Protein 5JWC (pdb70)

Radius of gyration: 34.74 Å; Cα contacts (8 Å, |Δi|>4): 1987; chains: 2; bounding box: 92×44×108 Å

Sequence (990 aa):
RKEKIIILGSGWGGFNFLLNIDFKKYDVTLISPRNYFTFTPLLPCLCSGTLSVNVCTESIRNFLRKKNGYCGNYLQLECTDVFYEDKYINCIDIENNKVKLFYDYLIIAVGAKTNTFNINGVDKYAYFVKDIDDALKIRKKFLDILEKCTLPNIISNEEKKKMLHVAVVGGGPTGVEVTAEFADFINKEVKINYKDIFNFISISIIEGGNNLLPTFTQNISDFTKENFHNLNINVLTNYYVIDVDKHSFHIQSSLNKNEKKKLSYGLLIWASGLAQTTLIQKFLKTIPVQANNAILKVDEKLRVIGIPSNNIYAIGDCKKIQPKLLHEHTNEIIKILTGNKLTSEALKLKQSELTKTFPQLSISKWDYEKNKKGEMTPQQFHDYLFEIDKNYKSPTPTAQNAKQEAYYLSNVFNNFIHTNQKFNIPSFIIEKWKGSLAYIGNHQVVADLPYYELKGGRFSSTFWKVVYIQLLLSWKSRFHFFIDFIKTKWYGRPFIKRKEKIIILGSGWGGFNFLLNIDFKKYDVTLISPRNYFTFTPLLPCLCSGTLSVNVCTESIRNFLRKKNGYCGNYLQLECTDVFYEDKYINCIDIENNKVKLFYDYLIIAVGAKTNTFNINGVDKYAYFVKDIDDALKIRKKFLDILEKCTLPNISNEEKKKMLHVAVVGGGPTGVEVTAEFADFINKEVKINYKDIFNFISISIIEGGNNLLPTFTQNISDFTKENFHNLNINVLTNYYVIDVDKHSFHIQSSLNKNEKKKLSYGLLIWASGLAQTTLIQKFLKTIPVQANNAILKVDEKLRVIGIPSNNIYAIGDCKKIQPKLLHEHTNEIIKILTGNKLTSEALKLKQSELTKTFPQLSISKWDYEKNKKGEMTPQQFHDYLFEIDKNYKSPTPTAQNAKQEAYYLSNVFNNFIHTNQKFNIPSFIEKWKGSLAYIGNHQVVADLPYYELKGGRFSSTFWKVVYIQLLLSWKSRFHFFIDFIKTKWYGRPFIK

B-factor: mean 40.38, std 10.85, range [20.66, 95.27]

Nearest PDB structures (foldseek):
  5jwc-assembly1_H  TM=1.002E+00  e=0.000E+00  Plasmodium falciparum 3D7
  5jwb-assembly1_A  TM=9.991E-01  e=0.000E+00  Plasmodium falciparum 3D7
  5jwb-assembly1_H  TM=9.984E-01  e=0.000E+00  Plasmodium falciparum 3D7
  4g74-assembly1_B  TM=8.696E-01  e=1.443E-44  Saccharomyces cerevisiae S288C
  4g74-assembly1_A  TM=8.754E-01  e=1.130E-43  Saccharomyces cerevisiae S288C

Secondary structure (DSSP, 8-state):
-PPEEEEE-SSHHHHHHHHHS-TTTSEEEEE-S-SEEE-GGGHHHHHHTSS-HHHHEEEGGGGSB-TTS-B-EEE--EEEEEETTTTEEEEE-TT--EEEEE-SEEEE---EEE--TT-TTHHHHPEE-SSHHHHHHHHHHHHHHHHHTTSTTS-HHHHHHHTEEEEE--SHHHHHHHHHHHHHIIIIIHHHTHHHHTT-EEEEEESSS-SSTTS-HHHHHHHHHHHHHTT-EEEETEEEEEE-SSEEEEEESS-TT-EEEEE-SEEEE---EEE-HHHHHHHTTSGGGTT-SSEEE-TTSBBTT-TT--EEE-GGGEEE-PPPGGGGHHHHHHHSSSS-B-HHHHHHTHHHHHTT-GGGSTTTS-TTTT----B-HHHHHHHHHHHHHH--PPPSSHHHHHHHHHHHHHHHHHTTTSTTTT--PPP------EEEEEETTEEEEEETTEEEE--TTHHHHHHHHHHHHSSSHHHHHHHHHHHHHHHHH------/-PPEEEEE-SSHHHHHHHHHS-TTTSEEEEE-S-SEEE-GGGHHHHHHTSS-HHHHEEEGGGGSB-TTS-B-EEE--EEEEEETTTTEEEEE-TT--EEEEE-SEEEE---EEE--TT-TTHHHHPEE-SSHHHHHHHHHHHHHHHHHTTSTTS-HHHHHHHTEEEEE--SHHHHHHHHHHHHHIIIIIHHHTHHHHTT-EEEEEESSS-SSTTS-HHHHHHHHHHHHHTT-EEEESEEEEEE-SSEEEEEESS-TT-EEEEE-SEEEE---EEE-HHHHHHHTTSGGGTT-SSEEE-TTSBBTT-TT--EEE-GGGEEE-PPPGGGGHHHHHHH--SSS--HHHHHHTHHHHTTT-GGGSTTTS-TTTT---S--HHHHHHHHHHHHHH--PPPSSHHHHHHHHHHHHHHHHHTTTSTTTT--PPP------EEEE-STT-EEEEETTEEEE--TTHHHHHHHHHHHHSSSHHHHHHHHHHHHHHHHH------

Foldseek 3Di:
DAFEEEEEDCELQRVLLLLQFDLVRHAYEYEELDQKYFQQVCLLCLLLQLFHPLLGIGGSVVRQQDPVRGGYYYDNWAWAEDDLVQQKTWTAHPVRDIDIGHGQFYEYEHAWDFDPVPQACCVPAAQERGGNVSSVVSNLLLLVLLVVVVDPPDDLVRLLLQQEEEFEELAQQSLSNQQSVLQSLVPVVCVPRVVSSVSHAYEYAEQAQFRNVVFDPVQRVLLVVVCVVSVHHYHYQKHWRHDDNFWTKIAGNVDRVDMDIGGYNHYYYYDGTAHDSHQLNHQCVQVVRNPPRAFEAELAQFTPRRVSSRYGYFANRYFYQYDQCLVCLVVLCVVFPDNFDWLVSSLVCLVVCCQRPVLSDCVNDVSVVVGGGGDDSVRSSVVSNVSSVSGGTDDRDSQRSSQSSNLNSCCNVPAPPDPNVVVRGGDHGDFAWDKHDRHDQFIWIRGVPDTGTGDDCRNVVVLVVVLVVRDDVSSNVSSVVSNVCCVPPNRDSDD/DAAEEEEEDCELQRVLLLLQFDLVRHAYEYEELDQKYFQQVCLLCLLLQLFHPLLGIGGSQVRQADPVGGGYYYDNWAWQEDDLVQQKTWTAHPVRDIDIGHGQFYEYEHAWDFDPVPQACCVPAAQERGGNVSSVVSNLLQLVLLVVVVDPPDDLVVLLLQQEEEEEALAQQSQQNQQSVLQSLVPVVCVPRVVSSVSHAYEYAEQAQFRNVVFDPVQRVLLVVVCVVSRHHYHYQKHWRHDDHFWTKIAGNVDRPDMDIGGYNHYYYYDGTAHDNHQLNHQCVQPVRNPPRAFEAELAQFTPRRPSSRYGYFANRYFYQYDACLVCLVVLQVVQPVNFDWLVSSLVCLVVCCQRPVLSDCVNDVSVVDTDGGDDSVRSSVVSVVSSVSGGTDDRDSQRSSQSSNLNSCCNVPQPPDPNVVSRGGDHGDDAWDKHDRHDQFIWIRGVPDTGTGDDCRNVVVLVVVLVVRDDVSSNVSSVVSNVCCVPPNRDSDD

Organism: Plasmodium falciparum (isolate 3D7) (NCBI:txid36329)

GO terms:
  GO:0005739 mitochondrion (C, IDA)
  GO:0003960 quinone reductase (NADPH) activity (F, IDA)

InterPro domains:
  IPR023753 FAD/NAD(P)-binding domain [PF07992] (42-364)
  IPR036188 FAD/NAD(P)-binding domain superfamily [SSF51905] (41-251)
  IPR036188 FAD/NAD(P)-binding domain superfamily [SSF51905] (195-363)
  IPR045024 Alternative NADH dehydrogenase [PTHR43706] (29-530)
  IPR054585 External alternative NADH-ubiquinone oxidoreductase-like, C-terminal domain [PF22366] (469-529)
  IPR054606 NADH:ubiquinone reductase, helical insertion domain [PF22365] (365-429)

Structure (mmCIF, N/CA/C/O backbone):
data_5JWC
#
_entry.id   5JWC
#
_cell.length_a   192.603
_cell.length_b   192.603
_cell.length_c   92.025
_cell.angle_alpha   90.000
_cell.angle_beta   90.000
_cell.angle_gamma   90.000
#
_symmetry.space_group_name_H-M   'I 41'
#
loop_
_entity.id
_entity.type
_entity.pdbx_description
1 polymer 'NADH dehydrogenase, putative'
2 non-polymer 'FLAVIN-ADENINE DINUCLEOTIDE'
3 non-polymer 'MAGNESIUM ION'
4 non-polymer 'FRAGMENT OF TRITON X-100'
5 non-polymer 5-fluoro-3-methyl-2-{4-[4-(trifluoromethoxy)benzyl]phenyl}quinolin-4(1H)-one
6 water water
#
loop_
_atom_site.group_PDB
_atom_site.id
_atom_site.type_symbol
_atom_site.label_atom_id
_atom_site.label_alt_id
_atom_site.label_comp_id
_atom_site.label_asym_id
_atom_site.label_entity_id
_atom_site.label_seq_id
_atom_site.pdbx_PDB_ins_code
_atom_site.Cartn_x
_atom_site.Cartn_y
_atom_site.Cartn_z
_atom_site.occupancy
_atom_site.B_iso_or_equiv
_atom_site.auth_seq_id
_atom_site.auth_comp_id
_atom_site.auth_asym_id
_atom_site.auth_atom_id
_atom_site.pdbx_PDB_model_num
ATOM 1 N N . ARG A 1 27 ? 37.571 -2.170 -9.836 1.00 71.43 39 ARG A N 1
ATOM 2 C CA . ARG A 1 27 ? 38.537 -2.719 -10.783 1.00 69.05 39 ARG A CA 1
ATOM 3 C C . ARG A 1 27 ? 39.937 -2.148 -10.511 1.00 68.24 39 ARG A C 1
ATOM 4 O O . ARG A 1 27 ? 40.924 -2.536 -11.150 1.00 64.86 39 ARG A O 1
ATOM 12 N N . LYS A 1 28 ? 40.042 -1.293 -9.495 1.00 63.47 40 LYS A N 1
ATOM 13 C CA . LYS A 1 28 ? 41.338 -0.718 -9.142 1.00 55.70 40 LYS A CA 1
ATOM 14 C C . LYS A 1 28 ? 42.367 -1.792 -8.817 1.00 47.43 40 LYS A C 1
ATOM 15 O O . LYS A 1 28 ? 42.027 -2.864 -8.314 1.00 47.80 40 LYS A O 1
ATOM 21 N N . GLU A 1 29 ? 43.632 -1.507 -9.093 1.00 48.01 41 GLU A N 1
ATOM 22 C CA . GLU A 1 29 ? 44.669 -2.484 -8.802 1.00 44.98 41 GLU A CA 1
ATOM 23 C C . GLU A 1 29 ? 44.850 -2.667 -7.301 1.00 40.29 41 GLU A C 1
ATOM 24 O O . GLU A 1 29 ? 44.811 -1.710 -6.524 1.00 40.10 41 GLU A O 1
ATOM 30 N N . LYS A 1 30 ? 45.026 -3.924 -6.920 1.00 37.31 42 LYS A N 1
ATOM 31 C CA . LYS A 1 30 ? 45.109 -4.308 -5.528 1.00 43.31 42 LYS A CA 1
ATOM 32 C C . LYS A 1 30 ? 46.562 -4.374 -5.028 1.00 42.20 42 LYS A C 1
ATOM 33 O O . LYS A 1 30 ? 47.386 -5.123 -5.573 1.00 36.97 42 LYS A O 1
ATOM 39 N N . ILE A 1 31 ? 46.862 -3.595 -3.992 1.00 35.87 43 ILE A N 1
ATOM 40 C CA . ILE A 1 31 ? 48.130 -3.720 -3.283 1.00 34.68 43 ILE A CA 1
ATOM 41 C C . ILE A 1 31 ? 47.883 -4.354 -1.918 1.00 35.58 43 ILE A C 1
ATOM 42 O O . ILE A 1 31 ? 47.114 -3.824 -1.112 1.00 31.42 43 ILE A O 1
ATOM 47 N N . ILE A 1 32 ? 48.521 -5.488 -1.663 1.00 31.52 44 ILE A N 1
ATOM 48 C CA . ILE A 1 32 ? 48.525 -6.059 -0.329 1.00 31.57 44 ILE A CA 1
ATOM 49 C C . ILE A 1 32 ? 49.848 -5.716 0.358 1.00 34.65 44 ILE A C 1
ATOM 50 O O . ILE A 1 32 ? 50.919 -5.959 -0.195 1.00 30.77 44 ILE A O 1
ATOM 55 N N . ILE A 1 33 ? 49.762 -5.128 1.544 1.00 30.97 45 ILE A N 1
ATOM 56 C CA . ILE A 1 33 ? 50.935 -4.866 2.378 1.00 28.72 45 ILE A CA 1
ATOM 57 C C . ILE A 1 33 ? 51.008 -5.911 3.483 1.00 31.35 45 ILE A C 1
ATOM 58 O O . ILE A 1 33 ? 50.044 -6.081 4.245 1.00 29.14 45 ILE A O 1
ATOM 63 N N . LEU A 1 34 ? 52.129 -6.616 3.583 1.00 27.51 46 LEU A N 1
ATOM 64 C CA . LEU A 1 34 ? 52.291 -7.564 4.670 1.00 27.16 46 LEU A CA 1
ATOM 65 C C . LEU A 1 34 ? 53.122 -6.911 5.759 1.00 31.38 46 LEU A C 1
ATOM 66 O O . LEU A 1 34 ? 54.286 -6.592 5.534 1.00 29.40 46 LEU A O 1
ATOM 71 N N . GLY A 1 35 ? 52.527 -6.721 6.932 1.00 28.51 47 GLY A N 1
ATOM 72 C CA . GLY A 1 35 ? 53.255 -6.172 8.074 1.00 26.13 47 GLY A CA 1
ATOM 73 C C . GLY A 1 35 ? 52.741 -4.794 8.439 1.00 26.72 47 GLY A C 1
ATOM 74 O O . GLY A 1 35 ? 52.472 -3.947 7.558 1.00 26.62 47 GLY A O 1
ATOM 75 N N . SER A 1 36 ? 52.605 -4.565 9.741 1.00 25.91 48 SER A N 1
ATOM 76 C CA . SER A 1 36 ? 52.149 -3.277 10.248 1.00 26.82 48 SER A CA 1
ATOM 77 C C . SER A 1 36 ? 53.280 -2.567 11.011 1.00 29.59 48 SER A C 1
ATOM 78 O O . SER A 1 36 ? 53.048 -1.920 12.031 1.00 26.73 48 SER A O 1
ATOM 81 N N . GLY A 1 37 ? 54.507 -2.698 10.515 1.00 27.43 49 GLY A N 1
ATOM 82 C CA . GLY A 1 37 ? 55.651 -2.157 11.218 1.00 27.73 49 GLY A CA 1
ATOM 83 C C . GLY A 1 37 ? 56.193 -0.920 10.538 1.00 26.56 49 GLY A C 1
ATOM 84 O O . GLY A 1 37 ? 55.468 -0.241 9.827 1.00 23.05 49 GLY A O 1
ATOM 85 N N . TRP A 1 38 ? 57.480 -0.641 10.732 1.00 25.07 50 TRP A N 1
ATOM 86 C CA . TRP A 1 38 ? 58.050 0.589 10.184 1.00 25.79 50 TRP A CA 1
ATOM 87 C C . TRP A 1 38 ? 57.891 0.661 8.666 1.00 26.35 50 TRP A C 1
ATOM 88 O O . TRP A 1 38 ? 57.542 1.704 8.126 1.00 26.95 50 TRP A O 1
ATOM 99 N N . GLY A 1 39 ? 58.114 -0.445 7.981 1.00 24.51 51 GLY A N 1
ATOM 100 C CA . GLY A 1 39 ? 57.916 -0.453 6.547 1.00 26.99 51 GLY A CA 1
ATOM 101 C C . GLY A 1 39 ? 56.447 -0.411 6.155 1.00 27.68 51 GLY A C 1
ATOM 102 O O . GLY A 1 39 ? 56.005 0.488 5.429 1.00 25.34 51 GLY A O 1
ATOM 103 N N . GLY A 1 40 ? 55.694 -1.399 6.636 1.00 27.84 52 GLY A N 1
ATOM 104 C CA . GLY A 1 40 ? 54.307 -1.566 6.236 1.00 26.85 52 GLY A CA 1
ATOM 105 C C . GLY A 1 40 ? 53.450 -0.364 6.567 1.00 27.68 52 GLY A C 1
ATOM 106 O O . GLY A 1 40 ? 52.729 0.138 5.705 1.00 27.00 52 GLY A O 1
ATOM 107 N N . PHE A 1 41 ? 53.533 0.103 7.811 1.00 27.06 53 PHE A N 1
ATOM 108 C CA . PHE A 1 41 ? 52.736 1.240 8.270 1.00 24.46 53 PHE A CA 1
ATOM 109 C C . PHE A 1 41 ? 53.112 2.529 7.547 1.00 28.53 53 PHE A C 1
ATOM 110 O O . PHE A 1 41 ? 52.229 3.298 7.137 1.00 27.82 53 PHE A O 1
ATOM 118 N N . ASN A 1 42 ? 54.402 2.809 7.378 1.00 25.45 54 ASN A N 1
ATOM 119 C CA . ASN A 1 42 ? 54.715 4.053 6.680 1.00 28.94 54 ASN A CA 1
ATOM 120 C C . ASN A 1 42 ? 54.343 3.979 5.195 1.00 26.05 54 ASN A C 1
ATOM 121 O O . ASN A 1 42 ? 54.033 4.989 4.589 1.00 31.40 54 ASN A O 1
ATOM 126 N N . PHE A 1 43 ? 54.337 2.790 4.620 1.00 27.57 55 PHE A N 1
ATOM 127 C CA . PHE A 1 43 ? 53.853 2.664 3.246 1.00 25.50 55 PHE A CA 1
ATOM 128 C C . PHE A 1 43 ? 52.364 3.053 3.208 1.00 31.72 55 PHE A C 1
ATOM 129 O O . PHE A 1 43 ? 51.915 3.815 2.336 1.00 29.40 55 PHE A O 1
ATOM 137 N N . LEU A 1 44 ? 51.607 2.509 4.159 1.00 28.45 56 LEU A N 1
ATOM 138 C CA . LEU A 1 44 ? 50.188 2.809 4.301 1.00 28.96 56 LEU A CA 1
ATOM 139 C C . LEU A 1 44 ? 49.949 4.309 4.487 1.00 29.76 56 LEU A C 1
ATOM 140 O O . LEU A 1 44 ? 49.019 4.871 3.911 1.00 30.59 56 LEU A O 1
ATOM 145 N N . LEU A 1 45 ? 50.774 4.959 5.298 1.00 27.30 57 LEU A N 1
ATOM 146 C CA . LEU A 1 45 ? 50.586 6.371 5.555 1.00 28.84 57 LEU A CA 1
ATOM 147 C C . LEU A 1 45 ? 50.700 7.203 4.283 1.00 32.58 57 LEU A C 1
ATOM 148 O O . LEU A 1 45 ? 50.130 8.277 4.218 1.00 33.15 57 LEU A O 1
ATOM 153 N N . ASN A 1 46 ? 51.439 6.723 3.284 1.00 31.07 58 ASN A N 1
ATOM 154 C CA . ASN A 1 46 ? 51.724 7.549 2.100 1.00 30.74 58 ASN A CA 1
ATOM 155 C C . ASN A 1 46 ? 51.096 7.092 0.774 1.00 33.28 58 ASN A C 1
ATOM 156 O O . ASN A 1 46 ? 51.049 7.868 -0.179 1.00 35.92 58 ASN A O 1
ATOM 161 N N . ILE A 1 47 ? 50.626 5.853 0.705 1.00 30.45 59 ILE A N 1
ATOM 162 C CA . ILE A 1 47 ? 50.099 5.318 -0.543 1.00 31.02 59 ILE A CA 1
ATOM 163 C C . ILE A 1 47 ? 48.746 5.979 -0.853 1.00 39.24 59 ILE A C 1
ATOM 164 O O . ILE A 1 47 ? 47.937 6.208 0.048 1.00 34.43 59 ILE A O 1
ATOM 169 N N . ASP A 1 48 ? 48.536 6.348 -2.113 1.00 35.07 60 ASP A N 1
ATOM 170 C CA . ASP A 1 48 ? 47.302 7.026 -2.512 1.00 36.89 60 ASP A CA 1
ATOM 171 C C . ASP A 1 48 ? 46.124 6.053 -2.566 1.00 37.37 60 ASP A C 1
ATOM 172 O O . ASP A 1 48 ? 46.050 5.203 -3.458 1.00 39.41 60 ASP A O 1
ATOM 177 N N . PHE A 1 49 ? 45.195 6.189 -1.626 1.00 36.71 61 PHE A N 1
ATOM 178 C CA . PHE A 1 49 ? 44.030 5.308 -1.572 1.00 39.12 61 PHE A CA 1
ATOM 179 C C . PHE A 1 49 ? 43.068 5.546 -2.744 1.00 40.71 61 PHE A C 1
ATOM 180 O O . PHE A 1 49 ? 42.247 4.695 -3.052 1.00 40.25 61 PHE A O 1
ATOM 188 N N . LYS A 1 50 ? 43.159 6.706 -3.382 1.00 40.65 62 LYS A N 1
ATOM 189 C CA . LYS A 1 50 ? 42.346 6.959 -4.570 1.00 46.55 62 LYS A CA 1
ATOM 190 C C . LYS A 1 50 ? 42.851 6.134 -5.757 1.00 47.13 62 LYS A C 1
ATOM 191 O O . LYS A 1 50 ? 42.053 5.586 -6.522 1.00 45.32 62 LYS A O 1
ATOM 197 N N . LYS A 1 51 ? 44.172 6.016 -5.886 1.00 41.08 63 LYS A N 1
ATOM 198 C CA . LYS A 1 51 ? 44.773 5.339 -7.039 1.00 40.48 63 LYS A CA 1
ATOM 199 C C . LYS A 1 51 ? 44.761 3.829 -6.901 1.00 42.89 63 LYS A C 1
ATOM 200 O O . LYS A 1 51 ? 44.690 3.113 -7.898 1.00 43.72 63 LYS A O 1
ATOM 206 N N . TYR A 1 52 ? 44.830 3.332 -5.670 1.00 39.08 64 TYR A N 1
ATOM 207 C CA . TYR A 1 52 ? 44.922 1.900 -5.468 1.00 31.93 64 TYR A CA 1
ATOM 208 C C . TYR A 1 52 ? 43.928 1.405 -4.437 1.00 35.41 64 TYR A C 1
ATOM 209 O O . TYR A 1 52 ? 43.423 2.166 -3.621 1.00 36.44 64 TYR A O 1
ATOM 218 N N . ASP A 1 53 ? 43.648 0.112 -4.500 1.00 42.23 65 ASP A N 1
ATOM 219 C CA . ASP A 1 53 ? 42.891 -0.570 -3.465 1.00 41.29 65 ASP A CA 1
ATOM 220 C C . ASP A 1 53 ? 43.861 -1.285 -2.537 1.00 40.80 65 ASP A C 1
ATOM 221 O O . ASP A 1 53 ? 44.426 -2.325 -2.887 1.00 37.01 65 ASP A O 1
ATOM 226 N N . VAL A 1 54 ? 44.055 -0.710 -1.355 1.00 40.96 66 VAL A N 1
ATOM 227 C CA . VAL A 1 54 ? 45.126 -1.134 -0.458 1.00 34.77 66 VAL A CA 1
ATOM 228 C C . VAL A 1 54 ? 44.601 -1.905 0.736 1.00 37.25 66 VAL A C 1
ATOM 229 O O . VAL A 1 54 ? 43.728 -1.414 1.467 1.00 33.57 66 VAL A O 1
ATOM 233 N N . THR A 1 55 ? 45.150 -3.101 0.942 1.00 31.45 67 THR A N 1
ATOM 234 C CA . THR A 1 55 ? 44.854 -3.848 2.151 1.00 35.03 67 THR A CA 1
ATOM 235 C C . THR A 1 55 ? 46.139 -4.162 2.907 1.00 33.59 67 THR A C 1
ATOM 236 O O . THR A 1 55 ? 47.083 -4.716 2.337 1.00 32.65 67 THR A O 1
ATOM 240 N N . LEU A 1 56 ? 46.183 -3.797 4.185 1.00 29.40 68 LEU A N 1
ATOM 241 C CA . LEU A 1 56 ? 47.298 -4.182 5.016 1.00 27.71 68 LEU A CA 1
ATOM 242 C C . LEU A 1 56 ? 46.926 -5.409 5.819 1.00 30.57 68 LEU A C 1
ATOM 243 O O . LEU A 1 56 ? 45.849 -5.487 6.438 1.00 31.85 68 LEU A O 1
ATOM 248 N N . ILE A 1 57 ? 47.834 -6.370 5.804 1.00 27.53 69 ILE A N 1
ATOM 249 C CA . ILE A 1 57 ? 47.631 -7.627 6.473 1.00 30.79 69 ILE A CA 1
ATOM 250 C C . ILE A 1 57 ? 48.745 -7.863 7.485 1.00 29.77 69 ILE A C 1
ATOM 251 O O . ILE A 1 57 ? 49.923 -7.882 7.129 1.00 30.21 69 ILE A O 1
ATOM 256 N N . SER A 1 58 ? 48.368 -8.051 8.740 1.00 28.61 70 SER A N 1
ATOM 257 C CA . SER A 1 58 ? 49.329 -8.287 9.809 1.00 30.80 70 SER A CA 1
ATOM 258 C C . SER A 1 58 ? 48.623 -8.887 11.008 1.00 31.95 70 SER A C 1
ATOM 259 O O . SER A 1 58 ? 47.470 -8.547 11.260 1.00 33.12 70 SER A O 1
ATOM 262 N N . PRO A 1 59 ? 49.297 -9.777 11.756 1.00 31.09 71 PRO A N 1
ATOM 263 C CA . PRO A 1 59 ? 48.637 -10.306 12.959 1.00 31.61 71 PRO A CA 1
ATOM 264 C C . PRO A 1 59 ? 48.578 -9.266 14.079 1.00 35.11 71 PRO A C 1
ATOM 265 O O . PRO A 1 59 ? 47.904 -9.480 15.083 1.00 33.23 71 PRO A O 1
ATOM 269 N N . ARG A 1 60 ? 49.275 -8.150 13.885 1.00 30.19 72 ARG A N 1
ATOM 270 C CA . ARG A 1 60 ? 49.352 -7.068 14.861 1.00 32.12 72 ARG A CA 1
ATOM 271 C C . ARG A 1 60 ? 48.548 -5.885 14.346 1.00 33.14 72 ARG A C 1
ATOM 272 O O . ARG A 1 60 ? 48.884 -5.306 13.300 1.00 30.05 72 ARG A O 1
ATOM 280 N N . ASN A 1 61 ? 47.486 -5.505 15.052 1.00 30.34 73 ASN A N 1
ATOM 281 C CA . ASN A 1 61 ? 46.637 -4.447 14.507 1.00 32.96 73 ASN A CA 1
ATOM 282 C C . ASN A 1 61 ? 47.054 -3.055 14.979 1.00 30.85 73 ASN A C 1
ATOM 283 O O . ASN A 1 61 ? 46.294 -2.091 14.885 1.00 30.13 73 ASN A O 1
ATOM 288 N N . TYR A 1 62 ? 48.287 -2.949 15.454 1.00 26.90 74 TYR A N 1
ATOM 289 C CA . TYR A 1 62 ? 48.861 -1.651 15.781 1.00 27.50 74 TYR A CA 1
ATOM 290 C C . TYR A 1 62 ? 50.292 -1.583 15.246 1.00 25.95 74 TYR A C 1
ATOM 291 O O . TYR A 1 62 ? 50.911 -2.607 15.028 1.00 26.29 74 TYR A O 1
ATOM 300 N N . PHE A 1 63 ? 50.791 -0.367 15.039 1.00 26.15 75 PHE A N 1
ATOM 301 C CA . PHE A 1 63 ? 52.196 -0.106 14.721 1.00 27.42 75 PHE A CA 1
ATOM 302 C C . PHE A 1 63 ? 52.946 0.103 16.032 1.00 29.75 75 PHE A C 1
ATOM 303 O O . PHE A 1 63 ? 52.417 0.740 16.941 1.00 27.70 75 PHE A O 1
ATOM 311 N N . THR A 1 64 ? 54.167 -0.424 16.130 1.00 25.65 76 THR A N 1
ATOM 312 C CA . THR A 1 64 ? 54.985 -0.239 17.329 1.00 25.55 76 THR A CA 1
ATOM 313 C C . THR A 1 64 ? 56.146 0.705 17.072 1.00 27.05 76 THR A C 1
ATOM 314 O O . THR A 1 64 ? 56.988 0.438 16.204 1.00 26.00 76 THR A O 1
ATOM 318 N N . PHE A 1 65 ? 56.183 1.801 17.818 1.00 25.83 77 PHE A N 1
ATOM 319 C CA . PHE A 1 65 ? 57.292 2.747 17.736 1.00 26.92 77 PHE A CA 1
ATOM 320 C C . PHE A 1 65 ? 58.495 2.169 18.503 1.00 26.22 77 PHE A C 1
ATOM 321 O O . PHE A 1 65 ? 58.774 2.557 19.643 1.00 26.22 77 PHE A O 1
ATOM 329 N N . THR A 1 66 ? 59.207 1.239 17.862 1.00 24.83 78 THR A N 1
ATOM 330 C CA . THR A 1 66 ? 60.249 0.445 18.531 1.00 25.44 78 THR A CA 1
ATOM 331 C C . THR A 1 66 ? 61.366 1.214 19.266 1.00 28.63 78 THR A C 1
ATOM 332 O O . THR A 1 66 ? 61.839 0.743 20.299 1.00 27.94 78 THR A O 1
ATOM 336 N N . PRO A 1 67 ? 61.813 2.379 18.742 1.00 28.37 79 PRO A N 1
ATOM 337 C CA . PRO A 1 67 ? 62.913 3.012 19.491 1.00 28.58 79 PRO A CA 1
ATOM 338 C C . PRO A 1 67 ? 62.608 3.366 20.957 1.00 32.90 79 PRO A C 1
ATOM 339 O O . PRO A 1 67 ? 63.549 3.569 21.727 1.00 25.23 79 PRO A O 1
ATOM 343 N N . LEU A 1 68 ? 61.332 3.444 21.327 1.00 27.86 80 LEU A N 1
ATOM 344 C CA . LEU A 1 68 ? 60.963 3.864 22.681 1.00 29.57 80 LEU A CA 1
ATOM 345 C C . LEU A 1 68 ? 60.638 2.699 23.606 1.00 30.88 80 LEU A C 1
ATOM 346 O O . LEU A 1 68 ? 60.290 2.900 24.783 1.00 28.94 80 LEU A O 1
ATOM 351 N N . LEU A 1 69 ? 60.787 1.486 23.089 1.00 25.81 81 LEU A N 1
ATOM 352 C CA . LEU A 1 69 ? 60.512 0.268 23.862 1.00 25.65 81 LEU A CA 1
ATOM 353 C C . LEU A 1 69 ? 61.317 0.164 25.193 1.00 28.91 81 LEU A C 1
ATOM 354 O O . LEU A 1 69 ? 60.773 -0.271 26.212 1.00 28.80 81 LEU A O 1
ATOM 359 N N . PRO A 1 70 ? 62.606 0.572 25.200 1.00 29.20 82 PRO A N 1
ATOM 360 C CA . PRO A 1 70 ? 63.323 0.539 26.491 1.00 26.71 82 PRO A CA 1
ATOM 361 C C . PRO A 1 70 ? 62.662 1.411 27.550 1.00 29.08 82 PRO A C 1
ATOM 362 O O . PRO A 1 70 ? 62.676 1.037 28.726 1.00 29.79 82 PRO A O 1
ATOM 366 N N . CYS A 1 71 ? 62.081 2.538 27.139 1.00 26.53 83 CYS A N 1
ATOM 367 C CA . CYS A 1 71 ? 61.370 3.424 28.078 1.00 31.58 83 CYS A CA 1
ATOM 368 C C . CYS A 1 71 ? 60.164 2.757 28.716 1.00 29.55 83 CYS A C 1
ATOM 369 O O . CYS A 1 71 ? 59.763 3.089 29.824 1.00 32.23 83 CYS A O 1
ATOM 372 N N . LEU A 1 72 ? 59.592 1.806 27.995 1.00 30.14 84 LEU A N 1
ATOM 373 C CA . LEU A 1 72 ? 58.443 1.061 28.467 1.00 31.98 84 LEU A CA 1
ATOM 374 C C . LEU A 1 72 ? 58.832 0.053 29.544 1.00 34.55 84 LEU A C 1
ATOM 375 O O . LEU A 1 72 ? 58.061 -0.174 30.484 1.00 33.23 84 LEU A O 1
ATOM 380 N N . CYS A 1 73 ? 60.018 -0.552 29.408 1.00 29.43 85 CYS A N 1
ATOM 381 C CA . CYS A 1 73 ? 60.524 -1.493 30.413 1.00 32.16 85 CYS A CA 1
ATOM 382 C C . CYS A 1 73 ? 60.598 -0.902 31.818 1.00 32.89 85 CYS A C 1
ATOM 383 O O . CYS A 1 73 ? 60.383 -1.604 32.802 1.00 37.31 85 CYS A O 1
ATOM 386 N N . SER A 1 74 ? 60.898 0.383 31.924 1.00 34.10 86 SER A N 1
ATOM 387 C CA . SER A 1 74 ? 61.087 0.991 33.241 1.00 35.72 86 SER A CA 1
ATOM 388 C C . SER A 1 74 ? 59.855 1.771 33.653 1.00 35.81 86 SER A C 1
ATOM 389 O O . SER A 1 74 ? 59.730 2.186 34.805 1.00 32.69 86 SER A O 1
ATOM 392 N N . GLY A 1 75 ? 58.989 2.021 32.676 1.00 32.42 87 GLY A N 1
ATOM 393 C CA . GLY A 1 75 ? 57.804 2.833 32.874 1.00 32.23 87 GLY A CA 1
ATOM 394 C C . GLY A 1 75 ? 58.028 4.321 32.658 1.00 34.48 87 GLY A C 1
ATOM 395 O O . GLY A 1 75 ? 57.193 5.132 33.038 1.00 31.37 87 GLY A O 1
ATOM 396 N N . THR A 1 76 ? 59.147 4.695 32.043 1.00 28.73 88 THR A N 1
ATOM 397 C CA . THR A 1 76 ? 59.395 6.107 31.738 1.00 31.26 88 THR A CA 1
ATOM 398 C C . THR A 1 76 ? 58.350 6.676 30.756 1.00 35.03 88 THR A C 1
ATOM 399 O O . THR A 1 76 ? 57.955 7.839 30.854 1.00 37.31 88 THR A O 1
ATOM 403 N N . LEU A 1 77 ? 57.921 5.860 29.798 1.00 29.54 89 LEU A N 1
ATOM 404 C CA . LEU A 1 77 ? 56.860 6.252 28.875 1.00 29.40 89 LEU A CA 1
ATOM 405 C C . LEU A 1 77 ? 55.799 5.155 28.869 1.00 29.52 89 LEU A C 1
ATOM 406 O O . LEU A 1 77 ? 56.089 4.031 29.251 1.00 31.55 89 LEU A O 1
ATOM 411 N N . SER A 1 78 ? 54.589 5.470 28.418 1.00 27.73 90 SER A N 1
ATOM 412 C CA . SER A 1 78 ? 53.500 4.496 28.407 1.00 31.17 90 SER A CA 1
ATOM 413 C C . SER A 1 78 ? 53.211 3.941 27.005 1.00 31.22 90 SER A C 1
ATOM 414 O O . SER A 1 78 ? 53.761 4.399 25.993 1.00 28.50 90 SER A O 1
ATOM 417 N N . VAL A 1 79 ? 52.334 2.945 26.954 1.00 27.74 91 VAL A N 1
ATOM 418 C CA . VAL A 1 79 ? 52.008 2.301 25.705 1.00 24.93 91 VAL A CA 1
ATOM 419 C C . VAL A 1 79 ? 51.384 3.271 24.700 1.00 29.31 91 VAL A C 1
ATOM 420 O O . VAL A 1 79 ? 51.576 3.111 23.499 1.00 26.64 91 VAL A O 1
ATOM 424 N N . ASN A 1 80 ? 50.651 4.277 25.170 1.00 25.87 92 ASN A N 1
ATOM 425 C CA . ASN A 1 80 ? 50.046 5.234 24.226 1.00 30.36 92 ASN A CA 1
ATOM 426 C C . ASN A 1 80 ? 51.073 6.050 23.432 1.00 32.24 92 ASN A C 1
ATOM 427 O O . ASN A 1 80 ? 50.767 6.550 22.336 1.00 31.23 92 ASN A O 1
ATOM 432 N N . VAL A 1 81 ? 52.277 6.210 23.983 1.00 27.88 93 VAL A N 1
ATOM 433 C CA . VAL A 1 81 ? 53.352 6.901 23.269 1.00 26.52 93 VAL A CA 1
ATOM 434 C C . VAL A 1 81 ? 53.937 6.000 22.201 1.00 27.36 93 VAL A C 1
ATOM 435 O O . VAL A 1 81 ? 54.360 6.477 21.151 1.00 29.22 93 VAL A O 1
ATOM 439 N N . CYS A 1 82 ? 53.917 4.694 22.453 1.00 25.25 94 CYS A N 1
ATOM 440 C CA . CYS A 1 82 ? 54.682 3.740 21.651 1.00 27.34 94 CYS A CA 1
ATOM 441 C C . CYS A 1 82 ? 53.891 2.972 20.589 1.00 29.55 94 CYS A C 1
ATOM 442 O O . CYS A 1 82 ? 54.447 2.085 19.929 1.00 27.57 94 CYS A O 1
ATOM 445 N N . THR A 1 83 ? 52.601 3.264 20.445 1.00 28.83 95 THR A N 1
ATOM 446 C CA . THR A 1 83 ? 51.777 2.531 19.477 1.00 27.35 95 THR A CA 1
ATOM 447 C C . THR A 1 83 ? 50.903 3.454 18.645 1.00 28.29 95 THR A C 1
ATOM 448 O O . THR A 1 83 ? 50.634 4.602 19.025 1.00 27.92 95 THR A O 1
ATOM 452 N N . GLU A 1 84 ? 50.478 2.939 17.497 1.00 25.95 96 GLU A N 1
ATOM 453 C CA . GLU A 1 84 ? 49.413 3.556 16.704 1.00 28.77 96 GLU A CA 1
ATOM 454 C C . GLU A 1 84 ? 48.476 2.449 16.237 1.00 30.26 96 GLU A C 1
ATOM 455 O O . GLU A 1 84 ? 48.935 1.425 15.730 1.00 28.66 96 GLU A O 1
ATOM 461 N N . SER A 1 85 ? 47.172 2.640 16.394 1.00 29.03 97 SER A N 1
ATOM 462 C CA . SER A 1 85 ? 46.211 1.679 15.855 1.00 30.03 97 SER A CA 1
ATOM 463 C C . SER A 1 85 ? 46.086 1.839 14.342 1.00 28.38 97 SER A C 1
ATOM 464 O O . SER A 1 85 ? 45.824 2.930 13.852 1.00 29.59 97 SER A O 1
ATOM 467 N N . ILE A 1 86 ? 46.255 0.751 13.609 1.00 25.50 98 ILE A N 1
ATOM 468 C CA . ILE A 1 86 ? 46.211 0.817 12.154 1.00 25.44 98 ILE A CA 1
ATOM 469 C C . ILE A 1 86 ? 44.904 1.424 11.632 1.00 30.52 98 ILE A C 1
ATOM 470 O O . ILE A 1 86 ? 44.922 2.279 10.746 1.00 28.04 98 ILE A O 1
ATOM 475 N N . ARG A 1 87 ? 43.772 1.011 12.199 1.00 32.46 99 ARG A N 1
ATOM 476 C CA . ARG A 1 87 ? 42.480 1.476 11.665 1.00 33.09 99 ARG A CA 1
ATOM 477 C C . ARG A 1 87 ? 42.287 2.983 11.749 1.00 33.61 99 ARG A C 1
ATOM 478 O O . ARG A 1 87 ? 41.484 3.539 11.005 1.00 37.37 99 ARG A O 1
ATOM 486 N N . ASN A 1 88 ? 43.035 3.657 12.618 1.00 35.82 100 ASN A N 1
ATOM 487 C CA . ASN A 1 88 ? 42.958 5.124 12.693 1.00 34.06 100 ASN A CA 1
ATOM 488 C C . ASN A 1 88 ? 43.490 5.833 11.464 1.00 35.08 100 ASN A C 1
ATOM 489 O O . ASN A 1 88 ? 43.289 7.036 11.310 1.00 38.75 100 ASN A O 1
ATOM 494 N N . PHE A 1 89 ? 44.198 5.109 10.602 1.00 32.89 101 PHE A N 1
ATOM 495 C CA . PHE A 1 89 ? 44.862 5.743 9.465 1.00 37.59 101 PHE A CA 1
ATOM 496 C C . PHE A 1 89 ? 44.360 5.182 8.142 1.00 34.21 101 PHE A C 1
ATOM 497 O O . PHE A 1 89 ? 45.044 5.286 7.127 1.00 35.05 101 PHE A O 1
ATOM 505 N N . LEU A 1 90 ? 43.180 4.565 8.154 1.00 36.44 102 LEU A N 1
ATOM 506 C CA . LEU A 1 90 ? 42.642 3.943 6.943 1.00 32.81 102 LEU A CA 1
ATOM 507 C C . LEU A 1 90 ? 41.755 4.869 6.134 1.00 37.58 102 LEU A C 1
ATOM 508 O O . LEU A 1 90 ? 41.427 4.562 4.993 1.00 38.23 102 LEU A O 1
ATOM 513 N N . ARG A 1 91 ? 41.364 5.997 6.713 1.00 37.15 103 ARG A N 1
ATOM 514 C CA . ARG A 1 91 ? 40.428 6.908 6.050 1.00 42.93 103 ARG A CA 1
ATOM 515 C C . ARG A 1 91 ? 41.105 8.248 5.787 1.00 45.45 103 ARG A C 1
ATOM 516 O O . ARG A 1 91 ? 41.228 9.067 6.681 1.00 42.95 103 ARG A O 1
ATOM 524 N N . LYS A 1 92 ? 41.587 8.455 4.569 1.00 50.37 104 LYS A N 1
ATOM 525 C CA . LYS A 1 92 ? 42.287 9.694 4.278 1.00 53.60 104 LYS A CA 1
ATOM 526 C C . LYS A 1 92 ? 41.305 10.799 3.903 1.00 60.16 104 LYS A C 1
ATOM 527 O O . LYS A 1 92 ? 40.130 10.544 3.627 1.00 54.08 104 LYS A O 1
ATOM 533 N N . LYS A 1 93 ? 41.811 12.027 3.951 1.00 65.10 105 LYS A N 1
ATOM 534 C CA . LYS A 1 93 ? 41.025 13.250 3.848 1.00 69.71 105 LYS A CA 1
ATOM 535 C C . LYS A 1 93 ? 40.227 13.336 2.544 1.00 66.72 105 LYS A C 1
ATOM 536 O O . LYS A 1 93 ? 39.169 13.979 2.488 1.00 71.14 105 LYS A O 1
ATOM 542 N N . ASN A 1 94 ? 40.726 12.663 1.508 1.00 65.24 106 ASN A N 1
ATOM 543 C CA . ASN A 1 94 ? 40.077 12.644 0.192 1.00 67.45 106 ASN A CA 1
ATOM 544 C C . ASN A 1 94 ? 38.703 11.974 0.185 1.00 67.80 106 ASN A C 1
ATOM 545 O O . ASN A 1 94 ? 37.879 12.264 -0.684 1.00 66.27 106 ASN A O 1
ATOM 550 N N . GLY A 1 95 ? 38.465 11.092 1.154 1.00 62.26 107 GLY A N 1
ATOM 551 C CA . GLY A 1 95 ? 37.257 10.285 1.182 1.00 54.06 107 GLY A CA 1
ATOM 552 C C . GLY A 1 95 ? 37.497 8.853 0.727 1.00 54.61 107 GLY A C 1
ATOM 553 O O . GLY A 1 95 ? 36.587 8.019 0.737 1.00 57.48 107 GLY A O 1
ATOM 554 N N . TYR A 1 96 ? 38.727 8.566 0.313 1.00 52.12 108 TYR A N 1
ATOM 555 C CA . TYR A 1 96 ? 39.095 7.221 -0.113 1.00 49.56 108 TYR A CA 1
ATOM 556 C C . TYR A 1 96 ? 39.790 6.480 1.028 1.00 43.36 108 TYR A C 1
ATOM 557 O O . TYR A 1 96 ? 40.500 7.078 1.833 1.00 47.97 108 TYR A O 1
ATOM 566 N N . CYS A 1 97 ? 39.576 5.176 1.091 1.00 41.97 109 CYS A N 1
ATOM 567 C CA . CYS A 1 97 ? 39.965 4.394 2.255 1.00 42.50 109 CYS A CA 1
ATOM 568 C C . CYS A 1 97 ? 40.819 3.182 1.925 1.00 42.32 109 CYS A C 1
ATOM 569 O O . CYS A 1 97 ? 40.767 2.636 0.819 1.00 39.21 109 CYS A O 1
ATOM 572 N N . GLY A 1 98 ? 41.594 2.755 2.912 1.00 38.60 110 GLY A N 1
ATOM 573 C CA . GLY A 1 98 ? 42.289 1.492 2.834 1.00 35.68 110 GLY A CA 1
ATOM 574 C C . GLY A 1 98 ? 41.584 0.492 3.723 1.00 37.23 110 GLY A C 1
ATOM 575 O O . GLY A 1 98 ? 40.630 0.836 4.428 1.00 37.55 110 GLY A O 1
ATOM 576 N N . ASN A 1 99 ? 42.073 -0.740 3.701 1.00 32.40 111 ASN A N 1
ATOM 577 C CA . ASN A 1 99 ? 41.521 -1.818 4.499 1.00 36.63 111 ASN A CA 1
ATOM 578 C C . ASN A 1 99 ? 42.596 -2.484 5.342 1.00 35.13 111 ASN A C 1
ATOM 579 O O . ASN A 1 99 ? 43.783 -2.425 5.010 1.00 31.37 111 ASN A O 1
ATOM 584 N N . TYR A 1 100 ? 42.181 -3.133 6.418 1.00 30.40 112 TYR A N 1
ATOM 585 C CA . TYR A 1 100 ? 43.109 -3.882 7.243 1.00 31.16 112 TYR A CA 1
ATOM 586 C C . TYR A 1 100 ? 42.482 -5.209 7.652 1.00 31.64 112 TYR A C 1
ATOM 587 O O . TYR A 1 100 ? 41.316 -5.256 8.010 1.00 33.03 112 TYR A O 1
ATOM 596 N N . LEU A 1 101 ? 43.272 -6.275 7.636 1.00 29.24 113 LEU A N 1
ATOM 597 C CA . LEU A 1 101 ? 42.804 -7.593 8.042 1.00 29.82 113 LEU A CA 1
ATOM 598 C C . LEU A 1 101 ? 43.780 -8.185 9.049 1.00 35.49 113 LEU A C 1
ATOM 599 O O . LEU A 1 101 ? 44.989 -8.182 8.811 1.00 32.60 113 LEU A O 1
ATOM 604 N N . GLN A 1 102 ? 43.274 -8.682 10.175 1.00 31.68 114 GLN A N 1
ATOM 605 C CA . GLN A 1 102 ? 44.162 -9.268 11.165 1.00 31.47 114 GLN A CA 1
ATOM 606 C C . GLN A 1 102 ? 44.447 -10.719 10.835 1.00 37.06 114 GLN A C 1
ATOM 607 O O . GLN A 1 102 ? 43.772 -11.631 11.314 1.00 38.28 114 GLN A O 1
ATOM 613 N N . LEU A 1 103 ? 45.466 -10.923 10.015 1.00 32.86 115 LEU A N 1
ATOM 614 C CA . LEU A 1 103 ? 45.824 -12.247 9.559 1.00 34.01 115 LEU A CA 1
ATOM 615 C C . LEU A 1 103 ? 47.337 -12.373 9.546 1.00 38.39 115 LEU A C 1
ATOM 616 O O . LEU A 1 103 ? 48.041 -11.370 9.402 1.00 33.60 115 LEU A O 1
ATOM 621 N N . GLU A 1 104 ? 47.820 -13.604 9.677 1.00 38.65 116 GLU A N 1
ATOM 622 C CA . GLU A 1 104 ? 49.223 -13.929 9.490 1.00 40.04 116 GLU A CA 1
ATOM 623 C C . GLU A 1 104 ? 49.409 -14.592 8.117 1.00 44.14 116 GLU A C 1
ATOM 624 O O . GLU A 1 104 ? 48.745 -15.590 7.817 1.00 44.45 116 GLU A O 1
ATOM 630 N N . CYS A 1 105 ? 50.288 -14.050 7.278 1.00 38.28 117 CYS A N 1
ATOM 631 C CA . CYS A 1 105 ? 50.578 -14.683 5.989 1.00 43.35 117 CYS A CA 1
ATOM 632 C C . CYS A 1 105 ? 51.493 -15.905 6.159 1.00 42.76 117 CYS A C 1
ATOM 633 O O . CYS A 1 105 ? 52.480 -15.854 6.900 1.00 39.69 117 CYS A O 1
ATOM 636 N N . THR A 1 106 ? 51.144 -17.012 5.499 1.00 40.07 118 THR A N 1
ATOM 637 C CA . THR A 1 106 ? 51.887 -18.261 5.665 1.00 40.38 118 THR A CA 1
ATOM 638 C C . THR A 1 106 ? 52.591 -18.672 4.368 1.00 41.56 118 THR A C 1
ATOM 639 O O . THR A 1 106 ? 53.613 -19.346 4.401 1.00 47.04 118 THR A O 1
ATOM 643 N N . ASP A 1 107 ? 52.035 -18.273 3.230 1.00 43.87 119 ASP A N 1
ATOM 644 C CA . ASP A 1 107 ? 52.585 -18.648 1.931 1.00 43.16 119 ASP A CA 1
ATOM 645 C C . ASP A 1 107 ? 52.327 -17.600 0.885 1.00 44.22 119 ASP A C 1
ATOM 646 O O . ASP A 1 107 ? 51.278 -16.947 0.882 1.00 46.66 119 ASP A O 1
ATOM 651 N N . VAL A 1 108 ? 53.285 -17.447 -0.018 1.00 39.39 120 VAL A N 1
ATOM 652 C CA . VAL A 1 108 ? 53.084 -16.622 -1.191 1.00 38.84 120 VAL A CA 1
ATOM 653 C C . VAL A 1 108 ? 53.134 -17.510 -2.438 1.00 42.02 120 VAL A C 1
ATOM 654 O O . VAL A 1 108 ? 53.963 -18.407 -2.524 1.00 46.01 120 VAL A O 1
ATOM 658 N N . PHE A 1 109 ? 52.229 -17.279 -3.380 1.00 44.69 121 PHE A N 1
ATOM 659 C CA . PHE A 1 109 ? 52.213 -18.026 -4.644 1.00 50.16 121 PHE A CA 1
ATOM 660 C C . PHE A 1 109 ? 52.376 -17.042 -5.769 1.00 42.50 121 PHE A C 1
ATOM 661 O O . PHE A 1 109 ? 51.396 -16.537 -6.301 1.00 48.74 121 PHE A O 1
ATOM 669 N N . TYR A 1 110 ? 53.622 -16.745 -6.118 1.00 45.19 122 TYR A N 1
ATOM 670 C CA . TYR A 1 110 ? 53.881 -15.625 -7.011 1.00 49.02 122 TYR A CA 1
ATOM 671 C C . TYR A 1 110 ? 53.396 -15.849 -8.443 1.00 48.61 122 TYR A C 1
ATOM 672 O O . TYR A 1 110 ? 53.100 -14.884 -9.160 1.00 45.54 122 TYR A O 1
ATOM 681 N N . GLU A 1 111 ? 53.309 -17.102 -8.874 1.00 52.06 123 GLU A N 1
ATOM 682 C CA . GLU A 1 111 ? 52.850 -17.346 -10.246 1.00 55.72 123 GLU A CA 1
ATOM 683 C C . GLU A 1 111 ? 51.360 -17.066 -10.398 1.00 53.30 123 GLU A C 1
ATOM 684 O O . GLU A 1 111 ? 50.928 -16.479 -11.392 1.00 53.89 123 GLU A O 1
ATOM 690 N N . ASP A 1 112 ? 50.576 -17.450 -9.397 1.00 50.30 124 ASP A N 1
ATOM 691 C CA . ASP A 1 112 ? 49.139 -17.214 -9.452 1.00 49.49 124 ASP A CA 1
ATOM 692 C C . ASP A 1 112 ? 48.679 -15.930 -8.746 1.00 54.16 124 ASP A C 1
ATOM 693 O O . ASP A 1 112 ? 47.478 -15.659 -8.691 1.00 46.70 124 ASP A O 1
ATOM 698 N N . LYS A 1 113 ? 49.632 -15.153 -8.219 1.00 53.06 125 LYS A N 1
ATOM 699 C CA . LYS A 1 113 ? 49.361 -13.823 -7.649 1.00 42.71 125 LYS A CA 1
ATOM 700 C C . LYS A 1 113 ? 48.328 -13.821 -6.521 1.00 39.91 125 LYS A C 1
ATOM 701 O O . LYS A 1 113 ? 47.425 -12.991 -6.489 1.00 45.14 125 LYS A O 1
ATOM 707 N N . TYR A 1 114 ? 48.469 -14.765 -5.603 1.00 42.06 126 TYR A N 1
ATOM 708 C CA . TYR A 1 114 ? 47.702 -14.754 -4.368 1.00 44.71 126 TYR A CA 1
ATOM 709 C C . TYR A 1 114 ? 48.556 -15.205 -3.191 1.00 43.63 126 TYR A C 1
ATOM 710 O O . TYR A 1 114 ? 49.654 -15.746 -3.369 1.00 46.84 126 TYR A O 1
ATOM 719 N N . ILE A 1 115 ? 48.042 -14.984 -1.984 1.00 40.35 127 ILE A N 1
ATOM 720 C CA . ILE A 1 115 ? 48.697 -15.439 -0.765 1.00 39.88 127 ILE A CA 1
ATOM 721 C C . ILE A 1 115 ? 47.740 -16.293 0.060 1.00 39.42 127 ILE A C 1
ATOM 722 O O . ILE A 1 115 ? 46.528 -16.130 -0.029 1.00 43.50 127 ILE A O 1
ATOM 727 N N . ASN A 1 116 ? 48.295 -17.196 0.857 1.00 38.66 128 ASN A N 1
ATOM 728 C CA . ASN A 1 116 ? 47.549 -17.862 1.914 1.00 40.99 128 ASN A CA 1
ATOM 729 C C . ASN A 1 116 ? 47.854 -17.265 3.284 1.00 46.66 128 ASN A C 1
ATOM 730 O O . ASN A 1 116 ? 49.024 -17.092 3.648 1.00 45.30 128 ASN A O 1
ATOM 735 N N . CYS A 1 117 ? 46.801 -16.970 4.042 1.00 40.50 129 CYS A N 1
ATOM 736 C CA . CYS A 1 117 ? 46.935 -16.474 5.411 1.00 44.23 129 CYS A CA 1
ATOM 737 C C . CYS A 1 117 ? 46.175 -17.360 6.391 1.00 46.84 129 CYS A C 1
ATOM 738 O O . CYS A 1 117 ? 45.338 -18.163 5.986 1.00 50.13 129 CYS A O 1
ATOM 741 N N . ILE A 1 118 ? 46.450 -17.203 7.681 1.00 43.26 130 ILE A N 1
ATOM 742 C CA . ILE A 1 118 ? 45.603 -17.793 8.711 1.00 42.89 130 ILE A CA 1
ATOM 743 C C . ILE A 1 118 ? 45.154 -16.733 9.711 1.00 45.60 130 ILE A C 1
ATOM 744 O O . ILE A 1 118 ? 45.846 -15.728 9.909 1.00 41.93 130 ILE A O 1
ATOM 749 N N . ASP A 1 119 ? 43.993 -16.950 10.328 1.00 45.19 131 ASP A N 1
ATOM 750 C CA . ASP A 1 119 ? 43.551 -16.099 11.427 1.00 41.37 131 ASP A CA 1
ATOM 751 C C . ASP A 1 119 ? 44.018 -16.695 12.742 1.00 44.33 131 ASP A C 1
ATOM 752 O O . ASP A 1 119 ? 44.687 -17.722 12.752 1.00 46.42 131 ASP A O 1
ATOM 757 N N . ILE A 1 120 ? 43.651 -16.057 13.846 1.00 43.98 132 ILE A N 1
ATOM 758 C CA . ILE A 1 120 ? 44.138 -16.446 15.165 1.00 49.05 132 ILE A CA 1
ATOM 759 C C . ILE A 1 120 ? 43.633 -17.850 15.537 1.00 52.43 132 ILE A C 1
ATOM 760 O O . ILE A 1 120 ? 44.176 -18.495 16.429 1.00 53.14 132 ILE A O 1
ATOM 765 N N . GLU A 1 121 ? 42.623 -18.336 14.821 1.00 49.87 133 GLU A N 1
ATOM 766 C CA . GLU A 1 121 ? 42.079 -19.671 15.065 1.00 54.82 133 GLU A CA 1
ATOM 767 C C . GLU A 1 121 ? 42.493 -20.687 13.988 1.00 57.33 133 GLU A C 1
ATOM 768 O O . GLU A 1 121 ? 41.889 -21.752 13.853 1.00 59.01 133 GLU A O 1
ATOM 774 N N . ASN A 1 122 ? 43.525 -20.339 13.224 1.00 53.20 134 ASN A N 1
ATOM 775 C CA . ASN A 1 122 ? 44.104 -21.209 12.197 1.00 52.70 134 ASN A CA 1
ATOM 776 C C . ASN A 1 122 ? 43.187 -21.481 11.025 1.00 51.13 134 ASN A C 1
ATOM 777 O O . ASN A 1 122 ? 43.412 -22.417 10.262 1.00 54.32 134 ASN A O 1
ATOM 782 N N . ASN A 1 123 ? 42.150 -20.673 10.878 1.00 49.62 135 ASN A N 1
ATOM 783 C CA . ASN A 1 123 ? 41.353 -20.737 9.665 1.00 47.98 135 ASN A CA 1
ATOM 784 C C . ASN A 1 123 ? 42.120 -20.127 8.494 1.00 54.69 135 ASN A C 1
ATOM 785 O O . ASN A 1 123 ? 42.694 -19.036 8.610 1.00 46.99 135 ASN A O 1
ATOM 790 N N . LYS A 1 124 ? 42.123 -20.835 7.370 1.00 47.71 136 LYS A N 1
ATOM 791 C CA . LYS A 1 124 ? 42.844 -20.400 6.189 1.00 46.52 136 LYS A CA 1
ATOM 792 C C . LYS A 1 124 ? 42.066 -19.361 5.399 1.00 47.75 136 LYS A C 1
ATOM 793 O O . LYS A 1 124 ? 40.845 -19.451 5.238 1.00 50.03 136 LYS A O 1
ATOM 799 N N . VAL A 1 125 ? 42.787 -18.358 4.916 1.00 43.37 137 VAL A N 1
ATOM 800 C CA . VAL A 1 125 ? 42.210 -17.306 4.098 1.00 41.45 137 VAL A CA 1
ATOM 801 C C . VAL A 1 125 ? 43.066 -17.139 2.848 1.00 49.21 137 VAL A C 1
ATOM 802 O O . VAL A 1 125 ? 44.302 -17.076 2.932 1.00 45.12 137 VAL A O 1
ATOM 806 N N . LYS A 1 126 ? 42.413 -17.070 1.693 1.00 46.18 138 LYS A N 1
ATOM 807 C CA . LYS A 1 126 ? 43.121 -16.926 0.433 1.00 44.04 138 LYS A CA 1
ATOM 808 C C . LYS A 1 126 ? 42.830 -15.557 -0.153 1.00 45.30 138 LYS A C 1
ATOM 809 O O . LYS A 1 126 ? 41.681 -15.134 -0.210 1.00 44.23 138 LYS A O 1
ATOM 815 N N . LEU A 1 127 ? 43.876 -14.846 -0.565 1.00 42.37 139 LEU A N 1
ATOM 816 C CA . LEU A 1 127 ? 43.712 -13.467 -1.012 1.00 38.41 139 LEU A CA 1
ATOM 817 C C . LEU A 1 127 ? 44.528 -13.191 -2.264 1.00 39.22 139 LEU A C 1
ATOM 818 O O . LEU A 1 127 ? 45.700 -13.530 -2.328 1.00 40.36 139 LEU A O 1
ATOM 823 N N . PHE A 1 128 ? 43.902 -12.567 -3.253 1.00 37.14 140 PHE A N 1
ATOM 824 C CA . PHE A 1 128 ? 44.565 -12.240 -4.495 1.00 43.89 140 PHE A CA 1
ATOM 825 C C . PHE A 1 128 ? 45.116 -10.823 -4.462 1.00 41.79 140 PHE A C 1
ATOM 826 O O . PHE A 1 128 ? 44.576 -9.966 -3.772 1.00 43.00 140 PHE A O 1
ATOM 834 N N . TYR A 1 129 ? 46.172 -10.575 -5.231 1.00 39.22 141 TYR A N 1
ATOM 835 C CA . TYR A 1 129 ? 46.775 -9.245 -5.294 1.00 37.92 141 TYR A CA 1
ATOM 836 C C . TYR A 1 129 ? 47.241 -8.901 -6.700 1.00 36.93 141 TYR A C 1
ATOM 837 O O . TYR A 1 129 ? 47.537 -9.785 -7.489 1.00 41.82 141 TYR A O 1
ATOM 846 N N . ASP A 1 130 ? 47.340 -7.609 -6.992 1.00 38.04 142 ASP A N 1
ATOM 847 C CA . ASP A 1 130 ? 48.055 -7.131 -8.171 1.00 36.72 142 ASP A CA 1
ATOM 848 C C . ASP A 1 130 ? 49.520 -6.790 -7.833 1.00 41.23 142 ASP A C 1
ATOM 849 O O . ASP A 1 130 ? 50.430 -7.016 -8.633 1.00 37.10 142 ASP A O 1
ATOM 854 N N . TYR A 1 131 ? 49.730 -6.214 -6.655 1.00 38.15 143 TYR A N 1
ATOM 855 C CA . TYR A 1 131 ? 51.079 -5.985 -6.133 1.00 38.10 143 TYR A CA 1
ATOM 856 C C . TYR A 1 131 ? 51.156 -6.431 -4.689 1.00 37.94 143 TYR A C 1
ATOM 857 O O . TYR A 1 131 ? 50.201 -6.258 -3.924 1.00 35.30 143 TYR A O 1
ATOM 866 N N . LEU A 1 132 ? 52.310 -6.969 -4.314 1.00 37.04 144 LEU A N 1
ATOM 867 C CA . LEU A 1 132 ? 52.545 -7.410 -2.956 1.00 36.51 144 LEU A CA 1
ATOM 868 C C . LEU A 1 132 ? 53.763 -6.683 -2.361 1.00 37.06 144 LEU A C 1
ATOM 869 O O . LEU A 1 132 ? 54.866 -6.723 -2.931 1.00 33.20 144 LEU A O 1
ATOM 874 N N . ILE A 1 133 ? 53.560 -6.015 -1.227 1.00 32.94 145 ILE A N 1
ATOM 875 C CA . ILE A 1 133 ? 54.658 -5.356 -0.515 1.00 28.72 145 ILE A CA 1
ATOM 876 C C . ILE A 1 133 ? 55.025 -6.151 0.736 1.00 31.58 145 ILE A C 1
ATOM 877 O O . ILE A 1 133 ? 54.311 -6.128 1.744 1.00 30.77 145 ILE A O 1
ATOM 882 N N . ILE A 1 134 ? 56.123 -6.886 0.683 1.00 28.33 146 ILE A N 1
ATOM 883 C CA . ILE A 1 134 ? 56.492 -7.706 1.832 1.00 29.18 146 ILE A CA 1
ATOM 884 C C . ILE A 1 134 ? 57.321 -6.894 2.845 1.00 31.52 146 ILE A C 1
ATOM 885 O O . ILE A 1 134 ? 58.432 -6.442 2.557 1.00 27.76 146 ILE A O 1
ATOM 890 N N . ALA A 1 135 ? 56.748 -6.702 4.025 1.00 29.46 147 ALA A N 1
ATOM 891 C CA . ALA A 1 135 ? 57.396 -5.929 5.078 1.00 28.92 147 ALA A CA 1
ATOM 892 C C . ALA A 1 135 ? 57.200 -6.616 6.427 1.00 28.40 147 ALA A C 1
ATOM 893 O O . ALA A 1 135 ? 56.748 -5.985 7.389 1.00 30.02 147 ALA A O 1
ATOM 895 N N . VAL A 1 136 ? 57.539 -7.898 6.496 1.00 29.28 148 VAL A N 1
ATOM 896 C CA . VAL A 1 136 ? 57.240 -8.720 7.682 1.00 29.85 148 VAL A CA 1
ATOM 897 C C . VAL A 1 136 ? 58.325 -8.684 8.742 1.00 28.38 148 VAL A C 1
ATOM 898 O O . VAL A 1 136 ? 58.226 -9.356 9.770 1.00 29.66 148 VAL A O 1
ATOM 902 N N . GLY A 1 137 ? 59.364 -7.894 8.497 1.00 29.35 149 GLY A N 1
ATOM 903 C CA . GLY A 1 137 ? 60.414 -7.739 9.481 1.00 30.66 149 GLY A CA 1
ATOM 904 C C . GLY A 1 137 ? 61.193 -9.016 9.747 1.00 31.44 149 GLY A C 1
ATOM 905 O O . GLY A 1 137 ? 61.425 -9.817 8.846 1.00 30.34 149 GLY A O 1
ATOM 906 N N . ALA A 1 138 ? 61.633 -9.168 10.991 1.00 29.92 150 ALA A N 1
ATOM 907 C CA . ALA A 1 138 ? 62.421 -10.306 11.418 1.00 30.84 150 ALA A CA 1
ATOM 908 C C . ALA A 1 138 ? 61.953 -10.773 12.805 1.00 39.64 150 ALA A C 1
ATOM 909 O O . ALA A 1 138 ? 61.045 -10.174 13.393 1.00 35.76 150 ALA A O 1
ATOM 911 N N . LYS A 1 139 ? 62.533 -11.856 13.314 1.00 38.43 151 LYS A N 1
ATOM 912 C CA . LYS A 1 139 ? 62.177 -12.324 14.652 1.00 39.21 151 LYS A CA 1
ATOM 913 C C . LYS A 1 139 ? 63.409 -12.482 15.523 1.00 43.61 151 LYS A C 1
ATOM 914 O O . LYS A 1 139 ? 64.545 -12.266 15.071 1.00 41.58 151 LYS A O 1
ATOM 920 N N . THR A 1 140 ? 63.188 -12.792 16.795 1.00 41.95 152 THR A N 1
ATOM 921 C CA . THR A 1 140 ? 64.295 -12.874 17.735 1.00 45.18 152 THR A CA 1
ATOM 922 C C . THR A 1 140 ? 65.162 -14.092 17.407 1.00 42.62 152 THR A C 1
ATOM 923 O O . THR A 1 140 ? 64.662 -15.115 16.945 1.00 42.92 152 THR A O 1
ATOM 927 N N . ASN A 1 141 ? 66.463 -13.954 17.613 1.00 45.12 153 ASN A N 1
ATOM 928 C CA . ASN A 1 141 ? 67.406 -15.044 17.380 1.00 48.26 153 ASN A CA 1
ATOM 929 C C . ASN A 1 141 ? 68.162 -15.416 18.652 1.00 37.31 153 ASN A C 1
ATOM 930 O O . ASN A 1 141 ? 68.851 -14.583 19.231 1.00 39.81 153 ASN A O 1
ATOM 935 N N . THR A 1 142 ? 68.034 -16.669 19.067 1.00 38.85 154 THR A N 1
ATOM 936 C CA . THR A 1 142 ? 68.686 -17.168 20.279 1.00 42.86 154 THR A CA 1
ATOM 937 C C . THR A 1 142 ? 70.078 -17.738 20.025 1.00 44.76 154 THR A C 1
ATOM 938 O O . THR A 1 142 ? 70.740 -18.188 20.966 1.00 41.35 154 THR A O 1
ATOM 942 N N . PHE A 1 143 ? 70.493 -17.762 18.756 1.00 43.52 155 PHE A N 1
ATOM 943 C CA . PHE A 1 143 ? 71.742 -18.407 18.345 1.00 44.87 155 PHE A CA 1
ATOM 944 C C . PHE A 1 143 ? 71.787 -19.883 18.783 1.00 44.04 155 PHE A C 1
ATOM 945 O O . PHE A 1 143 ? 72.856 -20.461 18.927 1.00 45.62 155 PHE A O 1
ATOM 953 N N . ASN A 1 144 ? 70.612 -20.468 19.009 1.00 41.83 156 ASN A N 1
ATOM 954 C CA . ASN A 1 144 ? 70.464 -21.845 19.472 1.00 46.96 156 ASN A CA 1
ATOM 955 C C . ASN A 1 144 ? 71.208 -22.110 20.775 1.00 46.23 156 ASN A C 1
ATOM 956 O O . ASN A 1 144 ? 71.496 -23.254 21.094 1.00 45.01 156 ASN A O 1
ATOM 961 N N . ILE A 1 145 ? 71.522 -21.050 21.513 1.00 42.31 157 ILE A N 1
ATOM 962 C CA . ILE A 1 145 ? 72.164 -21.182 22.811 1.00 41.04 157 ILE A CA 1
ATOM 963 C C . ILE A 1 145 ? 71.167 -21.818 23.757 1.00 44.12 157 ILE A C 1
ATOM 964 O O . ILE A 1 145 ? 70.021 -21.375 23.868 1.00 44.17 157 ILE A O 1
ATOM 969 N N . ASN A 1 146 ? 71.588 -22.909 24.381 1.00 45.19 158 ASN A N 1
ATOM 970 C CA . ASN A 1 146 ? 70.718 -23.678 25.249 1.00 45.10 158 ASN A CA 1
ATOM 971 C C . ASN A 1 146 ? 70.118 -22.804 26.340 1.00 45.22 158 ASN A C 1
ATOM 972 O O . ASN A 1 146 ? 70.846 -22.111 27.055 1.00 40.22 158 ASN A O 1
ATOM 977 N N . GLY A 1 147 ? 68.789 -22.813 26.434 1.00 40.40 159 GLY A N 1
ATOM 978 C CA . GLY A 1 147 ? 68.099 -22.166 27.537 1.00 42.27 159 GLY A CA 1
ATOM 979 C C . GLY A 1 147 ? 67.626 -20.724 27.372 1.00 40.94 159 GLY A C 1
ATOM 980 O O . GLY A 1 147 ? 66.851 -20.235 28.201 1.00 39.12 159 GLY A O 1
ATOM 981 N N . VAL A 1 148 ? 68.093 -20.007 26.354 1.00 38.53 160 VAL A N 1
ATOM 982 C CA . VAL A 1 148 ? 67.639 -18.621 26.238 1.00 42.69 160 VAL A CA 1
ATOM 983 C C . VAL A 1 148 ? 66.161 -18.524 25.831 1.00 39.76 160 VAL A C 1
ATOM 984 O O . VAL A 1 148 ? 65.444 -17.677 26.353 1.00 33.66 160 VAL A O 1
ATOM 988 N N . ASP A 1 149 ? 65.679 -19.378 24.937 1.00 38.54 161 ASP A N 1
ATOM 989 C CA . ASP A 1 149 ? 64.266 -19.259 24.578 1.00 43.00 161 ASP A CA 1
ATOM 990 C C . ASP A 1 149 ? 63.380 -19.674 25.764 1.00 44.95 161 ASP A C 1
ATOM 991 O O . ASP A 1 149 ? 62.294 -19.126 25.969 1.00 42.36 161 ASP A O 1
ATOM 996 N N . LYS A 1 150 ? 63.876 -20.597 26.582 1.00 43.03 162 LYS A N 1
ATOM 997 C CA . LYS A 1 150 ? 63.151 -21.029 27.764 1.00 41.75 162 LYS A CA 1
ATOM 998 C C . LYS A 1 150 ? 63.138 -19.984 28.872 1.00 41.27 162 LYS A C 1
ATOM 999 O O . LYS A 1 150 ? 62.100 -19.755 29.491 1.00 38.59 162 LYS A O 1
ATOM 1005 N N . TYR A 1 151 ? 64.281 -19.349 29.130 1.00 34.70 163 TYR A N 1
ATOM 1006 C CA . TYR A 1 151 ? 64.430 -18.573 30.357 1.00 38.15 163 TYR A CA 1
ATOM 1007 C C . TYR A 1 151 ? 64.613 -17.065 30.181 1.00 35.54 163 TYR A C 1
ATOM 1008 O O . TYR A 1 151 ? 64.364 -16.311 31.118 1.00 37.84 163 TYR A O 1
ATOM 1017 N N . ALA A 1 152 ? 65.051 -16.625 29.005 1.00 33.03 164 ALA A N 1
ATOM 1018 C CA . ALA A 1 152 ? 65.356 -15.205 28.801 1.00 32.72 164 ALA A CA 1
ATOM 1019 C C . ALA A 1 152 ? 64.134 -14.420 28.328 1.00 34.28 164 ALA A C 1
ATOM 1020 O O . ALA A 1 152 ? 63.251 -14.981 27.680 1.00 31.81 164 ALA A O 1
ATOM 1022 N N . TYR A 1 153 ? 64.104 -13.124 28.642 1.00 27.90 165 TYR A N 1
ATOM 1023 C CA . TYR A 1 153 ? 63.081 -12.212 28.126 1.00 31.30 165 TYR A CA 1
ATOM 1024 C C . TYR A 1 153 ? 63.622 -11.443 26.914 1.00 32.13 165 TYR A C 1
ATOM 1025 O O . TYR A 1 153 ? 64.671 -10.797 27.007 1.00 28.88 165 TYR A O 1
ATOM 1034 N N . PHE A 1 154 ? 62.906 -11.500 25.793 1.00 30.47 166 PHE A N 1
ATOM 1035 C CA . PHE A 1 154 ? 63.295 -10.740 24.612 1.00 31.34 166 PHE A CA 1
ATOM 1036 C C . PHE A 1 154 ? 62.781 -9.304 24.707 1.00 34.11 166 PHE A C 1
ATOM 1037 O O . PHE A 1 154 ? 61.942 -9.003 25.558 1.00 31.15 166 PHE A O 1
ATOM 1045 N N . VAL A 1 155 ? 63.285 -8.426 23.834 1.00 30.19 167 VAL A N 1
ATOM 1046 C CA . VAL A 1 155 ? 62.855 -7.036 23.800 1.00 33.66 167 VAL A CA 1
ATOM 1047 C C . VAL A 1 155 ? 62.523 -6.622 22.389 1.00 35.42 167 VAL A C 1
ATOM 1048 O O . VAL A 1 155 ? 63.230 -5.798 21.811 1.00 39.31 167 VAL A O 1
ATOM 1052 N N . LYS A 1 156 ? 61.467 -7.169 21.809 1.00 32.20 168 LYS A N 1
ATOM 1053 C CA . LYS A 1 156 ? 61.234 -6.844 20.409 1.00 35.40 168 LYS A CA 1
ATOM 1054 C C . LYS A 1 156 ? 59.920 -6.110 20.179 1.00 34.59 168 LYS A C 1
ATOM 1055 O O . LYS A 1 156 ? 59.773 -5.412 19.178 1.00 32.96 168 LYS A O 1
ATOM 1061 N N . ASP A 1 157 ? 58.971 -6.244 21.103 1.00 27.18 169 ASP A N 1
ATOM 1062 C CA . ASP A 1 157 ? 57.667 -5.617 20.881 1.00 31.45 169 ASP A CA 1
ATOM 1063 C C . ASP A 1 157 ? 57.048 -5.160 22.203 1.00 29.43 169 ASP A C 1
ATOM 1064 O O . ASP A 1 157 ? 57.617 -5.365 23.277 1.00 28.07 169 ASP A O 1
ATOM 1069 N N . ILE A 1 158 ? 55.896 -4.511 22.110 1.00 28.23 170 ILE A N 1
ATOM 1070 C CA . ILE A 1 158 ? 55.234 -3.970 23.287 1.00 27.71 170 ILE A CA 1
ATOM 1071 C C . ILE A 1 158 ? 55.083 -5.025 24.387 1.00 29.82 170 ILE A C 1
ATOM 1072 O O . ILE A 1 158 ? 55.427 -4.772 25.548 1.00 29.56 170 ILE A O 1
ATOM 1077 N N . ASP A 1 159 ? 54.574 -6.204 24.029 1.00 27.40 171 ASP A N 1
ATOM 1078 C CA . ASP A 1 159 ? 54.316 -7.250 25.020 1.00 33.51 171 ASP A CA 1
ATOM 1079 C C . ASP A 1 159 ? 55.605 -7.683 25.739 1.00 32.08 171 ASP A C 1
ATOM 1080 O O . ASP A 1 159 ? 55.596 -7.898 26.948 1.00 28.53 171 ASP A O 1
ATOM 1085 N N . ASP A 1 160 ? 56.703 -7.797 24.988 1.00 29.23 172 ASP A N 1
ATOM 1086 C CA . ASP A 1 160 ? 58.003 -8.144 25.561 1.00 29.30 172 ASP A CA 1
ATOM 1087 C C . ASP A 1 160 ? 58.408 -7.154 26.651 1.00 25.98 172 ASP A C 1
ATOM 1088 O O . ASP A 1 160 ? 58.825 -7.543 27.738 1.00 28.59 172 ASP A O 1
ATOM 1093 N N . ALA A 1 161 ? 58.311 -5.867 26.346 1.00 26.46 173 ALA A N 1
ATOM 1094 C CA . ALA A 1 161 ? 58.759 -4.840 27.287 1.00 28.34 173 ALA A CA 1
ATOM 1095 C C . ALA A 1 161 ? 57.926 -4.861 28.566 1.00 30.10 173 ALA A C 1
ATOM 1096 O O . ALA A 1 161 ? 58.451 -4.696 29.665 1.00 27.69 173 ALA A O 1
ATOM 1098 N N . LEU A 1 162 ? 56.622 -5.076 28.421 1.00 27.19 174 LEU A N 1
ATOM 1099 C CA . LEU A 1 162 ? 55.736 -5.091 29.580 1.00 27.72 174 LEU A CA 1
ATOM 1100 C C . LEU A 1 162 ? 55.955 -6.320 30.486 1.00 27.32 174 LEU A C 1
ATOM 1101 O O . LEU A 1 162 ? 55.798 -6.241 31.696 1.00 27.70 174 LEU A O 1
ATOM 1106 N N . LYS A 1 163 ? 56.308 -7.452 29.895 1.00 26.46 175 LYS A N 1
ATOM 1107 C CA . LYS A 1 163 ? 56.584 -8.650 30.674 1.00 28.02 175 LYS A CA 1
ATOM 1108 C C . LYS A 1 163 ? 57.875 -8.483 31.454 1.00 29.19 175 LYS A C 1
ATOM 1109 O O . LYS A 1 163 ? 57.994 -8.940 32.594 1.00 28.86 175 LYS A O 1
ATOM 1115 N N . ILE A 1 164 ? 58.846 -7.821 30.831 1.00 25.11 176 ILE A N 1
ATOM 1116 C CA . ILE A 1 164 ? 60.091 -7.509 31.499 1.00 24.00 176 ILE A CA 1
ATOM 1117 C C . ILE A 1 164 ? 59.827 -6.618 32.703 1.00 28.80 176 ILE A C 1
ATOM 1118 O O . ILE A 1 164 ? 60.282 -6.909 33.813 1.00 28.32 176 ILE A O 1
ATOM 1123 N N . ARG A 1 165 ? 59.078 -5.541 32.481 1.00 25.46 177 ARG A N 1
ATOM 1124 C CA . ARG A 1 165 ? 58.695 -4.639 33.559 1.00 25.60 177 ARG A CA 1
ATOM 1125 C C . ARG A 1 165 ? 57.956 -5.386 34.671 1.00 29.22 177 ARG A C 1
ATOM 1126 O O . ARG A 1 165 ? 58.277 -5.230 35.852 1.00 27.04 177 ARG A O 1
ATOM 1134 N N . LYS A 1 166 ? 56.966 -6.194 34.292 1.00 26.61 178 LYS A N 1
ATOM 1135 C CA . LYS A 1 166 ? 56.186 -6.916 35.295 1.00 31.63 178 LYS A CA 1
ATOM 1136 C C . LYS A 1 166 ? 57.056 -7.911 36.102 1.00 31.08 178 LYS A C 1
ATOM 1137 O O . LYS A 1 166 ? 56.901 -8.028 37.323 1.00 30.19 178 LYS A O 1
ATOM 1143 N N . LYS A 1 167 ? 57.966 -8.616 35.422 1.00 28.08 179 LYS A N 1
ATOM 1144 C CA . LYS A 1 167 ? 58.823 -9.575 36.099 1.00 27.02 179 LYS A CA 1
ATOM 1145 C C . LYS A 1 167 ? 59.693 -8.869 37.134 1.00 28.24 179 LYS A C 1
ATOM 1146 O O . LYS A 1 167 ? 59.801 -9.317 38.265 1.00 30.86 179 LYS A O 1
ATOM 1152 N N . PHE A 1 168 ? 60.297 -7.758 36.747 1.00 26.59 180 PHE A N 1
ATOM 1153 C CA . PHE A 1 168 ? 61.117 -7.002 37.674 1.00 29.44 180 PHE A CA 1
ATOM 1154 C C . PHE A 1 168 ? 60.293 -6.547 38.898 1.00 32.64 180 PHE A C 1
ATOM 1155 O O . PHE A 1 168 ? 60.747 -6.646 40.032 1.00 28.37 180 PHE A O 1
ATOM 1163 N N . LEU A 1 169 ? 59.079 -6.066 38.655 1.00 30.29 181 LEU A N 1
ATOM 1164 C CA . LEU A 1 169 ? 58.219 -5.639 39.748 1.00 30.12 181 LEU A CA 1
ATOM 1165 C C . LEU A 1 169 ? 57.838 -6.826 40.637 1.00 30.66 181 LEU A C 1
ATOM 1166 O O . LEU A 1 169 ? 57.781 -6.674 41.854 1.00 32.14 181 LEU A O 1
ATOM 1171 N N . ASP A 1 170 ? 57.577 -7.989 40.041 1.00 32.10 182 ASP A N 1
ATOM 1172 C CA . ASP A 1 170 ? 57.225 -9.182 40.812 1.00 32.23 182 ASP A CA 1
ATOM 1173 C C . ASP A 1 170 ? 58.376 -9.582 41.744 1.00 33.41 182 ASP A C 1
ATOM 1174 O O . ASP A 1 170 ? 58.148 -10.035 42.865 1.00 31.95 182 ASP A O 1
ATOM 1179 N N . ILE A 1 171 ? 59.605 -9.461 41.251 1.00 31.43 183 ILE A N 1
ATOM 1180 C CA . ILE A 1 171 ? 60.775 -9.888 42.015 1.00 29.78 183 ILE A CA 1
ATOM 1181 C C . ILE A 1 171 ? 60.964 -8.984 43.214 1.00 27.00 183 ILE A C 1
ATOM 1182 O O . ILE A 1 171 ? 61.300 -9.458 44.298 1.00 31.87 183 ILE A O 1
ATOM 1187 N N . LEU A 1 172 ? 60.740 -7.689 43.031 1.00 26.97 184 LEU A N 1
ATOM 1188 C CA . LEU A 1 172 ? 60.856 -6.741 44.140 1.00 29.66 184 LEU A CA 1
ATOM 1189 C C . LEU A 1 172 ? 59.903 -7.100 45.281 1.00 34.24 184 LEU A C 1
ATOM 1190 O O . LEU A 1 172 ? 60.281 -7.048 46.457 1.00 28.72 184 LEU A O 1
ATOM 1195 N N . GLU A 1 173 ? 58.661 -7.442 44.939 1.00 33.07 185 GLU A N 1
ATOM 1196 C CA . GLU A 1 173 ? 57.686 -7.805 45.974 1.00 35.43 185 GLU A CA 1
ATOM 1197 C C . GLU A 1 173 ? 58.077 -9.126 46.644 1.00 34.89 185 GLU A C 1
ATOM 1198 O O . GLU A 1 173 ? 58.018 -9.250 47.864 1.00 31.97 185 GLU A O 1
ATOM 1204 N N . LYS A 1 174 ? 58.505 -10.098 45.848 1.00 33.77 186 LYS A N 1
ATOM 1205 C CA . LYS A 1 174 ? 58.908 -11.388 46.388 1.00 30.55 186 LYS A CA 1
ATOM 1206 C C . LYS A 1 174 ? 60.045 -11.246 47.400 1.00 37.49 186 LYS A C 1
ATOM 1207 O O . LYS A 1 174 ? 60.040 -11.906 48.443 1.00 37.53 186 LYS A O 1
ATOM 1213 N N . CYS A 1 175 ? 60.993 -10.355 47.118 1.00 35.85 187 CYS A N 1
ATOM 1214 C CA . CYS A 1 175 ? 62.152 -10.154 47.992 1.00 37.36 187 CYS A CA 1
ATOM 1215 C C . CYS A 1 175 ? 61.886 -9.278 49.212 1.00 40.99 187 CYS A C 1
ATOM 1216 O O . CYS A 1 175 ? 62.779 -9.068 50.025 1.00 39.71 187 CYS A O 1
ATOM 1219 N N . THR A 1 176 ? 60.668 -8.764 49.337 1.00 35.74 188 THR A N 1
ATOM 1220 C CA . THR A 1 176 ? 60.290 -7.997 50.514 1.00 36.19 188 THR A CA 1
ATOM 1221 C C . THR A 1 176 ? 59.676 -8.947 51.571 1.00 36.50 188 THR A C 1
ATOM 1222 O O . THR A 1 176 ? 59.494 -8.570 52.719 1.00 35.09 188 THR A O 1
ATOM 1226 N N . LEU A 1 177 ? 59.390 -10.185 51.178 1.00 32.23 189 LEU A N 1
ATOM 1227 C CA . LEU A 1 177 ? 58.828 -11.177 52.101 1.00 37.74 189 LEU A CA 1
ATOM 1228 C C . LEU A 1 177 ? 59.844 -11.652 53.150 1.00 43.68 189 LEU A C 1
ATOM 1229 O O . LEU A 1 177 ? 61.047 -11.645 52.897 1.00 41.13 189 LEU A O 1
ATOM 1234 N N . PRO A 1 178 ? 59.360 -12.066 54.335 1.00 46.27 190 PRO A N 1
ATOM 1235 C CA . PRO A 1 178 ? 60.300 -12.399 55.421 1.00 45.06 190 PRO A CA 1
ATOM 1236 C C . PRO A 1 178 ? 60.971 -13.769 55.258 1.00 44.81 190 PRO A C 1
ATOM 1237 O O . PRO A 1 178 ? 61.967 -14.067 55.926 1.00 51.13 190 PRO A O 1
ATOM 1241 N N . ASN A 1 179 ? 60.426 -14.581 54.363 1.00 42.73 191 ASN A N 1
ATOM 1242 C CA . ASN A 1 179 ? 60.852 -15.959 54.168 1.00 51.69 191 ASN A CA 1
ATOM 1243 C C . ASN A 1 179 ? 62.026 -16.183 53.198 1.00 56.50 191 ASN A C 1
ATOM 1244 O O . ASN A 1 179 ? 62.121 -17.246 52.586 1.00 56.54 191 ASN A O 1
ATOM 1249 N N A ILE A 1 180 ? 62.872 -15.176 53.005 0.43 55.57 192 ILE A N 1
ATOM 1250 N N B ILE A 1 180 ? 62.921 -15.197 53.093 0.57 55.78 192 ILE A N 1
ATOM 1251 C CA A ILE A 1 180 ? 64.040 -15.348 52.142 0.43 52.55 192 ILE A CA 1
ATOM 1252 C CA B ILE A 1 180 ? 64.006 -15.223 52.105 0.57 52.52 192 ILE A CA 1
ATOM 1253 C C A ILE A 1 180 ? 65.274 -14.638 52.684 0.43 49.92 192 ILE A C 1
ATOM 1254 C C B ILE A 1 180 ? 65.290 -14.592 52.659 0.57 49.79 192 ILE A C 1
ATOM 1255 O O A ILE A 1 180 ? 65.192 -13.549 53.250 0.43 51.49 192 ILE A O 1
ATOM 1256 O O B ILE A 1 180 ? 65.256 -13.505 53.230 0.57 51.49 192 ILE A O 1
ATOM 1265 N N . SER A 1 181 ? 66.419 -15.284 52.501 1.00 49.08 193 SER A N 1
ATOM 1266 C CA . SER A 1 181 ? 67.699 -14.795 53.015 1.00 49.90 193 SER A CA 1
ATOM 1267 C C . SER A 1 181 ? 68.304 -13.718 52.135 1.00 50.07 193 SER A C 1
ATOM 1268 O O . SER A 1 181 ? 67.915 -13.551 50.980 1.00 47.85 193 SER A O 1
ATOM 1271 N N . ASN A 1 182 ? 69.276 -13.005 52.692 1.00 48.96 194 ASN A N 1
ATOM 1272 C CA . ASN A 1 182 ? 69.999 -11.976 51.965 1.00 49.57 194 ASN A CA 1
ATOM 1273 C C . ASN A 1 182 ? 70.736 -12.534 50.743 1.00 55.98 194 ASN A C 1
ATOM 1274 O O . ASN A 1 182 ? 70.772 -11.908 49.675 1.00 48.56 194 ASN A O 1
ATOM 1279 N N . GLU A 1 183 ? 71.297 -13.728 50.888 1.00 52.43 195 GLU A N 1
ATOM 1280 C CA . GLU A 1 183 ? 72.005 -14.344 49.778 1.00 51.88 195 GLU A CA 1
ATOM 1281 C C . GLU A 1 183 ? 71.036 -14.673 48.644 1.00 47.21 195 GLU A C 1
ATOM 1282 O O . GLU A 1 183 ? 71.373 -14.531 47.469 1.00 50.22 195 GLU A O 1
ATOM 1288 N N . GLU A 1 184 ? 69.841 -15.140 48.984 1.00 45.24 196 GLU A N 1
ATOM 1289 C CA . GLU A 1 184 ? 68.866 -15.463 47.950 1.00 48.64 196 GLU A CA 1
ATOM 1290 C C . GLU A 1 184 ? 68.392 -14.191 47.256 1.00 41.29 196 GLU A C 1
ATOM 1291 O O . GLU A 1 184 ? 68.108 -14.206 46.062 1.00 39.90 196 GLU A O 1
ATOM 1297 N N . LYS A 1 185 ? 68.318 -13.103 48.019 1.00 42.47 197 LYS A N 1
ATOM 1298 C CA . LYS A 1 185 ? 67.914 -11.805 47.495 1.00 42.41 197 LYS A CA 1
ATOM 1299 C C . LYS A 1 185 ? 68.927 -11.282 46.477 1.00 39.40 197 LYS A C 1
ATOM 1300 O O . LYS A 1 185 ? 68.544 -10.806 45.402 1.00 37.40 197 LYS A O 1
ATOM 1306 N N . LYS A 1 186 ? 70.214 -11.356 46.821 1.00 38.82 198 LYS A N 1
ATOM 1307 C CA . LYS A 1 186 ? 71.263 -10.867 45.930 1.00 41.18 198 LYS A CA 1
ATOM 1308 C C . LYS A 1 186 ? 71.205 -11.606 44.600 1.00 34.44 198 LYS A C 1
ATOM 1309 O O . LYS A 1 186 ? 71.440 -11.022 43.558 1.00 38.08 198 LYS A O 1
ATOM 1315 N N . LYS A 1 187 ? 70.884 -12.891 44.648 1.00 35.56 199 LYS A N 1
ATOM 1316 C CA . LYS A 1 187 ? 70.764 -13.676 43.431 1.00 37.17 199 LYS A CA 1
ATOM 1317 C C . LYS A 1 187 ? 69.521 -13.292 42.640 1.00 37.18 199 LYS A C 1
ATOM 1318 O O . LYS A 1 187 ? 69.578 -13.127 41.421 1.00 32.64 199 LYS A O 1
ATOM 1324 N N . MET A 1 188 ? 68.399 -13.139 43.337 1.00 36.02 200 MET A N 1
ATOM 1325 C CA . MET A 1 188 ? 67.134 -12.831 42.674 1.00 37.01 200 MET A CA 1
ATOM 1326 C C . MET A 1 188 ? 67.088 -11.404 42.141 1.00 31.10 200 MET A C 1
ATOM 1327 O O . MET A 1 188 ? 66.420 -11.138 41.153 1.00 35.11 200 MET A O 1
ATOM 1332 N N . LEU A 1 189 ? 67.785 -10.487 42.794 1.00 30.35 201 LEU A N 1
ATOM 1333 C CA . LEU A 1 189 ? 67.728 -9.086 42.387 1.00 31.93 201 LEU A CA 1
ATOM 1334 C C . LEU A 1 189 ? 68.878 -8.727 41.443 1.00 31.92 201 LEU A C 1
ATOM 1335 O O . LEU A 1 189 ? 69.242 -7.565 41.295 1.00 30.84 201 LEU A O 1
ATOM 1340 N N . HIS A 1 190 ? 69.446 -9.730 40.787 1.00 31.57 202 HIS A N 1
ATOM 1341 C CA . HIS A 1 190 ? 70.464 -9.443 39.796 1.00 31.96 202 HIS A CA 1
ATOM 1342 C C . HIS A 1 190 ? 69.833 -9.430 38.407 1.00 29.30 202 HIS A C 1
ATOM 1343 O O . HIS A 1 190 ? 69.327 -10.436 37.941 1.00 28.74 202 HIS A O 1
ATOM 1350 N N . VAL A 1 191 ? 69.851 -8.273 37.765 1.00 28.15 203 VAL A N 1
ATOM 1351 C CA . VAL A 1 191 ? 69.309 -8.159 36.417 1.00 28.92 203 VAL A CA 1
ATOM 1352 C C . VAL A 1 191 ? 70.491 -8.190 35.458 1.00 28.62 203 VAL A C 1
ATOM 1353 O O . VAL A 1 191 ? 71.478 -7.477 35.651 1.00 30.54 203 VAL A O 1
ATOM 1357 N N . ALA A 1 192 ? 70.400 -9.055 34.462 1.00 28.11 204 ALA A N 1
ATOM 1358 C CA . ALA A 1 192 ? 71.438 -9.216 33.463 1.00 33.09 204 ALA A CA 1
ATOM 1359 C C . ALA A 1 192 ? 70.870 -8.902 32.103 1.00 33.11 204 ALA A C 1
ATOM 1360 O O . ALA A 1 192 ? 69.817 -9.436 31.730 1.00 32.05 204 ALA A O 1
ATOM 1362 N N . VAL A 1 193 ? 71.559 -8.032 31.370 1.00 26.80 205 VAL A N 1
ATOM 1363 C CA . VAL A 1 193 ? 71.121 -7.634 30.054 1.00 25.91 205 VAL A CA 1
ATOM 1364 C C . VAL A 1 193 ? 72.181 -8.086 29.055 1.00 31.74 205 VAL A C 1
ATOM 1365 O O . VAL A 1 193 ? 73.353 -7.722 29.168 1.00 29.14 205 VAL A O 1
ATOM 1369 N N . VAL A 1 194 ? 71.765 -8.889 28.087 1.00 29.42 206 VAL A N 1
ATOM 1370 C CA . VAL A 1 194 ? 72.701 -9.454 27.129 1.00 27.97 206 VAL A CA 1
ATOM 1371 C C . VAL A 1 194 ? 72.687 -8.686 25.817 1.00 31.46 206 VAL A C 1
ATOM 1372 O O . VAL A 1 194 ? 71.709 -8.722 25.070 1.00 30.84 206 VAL A O 1
ATOM 1376 N N . GLY A 1 195 ? 73.777 -7.980 25.545 1.00 31.14 207 GLY A N 1
ATOM 1377 C CA . GLY A 1 195 ? 73.908 -7.233 24.307 1.00 33.64 207 GLY A CA 1
ATOM 1378 C C . GLY A 1 195 ? 74.300 -5.790 24.560 1.00 33.99 207 GLY A C 1
ATOM 1379 O O . GLY A 1 195 ? 73.584 -5.085 25.261 1.00 29.12 207 GLY A O 1
ATOM 1380 N N . GLY A 1 196 ? 75.425 -5.353 23.986 1.00 33.31 208 GLY A N 1
ATOM 1381 C CA . GLY A 1 196 ? 75.951 -4.020 24.234 1.00 29.89 208 GLY A CA 1
ATOM 1382 C C . GLY A 1 196 ? 75.593 -2.991 23.171 1.00 30.21 208 GLY A C 1
ATOM 1383 O O . GLY A 1 196 ? 76.139 -1.884 23.157 1.00 31.17 208 GLY A O 1
ATOM 1384 N N . GLY A 1 197 ? 74.672 -3.350 22.287 1.00 30.24 209 GLY A N 1
ATOM 1385 C CA . GLY A 1 197 ? 74.152 -2.424 21.285 1.00 30.37 209 GLY A CA 1
ATOM 1386 C C . GLY A 1 197 ? 73.173 -1.450 21.930 1.00 31.10 209 GLY A C 1
ATOM 1387 O O . GLY A 1 197 ? 72.985 -1.477 23.144 1.00 31.13 209 GLY A O 1
ATOM 1388 N N . PRO A 1 198 ? 72.549 -0.585 21.124 1.00 30.83 210 PRO A N 1
ATOM 1389 C CA . PRO A 1 198 ? 71.710 0.489 21.670 1.00 30.48 210 PRO A CA 1
ATOM 1390 C C . PRO A 1 198 ? 70.563 -0.024 22.549 1.00 29.16 210 PRO A C 1
ATOM 1391 O O . PRO A 1 198 ? 70.286 0.574 23.589 1.00 29.83 210 PRO A O 1
ATOM 1395 N N . THR A 1 199 ? 69.902 -1.104 22.142 1.00 27.83 211 THR A N 1
ATOM 1396 C CA . THR A 1 199 ? 68.790 -1.609 22.939 1.00 32.45 211 THR A CA 1
ATOM 1397 C C . THR A 1 199 ? 69.223 -2.095 24.319 1.00 28.78 211 THR A C 1
ATOM 1398 O O . THR A 1 199 ? 68.651 -1.674 25.333 1.00 27.32 211 THR A O 1
ATOM 1402 N N . GLY A 1 200 ? 70.225 -2.972 24.351 1.00 27.56 212 GLY A N 1
ATOM 1403 C CA . GLY A 1 200 ? 70.772 -3.470 25.603 1.00 25.13 212 GLY A CA 1
ATOM 1404 C C . GLY A 1 200 ? 71.240 -2.338 26.506 1.00 28.82 212 GLY A C 1
ATOM 1405 O O . GLY A 1 200 ? 70.966 -2.316 27.707 1.00 27.59 212 GLY A O 1
ATOM 1406 N N . VAL A 1 201 ? 71.933 -1.377 25.916 1.00 27.03 213 VAL A N 1
ATOM 1407 C CA . VAL A 1 201 ? 72.422 -0.235 26.664 1.00 28.02 213 VAL A CA 1
ATOM 1408 C C . VAL A 1 201 ? 71.259 0.586 27.226 1.00 27.05 213 VAL A C 1
ATOM 1409 O O . VAL A 1 201 ? 71.273 0.949 28.400 1.00 25.04 213 VAL A O 1
ATOM 1413 N N . GLU A 1 202 ? 70.242 0.854 26.405 1.00 26.11 214 GLU A N 1
ATOM 1414 C CA . GLU A 1 202 ? 69.123 1.680 26.865 1.00 26.83 214 GLU A CA 1
ATOM 1415 C C . GLU A 1 202 ? 68.255 0.980 27.921 1.00 27.38 214 GLU A C 1
ATOM 1416 O O . GLU A 1 202 ? 67.792 1.620 28.860 1.00 23.49 214 GLU A O 1
ATOM 1422 N N . VAL A 1 203 ? 68.039 -0.320 27.765 1.00 24.03 215 VAL A N 1
ATOM 1423 C CA . VAL A 1 203 ? 67.304 -1.082 28.778 1.00 27.03 215 VAL A CA 1
ATOM 1424 C C . VAL A 1 203 ? 68.040 -1.046 30.110 1.00 25.95 215 VAL A C 1
ATOM 1425 O O . VAL A 1 203 ? 67.434 -0.841 31.152 1.00 26.92 215 VAL A O 1
ATOM 1429 N N . THR A 1 204 ? 69.358 -1.233 30.066 1.00 27.53 216 THR A N 1
ATOM 1430 C CA . THR A 1 204 ? 70.176 -1.197 31.275 1.00 27.68 216 THR A CA 1
ATOM 1431 C C . THR A 1 204 ? 70.087 0.183 31.951 1.00 27.88 216 THR A C 1
ATOM 1432 O O . THR A 1 204 ? 69.901 0.279 33.160 1.00 29.12 216 THR A O 1
ATOM 1436 N N . ALA A 1 205 ? 70.219 1.246 31.164 1.00 29.03 217 ALA A N 1
ATOM 1437 C CA . ALA A 1 205 ? 70.186 2.616 31.682 1.00 27.33 217 ALA A CA 1
ATOM 1438 C C . ALA A 1 205 ? 68.836 2.937 32.344 1.00 29.52 217 ALA A C 1
ATOM 1439 O O . ALA A 1 205 ? 68.777 3.577 33.390 1.00 28.04 217 ALA A O 1
ATOM 1441 N N . GLU A 1 206 ? 67.756 2.499 31.705 1.00 28.01 218 GLU A N 1
ATOM 1442 C CA . GLU A 1 206 ? 66.407 2.766 32.202 1.00 29.90 218 GLU A CA 1
ATOM 1443 C C . GLU A 1 206 ? 66.144 2.068 33.526 1.00 28.85 218 GLU A C 1
ATOM 1444 O O . GLU A 1 206 ? 65.582 2.668 34.441 1.00 30.89 218 GLU A O 1
ATOM 1450 N N . PHE A 1 207 ? 66.537 0.802 33.619 1.00 24.73 219 PHE A N 1
ATOM 1451 C CA . PHE A 1 207 ? 66.476 0.096 34.890 1.00 30.24 219 PHE A CA 1
ATOM 1452 C C . PHE A 1 207 ? 67.364 0.724 35.957 1.00 31.62 219 PHE A C 1
ATOM 1453 O O . PHE A 1 207 ? 66.953 0.801 37.113 1.00 30.03 219 PHE A O 1
ATOM 1461 N N . ALA A 1 208 ? 68.559 1.187 35.579 1.00 30.20 220 ALA A N 1
ATOM 1462 C CA . ALA A 1 208 ? 69.442 1.818 36.560 1.00 31.17 220 ALA A CA 1
ATOM 1463 C C . ALA A 1 208 ? 68.784 3.060 37.141 1.00 30.29 220 ALA A C 1
ATOM 1464 O O . ALA A 1 208 ? 68.841 3.277 38.355 1.00 30.79 220 ALA A O 1
ATOM 1466 N N . ASP A 1 209 ? 68.150 3.866 36.288 1.00 29.76 221 ASP A N 1
ATOM 1467 C CA . ASP A 1 209 ? 67.438 5.057 36.756 1.00 31.89 221 ASP A CA 1
ATOM 1468 C C . ASP A 1 209 ? 66.262 4.683 37.670 1.00 33.00 221 ASP A C 1
ATOM 1469 O O . ASP A 1 209 ? 66.096 5.247 38.752 1.00 33.23 221 ASP A O 1
ATOM 1474 N N . PHE A 1 210 ? 65.446 3.744 37.209 1.00 30.12 222 PHE A N 1
ATOM 1475 C CA . PHE A 1 210 ? 64.298 3.258 37.978 1.00 31.92 222 PHE A CA 1
ATOM 1476 C C . PHE A 1 210 ? 64.755 2.784 39.384 1.00 30.59 222 PHE A C 1
ATOM 1477 O O . PHE A 1 210 ? 64.212 3.209 40.415 1.00 30.13 222 PHE A O 1
ATOM 1485 N N . ILE A 1 211 ? 65.764 1.920 39.405 1.00 28.34 223 ILE A N 1
ATOM 1486 C CA . ILE A 1 211 ? 66.345 1.388 40.639 1.00 30.56 223 ILE A CA 1
ATOM 1487 C C . ILE A 1 211 ? 66.868 2.489 41.577 1.00 34.13 223 ILE A C 1
ATOM 1488 O O . ILE A 1 211 ? 66.588 2.480 42.791 1.00 30.83 223 ILE A O 1
ATOM 1493 N N . ASN A 1 212 ? 67.587 3.453 41.006 1.00 32.48 224 ASN A N 1
ATOM 1494 C CA . ASN A 1 212 ? 68.140 4.554 41.783 1.00 32.72 224 ASN A CA 1
ATOM 1495 C C . ASN A 1 212 ? 67.126 5.583 42.241 1.00 35.57 224 ASN A C 1
ATOM 1496 O O . ASN A 1 212 ? 67.423 6.380 43.116 1.00 31.37 224 ASN A O 1
ATOM 1501 N N . LYS A 1 213 ? 65.944 5.604 41.635 1.00 32.31 225 LYS A N 1
ATOM 1502 C CA . LYS A 1 213 ? 64.964 6.604 42.038 1.00 32.87 225 LYS A CA 1
ATOM 1503 C C . LYS A 1 213 ? 63.753 5.992 42.753 1.00 35.58 225 LYS A C 1
ATOM 1504 O O . LYS A 1 213 ? 63.744 5.894 43.972 1.00 34.90 225 LYS A O 1
ATOM 1510 N N . GLU A 1 214 ? 62.740 5.579 41.996 1.00 32.81 226 GLU A N 1
ATOM 1511 C CA . GLU A 1 214 ? 61.495 5.118 42.601 1.00 32.69 226 GLU A CA 1
ATOM 1512 C C . GLU A 1 214 ? 61.683 3.849 43.430 1.00 32.63 226 GLU A C 1
ATOM 1513 O O . GLU A 1 214 ? 61.095 3.722 44.498 1.00 33.43 226 GLU A O 1
ATOM 1519 N N . VAL A 1 215 ? 62.507 2.927 42.955 1.00 30.50 227 VAL A N 1
ATOM 1520 C CA . VAL A 1 215 ? 62.711 1.669 43.656 1.00 30.99 227 VAL A CA 1
ATOM 1521 C C . VAL A 1 215 ? 63.443 1.917 44.976 1.00 34.97 227 VAL A C 1
ATOM 1522 O O . VAL A 1 215 ? 63.059 1.381 46.021 1.00 33.95 227 VAL A O 1
ATOM 1526 N N . LYS A 1 216 ? 64.468 2.763 44.929 1.00 32.55 228 LYS A N 1
ATOM 1527 C CA . LYS A 1 216 ? 65.224 3.102 46.125 1.00 35.93 228 LYS A CA 1
ATOM 1528 C C . LYS A 1 216 ? 64.286 3.704 47.189 1.00 38.14 228 LYS A C 1
ATOM 1529 O O . LYS A 1 216 ? 64.413 3.417 48.371 1.00 37.31 228 LYS A O 1
ATOM 1535 N N . ILE A 1 217 ? 63.330 4.513 46.744 1.00 36.20 229 ILE A N 1
ATOM 1536 C CA . ILE A 1 217 ? 62.356 5.143 47.628 1.00 35.06 229 ILE A CA 1
ATOM 1537 C C . ILE A 1 217 ? 61.328 4.151 48.168 1.00 41.15 229 ILE A C 1
ATOM 1538 O O . ILE A 1 217 ? 61.068 4.116 49.375 1.00 39.05 229 ILE A O 1
ATOM 1543 N N . ASN A 1 218 ? 60.765 3.317 47.297 1.00 36.19 230 ASN A N 1
ATOM 1544 C CA . ASN A 1 218 ? 59.702 2.409 47.726 1.00 32.78 230 ASN A CA 1
ATOM 1545 C C . ASN A 1 218 ? 60.149 1.060 48.302 1.00 34.43 230 ASN A C 1
ATOM 1546 O O . ASN A 1 218 ? 59.363 0.365 48.939 1.00 34.94 230 ASN A O 1
ATOM 1551 N N . TYR A 1 219 ? 61.393 0.667 48.058 1.00 33.99 231 TYR A N 1
ATOM 1552 C CA . TYR A 1 219 ? 61.875 -0.624 48.539 1.00 33.09 231 TYR A CA 1
ATOM 1553 C C . TYR A 1 219 ? 63.232 -0.454 49.197 1.00 36.11 231 TYR A C 1
ATOM 1554 O O . TYR A 1 219 ? 64.173 -1.196 48.899 1.00 32.65 231 TYR A O 1
ATOM 1563 N N . LYS A 1 220 ? 63.338 0.524 50.093 1.00 39.58 232 LYS A N 1
ATOM 1564 C CA . LYS A 1 220 ? 64.648 0.882 50.641 1.00 42.29 232 LYS A CA 1
ATOM 1565 C C . LYS A 1 220 ? 65.390 -0.297 51.281 1.00 39.48 232 LYS A C 1
ATOM 1566 O O . LYS A 1 220 ? 66.609 -0.396 51.161 1.00 45.28 232 LYS A O 1
ATOM 1572 N N . ASP A 1 221 ? 64.660 -1.212 51.909 1.00 43.85 233 ASP A N 1
ATOM 1573 C CA . ASP A 1 221 ? 65.285 -2.329 52.627 1.00 47.56 233 ASP A CA 1
ATOM 1574 C C . ASP A 1 221 ? 65.970 -3.363 51.734 1.00 47.47 233 ASP A C 1
ATOM 1575 O O . ASP A 1 221 ? 66.779 -4.144 52.225 1.00 41.68 233 ASP A O 1
ATOM 1580 N N . ILE A 1 222 ? 65.644 -3.390 50.441 1.00 39.87 234 ILE A N 1
ATOM 1581 C CA . ILE A 1 222 ? 66.281 -4.350 49.544 1.00 34.92 234 ILE A CA 1
ATOM 1582 C C . ILE A 1 222 ? 67.095 -3.662 48.457 1.00 35.49 234 ILE A C 1
ATOM 1583 O O . ILE A 1 222 ? 67.704 -4.334 47.632 1.00 37.61 234 ILE A O 1
ATOM 1588 N N . PHE A 1 223 ? 67.115 -2.330 48.469 1.00 36.45 235 PHE A N 1
ATOM 1589 C CA . PHE A 1 223 ? 67.806 -1.563 47.440 1.00 34.26 235 PHE A CA 1
ATOM 1590 C C . PHE A 1 223 ? 69.238 -2.029 47.272 1.00 42.35 235 PHE A C 1
ATOM 1591 O O . PHE A 1 223 ? 69.711 -2.218 46.147 1.00 35.64 235 PHE A O 1
ATOM 1599 N N . ASN A 1 224 ? 69.907 -2.242 48.403 1.00 40.22 236 ASN A N 1
ATOM 1600 C CA . ASN A 1 224 ? 71.327 -2.575 48.433 1.00 41.07 236 ASN A CA 1
ATOM 1601 C C . ASN A 1 224 ? 71.647 -3.939 47.850 1.00 41.24 236 ASN A C 1
ATOM 1602 O O . ASN A 1 224 ? 72.795 -4.210 47.528 1.00 40.82 236 ASN A O 1
ATOM 1607 N N . PHE A 1 225 ? 70.641 -4.798 47.709 1.00 36.34 237 PHE A N 1
ATOM 1608 C CA . PHE A 1 225 ? 70.863 -6.123 47.127 1.00 34.66 237 PHE A CA 1
ATOM 1609 C C . PHE A 1 225 ? 70.684 -6.180 45.612 1.00 33.70 237 PHE A C 1
ATOM 1610 O O . PHE A 1 225 ? 70.934 -7.208 44.996 1.00 37.58 237 PHE A O 1
ATOM 1618 N N . ILE A 1 226 ? 70.233 -5.084 45.021 1.00 33.57 238 ILE A N 1
ATOM 1619 C CA . ILE A 1 226 ? 69.961 -5.046 43.588 1.00 34.83 238 ILE A CA 1
ATOM 1620 C C . ILE A 1 226 ? 71.239 -4.806 42.790 1.00 35.79 238 ILE A C 1
ATOM 1621 O O . ILE A 1 226 ? 72.037 -3.942 43.144 1.00 36.24 238 ILE A O 1
ATOM 1626 N N . SER A 1 227 ? 71.429 -5.564 41.715 1.00 32.52 239 SER A N 1
ATOM 1627 C CA . SER A 1 227 ? 72.534 -5.293 40.814 1.00 33.20 239 SER A CA 1
ATOM 1628 C C . SER A 1 227 ? 72.109 -5.441 39.367 1.00 32.44 239 SER A C 1
ATOM 1629 O O . SER A 1 227 ? 71.116 -6.106 39.057 1.00 32.27 239 SER A O 1
ATOM 1632 N N . ILE A 1 228 ? 72.872 -4.809 38.483 1.00 31.57 240 ILE A N 1
ATOM 1633 C CA . ILE A 1 228 ? 72.673 -4.945 37.056 1.00 29.79 240 ILE A CA 1
ATOM 1634 C C . ILE A 1 228 ? 73.996 -5.201 36.362 1.00 34.77 240 ILE A C 1
ATOM 1635 O O . ILE A 1 228 ? 74.981 -4.507 36.638 1.00 29.70 240 ILE A O 1
ATOM 1640 N N . SER A 1 229 ? 73.999 -6.156 35.435 1.00 31.73 241 SER A N 1
ATOM 1641 C CA . SER A 1 229 ? 75.165 -6.412 34.608 1.00 34.96 241 SER A CA 1
ATOM 1642 C C . SER A 1 229 ? 74.752 -6.310 33.149 1.00 32.21 241 SER A C 1
ATOM 1643 O O . SER A 1 229 ? 73.662 -6.739 32.795 1.00 32.68 241 SER A O 1
ATOM 1646 N N . ILE A 1 230 ? 75.617 -5.761 32.302 1.00 29.85 242 ILE A N 1
ATOM 1647 C CA . ILE A 1 230 ? 75.394 -5.825 30.860 1.00 26.91 242 ILE A CA 1
ATOM 1648 C C . ILE A 1 230 ? 76.527 -6.623 30.222 1.00 28.50 242 ILE A C 1
ATOM 1649 O O . ILE A 1 230 ? 77.693 -6.451 30.567 1.00 31.05 242 ILE A O 1
ATOM 1654 N N . ILE A 1 231 ? 76.168 -7.525 29.319 1.00 30.12 243 ILE A N 1
ATOM 1655 C CA . ILE A 1 231 ? 77.122 -8.469 28.763 1.00 31.79 243 ILE A CA 1
ATOM 1656 C C . ILE A 1 231 ? 77.272 -8.248 27.266 1.00 34.20 243 ILE A C 1
ATOM 1657 O O . ILE A 1 231 ? 76.270 -8.217 26.535 1.00 34.49 243 ILE A O 1
ATOM 1662 N N . GLU A 1 232 ? 78.515 -8.096 26.811 1.00 29.69 244 GLU A N 1
ATOM 1663 C CA . GLU A 1 232 ? 78.770 -7.762 25.413 1.00 33.92 244 GLU A CA 1
ATOM 1664 C C . GLU A 1 232 ? 80.063 -8.439 24.916 1.00 34.12 244 GLU A C 1
ATOM 1665 O O . GLU A 1 232 ? 81.102 -8.345 25.560 1.00 33.57 244 GLU A O 1
ATOM 1671 N N . GLY A 1 233 ? 79.982 -9.116 23.774 1.00 32.66 245 GLY A N 1
ATOM 1672 C CA . GLY A 1 233 ? 81.114 -9.849 23.225 1.00 37.88 245 GLY A CA 1
ATOM 1673 C C . GLY A 1 233 ? 82.351 -9.020 22.894 1.00 37.85 245 GLY A C 1
ATOM 1674 O O . GLY A 1 233 ? 83.476 -9.458 23.148 1.00 36.65 245 GLY A O 1
ATOM 1675 N N . GLY A 1 234 ? 82.148 -7.821 22.346 1.00 34.25 246 GLY A N 1
ATOM 1676 C CA . GLY A 1 234 ? 83.247 -6.949 21.957 1.00 33.97 246 GLY A CA 1
ATOM 1677 C C . GLY A 1 234 ? 83.693 -6.088 23.115 1.00 38.61 246 GLY A C 1
ATOM 1678 O O . GLY A 1 234 ? 83.104 -6.159 24.193 1.00 33.30 246 GLY A O 1
ATOM 1679 N N . ASN A 1 235 ? 84.721 -5.266 22.900 1.00 35.80 247 ASN A N 1
ATOM 1680 C CA . ASN A 1 235 ? 85.235 -4.406 23.961 1.00 39.87 247 ASN A CA 1
ATOM 1681 C C . ASN A 1 235 ? 84.374 -3.165 24.233 1.00 38.79 247 ASN A C 1
ATOM 1682 O O . ASN A 1 235 ? 84.496 -2.544 25.292 1.00 38.84 247 ASN A O 1
ATOM 1687 N N . ASN A 1 236 ? 83.505 -2.804 23.292 1.00 33.68 248 ASN A N 1
ATOM 1688 C CA . ASN A 1 236 ? 82.806 -1.519 23.381 1.00 37.33 248 ASN A CA 1
ATOM 1689 C C . ASN A 1 236 ? 81.287 -1.623 23.587 1.00 34.10 248 ASN A C 1
ATOM 1690 O O . ASN A 1 236 ? 80.610 -2.330 22.847 1.00 31.77 248 ASN A O 1
ATOM 1695 N N . LEU A 1 237 ? 80.744 -0.879 24.549 1.00 32.54 249 LEU A N 1
ATOM 1696 C CA . LEU A 1 237 ? 79.301 -0.625 24.524 1.00 31.39 249 LEU A CA 1
ATOM 1697 C C . LEU A 1 237 ? 79.050 0.345 23.361 1.00 34.62 249 LEU A C 1
ATOM 1698 O O . LEU A 1 237 ? 79.915 1.169 23.062 1.00 31.66 249 LEU A O 1
ATOM 1703 N N . LEU A 1 238 ? 77.881 0.258 22.729 1.00 30.45 250 LEU A N 1
ATOM 1704 C CA . LEU A 1 238 ? 77.551 1.082 21.564 1.00 30.63 250 LEU A CA 1
ATOM 1705 C C . LEU A 1 238 ? 78.673 1.061 20.512 1.00 34.35 250 LEU A C 1
ATOM 1706 O O . LEU A 1 238 ? 79.221 2.116 20.178 1.00 34.53 250 LEU A O 1
ATOM 1711 N N . PRO A 1 239 ? 79.022 -0.137 19.997 1.00 36.24 251 PRO A N 1
ATOM 1712 C CA . PRO A 1 239 ? 80.175 -0.248 19.090 1.00 35.84 251 PRO A CA 1
ATOM 1713 C C . PRO A 1 239 ? 79.962 0.444 17.734 1.00 42.61 251 PRO A C 1
ATOM 1714 O O . PRO A 1 239 ? 80.944 0.807 17.096 1.00 41.17 251 PRO A O 1
ATOM 1718 N N . THR A 1 240 ? 78.717 0.664 17.320 1.00 40.27 252 THR A N 1
ATOM 1719 C CA . THR A 1 240 ? 78.464 1.362 16.054 1.00 40.10 252 THR A CA 1
ATOM 1720 C C . THR A 1 240 ? 78.501 2.890 16.171 1.00 38.11 252 THR A C 1
ATOM 1721 O O . THR A 1 240 ? 78.375 3.595 15.172 1.00 43.27 252 THR A O 1
ATOM 1725 N N . PHE A 1 241 ? 78.648 3.391 17.389 1.00 36.08 253 PHE A N 1
ATOM 1726 C CA . PHE A 1 241 ? 78.813 4.822 17.637 1.00 34.92 253 PHE A CA 1
ATOM 1727 C C . PHE A 1 241 ? 80.323 5.094 17.626 1.00 37.80 253 PHE A C 1
ATOM 1728 O O . PHE A 1 241 ? 81.117 4.181 17.385 1.00 44.58 253 PHE A O 1
ATOM 1736 N N . THR A 1 242 ? 80.727 6.313 17.941 1.00 36.73 254 THR A N 1
ATOM 1737 C CA . THR A 1 242 ? 82.154 6.652 18.001 1.00 38.51 254 THR A CA 1
ATOM 1738 C C . THR A 1 242 ? 82.851 6.129 19.254 1.00 40.56 254 TH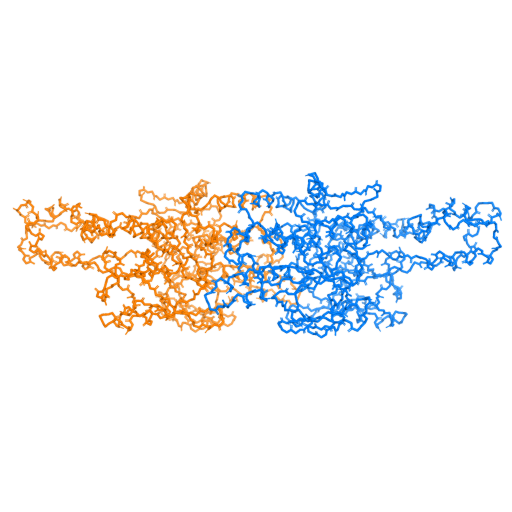R A C 1
ATOM 1739 O O . THR A 1 242 ? 82.200 5.833 20.273 1.00 34.63 254 THR A O 1
ATOM 1743 N N . GLN A 1 243 ? 84.177 6.028 19.182 1.00 33.09 255 GLN A N 1
ATOM 1744 C CA . GLN A 1 243 ? 84.951 5.489 20.281 1.00 34.02 255 GLN A CA 1
ATOM 1745 C C . GLN A 1 243 ? 84.792 6.348 21.523 1.00 34.29 255 GLN A C 1
ATOM 1746 O O . GLN A 1 243 ? 84.707 5.827 22.631 1.00 37.06 255 GLN A O 1
ATOM 1752 N N . ASN A 1 244 ? 84.728 7.662 21.350 1.00 33.49 256 ASN A N 1
ATOM 1753 C CA . ASN A 1 244 ? 84.513 8.552 22.486 1.00 35.86 256 ASN A CA 1
ATOM 1754 C C . ASN A 1 244 ? 83.144 8.312 23.141 1.00 38.50 256 ASN A C 1
ATOM 1755 O O . ASN A 1 244 ? 83.014 8.383 24.371 1.00 32.09 256 ASN A O 1
ATOM 1760 N N . ILE A 1 245 ? 82.122 8.045 22.323 1.00 34.17 257 ILE A N 1
ATOM 1761 C CA . ILE A 1 245 ? 80.800 7.737 22.872 1.00 30.51 257 ILE A CA 1
ATOM 1762 C C . ILE A 1 245 ? 80.829 6.405 23.627 1.00 31.00 257 ILE A C 1
ATOM 1763 O O . ILE A 1 245 ? 80.297 6.305 24.738 1.00 31.75 257 ILE A O 1
ATOM 1768 N N . SER A 1 246 ? 81.464 5.390 23.048 1.00 33.20 258 SER A N 1
ATOM 1769 C CA . SER A 1 246 ? 81.616 4.102 23.735 1.00 34.32 258 SER A CA 1
ATOM 1770 C C . SER A 1 246 ? 82.324 4.233 25.088 1.00 31.86 258 SER A C 1
ATOM 1771 O O . SER A 1 246 ? 81.884 3.651 26.086 1.00 33.06 258 SER A O 1
ATOM 1774 N N . ASP A 1 247 ? 83.400 5.010 25.140 1.00 33.66 259 ASP A N 1
ATOM 1775 C CA . ASP A 1 247 ? 84.133 5.171 26.403 1.00 32.61 259 ASP A CA 1
ATOM 1776 C C . ASP A 1 247 ? 83.291 5.928 27.425 1.00 32.54 259 ASP A C 1
ATOM 1777 O O . ASP A 1 247 ? 83.287 5.596 28.606 1.00 34.18 259 ASP A O 1
ATOM 1782 N N . PHE A 1 248 ? 82.625 6.987 26.977 1.00 31.91 260 PHE A N 1
ATOM 1783 C CA . PHE A 1 248 ? 81.769 7.774 27.864 1.00 32.99 260 PHE A CA 1
ATOM 1784 C C . PHE A 1 248 ? 80.612 6.933 28.422 1.00 35.15 260 PHE A C 1
ATOM 1785 O O . PHE A 1 248 ? 80.247 7.066 29.597 1.00 34.86 260 PHE A O 1
ATOM 1793 N N . THR A 1 249 ? 80.063 6.054 27.589 1.00 31.85 261 THR A N 1
ATOM 1794 C CA . THR A 1 249 ? 78.987 5.162 28.016 1.00 30.87 261 THR A CA 1
ATOM 1795 C C . THR A 1 249 ? 79.450 4.173 29.094 1.00 35.63 261 THR A C 1
ATOM 1796 O O . THR A 1 249 ? 78.770 4.007 30.116 1.00 31.27 261 THR A O 1
ATOM 1800 N N . LYS A 1 250 ? 80.600 3.527 28.873 1.00 32.83 262 LYS A N 1
ATOM 1801 C CA . LYS A 1 250 ? 81.159 2.586 29.849 1.00 32.01 262 LYS A CA 1
ATOM 1802 C C . LYS A 1 250 ? 81.458 3.295 31.168 1.00 36.51 262 LYS A C 1
ATOM 1803 O O . LYS A 1 250 ? 81.239 2.759 32.256 1.00 36.44 262 LYS A O 1
ATOM 1809 N N . GLU A 1 251 ? 81.979 4.509 31.055 1.00 34.22 263 GLU A N 1
ATOM 1810 C CA . GLU A 1 251 ? 82.285 5.321 32.216 1.00 37.21 263 GLU A CA 1
ATOM 1811 C C . GLU A 1 251 ? 81.023 5.736 32.972 1.00 38.61 263 GLU A C 1
ATOM 1812 O O . GLU A 1 251 ? 80.998 5.728 34.206 1.00 35.07 263 GLU A O 1
ATOM 1818 N N . ASN A 1 252 ? 79.976 6.101 32.238 1.00 37.06 264 ASN A N 1
ATOM 1819 C CA . ASN A 1 252 ? 78.726 6.462 32.886 1.00 33.30 264 ASN A CA 1
ATOM 1820 C C . ASN A 1 252 ? 78.163 5.230 33.624 1.00 35.02 264 ASN A C 1
ATOM 1821 O O . ASN A 1 252 ? 77.693 5.338 34.755 1.00 33.93 264 ASN A O 1
ATOM 1826 N N . PHE A 1 253 ? 78.246 4.058 32.993 1.00 33.03 265 PHE A N 1
ATOM 1827 C CA . PHE A 1 253 ? 77.758 2.824 33.610 1.00 32.52 265 PHE A CA 1
ATOM 1828 C C . PHE A 1 253 ? 78.570 2.479 34.874 1.00 37.17 265 PHE A C 1
ATOM 1829 O O . PHE A 1 253 ? 77.985 2.155 35.904 1.00 35.77 265 PHE A O 1
ATOM 1837 N N . HIS A 1 254 ? 79.901 2.556 34.799 1.00 37.00 266 HIS A N 1
ATOM 1838 C CA . HIS A 1 254 ? 80.748 2.410 36.003 1.00 36.84 266 HIS A CA 1
ATOM 1839 C C . HIS A 1 254 ? 80.305 3.326 37.125 1.00 37.80 266 HIS A C 1
ATOM 1840 O O . HIS A 1 254 ? 80.078 2.884 38.251 1.00 40.44 266 HIS A O 1
ATOM 1847 N N . ASN A 1 255 ? 80.165 4.610 36.812 1.00 39.94 267 ASN A N 1
ATOM 1848 C CA . ASN A 1 255 ? 79.735 5.586 37.802 1.00 39.54 267 ASN A CA 1
ATOM 1849 C C . ASN A 1 255 ? 78.363 5.252 38.386 1.00 44.93 267 ASN A C 1
ATOM 1850 O O . ASN A 1 255 ? 78.064 5.642 39.512 1.00 43.80 267 ASN A O 1
ATOM 1855 N N . LEU A 1 256 ? 77.536 4.516 37.639 1.00 40.70 268 LEU A N 1
ATOM 1856 C CA . LEU A 1 256 ? 76.235 4.092 38.165 1.00 39.11 268 LEU A CA 1
ATOM 1857 C C . LEU A 1 256 ? 76.319 2.712 38.828 1.00 39.04 268 LEU A C 1
ATOM 1858 O O . LEU A 1 256 ? 75.308 2.173 39.283 1.00 38.80 268 LEU A O 1
ATOM 1863 N N . ASN A 1 257 ? 77.525 2.149 38.871 1.00 40.55 269 ASN A N 1
ATOM 1864 C CA . ASN A 1 257 ? 77.780 0.846 39.501 1.00 40.34 269 ASN A CA 1
ATOM 1865 C C . ASN A 1 257 ? 77.078 -0.303 38.786 1.00 36.15 269 ASN A C 1
ATOM 1866 O O . ASN A 1 257 ? 76.758 -1.341 39.382 1.00 32.38 269 ASN A O 1
ATOM 1871 N N . ILE A 1 258 ? 76.884 -0.119 37.485 1.00 34.49 270 ILE A N 1
ATOM 1872 C CA . ILE A 1 258 ? 76.482 -1.206 36.605 1.00 30.26 270 ILE A CA 1
ATOM 1873 C C . ILE A 1 258 ? 77.699 -2.078 36.317 1.00 31.52 270 ILE A C 1
ATOM 1874 O O . ILE A 1 258 ? 78.774 -1.549 36.046 1.00 34.77 270 ILE A O 1
ATOM 1879 N N . ASN A 1 259 ? 77.553 -3.400 36.382 1.00 29.78 271 ASN A N 1
ATOM 1880 C CA . ASN A 1 259 ? 78.647 -4.263 35.979 1.00 33.52 271 ASN A CA 1
ATOM 1881 C C . ASN A 1 259 ? 78.740 -4.335 34.464 1.00 37.71 271 ASN A C 1
ATOM 1882 O O . ASN A 1 259 ? 77.862 -4.896 33.810 1.00 34.06 271 ASN A O 1
ATOM 1887 N N . VAL A 1 260 ? 79.814 -3.779 33.916 1.00 33.70 272 VAL A N 1
ATOM 1888 C CA . VAL A 1 260 ? 80.008 -3.824 32.474 1.00 33.76 272 VAL A CA 1
ATOM 1889 C C . VAL A 1 260 ? 80.883 -5.013 32.092 1.00 35.85 272 VAL A C 1
ATOM 1890 O O . VAL A 1 260 ? 82.101 -5.006 32.286 1.00 35.18 272 VAL A O 1
ATOM 1894 N N . LEU A 1 261 ? 80.239 -6.032 31.549 1.00 34.58 273 LEU A N 1
ATOM 1895 C CA . LEU A 1 261 ? 80.915 -7.264 31.185 1.00 33.28 273 LEU A CA 1
ATOM 1896 C C . LEU A 1 261 ? 81.164 -7.282 29.675 1.00 32.44 273 LEU A C 1
ATOM 1897 O O . LEU A 1 261 ? 80.728 -8.183 28.947 1.00 33.88 273 LEU A O 1
ATOM 1902 N N . THR A 1 262 ? 81.856 -6.258 29.189 1.00 34.28 274 THR A N 1
ATOM 1903 C CA . THR A 1 262 ? 82.387 -6.292 27.827 1.00 35.34 274 THR A CA 1
ATOM 1904 C C . THR A 1 262 ? 83.366 -7.464 27.672 1.00 35.86 274 THR A C 1
ATOM 1905 O O . THR A 1 262 ? 83.857 -8.006 28.669 1.00 35.24 274 THR A O 1
ATOM 1909 N N . ASN A 1 263 ? 83.618 -7.869 26.431 1.00 37.08 275 ASN A N 1
ATOM 1910 C CA . ASN A 1 263 ? 84.507 -9.007 26.141 1.00 37.54 275 ASN A CA 1
ATOM 1911 C C . ASN A 1 263 ? 84.034 -10.300 26.806 1.00 41.18 275 ASN A C 1
ATOM 1912 O O . ASN A 1 263 ? 84.849 -11.111 27.255 1.00 37.91 275 ASN A O 1
ATOM 1917 N N . TYR A 1 264 ? 82.714 -10.488 26.839 1.00 37.12 276 TYR A N 1
ATOM 1918 C CA . TYR A 1 264 ? 82.112 -11.725 27.313 1.00 34.53 276 TYR A CA 1
ATOM 1919 C C . TYR A 1 264 ? 80.872 -12.050 26.497 1.00 36.94 276 TYR A C 1
ATOM 1920 O O . TYR A 1 264 ? 80.139 -11.157 26.088 1.00 34.38 276 TYR A O 1
ATOM 1929 N N . TYR A 1 265 ? 80.617 -13.326 26.260 1.00 36.20 277 TYR A N 1
ATOM 1930 C CA . TYR A 1 265 ? 79.348 -13.673 25.647 1.00 38.63 277 TYR A CA 1
ATOM 1931 C C . TYR A 1 265 ? 78.749 -14.906 26.315 1.00 42.61 277 TYR A C 1
ATOM 1932 O O . TYR A 1 265 ? 79.447 -15.701 26.960 1.00 36.57 277 TYR A O 1
ATOM 1941 N N . VAL A 1 266 ? 77.435 -15.029 26.194 1.00 38.60 278 VAL A N 1
ATOM 1942 C CA . VAL A 1 266 ? 76.701 -16.080 26.877 1.00 38.19 278 VAL A CA 1
ATOM 1943 C C . VAL A 1 266 ? 76.786 -17.385 26.093 1.00 40.12 278 VAL A C 1
ATOM 1944 O O . VAL A 1 266 ? 76.672 -17.378 24.874 1.00 39.31 278 VAL A O 1
ATOM 1948 N N . ILE A 1 267 ? 77.005 -18.497 26.789 1.00 36.82 279 ILE A N 1
ATOM 1949 C CA . ILE A 1 267 ? 77.129 -19.787 26.126 1.00 40.18 279 ILE A CA 1
ATOM 1950 C C . ILE A 1 267 ? 76.112 -20.802 26.611 1.00 38.21 279 ILE A C 1
ATOM 1951 O O . ILE A 1 267 ? 75.912 -21.834 25.981 1.00 39.89 279 ILE A O 1
ATOM 1956 N N . ASP A 1 268 ? 75.456 -20.499 27.723 1.00 38.98 280 ASP A N 1
ATOM 1957 C CA . ASP A 1 268 ? 74.442 -21.394 28.255 1.00 41.45 280 ASP A CA 1
ATOM 1958 C C . ASP A 1 268 ? 73.552 -20.679 29.261 1.00 38.69 280 ASP A C 1
ATOM 1959 O O . ASP A 1 268 ? 74.013 -19.829 30.017 1.00 41.65 280 ASP A O 1
ATOM 1964 N N . VAL A 1 269 ? 72.277 -21.033 29.274 1.00 38.28 281 VAL A N 1
ATOM 1965 C CA . VAL A 1 269 ? 71.353 -20.443 30.235 1.00 41.39 281 VAL A CA 1
ATOM 1966 C C . VAL A 1 269 ? 70.586 -21.533 30.973 1.00 40.49 281 VAL A C 1
ATOM 1967 O O . VAL A 1 269 ? 69.966 -22.385 30.351 1.00 39.26 281 VAL A O 1
ATOM 1971 N N . ASP A 1 270 ? 70.638 -21.485 32.301 1.00 42.56 282 ASP A N 1
ATOM 1972 C CA . ASP A 1 270 ? 69.862 -22.383 33.154 1.00 46.75 282 ASP A CA 1
ATOM 1973 C C . ASP A 1 270 ? 68.799 -21.562 33.889 1.00 46.40 282 ASP A C 1
ATOM 1974 O O . ASP A 1 270 ? 68.714 -20.353 33.699 1.00 40.06 282 ASP A O 1
ATOM 1979 N N . LYS A 1 271 ? 68.009 -22.207 34.742 1.00 47.64 283 LYS A N 1
ATOM 1980 C CA . LYS A 1 271 ? 66.906 -21.517 35.399 1.00 46.65 283 LYS A CA 1
ATOM 1981 C C . LYS A 1 271 ? 67.374 -20.420 36.356 1.00 44.77 283 LYS A C 1
ATOM 1982 O O . LYS A 1 271 ? 66.793 -19.337 36.383 1.00 46.46 283 LYS A O 1
ATOM 1988 N N . HIS A 1 272 ? 68.415 -20.690 37.137 1.00 41.71 284 HIS A N 1
ATOM 1989 C CA . HIS A 1 272 ? 68.876 -19.722 38.136 1.00 47.21 284 HIS A CA 1
ATOM 1990 C C . HIS A 1 272 ? 70.262 -19.129 37.867 1.00 40.56 284 HIS A C 1
ATOM 1991 O O . HIS A 1 272 ? 70.702 -18.226 38.580 1.00 36.42 284 HIS A O 1
ATOM 1998 N N . SER A 1 273 ? 70.956 -19.635 36.858 1.00 36.60 285 SER A N 1
ATOM 1999 C CA . SER A 1 273 ? 72.269 -19.093 36.528 1.00 36.35 285 SER A CA 1
ATOM 2000 C C . SER A 1 273 ? 72.551 -19.201 35.040 1.00 37.34 285 SER A C 1
ATOM 2001 O O . SER A 1 273 ? 71.883 -19.961 34.337 1.00 38.84 285 SER A O 1
ATOM 2004 N N . PHE A 1 274 ? 73.500 -18.404 34.545 1.00 35.17 286 PHE A N 1
ATOM 2005 C CA . PHE A 1 274 ? 73.956 -18.567 33.168 1.00 35.05 286 PHE A CA 1
ATOM 2006 C C . PHE A 1 274 ? 75.483 -18.571 33.125 1.00 38.58 286 PHE A C 1
ATOM 2007 O O . PHE A 1 274 ? 76.146 -18.178 34.095 1.00 39.71 286 PHE A O 1
ATOM 2015 N N . HIS A 1 275 ? 76.041 -19.041 32.015 1.00 38.40 287 HIS A N 1
ATOM 2016 C CA . HIS A 1 275 ? 77.484 -19.101 31.888 1.00 38.84 287 HIS A CA 1
ATOM 2017 C C . HIS A 1 275 ? 77.973 -18.130 30.836 1.00 36.35 287 HIS A C 1
ATOM 2018 O O . HIS A 1 275 ? 77.418 -18.028 29.750 1.00 39.67 287 HIS A O 1
ATOM 2025 N N . ILE A 1 276 ? 79.031 -17.412 31.154 1.00 33.57 288 ILE A N 1
ATOM 2026 C CA . ILE A 1 276 ? 79.672 -16.606 30.131 1.00 36.02 288 ILE A CA 1
ATOM 2027 C C . ILE A 1 276 ? 81.120 -17.020 29.849 1.00 38.01 288 ILE A C 1
ATOM 2028 O O . ILE A 1 276 ? 81.776 -17.625 30.682 1.00 35.77 288 ILE A O 1
ATOM 2033 N N . GLN A 1 277 ? 81.595 -16.613 28.690 1.00 37.99 289 GLN A N 1
ATOM 2034 C CA . GLN A 1 277 ? 82.854 -16.989 28.110 1.00 43.26 289 GLN A CA 1
ATOM 2035 C C . GLN A 1 277 ? 83.645 -15.737 27.667 1.00 41.35 289 GLN A C 1
ATOM 2036 O O . GLN A 1 277 ? 83.104 -14.810 27.027 1.00 38.93 289 GLN A O 1
ATOM 2042 N N . SER A 1 278 ? 84.874 -15.623 28.166 1.00 38.28 290 SER A N 1
ATOM 2043 C CA . SER A 1 278 ? 85.739 -14.506 27.780 1.00 38.77 290 SER A CA 1
ATOM 2044 C C . SER A 1 278 ? 86.000 -14.554 26.276 1.00 44.35 290 SER A C 1
ATOM 2045 O O . SER A 1 278 ? 86.187 -15.623 25.678 1.00 42.80 290 SER A O 1
ATOM 2048 N N . SER A 1 279 ? 86.020 -13.378 25.665 1.00 41.45 291 SER A N 1
ATOM 2049 C CA . SER A 1 279 ? 86.322 -13.244 24.245 1.00 41.79 291 SER A CA 1
ATOM 2050 C C . SER A 1 279 ? 87.828 -13.174 24.039 1.00 42.69 291 SER A C 1
ATOM 2051 O O . SER A 1 279 ? 88.334 -13.365 22.939 1.00 51.03 291 SER A O 1
ATOM 2054 N N . LEU A 1 280 ? 88.527 -12.901 25.131 1.00 41.84 292 LEU A N 1
ATOM 2055 C CA . LEU A 1 280 ? 89.971 -12.715 25.140 1.00 47.12 292 LEU A CA 1
ATOM 2056 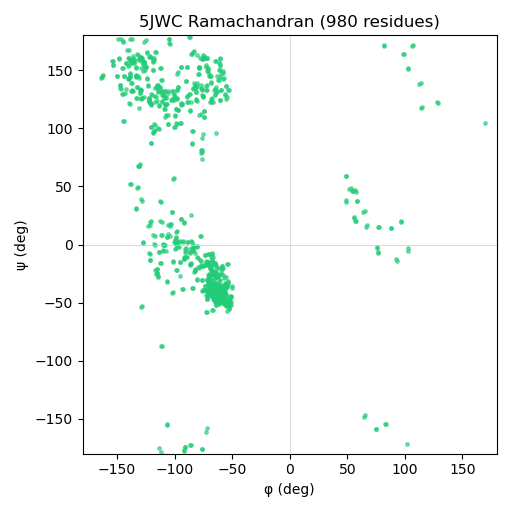C C . LEU A 1 280 ? 90.741 -13.963 25.566 1.00 49.38 292 LEU A C 1
ATOM 2057 O O . LEU A 1 280 ? 91.915 -14.096 25.244 1.00 50.97 292 LEU A O 1
ATOM 2062 N N . ASN A 1 281 ? 90.080 -14.871 26.279 1.00 48.69 293 ASN A N 1
ATOM 2063 C CA . ASN A 1 281 ? 90.678 -16.144 26.697 1.00 44.35 293 ASN A CA 1
ATOM 2064 C C . ASN A 1 281 ? 89.619 -17.246 26.668 1.00 42.87 293 ASN A C 1
ATOM 2065 O O . ASN A 1 281 ? 88.758 -17.311 27.551 1.00 42.32 293 ASN A O 1
ATOM 2070 N N . LYS A 1 282 ? 89.699 -18.123 25.667 1.00 42.58 294 LYS A N 1
ATOM 2071 C CA . LYS A 1 282 ? 88.684 -19.170 25.469 1.00 44.82 294 LYS A CA 1
ATOM 2072 C C . LYS A 1 282 ? 88.544 -20.109 26.670 1.00 45.32 294 LYS A C 1
ATOM 2073 O O . LYS A 1 282 ? 87.532 -20.795 26.804 1.00 46.22 294 LYS A O 1
ATOM 2079 N N . ASN A 1 283 ? 89.547 -20.142 27.540 1.00 37.62 295 ASN A N 1
ATOM 2080 C CA . ASN A 1 283 ? 89.520 -21.062 28.673 1.00 44.03 295 ASN A CA 1
ATOM 2081 C C . ASN A 1 283 ? 88.859 -20.469 29.909 1.00 44.64 295 ASN A C 1
ATOM 2082 O O . ASN A 1 283 ? 88.582 -21.189 30.862 1.00 45.26 295 ASN A O 1
ATOM 2087 N N . GLU A 1 284 ? 88.601 -19.163 29.891 1.00 41.56 296 GLU A N 1
ATOM 2088 C CA . GLU A 1 284 ? 87.963 -18.511 31.031 1.00 43.20 296 GLU A CA 1
ATOM 2089 C C . GLU A 1 284 ? 86.445 -18.432 30.865 1.00 43.73 296 GLU A C 1
ATOM 2090 O O . GLU A 1 284 ? 85.927 -17.856 29.897 1.00 36.18 296 GLU A O 1
ATOM 2096 N N . LYS A 1 285 ? 85.752 -19.039 31.819 1.00 41.53 297 LYS A N 1
ATOM 2097 C CA . LYS A 1 285 ? 84.301 -19.046 31.869 1.00 40.09 297 LYS A CA 1
ATOM 2098 C C . LYS A 1 285 ? 83.890 -18.539 33.237 1.00 47.24 297 LYS A C 1
ATOM 2099 O O . LYS A 1 285 ? 84.683 -18.580 34.175 1.00 46.03 297 LYS A O 1
ATOM 2105 N N . LYS A 1 286 ? 82.668 -18.027 33.349 1.00 43.22 298 LYS A N 1
ATOM 2106 C CA . LYS A 1 286 ? 82.133 -17.655 34.654 1.00 44.25 298 LYS A CA 1
ATOM 2107 C C . LYS A 1 286 ? 80.674 -18.070 34.731 1.00 42.97 298 LYS A C 1
ATOM 2108 O O . LYS A 1 286 ? 79.955 -18.037 33.732 1.00 39.83 298 LYS A O 1
ATOM 2114 N N . LYS A 1 287 ? 80.259 -18.488 35.917 1.00 42.40 299 LYS A N 1
ATOM 2115 C CA . LYS A 1 287 ? 78.874 -18.843 36.189 1.00 40.81 299 LYS A CA 1
ATOM 2116 C C . LYS A 1 287 ? 78.313 -17.701 37.012 1.00 42.47 299 LYS A C 1
ATOM 2117 O O . LYS A 1 287 ? 78.967 -17.247 37.952 1.00 41.35 299 LYS A O 1
ATOM 2123 N N . LEU A 1 288 ? 77.140 -17.201 36.632 1.00 37.69 300 LEU A N 1
ATOM 2124 C CA . LEU A 1 288 ? 76.528 -16.047 37.294 1.00 40.32 300 LEU A CA 1
ATOM 2125 C C . LEU A 1 288 ? 75.083 -16.351 37.671 1.00 40.16 300 LEU A C 1
ATOM 2126 O O . LEU A 1 288 ? 74.323 -16.841 36.831 1.00 35.81 300 LEU A O 1
ATOM 2131 N N . SER A 1 289 ? 74.694 -16.033 38.904 1.00 36.21 301 SER A N 1
ATOM 2132 C CA . SER A 1 289 ? 73.288 -16.136 39.286 1.00 40.61 301 SER A CA 1
ATOM 2133 C C . SER A 1 289 ? 72.511 -14.938 38.753 1.00 37.51 301 SER A C 1
ATOM 2134 O O . SER A 1 289 ? 73.083 -13.862 38.523 1.00 35.36 301 SER A O 1
ATOM 2137 N N . TYR A 1 290 ? 71.217 -15.132 38.521 1.00 33.04 302 TYR A N 1
ATOM 2138 C CA . TYR A 1 290 ? 70.383 -14.042 38.013 1.00 34.30 302 TYR A CA 1
ATOM 2139 C C . TYR A 1 290 ? 68.920 -14.213 38.407 1.00 33.90 302 TYR A C 1
ATOM 2140 O O . TYR A 1 290 ? 68.462 -15.335 38.596 1.00 33.04 302 TYR A O 1
ATOM 2149 N N . GLY A 1 291 ? 68.185 -13.105 38.478 1.00 32.51 303 GLY A N 1
ATOM 2150 C CA . GLY A 1 291 ? 66.746 -13.151 38.663 1.00 31.46 303 GLY A CA 1
ATOM 2151 C C . GLY A 1 291 ? 65.964 -12.805 37.405 1.00 31.56 303 GLY A C 1
ATOM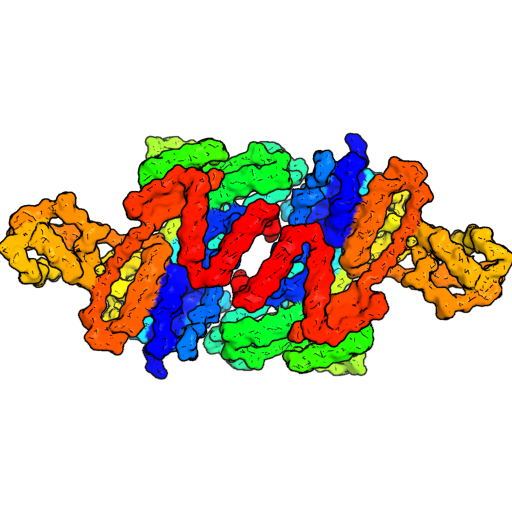 2152 O O . GLY A 1 291 ? 64.868 -13.311 37.177 1.00 32.46 303 GLY A O 1
ATOM 2153 N N . LEU A 1 292 ? 66.534 -11.933 36.585 1.00 28.77 304 LEU A N 1
ATOM 2154 C CA . LEU A 1 292 ? 65.901 -11.513 35.343 1.00 33.05 304 LEU A CA 1
ATOM 2155 C C . LEU A 1 292 ? 66.962 -11.419 34.260 1.00 30.20 304 LEU A C 1
ATOM 2156 O O . LEU A 1 292 ? 67.931 -10.670 34.413 1.00 30.36 304 LEU A O 1
ATOM 2161 N N . LEU A 1 293 ? 66.781 -12.178 33.184 1.00 28.21 305 LEU A N 1
ATOM 2162 C CA . LEU A 1 293 ? 67.729 -12.194 32.072 1.00 30.14 305 LEU A CA 1
ATOM 2163 C C . LEU A 1 293 ? 67.070 -11.611 30.829 1.00 29.76 305 LEU A C 1
ATOM 2164 O O . LEU A 1 293 ? 66.060 -12.127 30.353 1.00 31.42 305 LEU A O 1
ATOM 2169 N N . ILE A 1 294 ? 67.645 -10.532 30.309 1.00 26.12 306 ILE A N 1
ATOM 2170 C CA . ILE A 1 294 ? 67.074 -9.840 29.165 1.00 29.13 306 ILE A CA 1
ATOM 2171 C C . ILE A 1 294 ? 67.959 -10.038 27.941 1.00 29.83 306 ILE A C 1
ATOM 2172 O O . ILE A 1 294 ? 69.147 -9.717 27.966 1.00 31.40 306 ILE A O 1
ATOM 2177 N N . TRP A 1 295 ? 67.377 -10.584 26.876 1.00 29.60 307 TRP A N 1
ATOM 2178 C CA . TRP A 1 295 ? 68.117 -10.861 25.653 1.00 31.95 307 TRP A CA 1
ATOM 2179 C C . TRP A 1 295 ? 67.850 -9.759 24.623 1.00 33.65 307 TRP A C 1
ATOM 2180 O O . TRP A 1 295 ? 66.812 -9.749 23.960 1.00 31.08 307 TRP A O 1
ATOM 2191 N N . ALA A 1 296 ? 68.789 -8.828 24.486 1.00 33.31 308 ALA A N 1
ATOM 2192 C CA . ALA A 1 296 ? 68.485 -7.587 23.786 1.00 37.65 308 ALA A CA 1
ATOM 2193 C C . ALA A 1 296 ? 68.926 -7.616 22.336 1.00 44.98 308 ALA A C 1
ATOM 2194 O O . ALA A 1 296 ? 68.683 -6.666 21.599 1.00 55.00 308 ALA A O 1
ATOM 2196 N N . SER A 1 297 ? 69.533 -8.725 21.930 1.00 43.65 309 SER A N 1
ATOM 2197 C CA . SER A 1 297 ? 70.214 -8.833 20.646 1.00 50.60 309 SER A CA 1
ATOM 2198 C C . SER A 1 297 ? 69.758 -10.038 19.818 1.00 47.71 309 SER A C 1
ATOM 2199 O O . SER A 1 297 ? 69.361 -11.065 20.361 1.00 44.63 309 SER A O 1
ATOM 2202 N N . GLY A 1 298 ? 69.807 -9.897 18.495 1.00 51.63 310 GLY A N 1
ATOM 2203 C CA . GLY A 1 298 ? 69.630 -11.028 17.602 1.00 48.23 310 GLY A CA 1
ATOM 2204 C C . GLY A 1 298 ? 68.401 -11.057 16.710 1.00 50.12 310 GLY A C 1
ATOM 2205 O O . GLY A 1 298 ? 67.259 -11.141 17.180 1.00 53.21 310 GLY A O 1
ATOM 2206 N N . LEU A 1 299 ? 68.652 -11.029 15.404 1.00 51.88 311 LEU A N 1
ATOM 2207 C CA . LEU A 1 299 ? 67.609 -11.139 14.392 1.00 42.70 311 LEU A CA 1
ATOM 2208 C C . LEU A 1 299 ? 67.707 -12.457 13.631 1.00 47.33 311 LEU A C 1
ATOM 2209 O O . LEU A 1 299 ? 68.798 -12.917 13.308 1.00 42.96 311 LEU A O 1
ATOM 2214 N N . ALA A 1 300 ? 66.556 -13.042 13.328 1.00 46.77 312 ALA A N 1
ATOM 2215 C CA . ALA A 1 300 ? 66.468 -14.177 12.425 1.00 44.55 312 ALA A CA 1
ATOM 2216 C C . ALA A 1 300 ? 65.288 -13.941 11.495 1.00 41.47 312 ALA A C 1
ATOM 2217 O O . ALA A 1 300 ? 64.428 -13.104 11.768 1.00 39.05 312 ALA A O 1
ATOM 2219 N N . GLN A 1 301 ? 65.252 -14.665 10.389 1.00 36.02 313 GLN A N 1
ATOM 2220 C CA . GLN A 1 301 ? 64.212 -14.459 9.402 1.00 39.20 313 GLN A CA 1
ATOM 2221 C C . GLN A 1 301 ? 62.921 -15.140 9.818 1.00 40.44 313 GLN A C 1
ATOM 2222 O O . GLN A 1 301 ? 62.940 -16.182 10.462 1.00 40.33 313 GLN A O 1
ATOM 2228 N N . THR A 1 302 ? 61.795 -14.539 9.454 1.00 40.26 314 THR A N 1
ATOM 2229 C CA . THR A 1 302 ? 60.500 -15.145 9.735 1.00 41.53 314 THR A CA 1
ATOM 2230 C C . THR A 1 302 ? 60.340 -16.455 8.967 1.00 41.78 314 THR A C 1
ATOM 2231 O O . THR A 1 302 ? 60.973 -16.657 7.932 1.00 39.32 314 THR A O 1
ATOM 2235 N N . THR A 1 303 ? 59.456 -17.319 9.453 1.00 46.53 315 THR A N 1
ATOM 2236 C CA . THR A 1 303 ? 59.160 -18.572 8.764 1.00 45.76 315 THR A CA 1
ATOM 2237 C C . THR A 1 303 ? 58.591 -18.296 7.373 1.00 41.01 315 THR A C 1
ATOM 2238 O O . THR A 1 303 ? 58.925 -18.982 6.405 1.00 40.40 315 THR A O 1
ATOM 2242 N N . LEU A 1 304 ? 57.770 -17.261 7.254 1.00 41.24 316 LEU A N 1
ATOM 2243 C CA . LEU A 1 304 ? 57.208 -16.910 5.951 1.00 34.85 316 LEU A CA 1
ATOM 2244 C C . LEU A 1 304 ? 58.291 -16.667 4.893 1.00 41.13 316 LEU A C 1
ATOM 2245 O O . LEU A 1 304 ? 58.190 -17.145 3.750 1.00 40.26 316 LEU A O 1
ATOM 2250 N N . ILE A 1 305 ? 59.330 -15.930 5.279 1.00 37.56 317 ILE A N 1
ATOM 2251 C CA . ILE A 1 305 ? 60.402 -15.587 4.354 1.00 40.84 317 ILE A CA 1
ATOM 2252 C C . ILE A 1 305 ? 61.208 -16.844 3.998 1.00 38.38 317 ILE A C 1
ATOM 2253 O O . ILE A 1 305 ? 61.562 -17.055 2.835 1.00 40.28 317 ILE A O 1
ATOM 2258 N N . GLN A 1 306 ? 61.483 -17.662 5.010 1.00 38.10 318 GLN A N 1
ATOM 2259 C CA . GLN A 1 306 ? 62.172 -18.942 4.842 1.00 45.99 318 GLN A CA 1
ATOM 2260 C C . GLN A 1 306 ? 61.449 -19.834 3.840 1.00 46.83 318 GLN A C 1
ATOM 2261 O O . GLN A 1 306 ? 62.092 -20.475 3.005 1.00 48.02 318 GLN A O 1
ATOM 2267 N N . LYS A 1 307 ? 60.116 -19.881 3.931 1.00 43.16 319 LYS A N 1
ATOM 2268 C CA . LYS A 1 307 ? 59.318 -20.704 3.019 1.00 46.67 319 LYS A CA 1
ATOM 2269 C C . LYS A 1 307 ? 59.186 -20.089 1.633 1.00 45.88 319 LYS A C 1
ATOM 2270 O O . LYS A 1 307 ? 59.215 -20.806 0.636 1.00 47.41 319 LYS A O 1
ATOM 2276 N N . PHE A 1 308 ? 59.015 -18.773 1.567 1.00 39.04 320 PHE A N 1
ATOM 2277 C CA . PHE A 1 308 ? 58.905 -18.085 0.293 1.00 39.64 320 PHE A CA 1
ATOM 2278 C C . PHE A 1 308 ? 60.185 -18.254 -0.527 1.00 45.93 320 PHE A C 1
ATOM 2279 O O . PHE A 1 308 ? 60.148 -18.410 -1.755 1.00 44.80 320 PHE A O 1
ATOM 2287 N N . LEU A 1 309 ? 61.321 -18.224 0.157 1.00 40.84 321 LEU A N 1
ATOM 2288 C CA . LEU A 1 309 ? 62.608 -18.283 -0.532 1.00 48.47 321 LEU A CA 1
ATOM 2289 C C . LEU A 1 309 ? 62.748 -19.592 -1.326 1.00 47.17 321 LEU A C 1
ATOM 2290 O O . LEU A 1 309 ? 63.202 -19.583 -2.477 1.00 49.68 321 LEU A O 1
ATOM 2295 N N . LYS A 1 310 ? 62.317 -20.698 -0.723 1.00 46.95 322 LYS A N 1
ATOM 2296 C CA . LYS A 1 310 ? 62.479 -22.016 -1.329 1.00 54.35 322 LYS A CA 1
ATOM 2297 C C . LYS A 1 310 ? 61.586 -22.253 -2.541 1.00 51.51 322 LYS A C 1
ATOM 2298 O O . LYS A 1 310 ? 61.746 -23.242 -3.252 1.00 58.26 322 LYS A O 1
ATOM 2304 N N . THR A 1 311 ? 60.670 -21.328 -2.789 1.00 49.94 323 THR A N 1
ATOM 2305 C CA . THR A 1 311 ? 59.773 -21.423 -3.927 1.00 50.65 323 THR A CA 1
ATOM 2306 C C . THR A 1 311 ? 60.266 -20.565 -5.083 1.00 51.57 323 THR A C 1
ATOM 2307 O O . THR A 1 311 ? 59.658 -20.541 -6.152 1.00 50.90 323 THR A O 1
ATOM 2311 N N . ILE A 1 312 ? 61.355 -19.836 -4.857 1.00 49.05 324 ILE A N 1
ATOM 2312 C CA . ILE A 1 312 ? 61.982 -19.042 -5.911 1.00 51.16 324 ILE A CA 1
ATOM 2313 C C . ILE A 1 312 ? 63.291 -19.715 -6.303 1.00 50.86 324 ILE A C 1
ATOM 2314 O O . ILE A 1 312 ? 64.242 -19.743 -5.512 1.00 51.51 324 ILE A O 1
ATOM 2319 N N . PRO A 1 313 ? 63.332 -20.291 -7.517 1.00 54.35 325 PRO A N 1
ATOM 2320 C CA . PRO A 1 313 ? 64.490 -21.102 -7.919 1.00 54.36 325 PRO A CA 1
ATOM 2321 C C . PRO A 1 313 ? 65.816 -20.360 -7.775 1.00 50.08 325 PRO A C 1
ATOM 2322 O O . PRO A 1 313 ? 66.682 -20.829 -7.034 1.00 50.67 325 PRO A O 1
ATOM 2326 N N . VAL A 1 314 ? 65.956 -19.208 -8.419 1.00 48.22 326 VAL A N 1
ATOM 2327 C CA . VAL A 1 314 ? 67.171 -18.405 -8.279 1.00 51.79 326 VAL A CA 1
ATOM 2328 C C . VAL A 1 314 ? 67.525 -18.044 -6.815 1.00 56.35 326 VAL A C 1
ATOM 2329 O O . VAL A 1 314 ? 68.700 -17.872 -6.497 1.00 59.21 326 VAL A O 1
ATOM 2333 N N . GLN A 1 315 ? 66.540 -17.941 -5.920 1.00 51.95 327 GLN A N 1
ATOM 2334 C CA . GLN A 1 315 ? 66.832 -17.583 -4.525 1.00 53.24 327 GLN A CA 1
ATOM 2335 C C . GLN A 1 315 ? 66.757 -18.775 -3.559 1.00 52.30 327 GLN A C 1
ATOM 2336 O O . GLN A 1 315 ? 66.877 -18.598 -2.341 1.00 50.35 327 GLN A O 1
ATOM 2342 N N . ALA A 1 316 ? 66.594 -19.980 -4.100 1.00 54.56 328 ALA A N 1
ATOM 2343 C CA . ALA A 1 316 ? 66.236 -21.158 -3.305 1.00 53.01 328 ALA A CA 1
ATOM 2344 C C . ALA A 1 316 ? 67.136 -21.452 -2.116 1.00 54.62 328 ALA A C 1
ATOM 2345 O O . ALA A 1 316 ? 66.666 -21.977 -1.112 1.00 61.36 328 ALA A O 1
ATOM 2347 N N . ASN A 1 317 ? 68.419 -21.128 -2.203 1.00 55.67 329 ASN A N 1
ATOM 2348 C CA . ASN A 1 317 ? 69.307 -21.410 -1.081 1.00 52.54 329 ASN A CA 1
ATOM 2349 C C . ASN A 1 317 ? 69.828 -20.157 -0.384 1.00 57.63 329 ASN A C 1
ATOM 2350 O O . ASN A 1 317 ? 70.833 -20.210 0.330 1.00 54.23 329 ASN A O 1
ATOM 2355 N N . ASN A 1 318 ? 69.136 -19.035 -0.579 1.00 55.21 330 ASN A N 1
ATOM 2356 C CA . ASN A 1 318 ? 69.462 -17.805 0.138 1.00 50.60 330 ASN A CA 1
ATOM 2357 C C . ASN A 1 318 ? 69.054 -17.861 1.595 1.00 49.86 330 ASN A C 1
ATOM 2358 O O . ASN A 1 318 ? 68.159 -18.616 1.960 1.00 56.52 330 ASN A O 1
ATOM 2363 N N . ALA A 1 319 ? 69.729 -17.082 2.435 1.00 54.47 331 ALA A N 1
ATOM 2364 C CA . ALA A 1 319 ? 69.339 -16.957 3.836 1.00 52.03 331 ALA A CA 1
ATOM 2365 C C . ALA A 1 319 ? 68.445 -15.724 4.028 1.00 49.44 331 ALA A C 1
ATOM 2366 O O . ALA A 1 319 ? 67.799 -15.564 5.061 1.00 48.86 331 ALA A O 1
ATOM 2368 N N . ILE A 1 320 ? 68.425 -14.839 3.039 1.00 46.94 332 ILE A N 1
ATOM 2369 C CA . ILE A 1 320 ? 67.596 -13.651 3.156 1.00 46.07 332 ILE A CA 1
ATOM 2370 C C . ILE A 1 320 ? 67.053 -13.262 1.795 1.00 40.53 332 ILE A C 1
ATOM 2371 O O . ILE A 1 320 ? 67.645 -13.562 0.759 1.00 44.62 332 ILE A O 1
ATOM 2376 N N . LEU A 1 321 ? 65.898 -12.620 1.808 1.00 39.46 333 LEU A N 1
ATOM 2377 C CA . LEU A 1 321 ? 65.228 -12.219 0.591 1.00 39.90 333 LEU A CA 1
ATOM 2378 C C . LEU A 1 321 ? 66.007 -11.114 -0.124 1.00 40.01 333 LEU A C 1
ATOM 2379 O O . LEU A 1 321 ? 66.264 -10.063 0.453 1.00 39.22 333 LEU A O 1
ATOM 2384 N N . LYS A 1 322 ? 66.381 -11.343 -1.379 1.00 37.81 334 LYS A N 1
ATOM 2385 C CA . LYS A 1 322 ? 67.093 -10.321 -2.149 1.00 34.69 334 LYS A CA 1
ATOM 2386 C C . LYS A 1 322 ? 66.159 -9.526 -3.043 1.00 35.28 334 LYS A C 1
ATOM 2387 O O . LYS A 1 322 ? 65.295 -10.099 -3.710 1.00 36.81 334 LYS A O 1
ATOM 2393 N N . VAL A 1 323 ? 66.327 -8.206 -3.062 1.00 31.26 335 VAL A N 1
ATOM 2394 C CA . VAL A 1 323 ? 65.569 -7.357 -3.973 1.00 32.91 335 VAL A CA 1
ATOM 2395 C C . VAL A 1 323 ? 66.537 -6.578 -4.837 1.00 36.01 335 VAL A C 1
ATOM 2396 O O . VAL A 1 323 ? 67.710 -6.419 -4.477 1.00 34.01 335 VAL A O 1
ATOM 2400 N N . ASP A 1 324 ? 66.062 -6.062 -5.959 1.00 34.58 336 ASP A N 1
ATOM 2401 C CA . ASP A 1 324 ? 66.941 -5.254 -6.789 1.00 33.62 336 ASP A CA 1
ATOM 2402 C C . ASP A 1 324 ? 66.938 -3.803 -6.320 1.00 35.25 336 ASP A C 1
ATOM 2403 O O . ASP A 1 324 ? 66.325 -3.471 -5.296 1.00 33.61 336 ASP A O 1
ATOM 2408 N N . GLU A 1 325 ? 67.590 -2.936 -7.090 1.00 31.73 337 GLU A N 1
ATOM 2409 C CA . GLU A 1 325 ? 67.801 -1.547 -6.689 1.00 30.64 337 GLU A CA 1
ATOM 2410 C C . GLU A 1 325 ? 66.513 -0.740 -6.625 1.00 34.11 337 GLU A C 1
ATOM 2411 O O . GLU A 1 325 ? 66.501 0.396 -6.140 1.00 30.70 337 GLU A O 1
ATOM 2417 N N . LYS A 1 326 ? 65.421 -1.344 -7.092 1.00 35.05 338 LYS A N 1
ATOM 2418 C CA . LYS A 1 326 ? 64.118 -0.689 -7.096 1.00 33.81 338 LYS A CA 1
ATOM 2419 C C . LYS A 1 326 ? 63.181 -1.367 -6.097 1.00 32.78 338 LYS A C 1
ATOM 2420 O O . LYS A 1 326 ? 61.982 -1.074 -6.062 1.00 33.45 338 LYS A O 1
ATOM 2426 N N . LEU A 1 327 ? 63.765 -2.278 -5.315 1.00 30.29 339 LEU A N 1
ATOM 2427 C CA . LEU A 1 327 ? 63.138 -2.995 -4.199 1.00 34.56 339 LEU A CA 1
ATOM 2428 C C . LEU A 1 327 ? 62.227 -4.120 -4.671 1.00 35.15 339 LEU A C 1
ATOM 2429 O O . LEU A 1 327 ? 61.433 -4.644 -3.886 1.00 29.74 339 LEU A O 1
ATOM 2434 N N . ARG A 1 328 ? 62.358 -4.498 -5.945 1.00 32.04 340 ARG A N 1
ATOM 2435 C CA . ARG A 1 328 ? 61.605 -5.633 -6.487 1.00 35.35 340 ARG A CA 1
ATOM 2436 C C . ARG A 1 328 ? 62.268 -6.947 -6.129 1.00 33.22 340 ARG A C 1
ATOM 2437 O O . ARG A 1 328 ? 63.467 -7.103 -6.310 1.00 34.19 340 ARG A O 1
ATOM 2445 N N . VAL A 1 329 ? 61.491 -7.893 -5.612 1.00 31.50 341 VAL A N 1
ATOM 2446 C CA . VAL A 1 329 ? 62.011 -9.212 -5.304 1.00 29.15 341 VAL A CA 1
ATOM 2447 C C . VAL A 1 329 ? 62.564 -9.872 -6.569 1.00 38.02 341 VAL A C 1
ATOM 2448 O O . VAL A 1 329 ? 61.918 -9.847 -7.611 1.00 37.39 341 VAL A O 1
ATOM 2452 N N . ILE A 1 330 ? 63.764 -10.436 -6.472 1.00 38.12 342 ILE A N 1
ATOM 2453 C CA . ILE A 1 330 ? 64.471 -10.993 -7.629 1.00 39.00 342 ILE A CA 1
ATOM 2454 C C . ILE A 1 330 ? 64.002 -12.426 -7.921 1.00 40.43 342 ILE A C 1
ATOM 2455 O O . ILE A 1 330 ? 63.866 -13.236 -7.008 1.00 40.18 342 ILE A O 1
ATOM 2460 N N . GLY A 1 331 ? 63.743 -12.732 -9.192 1.00 42.44 343 GLY A N 1
ATOM 2461 C CA . GLY A 1 331 ? 63.294 -14.060 -9.575 1.00 44.57 343 GLY A CA 1
ATOM 2462 C C . GLY A 1 331 ? 61.781 -14.163 -9.707 1.00 47.60 343 GLY A C 1
ATOM 2463 O O . GLY A 1 331 ? 61.219 -15.259 -9.648 1.00 48.31 343 GLY A O 1
ATOM 2464 N N . ILE A 1 332 ? 61.123 -13.017 -9.865 1.00 45.24 344 ILE A N 1
ATOM 2465 C CA . ILE A 1 332 ? 59.677 -12.964 -10.055 1.00 47.86 344 ILE A CA 1
ATOM 2466 C C . ILE A 1 332 ? 59.382 -12.359 -11.420 1.00 48.29 344 ILE A C 1
ATOM 2467 O O . ILE A 1 332 ? 59.472 -11.138 -11.595 1.00 45.88 344 ILE A O 1
ATOM 2472 N N . PRO A 1 333 ? 59.010 -13.210 -12.392 1.00 52.22 345 PRO A N 1
ATOM 2473 C CA . PRO A 1 333 ? 58.821 -12.796 -13.789 1.00 44.14 345 PRO A CA 1
ATOM 2474 C C . PRO A 1 333 ? 57.935 -11.562 -13.928 1.00 51.21 345 PRO A C 1
ATOM 2475 O O . PRO A 1 333 ? 58.209 -10.688 -14.764 1.00 49.54 345 PRO A O 1
ATOM 2479 N N . SER A 1 334 ? 56.901 -11.465 -13.093 1.00 48.18 346 SER A N 1
ATOM 2480 C CA . SER A 1 334 ? 55.958 -10.351 -13.208 1.00 48.74 346 SER A CA 1
ATOM 2481 C C . SER A 1 334 ? 56.404 -9.065 -12.502 1.00 46.03 346 SER A C 1
ATOM 2482 O O . SER A 1 334 ? 55.743 -8.031 -12.645 1.00 45.71 346 SER A O 1
ATOM 2485 N N . ASN A 1 335 ? 57.519 -9.115 -11.769 1.00 44.58 347 ASN A N 1
ATOM 2486 C CA . ASN A 1 335 ? 58.027 -7.931 -11.071 1.00 44.55 347 ASN A CA 1
ATOM 2487 C C . ASN A 1 335 ? 56.957 -7.206 -10.264 1.00 39.06 347 ASN A C 1
ATOM 2488 O O . ASN A 1 335 ? 56.922 -5.968 -10.239 1.00 41.21 347 ASN A O 1
ATOM 2493 N N . ASN A 1 336 ? 56.073 -7.964 -9.632 1.00 37.92 348 ASN A N 1
ATOM 2494 C CA . ASN A 1 336 ? 54.957 -7.359 -8.928 1.00 42.00 348 ASN A CA 1
ATOM 2495 C C . ASN A 1 336 ? 55.019 -7.643 -7.423 1.00 40.48 348 ASN A C 1
ATOM 2496 O O . ASN A 1 336 ? 54.095 -7.309 -6.682 1.00 37.36 348 ASN A O 1
ATOM 2501 N N . ILE A 1 337 ? 56.115 -8.250 -6.976 1.00 37.36 349 ILE A N 1
ATOM 2502 C CA . ILE A 1 337 ? 56.387 -8.381 -5.550 1.00 36.23 349 ILE A CA 1
ATOM 2503 C C . ILE A 1 337 ? 57.569 -7.489 -5.130 1.00 38.44 349 ILE A C 1
ATOM 2504 O O . ILE A 1 337 ? 58.630 -7.517 -5.761 1.00 34.54 349 ILE A O 1
ATOM 2509 N N . TYR A 1 338 ? 57.364 -6.682 -4.084 1.00 33.48 350 TYR A N 1
ATOM 2510 C CA . TYR A 1 338 ? 58.395 -5.810 -3.522 1.00 29.05 350 TYR A CA 1
ATOM 2511 C C . TYR A 1 338 ? 58.644 -6.218 -2.069 1.00 32.90 350 TYR A C 1
ATOM 2512 O O . TYR A 1 338 ? 57.794 -6.851 -1.440 1.00 29.97 350 TYR A O 1
ATOM 2521 N N . ALA A 1 339 ? 59.813 -5.883 -1.538 1.00 30.37 351 ALA A N 1
ATOM 2522 C CA . ALA A 1 339 ? 60.075 -6.113 -0.117 1.00 30.02 351 ALA A CA 1
ATOM 2523 C C . ALA A 1 339 ? 60.856 -4.942 0.437 1.00 31.06 351 ALA A C 1
ATOM 2524 O O . ALA A 1 339 ? 61.701 -4.369 -0.266 1.00 32.52 351 ALA A O 1
ATOM 2526 N N . ILE A 1 340 ? 60.560 -4.567 1.678 1.00 28.61 352 ILE A N 1
ATOM 2527 C CA . ILE A 1 340 ? 61.213 -3.416 2.307 1.00 25.42 352 ILE A CA 1
ATOM 2528 C C . ILE A 1 340 ? 61.509 -3.731 3.766 1.00 31.03 352 ILE A C 1
ATOM 2529 O O . ILE A 1 340 ? 60.901 -4.640 4.343 1.00 32.13 352 ILE A O 1
ATOM 2534 N N . GLY A 1 341 ? 62.431 -2.994 4.378 1.00 29.36 353 GLY A N 1
ATOM 2535 C CA . GLY A 1 341 ? 62.695 -3.203 5.798 1.00 29.33 353 GLY A CA 1
ATOM 2536 C C . GLY A 1 341 ? 63.643 -4.348 6.104 1.00 28.31 353 GLY A C 1
ATOM 2537 O O . GLY A 1 341 ? 64.466 -4.728 5.267 1.00 28.99 353 GLY A O 1
ATOM 2538 N N . ASP A 1 342 ? 63.518 -4.907 7.307 1.00 28.14 354 ASP A N 1
ATOM 2539 C CA . ASP A 1 342 ? 64.472 -5.904 7.828 1.00 31.95 354 ASP A CA 1
ATOM 2540 C C . ASP A 1 342 ? 64.416 -7.275 7.154 1.00 33.88 354 ASP A C 1
ATOM 2541 O O . ASP A 1 342 ? 65.307 -8.104 7.356 1.00 32.72 354 ASP A O 1
ATOM 2546 N N . CYS A 1 343 ? 63.356 -7.554 6.400 1.00 32.43 355 CYS A N 1
ATOM 2547 C CA . CYS A 1 343 ? 63.236 -8.893 5.807 1.00 36.93 355 CYS A CA 1
ATOM 2548 C C . CYS A 1 343 ? 64.026 -9.030 4.500 1.00 38.16 355 CYS A C 1
ATOM 2549 O O . CYS A 1 343 ? 64.051 -10.110 3.911 1.00 37.97 355 CYS A O 1
ATOM 2552 N N . LYS A 1 344 ? 64.664 -7.951 4.048 1.00 32.77 356 LYS A N 1
ATOM 2553 C CA . LYS A 1 344 ? 65.300 -7.943 2.732 1.00 35.63 356 LYS A CA 1
ATOM 2554 C C . LYS A 1 344 ? 66.744 -7.433 2.755 1.00 36.58 356 LYS A C 1
ATOM 2555 O O . LYS A 1 344 ? 67.159 -6.740 3.694 1.00 30.22 356 LYS A O 1
ATOM 2561 N N . LYS A 1 345 ? 67.475 -7.765 1.692 1.00 32.63 357 LYS A N 1
ATOM 2562 C CA . LYS A 1 345 ? 68.751 -7.131 1.359 1.00 36.21 357 LYS A CA 1
ATOM 2563 C C . LYS A 1 345 ? 68.710 -6.726 -0.123 1.00 34.74 357 LYS A C 1
ATOM 2564 O O . LYS A 1 345 ? 68.113 -7.428 -0.941 1.00 32.74 357 LYS A O 1
ATOM 2570 N N . ILE A 1 346 ? 69.307 -5.588 -0.462 1.00 28.50 358 ILE A N 1
ATOM 2571 C CA . ILE A 1 346 ? 69.334 -5.116 -1.842 1.00 28.46 358 ILE A CA 1
ATOM 2572 C C . ILE A 1 346 ? 70.546 -5.688 -2.601 1.00 38.49 358 ILE A C 1
ATOM 2573 O O . ILE A 1 346 ? 71.675 -5.628 -2.112 1.00 33.74 358 ILE A O 1
ATOM 2578 N N . GLN A 1 347 ? 70.301 -6.263 -3.778 1.00 33.76 359 GLN A N 1
ATOM 2579 C CA . GLN A 1 347 ? 71.370 -6.678 -4.681 1.00 37.09 359 GLN A CA 1
ATOM 2580 C C . GLN A 1 347 ? 71.203 -5.892 -5.971 1.00 35.84 359 GLN A C 1
ATOM 2581 O O . GLN A 1 347 ? 70.381 -6.252 -6.817 1.00 35.85 359 GLN A O 1
ATOM 2587 N N . PRO A 1 348 ? 71.941 -4.782 -6.109 1.00 32.79 360 PRO A N 1
ATOM 2588 C CA . PRO A 1 348 ? 71.672 -3.859 -7.210 1.00 34.15 360 PRO A CA 1
ATOM 2589 C C . PRO A 1 348 ? 72.175 -4.388 -8.542 1.00 37.69 360 PRO A C 1
ATOM 2590 O O . PRO A 1 348 ? 72.977 -5.322 -8.567 1.00 33.22 360 PRO A O 1
ATOM 2594 N N . LYS A 1 349 ? 71.677 -3.787 -9.618 1.00 36.34 361 LYS A N 1
ATOM 2595 C CA . LYS A 1 349 ? 72.178 -4.029 -10.958 1.00 39.55 361 LYS A CA 1
ATOM 2596 C C . LYS A 1 349 ? 73.690 -3.807 -10.963 1.00 38.77 361 LYS A C 1
ATOM 2597 O O . LYS A 1 349 ? 74.169 -2.797 -10.456 1.00 38.85 361 LYS A O 1
ATOM 2603 N N . LEU A 1 350 ? 74.428 -4.746 -11.552 1.00 40.15 362 LEU A N 1
ATOM 2604 C CA . LEU A 1 350 ? 75.886 -4.740 -11.497 1.00 39.47 362 LEU A CA 1
ATOM 2605 C C . LEU A 1 350 ? 76.504 -3.786 -12.514 1.00 41.46 362 LEU A C 1
ATOM 2606 O O . LEU A 1 350 ? 76.260 -3.886 -13.717 1.00 40.52 362 LEU A O 1
ATOM 2611 N N . LEU A 1 351 ? 77.315 -2.866 -12.004 1.00 39.56 363 LEU A N 1
ATOM 2612 C CA . LEU A 1 351 ? 78.073 -1.928 -12.822 1.00 37.49 363 LEU A CA 1
ATOM 2613 C C . LEU A 1 351 ? 78.881 -2.685 -13.870 1.00 40.56 363 LEU A C 1
ATOM 2614 O O . LEU A 1 351 ? 78.895 -2.322 -15.050 1.00 38.48 363 LEU A O 1
ATOM 2619 N N . HIS A 1 352 ? 79.563 -3.737 -13.427 1.00 38.07 364 HIS A N 1
ATOM 2620 C CA . HIS A 1 352 ? 80.524 -4.385 -14.306 1.00 47.12 364 HIS A CA 1
ATOM 2621 C C . HIS A 1 352 ? 79.849 -5.176 -15.435 1.00 49.83 364 HIS A C 1
ATOM 2622 O O . HIS A 1 352 ? 80.501 -5.512 -16.419 1.00 46.64 364 HIS A O 1
ATOM 2629 N N . GLU A 1 353 ? 78.547 -5.433 -15.317 1.00 46.12 365 GLU A N 1
ATOM 2630 C CA . GLU A 1 353 ? 77.806 -6.045 -16.417 1.00 47.51 365 GLU A CA 1
ATOM 2631 C C . GLU A 1 353 ? 77.326 -5.005 -17.406 1.00 45.72 365 GLU A C 1
ATOM 2632 O O . GLU A 1 353 ? 76.666 -5.350 -18.382 1.00 48.01 365 GLU A O 1
ATOM 2638 N N . HIS A 1 354 ? 77.674 -3.741 -17.174 1.00 41.73 366 HIS A N 1
ATOM 2639 C CA . HIS A 1 354 ? 77.303 -2.667 -18.092 1.00 44.16 366 HIS A CA 1
ATOM 2640 C C . HIS A 1 354 ? 78.493 -1.753 -18.391 1.00 41.69 366 HIS A C 1
ATOM 2641 O O . HIS A 1 354 ? 78.335 -0.557 -18.634 1.00 39.34 366 HIS A O 1
ATOM 2648 N N . THR A 1 355 ? 79.686 -2.339 -18.377 1.00 43.00 367 THR A N 1
ATOM 2649 C CA . THR A 1 355 ? 80.927 -1.588 -18.537 1.00 43.93 367 THR A CA 1
ATOM 2650 C C . THR A 1 355 ? 80.936 -0.704 -19.792 1.00 46.60 367 THR A C 1
ATOM 2651 O O . THR A 1 355 ? 81.142 0.510 -19.703 1.00 45.97 367 THR A O 1
ATOM 2655 N N . ASN A 1 356 ? 80.675 -1.299 -20.954 1.00 49.34 368 ASN A N 1
ATOM 2656 C CA . ASN A 1 356 ? 80.698 -0.539 -22.203 1.00 49.06 368 ASN A CA 1
ATOM 2657 C C . ASN A 1 356 ? 79.707 0.604 -22.245 1.00 49.79 368 ASN A C 1
ATOM 2658 O O . ASN A 1 356 ? 80.019 1.687 -22.753 1.00 50.25 368 ASN A O 1
ATOM 2663 N N . GLU A 1 357 ? 78.516 0.376 -21.706 1.00 50.47 369 GLU A N 1
ATOM 2664 C CA . GLU A 1 357 ? 77.518 1.441 -21.655 1.00 48.38 369 GLU A CA 1
ATOM 2665 C C . GLU A 1 357 ? 78.010 2.612 -20.823 1.00 46.20 369 GLU A C 1
ATOM 2666 O O . GLU A 1 357 ? 77.823 3.775 -21.182 1.00 48.55 369 GLU A O 1
ATOM 2672 N N . ILE A 1 358 ? 78.627 2.299 -19.688 1.00 48.15 370 ILE A N 1
ATOM 2673 C CA . ILE A 1 358 ? 79.126 3.340 -18.801 1.00 46.40 370 ILE A CA 1
ATOM 2674 C C . ILE A 1 358 ? 80.283 4.094 -19.452 1.00 43.68 370 ILE A C 1
ATOM 2675 O O . ILE A 1 358 ? 80.365 5.315 -19.363 1.00 50.03 370 ILE A O 1
ATOM 2680 N N . ILE A 1 359 ? 81.178 3.364 -20.105 1.00 45.40 371 ILE A N 1
ATOM 2681 C CA . ILE A 1 359 ? 82.284 3.997 -20.828 1.00 49.53 371 ILE A CA 1
ATOM 2682 C C . ILE A 1 359 ? 81.779 5.051 -21.820 1.00 51.00 371 ILE A C 1
ATOM 2683 O O . ILE A 1 359 ? 82.263 6.182 -21.827 1.00 49.63 371 ILE A O 1
ATOM 2688 N N . LYS A 1 360 ? 80.794 4.684 -22.638 1.00 54.10 372 LYS A N 1
ATOM 2689 C CA . LYS A 1 360 ? 80.187 5.626 -23.588 1.00 56.16 372 LYS A CA 1
ATOM 2690 C C . LYS A 1 360 ? 79.624 6.859 -22.885 1.00 54.26 372 LYS A C 1
ATOM 2691 O O . LYS A 1 360 ? 79.799 7.976 -23.358 1.00 59.71 372 LYS A O 1
ATOM 2697 N N . ILE A 1 361 ? 78.946 6.651 -21.759 1.00 55.11 373 ILE A N 1
ATOM 2698 C CA . ILE A 1 361 ? 78.374 7.747 -20.977 1.00 53.88 373 ILE A CA 1
ATOM 2699 C C . ILE A 1 361 ? 79.439 8.753 -20.503 1.00 56.80 373 ILE A C 1
ATOM 2700 O O . ILE A 1 361 ? 79.204 9.965 -20.461 1.00 56.56 373 ILE A O 1
ATOM 2705 N N . LEU A 1 362 ? 80.615 8.241 -20.156 1.00 58.17 374 LEU A N 1
ATOM 2706 C CA . LEU A 1 362 ? 81.699 9.071 -19.629 1.00 60.42 374 LEU A CA 1
ATOM 2707 C C . LEU A 1 362 ? 82.210 10.106 -20.638 1.00 63.22 374 LEU A C 1
ATOM 2708 O O . LEU A 1 362 ? 82.384 9.823 -21.826 1.00 62.75 374 LEU A O 1
ATOM 2713 N N . THR A 1 363 ? 82.405 11.322 -20.136 1.00 69.63 375 THR A N 1
ATOM 2714 C CA . THR A 1 363 ? 82.818 12.473 -20.936 1.00 74.47 375 THR A CA 1
ATOM 2715 C C . THR A 1 363 ? 84.342 12.554 -21.097 1.00 74.80 375 THR A C 1
ATOM 2716 O O . THR A 1 363 ? 85.099 12.574 -20.123 1.00 71.64 375 THR A O 1
ATOM 2720 N N . GLY A 1 364 ? 84.764 12.558 -22.359 1.00 80.31 376 GLY A N 1
ATOM 2721 C CA . GLY A 1 364 ? 86.163 12.602 -22.750 1.00 76.92 376 GLY A CA 1
ATOM 2722 C C . GLY A 1 364 ? 86.565 11.189 -23.148 1.00 82.49 376 GLY A C 1
ATOM 2723 O O . GLY A 1 364 ? 85.693 10.318 -23.271 1.00 82.24 376 GLY A O 1
ATOM 2724 N N . ASN A 1 365 ? 87.857 10.956 -23.377 1.00 84.43 377 ASN A N 1
ATOM 2725 C CA . ASN A 1 365 ? 88.331 9.634 -23.802 1.00 84.02 377 ASN A CA 1
ATOM 2726 C C . ASN A 1 365 ? 89.093 8.866 -22.718 1.00 82.53 377 ASN A C 1
ATOM 2727 O O . ASN A 1 365 ? 89.452 7.701 -22.923 1.00 77.09 377 ASN A O 1
ATOM 2732 N N . LYS A 1 366 ? 89.339 9.509 -21.574 1.00 77.29 378 LYS A N 1
ATOM 2733 C CA . LYS A 1 366 ? 90.161 8.901 -20.528 1.00 70.57 378 LYS A CA 1
ATOM 2734 C C . LYS A 1 366 ? 89.356 8.401 -19.336 1.00 62.87 378 LYS A C 1
ATOM 2735 O O . LYS A 1 366 ? 88.793 9.190 -18.574 1.00 60.87 378 LYS A O 1
ATOM 2741 N N . LEU A 1 367 ? 89.316 7.078 -19.189 1.00 55.95 379 LEU A N 1
ATOM 2742 C CA . LEU A 1 367 ? 88.576 6.438 -18.106 1.00 53.15 379 LEU A CA 1
ATOM 2743 C C . LEU A 1 367 ? 89.311 6.584 -16.778 1.00 52.93 379 LEU A C 1
ATOM 2744 O O . LEU A 1 367 ? 90.207 5.801 -16.466 1.00 51.16 379 LEU A O 1
ATOM 2749 N N . THR A 1 368 ? 88.936 7.603 -16.013 1.00 49.77 380 THR A N 1
ATOM 2750 C CA . THR A 1 368 ? 89.520 7.856 -14.700 1.00 46.93 380 THR A CA 1
ATOM 2751 C C . THR A 1 368 ? 88.408 7.784 -13.659 1.00 51.38 380 THR A C 1
ATOM 2752 O O . THR A 1 368 ? 87.232 7.903 -14.005 1.00 49.19 380 THR A O 1
ATOM 2756 N N . SER A 1 369 ? 88.768 7.590 -12.393 1.00 46.30 381 SER A N 1
ATOM 2757 C CA . SER A 1 369 ? 87.775 7.564 -11.331 1.00 47.86 381 SER A CA 1
ATOM 2758 C C . SER A 1 369 ? 87.134 8.943 -11.208 1.00 51.44 381 SER A C 1
ATOM 2759 O O . SER A 1 369 ? 85.976 9.060 -10.812 1.00 49.53 381 SER A O 1
ATOM 2762 N N . GLU A 1 370 ? 87.879 9.989 -11.558 1.00 49.96 382 GLU A N 1
ATOM 2763 C CA . GLU A 1 370 ? 87.322 11.332 -11.496 1.00 52.97 382 GLU A CA 1
ATOM 2764 C C . GLU A 1 370 ? 86.284 11.541 -12.590 1.00 54.63 382 GLU A C 1
ATOM 2765 O O . GLU A 1 370 ? 85.293 12.248 -12.393 1.00 55.22 382 GLU A O 1
ATOM 2771 N N . ALA A 1 371 ? 86.520 10.924 -13.742 1.00 51.62 383 ALA A N 1
ATOM 2772 C CA . ALA A 1 371 ? 85.566 10.970 -14.841 1.00 50.90 383 ALA A CA 1
ATOM 2773 C C . ALA A 1 371 ? 84.260 10.297 -14.413 1.00 50.17 383 ALA A C 1
ATOM 2774 O O . ALA A 1 371 ? 83.180 10.831 -14.641 1.00 49.78 383 ALA A O 1
ATOM 2776 N N . LEU A 1 372 ? 84.372 9.122 -13.800 1.00 45.91 384 LEU A N 1
ATOM 2777 C CA . LEU A 1 372 ? 83.207 8.413 -13.281 1.00 47.91 384 LEU A CA 1
ATOM 2778 C C . LEU A 1 372 ? 82.472 9.276 -12.255 1.00 49.19 384 LEU A C 1
ATOM 2779 O O . LEU A 1 372 ? 81.253 9.394 -12.298 1.00 48.41 384 LEU A O 1
ATOM 2784 N N . LYS A 1 373 ? 83.215 9.899 -11.346 1.00 47.14 385 LYS A N 1
ATOM 2785 C CA . LYS A 1 373 ? 82.589 10.705 -10.300 1.00 48.74 385 LYS A CA 1
ATOM 2786 C C . LYS A 1 373 ? 81.868 11.919 -10.880 1.00 52.34 385 LYS A C 1
ATOM 2787 O O . LYS A 1 373 ? 80.940 12.446 -10.267 1.00 53.26 385 LYS A O 1
ATOM 2793 N N . LEU A 1 374 ? 82.291 12.359 -12.060 1.00 47.70 386 LEU A N 1
ATOM 2794 C CA . LEU A 1 374 ? 81.644 13.487 -12.713 1.00 51.75 386 LEU A CA 1
ATOM 2795 C C . LEU A 1 374 ? 80.250 13.132 -13.244 1.00 52.47 386 LEU A C 1
ATOM 2796 O O . LEU A 1 374 ? 79.405 14.007 -13.359 1.00 54.94 386 LEU A O 1
ATOM 2801 N N . LYS A 1 375 ? 80.001 11.859 -13.547 1.00 51.35 387 LYS A N 1
ATOM 2802 C CA . LYS A 1 375 ? 78.673 11.427 -14.007 1.00 53.96 387 LYS A CA 1
ATOM 2803 C C . LYS A 1 375 ? 77.914 10.724 -12.888 1.00 54.73 387 LYS A C 1
ATOM 2804 O O . LYS A 1 375 ? 76.913 10.027 -13.115 1.00 50.03 387 LYS A O 1
ATOM 2810 N N . GLN A 1 376 ? 78.379 10.947 -11.669 1.00 51.36 388 GLN A N 1
ATOM 2811 C CA . GLN A 1 376 ? 77.892 10.195 -10.535 1.00 54.31 388 GLN A CA 1
ATOM 2812 C C . GLN A 1 376 ? 76.455 10.550 -10.142 1.00 56.02 388 GLN A C 1
ATOM 2813 O O . GLN A 1 376 ? 75.708 9.682 -9.728 1.00 55.13 388 GLN A O 1
ATOM 2819 N N . SER A 1 377 ? 76.048 11.797 -10.341 1.00 54.98 389 SER A N 1
ATOM 2820 C CA . SER A 1 377 ? 74.646 12.175 -10.157 1.00 58.12 389 SER A CA 1
ATOM 2821 C C . SER A 1 377 ? 73.710 11.390 -11.070 1.00 58.35 389 SER A C 1
ATOM 2822 O O . SER A 1 377 ? 72.692 10.875 -10.623 1.00 59.45 389 SER A O 1
ATOM 2825 N N . GLU A 1 378 ? 74.039 11.325 -12.356 1.00 56.48 390 GLU A N 1
ATOM 2826 C CA . GLU A 1 378 ? 73.184 10.652 -13.325 1.00 52.63 390 GLU A CA 1
ATOM 2827 C C . GLU A 1 378 ? 73.175 9.135 -13.154 1.00 51.14 390 GLU A C 1
ATOM 2828 O O . GLU A 1 378 ? 72.118 8.501 -13.231 1.00 49.19 390 GLU A O 1
ATOM 2834 N N . LEU A 1 379 ? 74.341 8.545 -12.922 1.00 44.79 391 LEU A N 1
ATOM 2835 C CA . LEU A 1 379 ? 74.422 7.093 -12.920 1.00 43.07 391 LEU A CA 1
ATOM 2836 C C . LEU A 1 379 ? 73.911 6.516 -11.604 1.00 38.22 391 LEU A C 1
ATOM 2837 O O . LEU A 1 379 ? 73.517 5.352 -11.532 1.00 37.48 391 LEU A O 1
ATOM 2842 N N . THR A 1 380 ? 73.884 7.344 -10.569 1.00 40.74 392 THR A N 1
ATOM 2843 C CA . THR A 1 380 ? 73.393 6.894 -9.271 1.00 42.17 392 THR A CA 1
ATOM 2844 C C . THR A 1 380 ? 71.879 6.626 -9.315 1.00 40.41 392 THR A C 1
ATOM 2845 O O . THR A 1 380 ? 71.364 5.820 -8.548 1.00 36.89 392 THR A O 1
ATOM 2849 N N . LYS A 1 381 ? 71.178 7.248 -10.262 1.00 43.87 393 LYS A N 1
ATOM 2850 C CA . LYS A 1 381 ? 69.754 6.962 -10.454 1.00 42.12 393 LYS A CA 1
ATOM 2851 C C . LYS A 1 381 ? 69.546 5.516 -10.897 1.00 38.08 393 LYS A C 1
ATOM 2852 O O . LYS A 1 381 ? 68.492 4.933 -10.655 1.00 37.01 393 LYS A O 1
ATOM 2858 N N . THR A 1 382 ? 70.569 4.927 -11.509 1.00 36.35 394 THR A N 1
ATOM 2859 C CA . THR A 1 382 ? 70.536 3.526 -11.902 1.00 30.92 394 THR A CA 1
ATOM 2860 C C . THR A 1 382 ? 71.312 2.623 -10.948 1.00 34.85 394 THR A C 1
ATOM 2861 O O . THR A 1 382 ? 70.882 1.509 -10.641 1.00 35.49 394 THR A O 1
ATOM 2865 N N . PHE A 1 383 ? 72.471 3.087 -10.492 1.00 33.12 395 PHE A N 1
ATOM 2866 C CA . PHE A 1 383 ? 73.347 2.243 -9.682 1.00 34.00 395 PHE A CA 1
ATOM 2867 C C . PHE A 1 383 ? 73.580 2.882 -8.306 1.00 34.37 395 PHE A C 1
ATOM 2868 O O . PHE A 1 383 ? 74.383 3.802 -8.188 1.00 34.61 395 PHE A O 1
ATOM 2876 N N . PRO A 1 384 ? 72.876 2.406 -7.262 1.00 33.81 396 PRO A N 1
ATOM 2877 C CA . PRO A 1 384 ? 73.048 3.085 -5.964 1.00 32.94 396 PRO A CA 1
ATOM 2878 C C . PRO A 1 384 ? 74.469 2.934 -5.403 1.00 31.16 396 PRO A C 1
ATOM 2879 O O . PRO A 1 384 ? 74.905 3.755 -4.595 1.00 33.94 396 PRO A O 1
ATOM 2883 N N . GLN A 1 385 ? 75.186 1.899 -5.831 1.00 31.38 397 GLN A N 1
ATOM 2884 C CA . GLN A 1 385 ? 76.527 1.658 -5.318 1.00 33.09 397 GLN A CA 1
ATOM 2885 C C . GLN A 1 385 ? 77.546 2.736 -5.765 1.00 35.08 397 GLN A C 1
ATOM 2886 O O . GLN A 1 385 ? 78.641 2.805 -5.228 1.00 35.63 397 GLN A O 1
ATOM 2892 N N . LEU A 1 386 ? 77.168 3.595 -6.707 1.00 33.39 398 LEU A N 1
ATOM 2893 C CA . LEU A 1 386 ? 78.021 4.712 -7.125 1.00 35.42 398 LEU A CA 1
ATOM 2894 C C . LEU A 1 386 ? 77.844 5.936 -6.266 1.00 35.33 398 LEU A C 1
ATOM 2895 O O . LEU A 1 386 ? 78.541 6.942 -6.455 1.00 39.02 398 LEU A O 1
ATOM 2900 N N . SER A 1 387 ? 76.876 5.878 -5.358 1.00 33.52 399 SER A N 1
ATOM 2901 C CA . SER A 1 387 ? 76.611 6.995 -4.469 1.00 36.31 399 SER A CA 1
ATOM 2902 C C . SER A 1 387 ? 77.855 7.345 -3.658 1.00 35.57 399 SER A C 1
ATOM 2903 O O . SER A 1 387 ? 78.610 6.456 -3.240 1.00 33.14 399 SER A O 1
ATOM 2906 N N . ILE A 1 388 ? 78.068 8.635 -3.427 1.00 35.98 400 ILE A N 1
ATOM 2907 C CA . ILE A 1 388 ? 79.192 9.052 -2.596 1.00 38.68 400 ILE A CA 1
ATOM 2908 C C . ILE A 1 388 ? 79.011 8.561 -1.153 1.00 40.33 400 ILE A C 1
ATOM 2909 O O . ILE A 1 388 ? 79.971 8.492 -0.399 1.00 36.39 400 ILE A O 1
ATOM 2914 N N . SER A 1 389 ? 77.779 8.201 -0.785 1.00 34.41 401 SER A N 1
ATOM 2915 C CA . SER A 1 389 ? 77.519 7.589 0.513 1.00 35.34 401 SER A CA 1
ATOM 2916 C C . SER A 1 389 ? 77.860 6.095 0.510 1.00 35.77 401 SER A C 1
ATOM 2917 O O . SER A 1 389 ? 77.871 5.466 1.559 1.00 34.39 401 SER A O 1
ATOM 2920 N N . LYS A 1 390 ? 78.116 5.522 -0.668 1.00 31.77 402 LYS A N 1
ATOM 2921 C CA . LYS A 1 390 ? 78.360 4.080 -0.783 1.00 30.48 402 LYS A CA 1
ATOM 2922 C C . LYS A 1 390 ? 79.777 3.742 -1.250 1.00 36.07 402 LYS A C 1
ATOM 2923 O O . LYS A 1 390 ? 80.259 2.630 -1.029 1.00 37.00 402 LYS A O 1
ATOM 2929 N N . TRP A 1 391 ? 80.408 4.683 -1.944 1.00 32.40 403 TRP A N 1
ATOM 2930 C CA . TRP A 1 391 ? 81.745 4.488 -2.493 1.00 34.72 403 TRP A CA 1
ATOM 2931 C C . TRP A 1 391 ? 82.595 5.703 -2.167 1.00 35.57 403 TRP A C 1
ATOM 2932 O O . TRP A 1 391 ? 82.213 6.840 -2.459 1.00 35.90 403 TRP A O 1
ATOM 2943 N N . ASP A 1 392 ? 83.743 5.462 -1.548 1.00 36.30 404 ASP A N 1
ATOM 2944 C CA . ASP A 1 392 ? 84.658 6.552 -1.223 1.00 41.44 404 ASP A CA 1
ATOM 2945 C C . ASP A 1 392 ? 85.546 6.847 -2.434 1.00 39.21 404 ASP A C 1
ATOM 2946 O O . ASP A 1 392 ? 86.557 6.174 -2.640 1.00 37.65 404 ASP A O 1
ATOM 2951 N N . TYR A 1 393 ? 85.174 7.855 -3.217 1.00 39.81 405 TYR A N 1
ATOM 2952 C CA . TYR A 1 393 ? 85.934 8.210 -4.418 1.00 44.72 405 TYR A CA 1
ATOM 2953 C C . TYR A 1 393 ? 87.335 8.749 -4.107 1.00 45.23 405 TYR A C 1
ATOM 2954 O O . TYR A 1 393 ? 88.274 8.484 -4.854 1.00 49.99 405 TYR A O 1
ATOM 2963 N N . GLU A 1 394 ? 87.482 9.493 -3.013 1.00 47.61 406 GLU A N 1
ATOM 2964 C CA . GLU A 1 394 ? 88.792 10.063 -2.666 1.00 48.39 406 GLU A CA 1
ATOM 2965 C C . GLU A 1 394 ? 89.791 9.003 -2.207 1.00 45.90 406 GLU A C 1
ATOM 2966 O O . GLU A 1 394 ? 90.972 9.091 -2.525 1.00 53.45 406 GLU A O 1
ATOM 2972 N N . LYS A 1 395 ? 89.335 7.991 -1.481 1.00 41.92 407 LYS A N 1
ATOM 2973 C CA . LYS A 1 395 ? 90.253 6.950 -1.027 1.00 44.26 407 LYS A CA 1
ATOM 2974 C C . LYS A 1 395 ? 90.473 5.849 -2.066 1.00 46.81 407 LYS A C 1
ATOM 2975 O O . LYS A 1 395 ? 91.260 4.934 -1.845 1.00 46.92 407 LYS A O 1
ATOM 2981 N N . ASN A 1 396 ? 89.772 5.931 -3.194 1.00 44.64 408 ASN A N 1
ATOM 2982 C CA . ASN A 1 396 ? 89.931 4.947 -4.260 1.00 44.46 408 ASN A CA 1
ATOM 2983 C C . ASN A 1 396 ? 90.172 5.644 -5.591 1.00 48.74 408 ASN A C 1
ATOM 2984 O O . ASN A 1 396 ? 89.655 5.214 -6.632 1.00 45.08 408 ASN A O 1
ATOM 2989 N N . LYS A 1 397 ? 90.954 6.719 -5.546 1.00 46.47 409 LYS A N 1
ATOM 2990 C CA . LYS A 1 397 ? 91.295 7.481 -6.741 1.00 48.50 409 LYS A CA 1
ATOM 2991 C C . LYS A 1 397 ? 92.026 6.565 -7.718 1.00 47.43 409 LYS A C 1
ATOM 2992 O O . LYS A 1 397 ? 92.800 5.695 -7.317 1.00 48.13 409 LYS A O 1
ATOM 2998 N N . LYS A 1 398 ? 91.772 6.760 -9.004 1.00 47.29 410 LYS A N 1
ATOM 2999 C CA . LYS A 1 398 ? 92.316 5.879 -10.019 1.00 49.48 410 LYS A CA 1
ATOM 3000 C C . LYS A 1 398 ? 92.685 6.698 -11.248 1.00 46.78 410 LYS A C 1
ATOM 3001 O O . LYS A 1 398 ? 91.876 7.486 -11.736 1.00 50.07 410 LYS A O 1
ATOM 3007 N N . GLY A 1 399 ? 93.903 6.517 -11.751 1.00 50.56 411 GLY A N 1
ATOM 3008 C CA . GLY A 1 399 ? 94.331 7.221 -12.949 1.00 46.71 411 GLY A CA 1
ATOM 3009 C C . GLY A 1 399 ? 93.650 6.652 -14.178 1.00 53.39 411 GLY A C 1
ATOM 3010 O O . GLY A 1 399 ? 92.630 5.957 -14.078 1.00 49.05 411 GLY A O 1
ATOM 3011 N N . GLU A 1 400 ? 94.219 6.927 -15.346 1.00 51.46 412 GLU A N 1
ATOM 3012 C CA . GLU A 1 400 ? 93.630 6.460 -16.589 1.00 48.06 412 GLU A CA 1
ATOM 3013 C C . GLU A 1 400 ? 93.679 4.937 -16.658 1.00 44.73 412 GLU A C 1
ATOM 3014 O O . GLU A 1 400 ? 94.702 4.327 -16.387 1.00 41.45 412 GLU A O 1
ATOM 3020 N N . MET A 1 401 ? 92.560 4.324 -17.016 1.00 43.05 413 MET A N 1
ATOM 3021 C CA . MET A 1 401 ? 92.458 2.875 -17.030 1.00 40.49 413 MET A CA 1
ATOM 3022 C C . MET A 1 401 ? 92.169 2.370 -18.434 1.00 44.38 413 MET A C 1
ATOM 3023 O O . MET A 1 401 ? 91.521 3.062 -19.219 1.00 48.33 413 MET A O 1
ATOM 3028 N N . THR A 1 402 ? 92.632 1.163 -18.745 1.00 41.54 414 THR A N 1
ATOM 3029 C CA . THR A 1 402 ? 92.171 0.461 -19.936 1.00 45.85 414 THR A CA 1
ATOM 3030 C C . THR A 1 402 ? 90.737 -0.001 -19.676 1.00 49.72 414 THR A C 1
ATOM 3031 O O . THR A 1 402 ? 90.307 -0.039 -18.523 1.00 47.09 414 THR A O 1
ATOM 3035 N N . PRO A 1 403 ? 89.980 -0.312 -20.744 1.00 51.04 415 PRO A N 1
ATOM 3036 C CA . PRO A 1 403 ? 88.627 -0.835 -20.533 1.00 46.31 415 PRO A CA 1
ATOM 3037 C C . PRO A 1 403 ? 88.554 -2.019 -19.562 1.00 47.13 415 PRO A C 1
ATOM 3038 O O . PRO A 1 403 ? 87.682 -2.006 -18.686 1.00 45.40 415 PRO A O 1
ATOM 3042 N N . GLN A 1 404 ? 89.445 -2.998 -19.686 1.00 43.15 416 GLN A N 1
ATOM 3043 C CA . GLN A 1 404 ? 89.454 -4.130 -18.760 1.00 46.40 416 GLN A CA 1
ATOM 3044 C C . GLN A 1 404 ? 89.708 -3.696 -17.300 1.00 48.68 416 GLN A C 1
ATOM 3045 O O . GLN A 1 404 ? 89.113 -4.235 -16.362 1.00 43.87 416 GLN A O 1
ATOM 3051 N N . GLN A 1 405 ? 90.598 -2.725 -17.122 1.00 45.66 417 GLN A N 1
ATOM 3052 C CA . GLN A 1 405 ? 90.919 -2.215 -15.796 1.00 45.25 417 GLN A CA 1
ATOM 3053 C C . GLN A 1 405 ? 89.710 -1.481 -15.224 1.00 45.55 417 GLN A C 1
ATOM 3054 O O . GLN A 1 405 ? 89.434 -1.554 -14.029 1.00 38.64 417 GLN A O 1
ATOM 3060 N N . PHE A 1 406 ? 89.005 -0.766 -16.096 1.00 44.64 418 PHE A N 1
ATOM 3061 C CA . PHE A 1 406 ? 87.802 -0.047 -15.709 1.00 44.35 418 PHE A CA 1
ATOM 3062 C C . PHE A 1 406 ? 86.729 -1.033 -15.262 1.00 43.55 418 PHE A C 1
ATOM 3063 O O . PHE A 1 406 ? 86.073 -0.840 -14.238 1.00 40.18 418 PHE A O 1
ATOM 3071 N N . HIS A 1 407 ? 86.579 -2.098 -16.042 1.00 43.52 419 HIS A N 1
ATOM 3072 C CA . HIS A 1 407 ? 85.699 -3.202 -15.708 1.00 42.84 419 HIS A CA 1
ATOM 3073 C C . HIS A 1 407 ? 86.008 -3.719 -14.298 1.00 45.82 419 HIS A C 1
ATOM 3074 O O . HIS A 1 407 ? 85.108 -3.885 -13.470 1.00 41.71 419 HIS A O 1
ATOM 3081 N N . ASP A 1 408 ? 87.286 -3.963 -14.022 1.00 45.81 420 ASP A N 1
ATOM 3082 C CA . ASP A 1 408 ? 87.688 -4.463 -12.710 1.00 42.13 420 ASP A CA 1
ATOM 3083 C C . ASP A 1 408 ? 87.390 -3.460 -11.592 1.00 38.04 420 ASP A C 1
ATOM 3084 O O . ASP A 1 408 ? 87.039 -3.849 -10.482 1.00 42.49 420 ASP A O 1
ATOM 3089 N N . TYR A 1 409 ? 87.545 -2.179 -11.893 1.00 35.12 421 TYR A N 1
ATOM 3090 C CA . TYR A 1 409 ? 87.256 -1.112 -10.950 1.00 36.96 421 TYR A CA 1
ATOM 3091 C C . TYR A 1 409 ? 85.762 -1.080 -10.625 1.00 40.30 421 TYR A C 1
ATOM 3092 O O . TYR A 1 409 ? 85.380 -0.995 -9.462 1.00 36.56 421 TYR A O 1
ATOM 3101 N N . LEU A 1 410 ? 84.929 -1.115 -11.665 1.00 36.39 422 LEU A N 1
ATOM 3102 C CA . LEU A 1 410 ? 83.481 -1.161 -11.486 1.00 39.39 422 LEU A CA 1
ATOM 3103 C C . LEU A 1 410 ? 83.092 -2.373 -10.650 1.00 41.05 422 LEU A C 1
ATOM 3104 O O . LEU A 1 410 ? 82.234 -2.287 -9.772 1.00 37.24 422 LEU A O 1
ATOM 3109 N N . PHE A 1 411 ? 83.728 -3.503 -10.938 1.00 35.31 423 PHE A N 1
ATOM 3110 C CA . PHE A 1 411 ? 83.503 -4.713 -10.178 1.00 36.79 423 PHE A CA 1
ATOM 3111 C C . PHE A 1 411 ? 83.787 -4.488 -8.690 1.00 41.81 423 PHE A C 1
ATOM 3112 O O . PHE A 1 411 ? 83.082 -5.028 -7.830 1.00 39.40 423 PHE A O 1
ATOM 3120 N N . GLU A 1 412 ? 84.815 -3.701 -8.378 1.00 39.90 424 GLU A N 1
ATOM 3121 C CA . GLU A 1 412 ? 85.129 -3.436 -6.974 1.00 42.18 424 GLU A CA 1
ATOM 3122 C C . GLU A 1 412 ? 84.034 -2.599 -6.323 1.00 36.74 424 GLU A C 1
ATOM 3123 O O . GLU A 1 412 ? 83.715 -2.795 -5.147 1.00 37.52 424 GLU A O 1
ATOM 3129 N N . ILE A 1 413 ? 83.470 -1.664 -7.074 1.00 32.79 425 ILE A N 1
ATOM 3130 C CA . ILE A 1 413 ? 82.352 -0.878 -6.550 1.00 39.12 425 ILE A CA 1
ATOM 3131 C C . ILE A 1 413 ? 81.122 -1.770 -6.292 1.00 39.77 425 ILE A C 1
ATOM 3132 O O . ILE A 1 413 ? 80.474 -1.636 -5.245 1.00 34.74 425 ILE A O 1
ATOM 3137 N N . ASP A 1 414 ? 80.821 -2.680 -7.224 1.00 33.94 426 ASP A N 1
ATOM 3138 C CA . ASP A 1 414 ? 79.726 -3.635 -7.041 1.00 36.48 426 ASP A CA 1
ATOM 3139 C C . ASP A 1 414 ? 79.912 -4.421 -5.764 1.00 38.43 426 ASP A C 1
ATOM 3140 O O . ASP A 1 414 ? 78.996 -4.554 -4.953 1.00 36.12 426 ASP A O 1
ATOM 3145 N N . LYS A 1 415 ? 81.116 -4.948 -5.604 1.00 35.02 427 LYS A N 1
ATOM 3146 C CA . LYS A 1 415 ? 81.459 -5.800 -4.482 1.00 40.26 427 LYS A CA 1
ATOM 3147 C C . LYS A 1 415 ? 81.374 -5.050 -3.143 1.00 37.51 427 LYS A C 1
ATOM 3148 O O . LYS A 1 415 ? 80.999 -5.625 -2.123 1.00 37.40 427 LYS A O 1
ATOM 3154 N N . ASN A 1 416 ? 81.699 -3.760 -3.167 1.00 34.37 428 ASN A N 1
ATOM 3155 C CA . ASN A 1 416 ? 81.706 -2.920 -1.973 1.00 36.32 428 ASN A CA 1
ATOM 3156 C C . ASN A 1 416 ? 80.313 -2.492 -1.460 1.00 35.96 428 ASN A C 1
ATOM 3157 O O . ASN A 1 416 ? 80.164 -2.092 -0.299 1.00 32.71 428 ASN A O 1
ATOM 3162 N N . TYR A 1 417 ? 79.299 -2.581 -2.319 1.00 34.41 429 TYR A N 1
ATOM 3163 C CA . TYR A 1 417 ? 77.960 -2.088 -1.967 1.00 33.44 429 TYR A CA 1
ATOM 3164 C C . TYR A 1 417 ? 77.422 -2.736 -0.694 1.00 31.39 429 TYR A C 1
ATOM 3165 O O . TYR A 1 417 ? 77.427 -3.950 -0.553 1.00 33.59 429 TYR A O 1
ATOM 3174 N N . LYS A 1 418 ? 76.968 -1.914 0.241 1.00 32.17 430 LYS A N 1
ATOM 3175 C CA . LYS A 1 418 ? 76.326 -2.444 1.442 1.00 32.42 430 LYS A CA 1
ATOM 3176 C C . LYS A 1 418 ? 74.847 -2.101 1.399 1.00 30.44 430 LYS A C 1
ATOM 3177 O O . LYS A 1 418 ? 74.455 -0.951 1.138 1.00 30.70 430 LYS A O 1
ATOM 3183 N N . SER A 1 419 ? 74.031 -3.127 1.591 1.00 30.72 431 SER A N 1
ATOM 3184 C CA . SER A 1 419 ? 72.584 -2.970 1.658 1.00 34.08 431 SER A CA 1
ATOM 3185 C C . SER A 1 419 ? 72.221 -2.036 2.822 1.00 33.38 431 SER A C 1
ATOM 3186 O O . SER A 1 419 ? 72.985 -1.920 3.783 1.00 29.23 431 SER A O 1
ATOM 3189 N N . PRO A 1 420 ? 71.051 -1.370 2.750 1.00 32.23 432 PRO A N 1
ATOM 3190 C CA . PRO A 1 420 ? 70.663 -0.533 3.892 1.00 30.81 432 PRO A CA 1
ATOM 3191 C C . PRO A 1 420 ? 70.659 -1.347 5.197 1.00 28.71 432 PRO A C 1
ATOM 3192 O O . PRO A 1 420 ? 70.200 -2.490 5.232 1.00 27.35 432 PRO A O 1
ATOM 3196 N N . THR A 1 421 ? 71.194 -0.756 6.255 1.00 29.64 433 THR A N 1
ATOM 3197 C CA . THR A 1 421 ? 71.202 -1.395 7.569 1.00 29.79 433 THR A CA 1
ATOM 3198 C C . THR A 1 421 ? 69.770 -1.652 8.05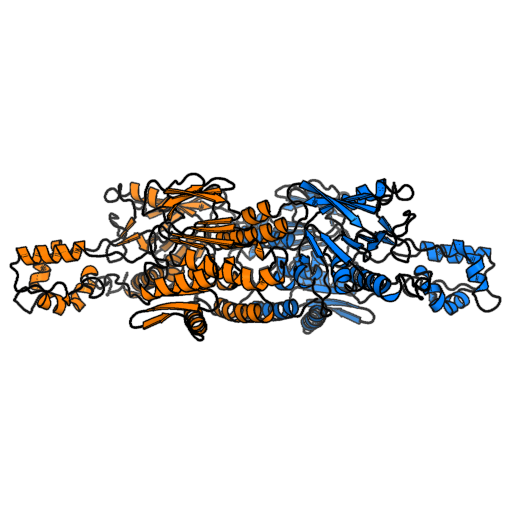5 1.00 27.96 433 THR A C 1
ATOM 3199 O O . THR A 1 421 ? 68.862 -0.920 7.674 1.00 26.21 433 THR A O 1
ATOM 3203 N N . PRO A 1 422 ? 69.564 -2.705 8.869 1.00 28.91 434 PRO A N 1
ATOM 3204 C CA . PRO A 1 422 ? 68.198 -3.016 9.336 1.00 32.46 434 PRO A CA 1
ATOM 3205 C C . PRO A 1 422 ? 67.732 -2.061 10.441 1.00 30.57 434 PRO A C 1
ATOM 3206 O O . PRO A 1 422 ? 67.791 -2.391 11.629 1.00 28.72 434 PRO A O 1
ATOM 3210 N N . THR A 1 423 ? 67.270 -0.882 10.042 1.00 27.37 435 THR A N 1
ATOM 3211 C CA . THR A 1 423 ? 66.824 0.138 10.983 1.00 28.46 435 THR A CA 1
ATOM 3212 C C . THR A 1 423 ? 65.432 0.686 10.652 1.00 28.37 435 THR A C 1
ATOM 3213 O O . THR A 1 423 ? 64.949 0.547 9.521 1.00 25.85 435 THR A O 1
ATOM 3217 N N . ALA A 1 424 ? 64.796 1.308 11.639 1.00 23.27 436 ALA A N 1
ATOM 3218 C CA . ALA A 1 424 ? 63.518 1.959 11.414 1.00 25.79 436 ALA A CA 1
ATOM 3219 C C . ALA A 1 424 ? 63.697 3.097 10.423 1.00 27.88 436 ALA A C 1
ATOM 3220 O O . ALA A 1 424 ? 62.837 3.320 9.567 1.00 25.87 436 ALA A O 1
ATOM 3222 N N . GLN A 1 425 ? 64.824 3.804 10.531 1.00 28.53 437 GLN A N 1
ATOM 3223 C CA . GLN A 1 425 ? 65.132 4.894 9.606 1.00 28.13 437 GLN A CA 1
ATOM 3224 C C . GLN A 1 425 ? 65.094 4.406 8.166 1.00 25.34 437 GLN A C 1
ATOM 3225 O O . GLN A 1 425 ? 64.455 5.020 7.320 1.00 28.60 437 GLN A O 1
ATOM 3231 N N . ASN A 1 426 ? 65.770 3.297 7.879 1.00 25.15 438 ASN A N 1
ATOM 3232 C CA . ASN A 1 426 ? 65.782 2.811 6.507 1.00 25.65 438 ASN A CA 1
ATOM 3233 C C . ASN A 1 426 ? 64.429 2.233 6.084 1.00 26.61 438 ASN A C 1
ATOM 3234 O O . ASN A 1 426 ? 64.005 2.470 4.961 1.00 25.98 438 ASN A O 1
ATOM 3239 N N . ALA A 1 427 ? 63.750 1.499 6.968 1.00 24.20 439 ALA A N 1
ATOM 3240 C CA . ALA A 1 427 ? 62.424 0.982 6.620 1.00 26.09 439 ALA A CA 1
ATOM 3241 C C . ALA A 1 427 ? 61.472 2.129 6.276 1.00 24.84 439 ALA A C 1
ATOM 3242 O O . ALA A 1 427 ? 60.691 2.043 5.328 1.00 25.31 439 ALA A O 1
ATOM 3244 N N . LYS A 1 428 ? 61.547 3.212 7.036 1.00 25.92 440 LYS A N 1
ATOM 3245 C CA . LYS A 1 428 ? 60.689 4.361 6.770 1.00 28.20 440 LYS A CA 1
ATOM 3246 C C . LYS A 1 428 ? 61.034 5.032 5.441 1.00 27.81 440 LYS A C 1
ATOM 3247 O O . LYS A 1 428 ? 60.142 5.377 4.652 1.00 27.53 440 LYS A O 1
ATOM 3253 N N . GLN A 1 429 ? 62.320 5.221 5.178 1.00 27.12 441 GLN A N 1
ATOM 3254 C CA . GLN A 1 429 ? 62.703 5.851 3.909 1.00 27.53 441 GLN A CA 1
ATOM 3255 C C . GLN A 1 429 ? 62.338 4.972 2.702 1.00 28.86 441 GLN A C 1
ATOM 3256 O O . GLN A 1 429 ? 61.950 5.495 1.653 1.00 28.05 441 GLN A O 1
ATOM 3262 N N . GLU A 1 430 ? 62.477 3.655 2.841 1.00 25.81 442 GLU A N 1
ATOM 3263 C CA . GLU A 1 430 ? 62.123 2.727 1.760 1.00 26.94 442 GLU A CA 1
ATOM 3264 C C . GLU A 1 430 ? 60.623 2.769 1.495 1.00 32.34 442 GLU A C 1
ATOM 3265 O O . GLU A 1 430 ? 60.165 2.671 0.336 1.00 31.14 442 GLU A O 1
ATOM 3271 N N . ALA A 1 431 ? 59.856 2.858 2.579 1.00 27.88 443 ALA A N 1
ATOM 3272 C CA . ALA A 1 431 ? 58.408 2.935 2.479 1.00 29.40 443 ALA A CA 1
ATOM 3273 C C . ALA A 1 431 ? 57.981 4.201 1.756 1.00 25.99 443 ALA A C 1
ATOM 3274 O O . ALA A 1 431 ? 57.048 4.162 0.956 1.00 28.33 443 ALA A O 1
ATOM 3276 N N . TYR A 1 432 ? 58.615 5.331 2.069 1.00 25.55 444 TYR A N 1
ATOM 3277 C CA . TYR A 1 432 ? 58.240 6.576 1.428 1.00 27.99 444 TYR A CA 1
ATOM 3278 C C . TYR A 1 432 ? 58.671 6.567 -0.046 1.00 33.12 444 TYR A C 1
ATOM 3279 O O . TYR A 1 432 ? 57.929 7.041 -0.915 1.00 30.23 444 TYR A O 1
ATOM 3288 N N . TYR A 1 433 ? 59.867 6.041 -0.310 1.00 25.91 445 TYR A N 1
ATOM 3289 C CA . TYR A 1 433 ? 60.368 5.911 -1.675 1.00 29.84 445 TYR A CA 1
ATOM 3290 C C . TYR A 1 433 ? 59.389 5.093 -2.516 1.00 32.85 445 TYR A C 1
ATOM 3291 O O . TYR A 1 433 ? 58.976 5.521 -3.595 1.00 33.44 445 TYR A O 1
ATOM 3300 N N . LEU A 1 434 ? 59.011 3.922 -2.010 1.00 30.26 446 LEU A N 1
ATOM 3301 C CA . LEU A 1 434 ? 58.271 2.967 -2.808 1.00 31.09 446 LEU A CA 1
ATOM 3302 C C . LEU A 1 434 ? 56.802 3.378 -2.989 1.00 34.43 446 LEU A C 1
ATOM 3303 O O . LEU A 1 434 ? 56.233 3.204 -4.072 1.00 33.21 446 LEU A O 1
ATOM 3308 N N . SER A 1 435 ? 56.200 3.923 -1.940 1.00 30.05 447 SER A N 1
ATOM 3309 C CA . SER A 1 435 ? 54.829 4.411 -2.028 1.00 32.66 447 SER A CA 1
ATOM 3310 C C . SER A 1 435 ? 54.797 5.581 -3.020 1.00 37.41 447 SER A C 1
ATOM 3311 O O . SER A 1 435 ? 53.899 5.662 -3.864 1.00 34.85 447 SER A O 1
ATOM 3314 N N . ASN A 1 436 ? 55.800 6.456 -2.959 1.00 34.11 448 ASN A N 1
ATOM 3315 C CA . ASN A 1 436 ? 55.914 7.518 -3.958 1.00 35.25 448 ASN A CA 1
ATOM 3316 C C . ASN A 1 436 ? 56.088 6.970 -5.379 1.00 38.08 448 ASN A C 1
ATOM 3317 O O . ASN A 1 436 ? 55.597 7.575 -6.345 1.00 39.10 448 ASN A O 1
ATOM 3322 N N . VAL A 1 437 ? 56.792 5.846 -5.519 1.00 35.35 449 VAL A N 1
ATOM 3323 C CA . VAL A 1 437 ? 56.926 5.235 -6.842 1.00 38.72 449 VAL A CA 1
ATOM 3324 C C . VAL A 1 437 ? 55.561 4.766 -7.361 1.00 41.79 449 VAL A C 1
ATOM 3325 O O . VAL A 1 437 ? 55.232 4.963 -8.545 1.00 36.18 449 VAL A O 1
ATOM 3329 N N . PHE A 1 438 ? 54.764 4.169 -6.478 1.00 35.36 450 PHE A N 1
ATOM 3330 C CA . PHE A 1 438 ? 53.410 3.757 -6.850 1.00 37.50 450 PHE A CA 1
ATOM 3331 C C . PHE A 1 438 ? 52.497 4.946 -7.142 1.00 39.57 450 PHE A C 1
ATOM 3332 O O . PHE A 1 438 ? 51.734 4.914 -8.117 1.00 42.96 450 PHE A O 1
ATOM 3340 N N . ASN A 1 439 ? 52.604 6.005 -6.348 1.00 35.93 451 ASN A N 1
ATOM 3341 C CA . ASN A 1 439 ? 51.758 7.176 -6.552 1.00 36.56 451 ASN A CA 1
ATOM 3342 C C . ASN A 1 439 ? 52.063 7.962 -7.828 1.00 43.72 451 ASN A C 1
ATOM 3343 O O . ASN A 1 439 ? 51.147 8.487 -8.463 1.00 42.58 451 ASN A O 1
ATOM 3348 N N . ASN A 1 440 ? 53.341 8.074 -8.181 1.00 39.28 452 ASN A N 1
ATOM 3349 C CA . ASN A 1 440 ? 53.758 9.070 -9.170 1.00 40.08 452 ASN A CA 1
ATOM 3350 C C . ASN A 1 440 ? 54.584 8.570 -10.353 1.00 43.52 452 ASN A C 1
ATOM 3351 O O . ASN A 1 440 ? 55.003 9.355 -11.198 1.00 45.05 452 ASN A O 1
ATOM 3356 N N . PHE A 1 441 ? 54.824 7.269 -10.417 1.00 45.12 453 PHE A N 1
ATOM 3357 C CA . PHE A 1 441 ? 55.626 6.711 -11.484 1.00 40.48 453 PHE A CA 1
ATOM 3358 C C . PHE A 1 441 ? 54.902 5.548 -12.151 1.00 48.29 453 PHE A C 1
ATOM 3359 O O . PHE A 1 441 ? 54.721 5.548 -13.370 1.00 47.93 453 PHE A O 1
ATOM 3367 N N . ILE A 1 442 ? 54.468 4.567 -11.362 1.00 41.50 454 ILE A N 1
ATOM 3368 C CA . ILE A 1 442 ? 53.767 3.414 -11.924 1.00 46.64 454 ILE A CA 1
ATOM 3369 C C . ILE A 1 442 ? 52.430 3.814 -12.599 1.00 53.93 454 ILE A C 1
ATOM 3370 O O . ILE A 1 442 ? 51.625 4.549 -12.027 1.00 52.91 454 ILE A O 1
ATOM 3375 N N . HIS A 1 443 ? 52.234 3.324 -13.828 1.00 58.62 455 HIS A N 1
ATOM 3376 C CA . HIS A 1 443 ? 51.093 3.664 -14.700 1.00 62.30 455 HIS A CA 1
ATOM 3377 C C . HIS A 1 443 ? 50.930 5.166 -14.935 1.00 62.40 455 HIS A C 1
ATOM 3378 O O . HIS A 1 443 ? 49.829 5.718 -14.827 1.00 69.29 455 HIS A O 1
ATOM 3385 N N . THR A 1 444 ? 52.051 5.814 -15.233 1.00 52.46 456 THR A N 1
ATOM 3386 C CA . THR A 1 444 ? 52.106 7.219 -15.628 1.00 55.94 456 THR A CA 1
ATOM 3387 C C . THR A 1 444 ? 53.231 7.341 -16.655 1.00 60.02 456 THR A C 1
ATOM 3388 O O . THR A 1 444 ? 53.961 6.370 -16.891 1.00 59.17 456 THR A O 1
ATOM 3392 N N . ASN A 1 445 ? 53.409 8.522 -17.244 1.00 62.31 457 ASN A N 1
ATOM 3393 C CA . ASN A 1 445 ? 54.414 8.657 -18.300 1.00 68.63 457 ASN A CA 1
ATOM 3394 C C . ASN A 1 445 ? 55.835 8.744 -17.743 1.00 66.87 457 ASN A C 1
ATOM 3395 O O . ASN A 1 445 ? 56.786 8.979 -18.492 1.00 69.02 457 ASN A O 1
ATOM 3400 N N . GLN A 1 446 ? 55.979 8.543 -16.436 1.00 63.93 458 GLN A N 1
ATOM 3401 C CA . GLN A 1 446 ? 57.300 8.496 -15.826 1.00 59.37 458 GLN A CA 1
ATOM 3402 C C . GLN A 1 446 ? 57.686 7.067 -15.444 1.00 58.05 458 GLN A C 1
ATOM 3403 O O . GLN A 1 446 ? 58.736 6.849 -14.829 1.00 53.57 458 GLN A O 1
ATOM 3409 N N . LYS A 1 447 ? 56.855 6.097 -15.827 1.00 52.56 459 LYS A N 1
ATOM 3410 C CA . LYS A 1 447 ? 57.050 4.704 -15.415 1.00 49.54 459 LYS A CA 1
ATOM 3411 C C . LYS A 1 447 ? 58.422 4.105 -15.720 1.00 55.19 459 LYS A C 1
ATOM 3412 O O . LYS A 1 447 ? 58.782 3.069 -15.155 1.00 51.82 459 LYS A O 1
ATOM 3418 N N . PHE A 1 448 ? 59.181 4.748 -16.605 1.00 57.64 460 PHE A N 1
ATOM 3419 C CA . PHE A 1 448 ? 60.505 4.259 -16.978 1.00 57.69 460 PHE A CA 1
ATOM 3420 C C . PHE A 1 448 ? 61.605 5.159 -16.438 1.00 52.09 460 PHE A C 1
ATOM 3421 O O . PHE A 1 448 ? 62.782 4.913 -16.683 1.00 50.77 460 PHE A O 1
ATOM 3429 N N . ASN A 1 449 ? 61.206 6.214 -15.731 1.00 46.46 461 ASN A N 1
ATOM 3430 C CA . ASN A 1 449 ? 62.146 7.088 -15.043 1.00 52.69 461 ASN A CA 1
ATOM 3431 C C . ASN A 1 449 ? 62.228 6.826 -13.535 1.00 46.78 461 ASN A C 1
ATOM 3432 O O . ASN A 1 449 ? 62.524 7.739 -12.772 1.00 46.58 461 ASN A O 1
ATOM 3437 N N . ILE A 1 450 ? 61.960 5.597 -13.108 1.00 41.09 462 ILE A N 1
ATOM 3438 C CA . ILE A 1 450 ? 62.017 5.260 -11.682 1.00 41.20 462 ILE A CA 1
ATOM 3439 C C . ILE A 1 450 ? 63.469 5.166 -11.216 1.00 40.88 462 ILE A C 1
ATOM 3440 O O . ILE A 1 450 ? 64.213 4.293 -11.675 1.00 33.71 462 ILE A O 1
ATOM 3445 N N . PRO A 1 451 ? 63.884 6.073 -10.309 1.00 38.02 463 PRO A N 1
ATOM 3446 C CA . PRO A 1 451 ? 65.269 6.027 -9.800 1.00 37.68 463 PRO A CA 1
ATOM 3447 C C . PRO A 1 451 ? 65.499 4.890 -8.778 1.00 39.77 463 PRO A C 1
ATOM 3448 O O . PRO A 1 451 ? 64.543 4.377 -8.181 1.00 36.07 463 PRO A O 1
ATOM 3452 N N . SER A 1 452 ? 66.756 4.498 -8.570 1.00 33.19 464 SER A N 1
ATOM 3453 C CA . SER A 1 452 ? 67.042 3.441 -7.605 1.00 35.64 464 SER A CA 1
ATOM 3454 C C . SER A 1 452 ? 66.894 3.978 -6.177 1.00 31.37 464 SER A C 1
ATOM 3455 O O . SER A 1 452 ? 66.933 5.185 -5.955 1.00 31.17 464 SER A O 1
ATOM 3458 N N . PHE A 1 453 ? 66.732 3.087 -5.208 1.00 32.83 465 PHE A N 1
ATOM 3459 C CA . PHE A 1 453 ? 66.644 3.546 -3.830 1.00 31.05 465 PHE A CA 1
ATOM 3460 C C . PHE A 1 453 ? 68.021 3.811 -3.220 1.00 28.48 465 PHE A C 1
ATOM 3461 O O . PHE A 1 453 ? 68.890 2.944 -3.219 1.00 29.46 465 PHE A O 1
ATOM 3469 N N A ILE A 1 454 ? 68.221 5.023 -2.703 0.44 30.12 466 ILE A N 1
ATOM 3470 N N B ILE A 1 454 ? 68.210 5.023 -2.704 0.56 29.80 466 ILE A N 1
ATOM 3471 C CA A ILE A 1 454 ? 69.447 5.329 -1.970 0.44 31.71 466 ILE A CA 1
ATOM 3472 C CA B ILE A 1 454 ? 69.425 5.362 -1.964 0.56 31.73 466 ILE A CA 1
ATOM 3473 C C A ILE A 1 454 ? 69.099 6.009 -0.638 0.44 31.32 466 ILE A C 1
ATOM 3474 C C B ILE A 1 454 ? 69.056 5.998 -0.628 0.56 31.08 466 ILE A C 1
ATOM 3475 O O A ILE A 1 454 ? 68.521 7.090 -0.616 0.44 31.20 466 ILE A O 1
ATOM 3476 O O B ILE A 1 454 ? 68.432 7.053 -0.596 0.56 31.20 466 ILE A O 1
ATOM 3485 N N . GLU A 1 455 ? 69.436 5.357 0.471 1.00 28.90 467 GLU A N 1
ATOM 3486 C CA . GLU A 1 455 ? 69.041 5.852 1.790 1.00 32.71 467 GLU A CA 1
ATOM 3487 C C . GLU A 1 455 ? 69.913 7.013 2.258 1.00 33.63 467 GLU A C 1
ATOM 3488 O O . GLU A 1 455 ? 71.023 7.212 1.765 1.00 33.69 467 GLU A O 1
ATOM 3494 N N . LYS A 1 456 ? 69.399 7.779 3.212 1.00 33.33 468 LYS A N 1
ATOM 3495 C CA . LYS A 1 456 ? 70.148 8.880 3.791 1.00 35.35 468 LYS A CA 1
ATOM 3496 C C . LYS A 1 456 ? 70.327 8.686 5.298 1.00 37.80 468 LYS A C 1
ATOM 3497 O O . LYS A 1 456 ? 69.356 8.566 6.055 1.00 35.02 468 LYS A O 1
ATOM 3503 N N . TRP A 1 457 ? 71.576 8.655 5.738 1.00 37.18 469 TRP A N 1
ATOM 3504 C CA . TRP A 1 457 ? 71.826 8.485 7.162 1.00 37.06 469 TRP A CA 1
ATOM 3505 C C . TRP A 1 457 ? 71.543 9.786 7.921 1.00 35.96 469 TRP A C 1
ATOM 3506 O O . TRP A 1 457 ? 72.047 10.849 7.563 1.00 33.16 469 TRP A O 1
ATOM 3517 N N . LYS A 1 458 ? 70.733 9.699 8.967 1.00 33.42 470 LYS A N 1
ATOM 3518 C CA . LYS A 1 458 ? 70.336 10.899 9.705 1.00 35.45 470 LYS A CA 1
ATOM 3519 C C . LYS A 1 458 ? 70.972 10.948 11.094 1.00 32.94 470 LYS A C 1
ATOM 3520 O O . LYS A 1 458 ? 70.818 11.918 11.819 1.00 37.25 470 LYS A O 1
ATOM 3526 N N . GLY A 1 459 ? 71.666 9.888 11.473 1.00 32.10 471 GLY A N 1
ATOM 3527 C CA . GLY A 1 459 ? 72.272 9.837 12.787 1.00 31.44 471 GLY A CA 1
ATOM 3528 C C . GLY A 1 459 ? 71.574 8.903 13.760 1.00 34.04 471 GLY A C 1
ATOM 3529 O O . GLY A 1 459 ? 70.498 8.366 13.478 1.00 36.47 471 GLY A O 1
ATOM 3530 N N . SER A 1 460 ? 72.208 8.698 14.908 1.00 32.37 472 SER A N 1
ATOM 3531 C CA . SER A 1 460 ? 71.698 7.811 15.940 1.00 33.16 472 SER A CA 1
ATOM 3532 C C . SER A 1 460 ? 71.769 8.481 17.298 1.00 36.01 472 SER A C 1
ATOM 3533 O O . SER A 1 460 ? 72.639 9.329 17.534 1.00 28.84 472 SER A O 1
ATOM 3536 N N . LEU A 1 461 ? 70.873 8.054 18.185 1.00 27.74 473 LEU A N 1
ATOM 3537 C CA . LEU A 1 461 ? 70.714 8.616 19.510 1.00 31.18 473 LEU A CA 1
ATOM 3538 C C . LEU A 1 461 ? 70.623 7.484 20.511 1.00 31.69 473 LEU A C 1
ATOM 3539 O O . LEU A 1 461 ? 70.012 6.455 20.224 1.00 30.24 473 LEU A O 1
ATOM 3544 N N . ALA A 1 462 ? 71.159 7.690 21.707 1.00 30.59 474 ALA A N 1
ATOM 3545 C CA . ALA A 1 462 ? 70.969 6.705 22.768 1.00 32.87 474 ALA A CA 1
ATOM 3546 C C . ALA A 1 462 ? 70.912 7.348 24.147 1.00 32.28 474 ALA A C 1
ATOM 3547 O O . ALA A 1 462 ? 71.693 8.251 24.452 1.00 30.84 474 ALA A O 1
ATOM 3549 N N . TYR A 1 463 ? 69.981 6.890 24.982 1.00 30.99 475 TYR A N 1
ATOM 3550 C CA . TYR A 1 463 ? 69.940 7.299 26.382 1.00 29.59 475 TYR A CA 1
ATOM 3551 C C . TYR A 1 463 ? 70.789 6.344 27.223 1.00 31.05 475 TYR A C 1
ATOM 3552 O O . TYR A 1 463 ? 70.623 5.121 27.135 1.00 30.83 475 TYR A O 1
ATOM 3561 N N . ILE A 1 464 ? 71.718 6.878 28.020 1.00 27.42 476 ILE A N 1
ATOM 3562 C CA . ILE A 1 464 ? 72.671 6.000 28.714 1.00 26.90 476 ILE A CA 1
ATOM 3563 C C . ILE A 1 464 ? 72.666 6.154 30.242 1.00 30.05 476 ILE A C 1
ATOM 3564 O O . ILE A 1 464 ? 73.587 5.689 30.934 1.00 30.27 476 ILE A O 1
ATOM 3569 N N . GLY A 1 465 ? 71.618 6.780 30.768 1.00 28.96 477 GLY A N 1
ATOM 3570 C CA . GLY A 1 465 ? 71.402 6.806 32.203 1.00 28.62 477 GLY A CA 1
ATOM 3571 C C . GLY A 1 465 ? 71.775 8.123 32.860 1.00 32.81 477 GLY A C 1
ATOM 3572 O O . GLY A 1 465 ? 72.663 8.849 32.391 1.00 28.27 477 GLY A O 1
ATOM 3573 N N . ASN A 1 466 ? 71.081 8.422 33.952 1.00 34.73 478 ASN A N 1
ATOM 3574 C CA . ASN A 1 466 ? 71.361 9.597 34.770 1.00 38.49 478 ASN A CA 1
ATOM 3575 C C . ASN A 1 466 ? 71.394 10.885 33.959 1.00 35.14 478 ASN A C 1
ATOM 3576 O O . ASN A 1 466 ? 72.342 11.667 34.068 1.00 36.05 478 ASN A O 1
ATOM 3581 N N . HIS A 1 467 ? 70.359 11.064 33.135 1.00 34.73 479 HIS A N 1
ATOM 3582 C CA . HIS A 1 467 ? 70.127 12.264 32.326 1.00 36.42 479 HIS A CA 1
ATOM 3583 C C . HIS A 1 467 ? 71.032 12.358 31.107 1.00 31.95 479 HIS A C 1
ATOM 3584 O O . HIS A 1 467 ? 70.901 13.290 30.318 1.00 36.38 479 HIS A O 1
ATOM 3591 N N . GLN A 1 468 ? 71.942 11.407 30.944 1.00 30.34 480 GLN A N 1
ATOM 3592 C CA . GLN A 1 468 ? 72.914 11.489 29.855 1.00 30.44 480 GLN A CA 1
ATOM 3593 C C . GLN A 1 468 ? 72.421 10.854 28.542 1.00 31.94 480 GLN A C 1
ATOM 3594 O O . GLN A 1 468 ? 72.057 9.668 28.482 1.00 30.09 480 GLN A O 1
ATOM 3600 N N . VAL A 1 469 ? 72.406 11.673 27.501 1.00 26.33 481 VAL A N 1
ATOM 3601 C CA . VAL A 1 469 ? 72.100 11.232 26.156 1.00 27.18 481 VAL A CA 1
ATOM 3602 C C . VAL A 1 469 ? 73.336 11.402 25.269 1.00 31.05 481 VAL A C 1
ATOM 3603 O O . VAL A 1 469 ? 74.030 12.418 25.351 1.00 28.78 481 VAL A O 1
ATOM 3607 N N . VAL A 1 470 ? 73.626 10.395 24.453 1.00 26.91 482 VAL A N 1
ATOM 3608 C CA . VAL A 1 470 ? 74.674 10.516 23.446 1.00 27.60 482 VAL A CA 1
ATOM 3609 C C . VAL A 1 470 ? 74.055 10.487 22.054 1.00 33.77 482 VAL A C 1
ATOM 3610 O O . VAL A 1 470 ? 72.978 9.912 21.848 1.00 27.92 482 VAL A O 1
ATOM 3614 N N . ALA A 1 471 ? 74.722 11.130 21.105 1.00 28.95 483 ALA A N 1
ATOM 3615 C CA . ALA A 1 471 ? 74.232 11.129 19.734 1.00 31.42 483 ALA A CA 1
ATOM 3616 C C . ALA A 1 471 ? 75.402 11.158 18.765 1.00 34.61 483 ALA A C 1
ATOM 3617 O O . ALA A 1 471 ? 76.355 11.920 18.943 1.00 30.63 483 ALA A O 1
ATOM 3619 N N . ASP A 1 472 ? 75.317 10.301 17.757 1.00 31.99 484 ASP A N 1
ATOM 3620 C CA . ASP A 1 472 ? 76.307 10.195 16.696 1.00 33.71 484 ASP A CA 1
ATOM 3621 C C . ASP A 1 472 ? 75.602 10.639 15.423 1.00 36.93 484 ASP A C 1
ATOM 3622 O O . ASP A 1 472 ? 74.832 9.877 14.851 1.00 38.00 484 ASP A O 1
ATOM 3627 N N . LEU A 1 473 ? 75.818 11.892 15.021 1.00 30.86 485 LEU A N 1
ATOM 3628 C CA . LEU A 1 473 ? 75.095 12.490 13.902 1.00 32.56 485 LEU A CA 1
ATOM 3629 C C . LEU A 1 473 ? 76.048 12.858 12.767 1.00 36.20 485 LEU A C 1
ATOM 3630 O O . LEU A 1 473 ? 77.262 12.868 12.963 1.00 32.24 485 LEU A O 1
ATOM 3635 N N . PRO A 1 474 ? 75.502 13.136 11.566 1.00 35.60 486 PRO A N 1
ATOM 3636 C CA . PRO A 1 474 ? 76.384 13.755 10.577 1.00 41.57 486 PRO A CA 1
ATOM 3637 C C . PRO A 1 474 ? 76.872 15.089 11.136 1.00 35.73 486 PRO A C 1
ATOM 3638 O O . PRO A 1 474 ? 76.038 15.909 11.538 1.00 38.42 486 PRO A O 1
ATOM 3642 N N . TYR A 1 475 ? 78.184 15.259 11.204 1.00 34.91 487 TYR A N 1
ATOM 3643 C CA . TYR A 1 475 ? 78.828 16.529 11.582 1.00 36.24 487 TYR A CA 1
ATOM 3644 C C . TYR A 1 475 ? 78.828 16.874 13.074 1.00 37.36 487 TYR A C 1
ATOM 3645 O O . TYR A 1 475 ? 79.453 17.867 13.447 1.00 37.42 487 TYR A O 1
ATOM 3654 N N . TYR A 1 476 ? 78.144 16.098 13.924 1.00 33.86 488 TYR A N 1
ATOM 3655 C CA . TYR A 1 476 ? 78.126 16.388 15.381 1.00 33.21 488 TYR A CA 1
ATOM 3656 C C . TYR A 1 476 ? 78.241 15.100 16.181 1.00 35.93 488 TYR A C 1
ATOM 3657 O O . TYR A 1 476 ? 77.743 14.062 15.740 1.00 31.50 488 TYR A O 1
ATOM 3666 N N . GLU A 1 477 ? 78.878 15.168 17.352 1.00 30.94 489 GLU A N 1
ATOM 3667 C CA . GLU A 1 477 ? 78.689 14.144 18.385 1.00 36.39 489 GLU A CA 1
ATOM 3668 C C . GLU A 1 477 ? 78.211 14.813 19.666 1.00 40.32 489 GLU A C 1
ATOM 3669 O O . GLU A 1 477 ? 78.715 15.875 20.056 1.00 34.56 489 GLU A O 1
ATOM 3675 N N . LEU A 1 478 ? 77.234 14.185 20.307 1.00 37.09 490 LEU A N 1
ATOM 3676 C CA . LEU A 1 478 ? 76.742 14.625 21.602 1.00 32.88 490 LEU A CA 1
ATOM 3677 C C . LEU A 1 478 ? 77.177 13.619 22.664 1.00 35.16 490 LEU A C 1
ATOM 3678 O O . LEU A 1 478 ? 77.049 12.395 22.485 1.00 30.96 490 LEU A O 1
ATOM 3683 N N . LYS A 1 479 ? 77.727 14.124 23.763 1.00 32.21 491 LYS A N 1
ATOM 3684 C CA . LYS A 1 479 ? 78.222 13.230 24.802 1.00 34.07 491 LYS A CA 1
ATOM 3685 C C . LYS A 1 479 ? 77.735 13.653 26.183 1.00 35.21 491 LYS A C 1
ATOM 3686 O O . LYS A 1 479 ? 78.515 14.079 27.032 1.00 34.22 491 LYS A O 1
ATOM 3692 N N . GLY A 1 480 ? 76.428 13.534 26.398 1.00 30.67 492 GLY A N 1
ATOM 3693 C CA . GLY A 1 480 ? 75.841 13.878 27.680 1.00 32.22 492 GLY A CA 1
ATOM 3694 C C . GLY A 1 480 ? 75.736 15.372 27.926 1.00 33.30 492 GLY A C 1
ATOM 3695 O O . GLY A 1 480 ? 75.738 16.158 26.992 1.00 33.20 492 GLY A O 1
ATOM 3696 N N . GLY A 1 481 ? 75.635 15.759 29.193 1.00 32.79 493 GLY A N 1
ATOM 3697 C CA . GLY A 1 481 ? 75.466 17.158 29.544 1.00 37.28 493 GLY A CA 1
ATOM 3698 C C . GLY A 1 481 ? 74.022 17.523 29.823 1.00 37.62 493 GLY A C 1
ATOM 3699 O O . GLY A 1 481 ? 73.105 16.800 29.425 1.00 33.94 493 GLY A O 1
ATOM 3700 N N . ARG A 1 482 ? 73.836 18.672 30.471 1.00 36.45 494 ARG A N 1
ATOM 3701 C CA . ARG A 1 482 ? 72.537 19.145 30.944 1.00 41.17 494 ARG A CA 1
ATOM 3702 C C . ARG A 1 482 ? 71.467 19.236 29.859 1.00 40.20 494 ARG A C 1
ATOM 3703 O O . ARG A 1 482 ? 70.291 19.016 30.120 1.00 44.95 494 ARG A O 1
ATOM 3711 N N . PHE A 1 483 ? 71.864 19.573 28.641 1.00 38.36 495 PHE A N 1
ATOM 3712 C CA . PHE A 1 483 ? 70.891 19.742 27.574 1.00 37.24 495 PHE A CA 1
ATOM 3713 C C . PHE A 1 483 ? 70.751 18.529 26.646 1.00 36.88 495 PHE A C 1
ATOM 3714 O O . PHE A 1 483 ? 69.963 18.553 25.710 1.00 37.13 495 PHE A O 1
ATOM 3722 N N . SER A 1 484 ? 71.503 17.468 26.903 1.00 34.35 496 SER A N 1
ATOM 3723 C CA . SER A 1 484 ? 71.430 16.324 26.018 1.00 32.30 496 SER A CA 1
ATOM 3724 C C . SER A 1 484 ? 70.052 15.648 26.099 1.00 30.82 496 SER A C 1
ATOM 3725 O O . SER A 1 484 ? 69.547 15.192 25.086 1.00 30.67 496 SER A O 1
ATOM 3728 N N . SER A 1 485 ? 69.437 15.612 27.281 1.00 31.57 497 SER A N 1
ATOM 3729 C CA . SER A 1 485 ? 68.099 15.038 27.418 1.00 32.95 497 SER A CA 1
ATOM 3730 C C . SER A 1 485 ? 67.058 15.903 26.714 1.00 33.83 497 SER A C 1
ATOM 3731 O O . SER A 1 485 ? 66.059 15.382 26.226 1.00 34.59 497 SER A O 1
ATOM 3734 N N . THR A 1 486 ? 67.288 17.218 26.657 1.00 31.80 498 THR A N 1
ATOM 3735 C CA . THR A 1 486 ? 66.370 18.125 25.959 1.00 32.12 498 THR A CA 1
ATOM 3736 C C . THR A 1 486 ? 66.424 17.863 24.466 1.00 31.20 498 THR A C 1
ATOM 3737 O O . THR A 1 486 ? 65.402 17.879 23.764 1.00 30.45 498 THR A O 1
ATOM 3741 N N . PHE A 1 487 ? 67.633 17.629 23.981 1.00 31.93 499 PHE A N 1
ATOM 3742 C CA . PHE A 1 487 ? 67.857 17.304 22.583 1.00 29.43 499 PHE A CA 1
ATOM 3743 C C . PHE A 1 487 ? 67.120 16.034 22.180 1.00 30.15 499 PHE A C 1
ATOM 3744 O O . PHE A 1 487 ? 66.476 15.969 21.126 1.00 29.51 499 PHE A O 1
ATOM 3752 N N . TRP A 1 488 ? 67.225 15.024 23.031 1.00 28.29 500 TRP A N 1
ATOM 3753 C CA . TRP A 1 488 ? 66.558 13.749 22.801 1.00 29.63 500 TRP A CA 1
ATOM 3754 C C . TRP A 1 488 ? 65.036 13.972 22.633 1.00 28.39 500 TRP A C 1
ATOM 3755 O O . TRP A 1 488 ? 64.431 13.474 21.691 1.00 30.63 500 TRP A O 1
ATOM 3766 N N . LYS A 1 489 ? 64.435 14.758 23.522 1.00 31.53 501 LYS A N 1
ATOM 3767 C CA . LYS A 1 489 ? 62.985 15.022 23.460 1.00 33.31 501 LYS A CA 1
ATOM 3768 C C . LYS A 1 489 ? 62.576 15.777 22.189 1.00 31.05 501 LYS A C 1
ATOM 3769 O O . LYS A 1 489 ? 61.581 15.442 21.536 1.00 30.11 501 LYS A O 1
ATOM 3775 N N . VAL A 1 490 ? 63.352 16.795 21.838 1.00 30.73 502 VAL A N 1
ATOM 3776 C CA . VAL A 1 490 ? 63.108 17.557 20.619 1.00 29.78 502 VAL A CA 1
ATOM 3777 C C . VAL A 1 490 ? 63.163 16.649 19.400 1.00 35.22 502 VAL A C 1
ATOM 3778 O O . VAL A 1 490 ? 62.332 16.767 18.487 1.00 32.67 502 VAL A O 1
ATOM 3782 N N . VAL A 1 491 ? 64.135 15.737 19.377 1.00 28.53 503 VAL A N 1
ATOM 3783 C CA . VAL A 1 491 ? 64.231 14.840 18.237 1.00 32.03 503 VAL A CA 1
ATOM 3784 C C . VAL A 1 491 ? 63.035 13.906 18.231 1.00 29.89 503 VAL A C 1
ATOM 3785 O O . VAL A 1 491 ? 62.298 13.845 17.263 1.00 30.81 503 VAL A O 1
ATOM 3789 N N . TYR A 1 492 ? 62.831 13.181 19.320 1.00 29.31 504 TYR A N 1
ATOM 3790 C CA . TYR A 1 492 ? 61.780 12.167 19.293 1.00 30.35 504 TYR A CA 1
ATOM 3791 C C . TYR A 1 492 ? 60.370 12.714 19.127 1.00 30.40 504 TYR A C 1
ATOM 3792 O O . TYR A 1 492 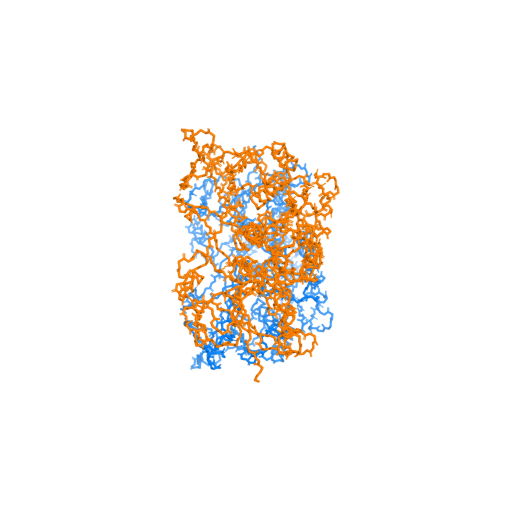? 59.550 12.059 18.482 1.00 29.66 504 TYR A O 1
ATOM 3801 N N . ILE A 1 493 ? 60.060 13.894 19.661 1.00 28.89 505 ILE A N 1
ATOM 3802 C CA . ILE A 1 493 ? 58.670 14.354 19.492 1.00 30.89 505 ILE A CA 1
ATOM 3803 C C . ILE A 1 493 ? 58.360 14.620 18.003 1.00 33.31 505 ILE A C 1
ATOM 3804 O O . ILE A 1 493 ? 57.210 14.466 17.560 1.00 30.33 505 ILE A O 1
ATOM 3809 N N . GLN A 1 494 ? 59.389 14.935 17.217 1.00 31.03 506 GLN A N 1
ATOM 3810 C CA . GLN A 1 494 ? 59.184 15.134 15.781 1.00 36.20 506 GLN A CA 1
ATOM 3811 C C . GLN A 1 494 ? 59.152 13.817 14.997 1.00 34.58 506 GLN A C 1
ATOM 3812 O O . GLN A 1 494 ? 58.634 13.779 13.883 1.00 32.40 506 GLN A O 1
ATOM 3818 N N . LEU A 1 495 ? 59.722 12.753 15.559 1.00 27.95 507 LEU A N 1
ATOM 3819 C CA . LEU A 1 495 ? 59.687 11.458 14.879 1.00 27.75 507 LEU A CA 1
ATOM 3820 C C . LEU A 1 495 ? 58.372 10.694 15.116 1.00 28.63 507 LEU A C 1
ATOM 3821 O O . LEU A 1 495 ? 57.983 9.851 14.299 1.00 30.25 507 LEU A O 1
ATOM 3826 N N . LEU A 1 496 ? 57.671 11.002 16.206 1.00 26.20 508 LEU A N 1
ATOM 3827 C CA . LEU A 1 496 ? 56.390 10.352 16.471 1.00 28.39 508 LEU A CA 1
ATOM 3828 C C . LEU A 1 496 ? 55.400 10.622 15.310 1.00 30.27 508 LEU A C 1
ATOM 3829 O O . LEU A 1 496 ? 55.455 11.667 14.686 1.00 29.49 508 LEU A O 1
ATOM 3834 N N . LEU A 1 497 ? 54.521 9.667 15.016 1.00 31.47 509 LEU A N 1
ATOM 3835 C CA . LEU A 1 497 ? 53.740 9.715 13.766 1.00 31.33 509 LEU A CA 1
ATOM 3836 C C . LEU A 1 497 ? 52.315 10.259 13.903 1.00 37.69 509 LEU A C 1
ATOM 3837 O O . LEU A 1 497 ? 51.543 10.219 12.938 1.00 32.51 509 LEU A O 1
ATOM 3842 N N . SER A 1 498 ? 51.956 10.759 15.086 1.00 30.80 510 SER A N 1
ATOM 3843 C CA . SER A 1 498 ? 50.647 11.385 15.265 1.00 33.65 510 SER A CA 1
ATOM 3844 C C . SER A 1 498 ? 50.690 12.397 16.399 1.00 33.93 510 SER A C 1
ATOM 3845 O O . SER A 1 498 ? 51.546 12.310 17.282 1.00 29.67 510 SER A O 1
ATOM 3848 N N . TRP A 1 499 ? 49.757 13.343 16.376 1.00 32.93 511 TRP A N 1
ATOM 3849 C CA . TRP A 1 499 ? 49.614 14.298 17.470 1.00 31.00 511 TRP A CA 1
ATOM 3850 C C . TRP A 1 499 ? 49.182 13.623 18.770 1.00 30.03 511 TRP A C 1
ATOM 3851 O O . TRP A 1 499 ? 49.578 14.058 19.842 1.00 33.99 511 TRP A O 1
ATOM 3862 N N . LYS A 1 500 ? 48.369 12.573 18.677 1.00 28.49 512 LYS A N 1
ATOM 3863 C CA . LYS A 1 500 ? 47.997 11.781 19.848 1.00 30.32 512 LYS A CA 1
ATOM 3864 C C . LYS A 1 500 ? 49.257 11.288 20.592 1.00 29.44 512 LYS A C 1
ATOM 3865 O O . LYS A 1 500 ? 49.387 11.450 21.801 1.00 26.92 512 LYS A O 1
ATOM 3871 N N . SER A 1 501 ? 50.176 10.677 19.858 1.00 28.27 513 SER A N 1
ATOM 3872 C CA . SER A 1 501 ? 51.385 10.147 20.481 1.00 30.18 513 SER A CA 1
ATOM 3873 C C . SER A 1 501 ? 52.245 11.267 21.068 1.00 28.54 513 SER A C 1
ATOM 3874 O O . SER A 1 501 ? 52.866 11.090 22.111 1.00 27.41 513 SER A O 1
ATOM 3877 N N . ARG A 1 502 ? 52.284 12.405 20.391 1.00 26.62 514 ARG A N 1
ATOM 3878 C CA . ARG A 1 502 ? 53.059 13.546 20.866 1.00 28.53 514 ARG A CA 1
ATOM 3879 C C . ARG A 1 502 ? 52.456 14.101 22.148 1.00 29.82 514 ARG A C 1
ATOM 3880 O O . ARG A 1 502 ? 53.177 14.507 23.068 1.00 28.03 514 ARG A O 1
ATOM 3888 N N . PHE A 1 503 ? 51.126 14.134 22.183 1.00 29.20 515 PHE A N 1
ATOM 3889 C CA . PHE A 1 503 ? 50.388 14.524 23.378 1.00 29.57 515 PHE A CA 1
ATOM 3890 C C . PHE A 1 503 ? 50.826 13.637 24.554 1.00 28.45 515 PHE A C 1
ATOM 3891 O O . PHE A 1 503 ? 51.270 14.120 25.595 1.00 28.36 515 PHE A O 1
ATOM 3899 N N . HIS A 1 504 ? 50.772 12.327 24.357 1.00 27.29 516 HIS A N 1
ATOM 3900 C CA . HIS A 1 504 ? 51.168 11.392 25.412 1.00 31.49 516 HIS A CA 1
ATOM 3901 C C . HIS A 1 504 ? 52.654 11.494 25.787 1.00 28.43 516 HIS A C 1
ATOM 3902 O O . HIS A 1 504 ? 53.021 11.392 26.964 1.00 27.89 516 HIS A O 1
ATOM 3909 N N . PHE A 1 505 ? 53.496 11.698 24.781 1.00 26.35 517 PHE A N 1
ATOM 3910 C CA . PHE A 1 505 ? 54.934 11.894 25.003 1.00 29.89 517 PHE A CA 1
ATOM 3911 C C . PHE A 1 505 ? 55.171 13.022 26.021 1.00 28.85 517 PHE A C 1
ATOM 3912 O O . PHE A 1 505 ? 55.918 12.874 26.990 1.00 27.66 517 PHE A O 1
ATOM 3920 N N . PHE A 1 506 ? 54.514 14.148 25.793 1.00 28.15 518 PHE A N 1
ATOM 3921 C CA . PHE A 1 506 ? 54.659 15.295 26.669 1.00 30.04 518 PHE A CA 1
ATOM 3922 C C . PHE A 1 506 ? 54.073 15.006 28.063 1.00 31.57 518 PHE A C 1
ATOM 3923 O O . PHE A 1 506 ? 54.704 15.295 29.092 1.00 32.13 518 PHE A O 1
ATOM 3931 N N . ILE A 1 507 ? 52.868 14.437 28.096 1.00 31.06 519 ILE A N 1
ATOM 3932 C CA . ILE A 1 507 ? 52.180 14.171 29.365 1.00 30.57 519 ILE A CA 1
ATOM 3933 C C . ILE A 1 507 ? 52.974 13.189 30.225 1.00 30.07 519 ILE A C 1
ATOM 3934 O O . ILE A 1 507 ? 53.112 13.376 31.440 1.00 30.98 519 ILE A O 1
ATOM 3939 N N . ASP A 1 508 ? 53.508 12.147 29.592 1.00 27.17 520 ASP A N 1
ATOM 3940 C CA . ASP A 1 508 ? 54.281 11.154 30.320 1.00 28.98 520 ASP A CA 1
ATOM 3941 C C . ASP A 1 508 ? 55.498 11.756 31.017 1.00 32.55 520 ASP A C 1
ATOM 3942 O O . ASP A 1 508 ? 55.841 11.352 32.128 1.00 33.37 520 ASP A O 1
ATOM 3947 N N . PHE A 1 509 ? 56.158 12.722 30.382 1.00 31.73 521 PHE A N 1
ATOM 3948 C CA . PHE A 1 509 ? 57.308 13.335 31.042 1.00 34.23 521 PHE A CA 1
ATOM 3949 C C . PHE A 1 509 ? 56.863 14.227 32.199 1.00 36.64 521 PHE A C 1
ATOM 3950 O O . PHE A 1 509 ? 57.499 14.224 33.250 1.00 35.41 521 PHE A O 1
ATOM 3958 N N . ILE A 1 510 ? 55.770 14.966 32.025 1.00 30.86 522 ILE A N 1
ATOM 3959 C CA . ILE A 1 510 ? 55.170 15.675 33.154 1.00 34.16 522 ILE A CA 1
ATOM 3960 C C . ILE A 1 510 ? 54.803 14.701 34.279 1.00 36.99 522 ILE A C 1
ATOM 3961 O O . ILE A 1 510 ? 55.120 14.937 35.447 1.00 35.55 522 ILE A O 1
ATOM 3966 N N . LYS A 1 511 ? 54.136 13.606 33.916 1.00 34.68 523 LYS A N 1
ATOM 3967 C CA . LYS A 1 511 ? 53.672 12.630 34.890 1.00 32.56 523 LYS A CA 1
ATOM 3968 C C . LYS A 1 511 ? 54.829 12.062 35.701 1.00 35.54 523 LYS A C 1
ATOM 3969 O O . LYS A 1 511 ? 54.766 11.961 36.926 1.00 33.60 523 LYS A O 1
ATOM 3975 N N . THR A 1 512 ? 55.871 11.660 34.992 1.00 33.66 524 THR A N 1
ATOM 3976 C CA . THR A 1 512 ? 57.038 11.042 35.595 1.00 35.94 524 THR A CA 1
ATOM 3977 C C . THR A 1 512 ? 57.779 12.033 36.491 1.00 39.73 524 THR A C 1
ATOM 3978 O O . THR A 1 512 ? 58.221 11.680 37.580 1.00 36.14 524 THR A O 1
ATOM 3982 N N . LYS A 1 513 ? 57.878 13.286 36.060 1.00 36.91 525 LYS A N 1
ATOM 3983 C CA . LYS A 1 513 ? 58.525 14.292 36.901 1.00 39.85 525 LYS A CA 1
ATOM 3984 C C . LYS A 1 513 ? 57.770 14.573 38.212 1.00 38.45 525 LYS A C 1
ATOM 3985 O O . LYS A 1 513 ? 58.372 14.723 39.272 1.00 39.57 525 LYS A O 1
ATOM 3991 N N . TRP A 1 514 ? 56.450 14.671 38.131 1.00 36.71 526 TRP A N 1
ATOM 3992 C CA . TRP A 1 514 ? 55.653 15.052 39.288 1.00 35.23 526 TRP A CA 1
ATOM 3993 C C . TRP A 1 514 ? 55.299 13.898 40.207 1.00 35.62 526 TRP A C 1
ATOM 3994 O O . TRP A 1 514 ? 55.238 14.081 41.409 1.00 35.27 526 TRP A O 1
ATOM 4005 N N . TYR A 1 515 ? 55.027 12.720 39.646 1.00 31.39 527 TYR A N 1
ATOM 4006 C CA . TYR A 1 515 ? 54.508 11.614 40.451 1.00 30.90 527 TYR A CA 1
ATOM 4007 C C . TYR A 1 515 ? 55.385 10.372 40.404 1.00 32.58 527 TYR A C 1
ATOM 4008 O O . TYR A 1 515 ? 55.145 9.437 41.143 1.00 33.11 527 TYR A O 1
ATOM 4017 N N . GLY A 1 516 ? 56.398 10.365 39.539 1.00 32.67 528 GLY A N 1
ATOM 4018 C CA . GLY A 1 516 ? 57.297 9.224 39.407 1.00 34.15 528 GLY A CA 1
ATOM 4019 C C . GLY A 1 516 ? 56.749 8.105 38.527 1.00 34.90 528 GLY A C 1
ATOM 4020 O O . GLY A 1 516 ? 55.587 8.127 38.142 1.00 32.94 528 GLY A O 1
ATOM 4021 N N . ARG A 1 517 ? 57.588 7.123 38.212 1.00 29.70 529 ARG A N 1
ATOM 4022 C CA . ARG A 1 517 ? 57.151 5.976 37.432 1.00 30.76 529 ARG A CA 1
ATOM 4023 C C . ARG A 1 517 ? 56.199 5.079 38.233 1.00 32.25 529 ARG A C 1
ATOM 4024 O O . ARG A 1 517 ? 56.306 4.980 39.449 1.00 31.31 529 ARG A O 1
ATOM 4032 N N . PRO A 1 518 ? 55.234 4.453 37.546 1.00 31.90 530 PRO A N 1
ATOM 4033 C CA . PRO A 1 518 ? 54.207 3.640 38.212 1.00 34.23 530 PRO A CA 1
ATOM 4034 C C . PRO A 1 518 ? 54.717 2.253 38.611 1.00 32.10 530 PRO A C 1
ATOM 4035 O O . PRO A 1 518 ? 55.624 1.710 37.969 1.00 28.86 530 PRO A O 1
ATOM 4039 N N . PHE A 1 519 ? 54.126 1.692 39.658 1.00 28.12 531 PHE A N 1
ATOM 4040 C CA . PHE A 1 519 ? 54.417 0.336 40.085 1.00 28.57 531 PHE A CA 1
ATOM 4041 C C . PHE A 1 519 ? 53.258 -0.623 39.784 1.00 30.87 531 PHE A C 1
ATOM 4042 O O . PHE A 1 519 ? 53.351 -1.816 40.061 1.00 29.62 531 PHE A O 1
ATOM 4050 N N . ILE A 1 520 ? 52.171 -0.105 39.209 1.00 31.85 532 ILE A N 1
ATOM 4051 C CA . ILE A 1 520 ? 51.008 -0.942 38.926 1.00 31.31 532 ILE A CA 1
ATOM 4052 C C . ILE A 1 520 ? 51.345 -2.010 37.894 1.00 34.57 532 ILE A C 1
ATOM 4053 O O . ILE A 1 520 ? 51.945 -1.727 36.851 1.00 36.41 532 ILE A O 1
ATOM 4058 N N . LYS A 1 521 ? 51.029 -3.250 38.236 1.00 36.19 533 LYS A N 1
ATOM 4059 C CA . LYS A 1 521 ? 51.236 -4.403 37.363 1.00 37.95 533 LYS A CA 1
ATOM 4060 C C . LYS A 1 521 ? 50.164 -5.470 37.615 1.00 41.35 533 LYS A C 1
ATOM 4061 O O . LYS A 1 521 ? 49.942 -6.336 36.760 1.00 47.42 533 LYS A O 1
ATOM 4067 N N . ARG B 1 27 ? 58.969 -1.533 70.222 1.00 67.32 39 ARG H N 1
ATOM 4068 C CA . ARG B 1 27 ? 58.003 -2.452 70.819 1.00 68.60 39 ARG H CA 1
ATOM 4069 C C . ARG B 1 27 ? 56.578 -1.894 70.775 1.00 66.52 39 ARG H C 1
ATOM 4070 O O . ARG B 1 27 ? 55.760 -2.173 71.660 1.00 66.29 39 ARG H O 1
ATOM 4072 N N . LYS B 1 28 ? 56.296 -1.103 69.741 1.00 59.02 40 LYS H N 1
ATOM 4073 C CA . LYS B 1 28 ? 54.971 -0.532 69.509 1.00 55.91 40 LYS H CA 1
ATOM 4074 C C . LYS B 1 28 ? 53.933 -1.638 69.321 1.00 47.52 40 LYS H C 1
ATOM 4075 O O . LYS B 1 28 ? 54.271 -2.737 68.892 1.00 49.91 40 LYS H O 1
ATOM 4081 N N . GLU B 1 29 ? 52.670 -1.371 69.630 1.00 45.46 41 GLU H N 1
ATOM 4082 C CA . GLU B 1 29 ? 51.650 -2.383 69.367 1.00 41.78 41 GLU H CA 1
ATOM 4083 C C . GLU B 1 29 ? 51.449 -2.584 67.866 1.00 39.00 41 GLU H C 1
ATOM 4084 O O . GLU B 1 29 ? 51.462 -1.628 67.101 1.00 38.12 41 GLU H O 1
ATOM 4090 N N . LYS B 1 30 ? 51.287 -3.845 67.476 1.00 37.48 42 LYS H N 1
ATOM 4091 C CA . LYS B 1 30 ? 51.218 -4.257 66.086 1.00 42.49 42 LYS H CA 1
ATOM 4092 C C . LYS B 1 30 ? 49.771 -4.357 65.572 1.00 44.07 42 LYS H C 1
ATOM 4093 O O . LYS B 1 30 ? 48.974 -5.145 66.093 1.00 36.81 42 LYS H O 1
ATOM 4099 N N . ILE B 1 31 ? 49.454 -3.577 64.537 1.00 36.13 43 ILE H N 1
ATOM 4100 C CA . ILE B 1 31 ? 48.197 -3.721 63.802 1.00 35.51 43 ILE H CA 1
ATOM 4101 C C . ILE B 1 31 ? 48.449 -4.342 62.433 1.00 36.40 43 ILE H C 1
ATOM 4102 O O . ILE B 1 31 ? 49.196 -3.785 61.612 1.00 32.84 43 ILE H O 1
ATOM 4107 N N . ILE B 1 32 ? 47.815 -5.478 62.181 1.00 29.80 44 ILE H N 1
ATOM 4108 C CA . ILE B 1 32 ? 47.809 -6.033 60.848 1.00 33.79 44 ILE H CA 1
ATOM 4109 C C . ILE B 1 32 ? 46.479 -5.680 60.166 1.00 33.86 44 ILE H C 1
ATOM 4110 O O . ILE B 1 32 ? 45.407 -5.919 60.724 1.00 30.86 44 ILE H O 1
ATOM 4115 N N . ILE B 1 33 ? 46.561 -5.084 58.979 1.00 31.23 45 ILE H N 1
ATOM 4116 C CA . ILE B 1 33 ? 45.387 -4.820 58.148 1.00 28.39 45 ILE H CA 1
ATOM 4117 C C . ILE B 1 33 ? 45.300 -5.877 57.049 1.00 33.20 45 ILE H C 1
ATOM 4118 O O . ILE B 1 33 ? 46.250 -6.055 56.274 1.00 30.89 45 ILE H O 1
ATOM 4123 N N . LEU B 1 34 ? 44.172 -6.569 56.954 1.00 28.98 46 LEU H N 1
ATOM 4124 C CA . LEU B 1 34 ? 44.004 -7.505 55.874 1.00 27.84 46 LEU H CA 1
ATOM 4125 C C . LEU B 1 34 ? 43.188 -6.840 54.782 1.00 31.82 46 LEU H C 1
ATOM 4126 O O . LEU B 1 34 ? 42.031 -6.506 55.004 1.00 29.65 46 LEU H O 1
ATOM 4131 N N . GLY B 1 35 ? 43.794 -6.661 53.610 1.00 28.21 47 GLY H N 1
ATOM 4132 C CA . GLY B 1 35 ? 43.081 -6.135 52.451 1.00 27.28 47 GLY H CA 1
ATOM 4133 C C . GLY B 1 35 ? 43.594 -4.772 52.041 1.00 27.72 47 GLY H C 1
ATOM 4134 O O . GLY B 1 35 ? 43.877 -3.912 52.886 1.00 28.42 47 GLY H O 1
ATOM 4135 N N . SER B 1 36 ? 43.717 -4.568 50.735 1.00 27.61 48 SER H N 1
ATOM 4136 C CA . SER B 1 36 ? 44.163 -3.277 50.227 1.00 27.73 48 SER H CA 1
ATOM 4137 C C . SER B 1 36 ? 43.029 -2.565 49.477 1.00 32.27 48 SER H C 1
ATOM 4138 O O . SER B 1 36 ? 43.261 -1.900 48.470 1.00 27.77 48 SER H O 1
ATOM 4141 N N . GLY B 1 37 ? 41.798 -2.710 49.968 1.00 28.69 49 GLY H N 1
ATOM 4142 C CA . GLY B 1 37 ? 40.664 -2.153 49.261 1.00 25.86 49 GLY H CA 1
ATOM 4143 C C . GLY B 1 37 ? 40.120 -0.932 49.967 1.00 27.18 49 GLY H C 1
ATOM 4144 O O . GLY B 1 37 ? 40.837 -0.286 50.733 1.00 23.73 49 GLY H O 1
ATOM 4145 N N . TRP B 1 38 ? 38.839 -0.634 49.751 1.00 25.45 50 TRP H N 1
ATOM 4146 C CA . TRP B 1 38 ? 38.267 0.589 50.310 1.00 25.54 50 TRP H CA 1
ATOM 4147 C C . TRP B 1 38 ? 38.413 0.657 51.820 1.00 24.95 50 TRP H C 1
ATOM 4148 O O . TRP B 1 38 ? 38.709 1.710 52.371 1.00 27.57 50 TRP H O 1
ATOM 4159 N N . GLY B 1 39 ? 38.211 -0.458 52.491 1.00 25.06 51 GLY H N 1
ATOM 4160 C CA . GLY B 1 39 ? 38.392 -0.474 53.931 1.00 26.98 51 GLY H CA 1
ATOM 4161 C C . GLY B 1 39 ? 39.858 -0.410 54.336 1.00 26.47 51 GLY H C 1
ATOM 4162 O O . GLY B 1 39 ? 40.276 0.489 55.081 1.00 24.67 51 GLY H O 1
ATOM 4163 N N . GLY B 1 40 ? 40.630 -1.382 53.854 1.00 27.67 52 GLY H N 1
ATOM 4164 C CA . GLY B 1 40 ? 42.022 -1.529 54.259 1.00 26.06 52 GLY H CA 1
ATOM 4165 C C . GLY B 1 40 ? 42.871 -0.323 53.920 1.00 26.37 52 GLY H C 1
ATOM 4166 O O . GLY B 1 40 ? 43.586 0.195 54.783 1.00 25.98 52 GLY H O 1
ATOM 4167 N N . PHE B 1 41 ? 42.780 0.138 52.671 1.00 24.43 53 PHE H N 1
ATOM 4168 C CA . PHE B 1 41 ? 43.573 1.275 52.205 1.00 24.98 53 PHE H CA 1
ATOM 4169 C C . PHE B 1 41 ? 43.202 2.554 52.941 1.00 27.85 53 PHE H C 1
ATOM 4170 O O . PHE B 1 41 ? 44.085 3.313 53.358 1.00 29.20 53 PHE H O 1
ATOM 4178 N N . ASN B 1 42 ? 41.914 2.826 53.122 1.00 25.06 54 ASN H N 1
ATOM 4179 C CA . ASN B 1 42 ? 41.582 4.049 53.835 1.00 27.73 54 ASN H CA 1
ATOM 4180 C C . ASN B 1 42 ? 41.958 3.978 55.322 1.00 25.51 54 ASN H C 1
ATOM 4181 O O . ASN B 1 42 ? 42.276 4.988 55.926 1.00 30.33 54 ASN H O 1
ATOM 4186 N N . PHE B 1 43 ? 41.981 2.788 55.891 1.00 26.80 55 PHE H N 1
ATOM 4187 C CA . PHE B 1 43 ? 42.460 2.657 57.262 1.00 26.27 55 PHE H CA 1
ATOM 4188 C C . PHE B 1 43 ? 43.949 3.056 57.319 1.00 30.16 55 PHE H C 1
ATOM 4189 O O . PHE B 1 43 ? 44.376 3.833 58.183 1.00 29.11 55 PHE H O 1
ATOM 4197 N N . LEU B 1 44 ? 44.717 2.524 56.369 1.00 28.90 56 LEU H N 1
ATOM 4198 C CA . LEU B 1 44 ? 46.140 2.823 56.220 1.00 28.31 56 LEU H CA 1
ATOM 4199 C C . LEU B 1 44 ? 46.399 4.312 56.058 1.00 31.36 56 LEU H C 1
ATOM 4200 O O . LEU B 1 44 ? 47.346 4.846 56.633 1.00 30.42 56 LEU H O 1
ATOM 4205 N N . LEU B 1 45 ? 45.567 4.976 55.263 1.00 28.04 57 LEU H N 1
ATOM 4206 C CA . LEU B 1 45 ? 45.722 6.387 54.999 1.00 28.57 57 LEU H CA 1
ATOM 4207 C C . LEU B 1 45 ? 45.588 7.233 56.269 1.00 33.72 57 LEU H C 1
ATOM 4208 O O . LEU B 1 45 ? 46.155 8.323 56.338 1.00 34.17 57 LEU H O 1
ATOM 4213 N N . ASN B 1 46 ? 44.836 6.753 57.262 1.00 32.51 58 ASN H N 1
ATOM 4214 C CA . ASN B 1 46 ? 44.545 7.582 58.435 1.00 32.11 58 ASN H CA 1
ATOM 4215 C C . ASN B 1 46 ? 45.185 7.113 59.747 1.00 34.03 58 ASN H C 1
ATOM 4216 O O . ASN B 1 46 ? 45.235 7.878 60.714 1.00 36.17 58 ASN H O 1
ATOM 4221 N N . ILE B 1 47 ? 45.651 5.870 59.793 1.00 31.61 59 ILE H N 1
ATOM 4222 C CA . ILE B 1 47 ? 46.191 5.335 61.032 1.00 31.58 59 ILE H CA 1
ATOM 4223 C C . ILE B 1 47 ? 47.560 5.980 61.317 1.00 39.78 59 ILE H C 1
ATOM 4224 O O . ILE B 1 47 ? 48.383 6.182 60.417 1.00 34.56 59 ILE H O 1
ATOM 4229 N N . ASP B 1 48 ? 47.770 6.350 62.573 1.00 36.02 60 ASP H N 1
ATOM 4230 C CA . ASP B 1 48 ? 49.003 7.016 62.975 1.00 35.23 60 ASP H CA 1
ATOM 4231 C C . ASP B 1 48 ? 50.172 6.026 63.027 1.00 35.18 60 ASP H C 1
ATOM 4232 O O . ASP B 1 48 ? 50.233 5.171 63.904 1.00 38.47 60 ASP H O 1
ATOM 4237 N N . PHE B 1 49 ? 51.102 6.149 62.088 1.00 35.52 61 PHE H N 1
ATOM 4238 C CA . PHE B 1 49 ? 52.268 5.269 62.040 1.00 38.70 61 PHE H CA 1
ATOM 4239 C C . PHE B 1 49 ? 53.224 5.516 63.217 1.00 37.90 61 PHE H C 1
ATOM 4240 O O . PHE B 1 49 ? 54.064 4.679 63.513 1.00 40.74 61 PHE H O 1
ATOM 4248 N N . LYS B 1 50 ? 53.120 6.678 63.853 1.00 37.82 62 LYS H N 1
ATOM 4249 C CA . LYS B 1 50 ? 53.923 6.947 65.044 1.00 44.21 62 LYS H CA 1
ATOM 4250 C C . LYS B 1 50 ? 53.433 6.140 66.249 1.00 45.04 62 LYS H C 1
ATOM 4251 O O . LYS B 1 50 ? 54.243 5.620 67.012 1.00 45.46 62 LYS H O 1
ATOM 4257 N N . LYS B 1 51 ? 52.115 6.018 66.406 1.00 39.44 63 LYS H N 1
ATOM 4258 C CA . LYS B 1 51 ? 51.536 5.350 67.579 1.00 40.57 63 LYS H CA 1
ATOM 4259 C C . LYS B 1 51 ? 51.548 3.838 67.445 1.00 42.62 63 LYS H C 1
ATOM 4260 O O . LYS B 1 51 ? 51.638 3.119 68.443 1.00 42.26 63 LYS H O 1
ATOM 4266 N N . TYR B 1 52 ? 51.472 3.345 66.211 1.00 38.45 64 TYR H N 1
ATOM 4267 C CA . TYR B 1 52 ? 51.367 1.915 66.001 1.00 30.30 64 TYR H CA 1
ATOM 4268 C C . TYR B 1 52 ? 52.358 1.397 64.978 1.00 35.85 64 TYR H C 1
ATOM 4269 O O . TYR B 1 52 ? 52.857 2.144 64.146 1.00 34.81 64 TYR H O 1
ATOM 4278 N N . ASP B 1 53 ? 52.630 0.101 65.052 1.00 38.45 65 ASP H N 1
ATOM 4279 C CA . ASP B 1 53 ? 53.393 -0.583 64.018 1.00 43.67 65 ASP H CA 1
ATOM 4280 C C . ASP B 1 53 ? 52.442 -1.288 63.057 1.00 40.27 65 ASP H C 1
ATOM 4281 O O . ASP B 1 53 ? 51.905 -2.359 63.354 1.00 39.10 65 ASP H O 1
ATOM 4286 N N . VAL B 1 54 ? 52.258 -0.693 61.887 1.00 41.26 66 VAL H N 1
ATOM 4287 C CA . VAL B 1 54 ? 51.197 -1.130 60.986 1.00 34.74 66 VAL H CA 1
ATOM 4288 C C . VAL B 1 54 ? 51.723 -1.884 59.776 1.00 35.73 66 VAL H C 1
ATOM 4289 O O . VAL B 1 54 ? 52.598 -1.391 59.047 1.00 34.53 66 VAL H O 1
ATOM 4293 N N . THR B 1 55 ? 51.178 -3.078 59.568 1.00 32.27 67 THR H N 1
ATOM 4294 C CA . THR B 1 55 ? 51.449 -3.836 58.360 1.00 35.84 67 THR H CA 1
ATOM 4295 C C . THR B 1 55 ? 50.157 -4.148 57.619 1.00 31.86 67 THR H C 1
ATOM 4296 O O . THR B 1 55 ? 49.229 -4.711 58.195 1.00 33.76 67 THR H O 1
ATOM 4300 N N . LEU B 1 56 ? 50.099 -3.788 56.343 1.00 27.59 68 LEU H N 1
ATOM 4301 C CA . LEU B 1 56 ? 48.979 -4.185 55.509 1.00 28.47 68 LEU H CA 1
ATOM 4302 C C . LEU B 1 56 ? 49.349 -5.409 54.697 1.00 32.10 68 LEU H C 1
ATOM 4303 O O . LEU B 1 56 ? 50.418 -5.468 54.066 1.00 34.59 68 LEU H O 1
ATOM 4308 N N . ILE B 1 57 ? 48.448 -6.380 54.706 1.00 28.28 69 ILE H N 1
ATOM 4309 C CA . ILE B 1 57 ? 48.652 -7.631 54.020 1.00 29.88 69 ILE H CA 1
ATOM 4310 C C . ILE B 1 57 ? 47.540 -7.852 53.020 1.00 31.16 69 ILE H C 1
ATOM 4311 O O . ILE B 1 57 ? 46.362 -7.818 53.384 1.00 30.26 69 ILE H O 1
ATOM 4316 N N . SER B 1 58 ? 47.922 -8.065 51.766 1.00 29.49 70 SER H N 1
ATOM 4317 C CA . SER B 1 58 ? 46.974 -8.275 50.684 1.00 31.25 70 SER H CA 1
ATOM 4318 C C . SER B 1 58 ? 47.672 -8.900 49.493 1.00 31.43 70 SER H C 1
ATOM 4319 O O . SER B 1 58 ? 48.829 -8.578 49.233 1.00 32.59 70 SER H O 1
ATOM 4322 N N . PRO B 1 59 ? 46.982 -9.783 48.751 1.00 30.85 71 PRO H N 1
ATOM 4323 C CA . PRO B 1 59 ? 47.639 -10.321 47.551 1.00 31.07 71 PRO H CA 1
ATOM 4324 C C . PRO B 1 59 ? 47.714 -9.283 46.426 1.00 37.31 71 PRO H C 1
ATOM 4325 O O . PRO B 1 59 ? 48.395 -9.508 45.421 1.00 33.20 71 PRO H O 1
ATOM 4329 N N . ARG B 1 60 ? 47.028 -8.157 46.618 1.00 30.72 72 ARG H N 1
ATOM 4330 C CA . ARG B 1 60 ? 46.956 -7.074 45.635 1.00 33.64 72 ARG H CA 1
ATOM 4331 C C . ARG B 1 60 ? 47.761 -5.886 46.154 1.00 34.21 72 ARG H C 1
ATOM 4332 O O . ARG B 1 60 ? 47.423 -5.309 47.202 1.00 29.59 72 ARG H O 1
ATOM 4340 N N . ASN B 1 61 ? 48.823 -5.505 45.449 1.00 30.22 73 ASN H N 1
ATOM 4341 C CA . ASN B 1 61 ? 49.677 -4.458 45.997 1.00 33.43 73 ASN H CA 1
ATOM 4342 C C . ASN B 1 61 ? 49.261 -3.067 45.527 1.00 29.52 73 ASN H C 1
ATOM 4343 O O . ASN B 1 61 ? 50.016 -2.106 45.641 1.00 30.40 73 ASN H O 1
ATOM 4348 N N . TYR B 1 62 ? 48.032 -2.963 45.040 1.00 27.14 74 TYR H N 1
ATOM 4349 C CA . TYR B 1 62 ? 47.442 -1.671 44.700 1.00 26.90 74 TYR H CA 1
ATOM 4350 C C . TYR B 1 62 ? 46.006 -1.602 45.236 1.00 26.97 74 TYR H C 1
ATOM 4351 O O . TYR B 1 62 ? 45.371 -2.624 45.426 1.00 26.99 74 TYR H O 1
ATOM 4360 N N . PHE B 1 63 ? 45.506 -0.387 45.447 1.00 25.21 75 PHE H N 1
ATOM 4361 C CA . PHE B 1 63 ? 44.101 -0.140 45.775 1.00 28.25 75 PHE H CA 1
ATOM 4362 C C . PHE B 1 63 ? 43.344 0.071 44.469 1.00 29.75 75 PHE H C 1
ATOM 4363 O O . PHE B 1 63 ? 43.865 0.719 43.552 1.00 27.71 75 PHE H O 1
ATOM 4371 N N . THR B 1 64 ? 42.126 -0.457 44.376 1.00 26.19 76 THR H N 1
ATOM 4372 C CA . THR B 1 64 ? 41.308 -0.246 43.182 1.00 24.27 76 THR H CA 1
ATOM 4373 C C . THR B 1 64 ? 40.147 0.702 43.451 1.00 28.64 76 THR H C 1
ATOM 4374 O O . THR B 1 64 ? 39.297 0.414 44.303 1.00 27.85 76 THR H O 1
ATOM 4378 N N . PHE B 1 65 ? 40.103 1.811 42.719 1.00 26.73 77 PHE H N 1
ATOM 4379 C CA . PHE B 1 65 ? 38.997 2.753 42.794 1.00 26.48 77 PHE H CA 1
ATOM 4380 C C . PHE B 1 65 ? 37.795 2.165 42.025 1.00 26.59 77 PHE H C 1
ATOM 4381 O O . PHE B 1 65 ? 37.510 2.545 40.888 1.00 26.43 77 PHE H O 1
ATOM 4389 N N . THR B 1 66 ? 37.083 1.243 42.663 1.00 25.90 78 THR H N 1
ATOM 4390 C CA . THR B 1 66 ? 36.043 0.447 41.993 1.00 25.56 78 THR H CA 1
ATOM 4391 C C . THR B 1 66 ? 34.920 1.208 41.242 1.00 27.95 78 THR H C 1
ATOM 4392 O O . THR B 1 66 ? 34.472 0.743 40.184 1.00 26.68 78 THR H O 1
ATOM 4396 N N . PRO B 1 67 ? 34.461 2.372 41.757 1.00 28.13 79 PRO H N 1
ATOM 4397 C CA . PRO B 1 67 ? 33.364 3.003 41.001 1.00 27.10 79 PRO H CA 1
ATOM 4398 C C . PRO B 1 67 ? 33.672 3.336 39.545 1.00 31.89 79 PRO H C 1
ATOM 4399 O O . PRO B 1 67 ? 32.729 3.518 38.767 1.00 27.06 79 PRO H O 1
ATOM 4403 N N . LEU B 1 68 ? 34.953 3.421 39.188 1.00 27.77 80 LEU H N 1
ATOM 4404 C CA . LEU B 1 68 ? 35.315 3.843 37.844 1.00 27.91 80 LEU H CA 1
ATOM 4405 C C . LEU B 1 68 ? 35.645 2.672 36.935 1.00 29.65 80 LEU H C 1
ATOM 4406 O O . LEU B 1 68 ? 35.974 2.865 35.747 1.00 29.30 80 LEU H O 1
ATOM 4411 N N . LEU B 1 69 ? 35.518 1.464 37.468 1.00 24.00 81 LEU H N 1
ATOM 4412 C CA . LEU B 1 69 ? 35.803 0.266 36.677 1.00 26.82 81 LEU H CA 1
ATOM 4413 C C . LEU B 1 69 ? 34.986 0.166 35.354 1.00 29.56 81 LEU H C 1
ATOM 4414 O O . LEU B 1 69 ? 35.514 -0.303 34.342 1.00 27.35 81 LEU H O 1
ATOM 4419 N N . PRO B 1 70 ? 33.699 0.581 35.355 1.00 29.25 82 PRO H N 1
ATOM 4420 C CA . PRO B 1 70 ? 32.986 0.519 34.066 1.00 27.23 82 PRO H CA 1
ATOM 4421 C C . PRO B 1 70 ? 33.631 1.383 32.981 1.00 29.48 82 PRO H C 1
ATOM 4422 O O . PRO B 1 70 ? 33.599 1.012 31.802 1.00 28.78 82 PRO H O 1
ATOM 4426 N N . CYS B 1 71 ? 34.193 2.522 33.376 1.00 27.65 83 CYS H N 1
ATOM 4427 C CA . CYS B 1 71 ? 34.897 3.399 32.425 1.00 31.26 83 CYS H CA 1
ATOM 4428 C C . CYS B 1 71 ? 36.112 2.722 31.799 1.00 29.44 83 CYS H C 1
ATOM 4429 O O . CYS B 1 71 ? 36.521 3.044 30.696 1.00 31.58 83 CYS H O 1
ATOM 4432 N N . LEU B 1 72 ? 36.688 1.781 32.529 1.00 31.20 84 LEU H N 1
ATOM 4433 C CA . LEU B 1 72 ? 37.852 1.051 32.062 1.00 30.52 84 LEU H CA 1
ATOM 4434 C C . LEU B 1 72 ? 37.459 0.053 30.968 1.00 34.45 84 LEU H C 1
ATOM 4435 O O . LEU B 1 72 ? 38.217 -0.150 30.012 1.00 34.81 84 LEU H O 1
ATOM 4440 N N . CYS B 1 73 ? 36.270 -0.551 31.088 1.00 30.15 85 CYS H N 1
ATOM 4441 C CA . CYS B 1 73 ? 35.771 -1.489 30.070 1.00 33.51 85 CYS H CA 1
ATOM 4442 C C . CYS B 1 73 ? 35.696 -0.892 28.664 1.00 33.17 85 CYS H C 1
ATOM 4443 O O . CYS B 1 73 ? 35.870 -1.592 27.670 1.00 36.03 85 CYS H O 1
ATOM 4446 N N . SER B 1 74 ? 35.411 0.397 28.569 1.00 33.38 86 SER H N 1
ATOM 4447 C CA . SER B 1 74 ? 35.224 1.017 27.260 1.00 31.45 86 SER H CA 1
ATOM 4448 C C . SER B 1 74 ? 36.460 1.790 26.856 1.00 33.17 86 SER H C 1
ATOM 4449 O O . SER B 1 74 ? 36.589 2.202 25.713 1.00 31.12 86 SER H O 1
ATOM 4452 N N . GLY B 1 75 ? 37.327 2.045 27.831 1.00 30.77 87 GLY H N 1
ATOM 4453 C CA . GLY B 1 75 ? 38.516 2.839 27.610 1.00 34.10 87 GLY H CA 1
ATOM 4454 C C . GLY B 1 75 ? 38.316 4.326 27.789 1.00 32.74 87 GLY H C 1
ATOM 4455 O O . GLY B 1 75 ? 39.162 5.117 27.388 1.00 32.66 87 GLY H O 1
ATOM 4456 N N . THR B 1 76 ? 37.197 4.707 28.395 1.00 29.04 88 THR H N 1
ATOM 4457 C CA . THR B 1 76 ? 36.922 6.112 28.720 1.00 32.16 88 THR H CA 1
ATOM 4458 C C . THR B 1 76 ? 37.940 6.680 29.729 1.00 34.77 88 THR H C 1
ATOM 4459 O O . THR B 1 76 ? 38.320 7.849 29.654 1.00 37.94 88 THR H O 1
ATOM 4463 N N . LEU B 1 77 ? 38.359 5.860 30.688 1.00 29.12 89 LEU H N 1
ATOM 4464 C CA . LEU B 1 77 ? 39.408 6.248 31.625 1.00 29.79 89 LEU H CA 1
ATOM 4465 C C . LEU B 1 77 ? 40.476 5.154 31.633 1.00 31.53 89 LEU H C 1
ATOM 4466 O O . LEU B 1 77 ? 40.193 4.024 31.258 1.00 31.33 89 LEU H O 1
ATOM 4471 N N . SER B 1 78 ? 41.687 5.473 32.076 1.00 30.75 90 SER H N 1
ATOM 4472 C CA . SER B 1 78 ? 42.759 4.484 32.082 1.00 31.70 90 SER H CA 1
ATOM 4473 C C . SER B 1 78 ? 43.073 3.946 33.485 1.00 31.55 90 SER H C 1
ATOM 4474 O O . SER B 1 78 ? 42.539 4.415 34.503 1.00 27.53 90 SER H O 1
ATOM 4477 N N . VAL B 1 79 ? 43.942 2.945 33.533 1.00 26.97 91 VAL H N 1
ATOM 4478 C CA . VAL B 1 79 ? 44.282 2.314 34.794 1.00 28.10 91 VAL H CA 1
ATOM 4479 C C . VAL B 1 79 ? 44.914 3.282 35.801 1.00 29.88 91 VAL H C 1
ATOM 4480 O O . VAL B 1 79 ? 44.745 3.105 37.009 1.00 29.10 91 VAL H O 1
ATOM 4484 N N . ASN B 1 80 ? 45.628 4.298 35.328 1.00 25.78 92 ASN H N 1
ATOM 4485 C CA . ASN B 1 80 ? 46.261 5.251 36.252 1.00 29.99 92 ASN H CA 1
ATOM 4486 C C . ASN B 1 80 ? 45.241 6.039 37.083 1.00 34.14 92 ASN H C 1
ATOM 4487 O O . ASN B 1 80 ? 45.551 6.484 38.199 1.00 30.79 92 ASN H O 1
ATOM 4492 N N . VAL B 1 81 ? 44.031 6.212 36.547 1.00 28.16 93 VAL H N 1
ATOM 4493 C CA . VAL B 1 81 ? 42.960 6.896 37.278 1.00 25.62 93 VAL H CA 1
ATOM 4494 C C . VAL B 1 81 ? 42.363 5.990 38.337 1.00 29.53 93 VAL H C 1
ATOM 4495 O O . VAL B 1 81 ? 41.930 6.463 39.397 1.00 29.06 93 VAL H O 1
ATOM 4499 N N . CYS B 1 82 ? 42.371 4.685 38.071 1.00 24.82 94 CYS H N 1
ATOM 4500 C CA . CYS B 1 82 ? 41.601 3.732 38.874 1.00 27.32 94 CYS H CA 1
ATOM 4501 C C . CYS B 1 82 ? 42.396 2.960 39.926 1.00 28.54 94 CYS H C 1
ATOM 4502 O O . CYS B 1 82 ? 41.855 2.024 40.535 1.00 26.01 94 CYS H O 1
ATOM 4505 N N . THR B 1 83 ? 43.684 3.268 40.085 1.00 27.70 95 THR H N 1
ATOM 4506 C CA . THR B 1 83 ? 44.509 2.521 41.035 1.00 26.02 95 THR H CA 1
ATOM 4507 C C . THR B 1 83 ? 45.391 3.441 41.855 1.00 30.25 95 THR H C 1
ATOM 4508 O O . THR B 1 83 ? 45.647 4.587 41.468 1.00 28.33 95 THR H O 1
ATOM 4512 N N . GLU B 1 84 ? 45.829 2.928 43.004 1.00 27.25 96 GLU H N 1
ATOM 4513 C CA . GLU B 1 84 ? 46.892 3.550 43.788 1.00 26.00 96 GLU H CA 1
ATOM 4514 C C . GLU B 1 84 ? 47.835 2.445 44.262 1.00 30.57 96 GLU H C 1
ATOM 4515 O O . GLU B 1 84 ? 47.374 1.427 44.793 1.00 28.92 96 GLU H O 1
ATOM 4521 N N . SER B 1 85 ? 49.141 2.625 44.094 1.00 26.10 97 SER H N 1
ATOM 4522 C CA . SER B 1 85 ? 50.097 1.667 44.650 1.00 26.19 97 SER H CA 1
ATOM 4523 C C . SER B 1 85 ? 50.238 1.838 46.169 1.00 27.04 97 SER H C 1
ATOM 4524 O O . SER B 1 85 ? 50.489 2.934 46.658 1.00 28.65 97 SER H O 1
ATOM 4527 N N . ILE B 1 86 ? 50.080 0.748 46.908 1.00 23.97 98 ILE H N 1
ATOM 4528 C CA . ILE B 1 86 ? 50.115 0.807 48.370 1.00 25.43 98 ILE H CA 1
ATOM 4529 C C . ILE B 1 86 ? 51.414 1.421 48.918 1.00 30.06 98 ILE H C 1
ATOM 4530 O O . ILE B 1 86 ? 51.384 2.267 49.816 1.00 28.39 98 ILE H O 1
ATOM 4535 N N . ARG B 1 87 ? 52.551 1.027 48.351 1.00 32.28 99 ARG H N 1
ATOM 4536 C CA . ARG B 1 87 ? 53.843 1.489 48.877 1.00 33.69 99 ARG H CA 1
ATOM 4537 C C . ARG B 1 87 ? 54.050 2.998 48.787 1.00 34.89 99 ARG H C 1
ATOM 4538 O O . ARG B 1 87 ? 54.878 3.550 49.518 1.00 37.08 99 ARG H O 1
ATOM 4546 N N . ASN B 1 88 ? 53.304 3.665 47.911 1.00 35.10 100 ASN H N 1
ATOM 4547 C CA . ASN B 1 88 ? 53.360 5.132 47.816 1.00 36.58 100 ASN H CA 1
ATOM 4548 C C . ASN B 1 88 ? 52.810 5.837 49.040 1.00 34.14 100 ASN H C 1
ATOM 4549 O O . ASN B 1 88 ? 52.991 7.040 49.190 1.00 39.58 100 ASN H O 1
ATOM 4554 N N . PHE B 1 89 ? 52.115 5.108 49.906 1.00 32.68 101 PHE H N 1
ATOM 4555 C CA . PHE B 1 89 ? 51.438 5.727 51.051 1.00 37.39 101 PHE H CA 1
ATOM 4556 C C . PHE B 1 89 ? 51.936 5.150 52.376 1.00 35.58 101 PHE H C 1
ATOM 4557 O O . PHE B 1 89 ? 51.253 5.235 53.404 1.00 33.55 101 PHE H O 1
ATOM 4565 N N . LEU B 1 90 ? 53.113 4.536 52.348 1.00 36.73 102 LEU H N 1
ATOM 4566 C CA . LEU B 1 90 ? 53.652 3.914 53.555 1.00 33.50 102 LEU H CA 1
ATOM 4567 C C . LEU B 1 90 ? 54.548 4.869 54.339 1.00 38.17 102 LEU H C 1
ATOM 4568 O O . LEU B 1 90 ? 54.900 4.587 55.475 1.00 39.65 102 LEU H O 1
ATOM 4573 N N . ARG B 1 91 ? 54.925 5.993 53.742 1.00 38.70 103 ARG H N 1
ATOM 4574 C CA . ARG B 1 91 ? 55.865 6.904 54.401 1.00 45.47 103 ARG H CA 1
ATOM 4575 C C . ARG B 1 91 ? 55.189 8.251 54.645 1.00 50.42 103 ARG H C 1
ATOM 4576 O O . ARG B 1 91 ? 55.110 9.077 53.748 1.00 46.69 103 ARG H O 1
ATOM 4584 N N . LYS B 1 92 ? 54.680 8.461 55.854 1.00 51.04 104 LYS H N 1
ATOM 4585 C CA . LYS B 1 92 ? 53.958 9.689 56.147 1.00 55.23 104 LYS H CA 1
ATOM 4586 C C . LYS B 1 92 ? 54.902 10.816 56.555 1.00 61.33 104 LYS H C 1
ATOM 4587 O O . LYS B 1 92 ? 56.076 10.589 56.871 1.00 55.12 104 LYS H O 1
ATOM 4593 N N . LYS B 1 93 ? 54.359 12.033 56.518 1.00 65.91 105 LYS H N 1
ATOM 4594 C CA . LYS B 1 93 ? 55.114 13.293 56.631 1.00 69.60 105 LYS H CA 1
ATOM 4595 C C . LYS B 1 93 ? 55.955 13.457 57.896 1.00 69.20 105 LYS H C 1
ATOM 4596 O O . LYS B 1 93 ? 57.008 14.079 57.894 1.00 72.22 105 LYS H O 1
ATOM 4602 N N . ASN B 1 94 ? 55.487 12.823 58.954 1.00 65.31 106 ASN H N 1
ATOM 4603 C CA . ASN B 1 94 ? 56.081 12.879 60.287 1.00 69.32 106 ASN H CA 1
ATOM 4604 C C . ASN B 1 94 ? 57.391 12.105 60.388 1.00 68.38 106 ASN H C 1
ATOM 4605 O O . ASN B 1 94 ? 58.186 12.326 61.319 1.00 64.85 106 ASN H O 1
ATOM 4610 N N . GLY B 1 95 ? 57.626 11.212 59.417 1.00 61.97 107 GLY H N 1
ATOM 4611 C CA . GLY B 1 95 ? 58.811 10.348 59.416 1.00 57.78 107 GLY H CA 1
ATOM 4612 C C . GLY B 1 95 ? 58.625 8.895 59.838 1.00 52.75 107 GLY H C 1
ATOM 4613 O O . GLY B 1 95 ? 59.552 8.086 59.742 1.00 54.05 107 GLY H O 1
ATOM 4614 N N . TYR B 1 96 ? 57.420 8.556 60.277 1.00 51.43 108 TYR H N 1
ATOM 4615 C CA . TYR B 1 96 ? 57.127 7.193 60.688 1.00 48.77 108 TYR H CA 1
ATOM 4616 C C . TYR B 1 96 ? 56.466 6.445 59.536 1.00 42.73 108 TYR H C 1
ATOM 4617 O O . TYR B 1 96 ? 55.770 7.044 58.720 1.00 49.82 108 TYR H O 1
ATOM 4626 N N . CYS B 1 97 ? 56.709 5.145 59.458 1.00 42.25 109 CYS H N 1
ATOM 4627 C CA . CYS B 1 97 ? 56.345 4.373 58.279 1.00 46.48 109 CYS H CA 1
ATOM 4628 C C . CYS B 1 97 ? 55.487 3.169 58.614 1.00 44.42 109 CYS H C 1
ATOM 4629 O O . CYS B 1 97 ? 55.548 2.623 59.719 1.00 39.27 109 CYS H O 1
ATOM 4632 N N . GLY B 1 98 ? 54.703 2.749 57.630 1.00 39.48 110 GLY H N 1
ATOM 4633 C CA . GLY B 1 98 ? 54.006 1.488 57.709 1.00 36.81 110 GLY H CA 1
ATOM 4634 C C . GLY B 1 98 ? 54.701 0.481 56.814 1.00 37.76 110 GLY H C 1
ATOM 4635 O O . GLY B 1 98 ? 55.666 0.813 56.129 1.00 36.44 110 GLY H O 1
ATOM 4636 N N . ASN B 1 99 ? 54.210 -0.751 56.835 1.00 34.51 111 ASN H N 1
ATOM 4637 C CA . ASN B 1 99 ? 54.739 -1.825 56.013 1.00 34.90 111 ASN H CA 1
ATOM 4638 C C . ASN B 1 99 ? 53.663 -2.492 55.184 1.00 36.14 111 ASN H C 1
ATOM 4639 O O . ASN B 1 99 ? 52.476 -2.444 55.535 1.00 33.27 111 ASN H O 1
ATOM 4644 N N . TYR B 1 100 ? 54.086 -3.131 54.099 1.00 30.46 112 TYR H N 1
ATOM 4645 C CA . TYR B 1 100 ? 53.170 -3.875 53.261 1.00 29.94 112 TYR H CA 1
ATOM 4646 C C . TYR B 1 100 ? 53.778 -5.208 52.851 1.00 31.44 112 TYR H C 1
ATOM 4647 O O . TYR B 1 100 ? 54.952 -5.288 52.520 1.00 33.57 112 TYR H O 1
ATOM 4656 N N . LEU B 1 101 ? 52.963 -6.257 52.856 1.00 29.33 113 LEU H N 1
ATOM 4657 C CA . LEU B 1 101 ? 53.419 -7.572 52.455 1.00 28.98 113 LEU H CA 1
ATOM 4658 C C . LEU B 1 101 ? 52.464 -8.162 51.442 1.00 36.39 113 LEU H C 1
ATOM 4659 O O . LEU B 1 101 ? 51.249 -8.178 51.669 1.00 34.06 113 LEU H O 1
ATOM 4664 N N . GLN B 1 102 ? 52.996 -8.656 50.328 1.00 32.56 114 GLN H N 1
ATOM 4665 C CA . GLN B 1 102 ? 52.126 -9.255 49.332 1.00 34.51 114 GLN H CA 1
ATOM 4666 C C . GLN B 1 102 ? 51.847 -10.713 49.670 1.00 35.78 114 GLN H C 1
ATOM 4667 O O . GLN B 1 102 ? 52.521 -11.628 49.205 1.00 39.71 114 GLN H O 1
ATOM 4673 N N . LEU B 1 103 ? 50.827 -10.916 50.485 1.00 33.87 115 LEU H N 1
ATOM 4674 C CA . LEU B 1 103 ? 50.465 -12.243 50.951 1.00 35.24 115 LEU H CA 1
ATOM 4675 C C . LEU B 1 103 ? 48.952 -12.353 50.975 1.00 37.72 115 LEU H C 1
ATOM 4676 O O . LEU B 1 103 ? 48.267 -11.337 51.114 1.00 34.16 115 LEU H O 1
ATOM 4681 N N . GLU B 1 104 ? 48.449 -13.580 50.849 1.00 34.43 116 GLU H N 1
ATOM 4682 C CA . GLU B 1 104 ? 47.042 -13.899 51.053 1.00 37.88 116 GLU H CA 1
ATOM 4683 C C . GLU B 1 104 ? 46.860 -14.562 52.430 1.00 43.23 116 GLU H C 1
ATOM 4684 O O . GLU B 1 104 ? 47.520 -15.563 52.732 1.00 43.33 116 GLU H O 1
ATOM 4690 N N . CYS B 1 105 ? 45.985 -14.019 53.272 1.00 38.81 117 CYS H N 1
ATOM 4691 C CA . CYS B 1 105 ? 45.704 -14.657 54.556 1.00 41.34 117 CYS H CA 1
ATOM 4692 C C . CYS B 1 105 ? 44.802 -15.881 54.363 1.00 40.36 117 CYS H C 1
ATOM 4693 O O . CYS B 1 105 ? 43.820 -15.819 53.622 1.00 38.70 117 CYS H O 1
ATOM 4696 N N . THR B 1 106 ? 45.159 -17.002 54.998 1.00 39.55 118 THR H N 1
ATOM 4697 C CA . THR B 1 106 ? 44.414 -18.254 54.823 1.00 38.73 118 THR H CA 1
ATOM 4698 C C . THR B 1 106 ? 43.725 -18.677 56.120 1.00 43.01 118 THR H C 1
ATOM 4699 O O . THR B 1 106 ? 42.711 -19.366 56.091 1.00 48.74 118 THR H O 1
ATOM 4703 N N . ASP B 1 107 ? 44.282 -18.279 57.259 1.00 43.10 119 ASP H N 1
ATOM 4704 C CA . ASP B 1 107 ? 43.729 -18.689 58.540 1.00 44.82 119 ASP H CA 1
ATOM 4705 C C . ASP B 1 107 ? 43.977 -17.635 59.592 1.00 44.31 119 ASP H C 1
ATOM 4706 O O . ASP B 1 107 ? 45.025 -16.978 59.595 1.00 45.15 119 ASP H O 1
ATOM 4711 N N . VAL B 1 108 ? 43.015 -17.482 60.494 1.00 40.66 120 VAL H N 1
ATOM 4712 C CA . VAL B 1 108 ? 43.202 -16.653 61.670 1.00 37.88 120 VAL H CA 1
ATOM 4713 C C . VAL B 1 108 ? 43.159 -17.524 62.937 1.00 42.46 120 VAL H C 1
ATOM 4714 O O . VAL B 1 108 ? 42.322 -18.417 63.051 1.00 49.46 120 VAL H O 1
ATOM 4718 N N . PHE B 1 109 ? 44.068 -17.277 63.873 1.00 44.05 121 PHE H N 1
ATOM 4719 C CA . PHE B 1 109 ? 44.088 -18.010 65.145 1.00 49.65 121 PHE H CA 1
ATOM 4720 C C . PHE B 1 109 ? 43.922 -17.030 66.275 1.00 43.70 121 PHE H C 1
ATOM 4721 O O . PHE B 1 109 ? 44.901 -16.543 66.832 1.00 50.14 121 PHE H O 1
ATOM 4729 N N . TYR B 1 110 ? 42.676 -16.739 66.621 1.00 45.15 122 TYR H N 1
ATOM 4730 C CA . TYR B 1 110 ? 42.415 -15.626 67.520 1.00 48.95 122 TYR H CA 1
ATOM 4731 C C . TYR B 1 110 ? 42.915 -15.895 68.938 1.00 47.84 122 TYR H C 1
ATOM 4732 O O . TYR B 1 110 ? 43.218 -14.959 69.685 1.00 47.87 122 TYR H O 1
ATOM 4741 N N . GLU B 1 111 ? 43.011 -17.163 69.318 1.00 49.04 123 GLU H N 1
ATOM 4742 C CA . GLU B 1 111 ? 43.472 -17.467 70.672 1.00 57.93 123 GLU H CA 1
ATOM 4743 C C . GLU B 1 111 ? 44.964 -17.164 70.833 1.00 53.84 123 GLU H C 1
ATOM 4744 O O . GLU B 1 111 ? 45.377 -16.590 71.835 1.00 55.43 123 GLU H O 1
ATOM 4750 N N . ASP B 1 112 ? 45.766 -17.502 69.832 1.00 53.68 124 ASP H N 1
ATOM 4751 C CA . ASP B 1 112 ? 47.200 -17.227 69.904 1.00 52.89 124 ASP H CA 1
ATOM 4752 C C . ASP B 1 112 ? 47.637 -15.922 69.208 1.00 54.37 124 ASP H C 1
ATOM 4753 O O . ASP B 1 112 ? 48.827 -15.597 69.171 1.00 46.67 124 ASP H O 1
ATOM 4758 N N . LYS B 1 113 ? 46.668 -15.184 68.667 1.00 53.40 125 LYS H N 1
ATOM 4759 C CA . LYS B 1 113 ? 46.905 -13.864 68.070 1.00 41.15 125 LYS H CA 1
ATOM 4760 C C . LYS B 1 113 ? 47.948 -13.881 66.957 1.00 39.84 125 LYS H C 1
ATOM 4761 O O . LYS B 1 113 ? 48.866 -13.074 66.940 1.00 42.25 125 LYS H O 1
ATOM 4767 N N . TYR B 1 114 ? 47.815 -14.834 66.049 1.00 40.88 126 TYR H N 1
ATOM 4768 C CA . TYR B 1 114 ? 48.594 -14.813 64.829 1.00 44.65 126 TYR H CA 1
ATOM 4769 C C . TYR B 1 114 ? 47.747 -15.240 63.648 1.00 43.21 126 TYR H C 1
ATOM 4770 O O . TYR B 1 114 ? 46.636 -15.767 63.801 1.00 46.33 126 TYR H O 1
ATOM 4779 N N . ILE B 1 115 ? 48.278 -15.003 62.456 1.00 40.66 127 ILE H N 1
ATOM 4780 C CA . ILE B 1 115 ? 47.619 -15.436 61.242 1.00 39.10 127 ILE H CA 1
ATOM 4781 C C . ILE B 1 115 ? 48.577 -16.296 60.436 1.00 40.10 127 ILE H C 1
ATOM 4782 O O . ILE B 1 115 ? 49.792 -16.160 60.566 1.00 43.27 127 ILE H O 1
ATOM 4787 N N . ASN B 1 116 ? 48.021 -17.194 59.631 1.00 38.48 128 ASN H N 1
ATOM 4788 C CA . ASN B 1 116 ? 48.774 -17.874 58.590 1.00 42.20 128 ASN H CA 1
ATOM 4789 C C . ASN B 1 116 ? 48.489 -17.271 57.223 1.00 46.60 128 ASN H C 1
ATOM 4790 O O . ASN B 1 116 ? 47.327 -17.070 56.858 1.00 46.06 128 ASN H O 1
ATOM 4795 N N . CYS B 1 117 ? 49.547 -16.990 56.469 1.00 42.44 129 CYS H N 1
ATOM 4796 C CA . CYS B 1 117 ? 49.415 -16.498 55.105 1.00 42.80 129 CYS H CA 1
ATOM 4797 C C . CYS B 1 117 ? 50.158 -17.400 54.141 1.00 46.81 129 CYS H C 1
ATOM 4798 O O . CYS B 1 117 ? 50.985 -18.210 54.553 1.00 51.05 129 CYS H O 1
ATOM 4801 N N . ILE B 1 118 ? 49.872 -17.250 52.854 1.00 42.92 130 ILE H N 1
ATOM 4802 C CA . ILE B 1 118 ? 50.710 -17.839 51.819 1.00 43.24 130 ILE H CA 1
ATOM 4803 C C . ILE B 1 118 ? 51.145 -16.771 50.820 1.00 44.69 130 ILE H C 1
ATOM 4804 O O . ILE B 1 118 ? 50.425 -15.794 50.594 1.00 40.68 130 ILE H O 1
ATOM 4809 N N . ASP B 1 119 ? 52.319 -16.964 50.219 1.00 44.06 131 ASP H N 1
ATOM 4810 C CA . ASP B 1 119 ? 52.756 -16.103 49.132 1.00 41.87 131 ASP H CA 1
ATOM 4811 C C . ASP B 1 119 ? 52.313 -16.694 47.806 1.00 44.53 131 ASP H C 1
ATOM 4812 O O . ASP B 1 119 ? 51.636 -17.710 47.766 1.00 46.47 131 ASP H O 1
ATOM 4817 N N . ILE B 1 120 ? 52.703 -16.051 46.719 1.00 47.29 132 ILE H N 1
ATOM 4818 C CA . ILE B 1 120 ? 52.239 -16.435 45.397 1.00 47.90 132 ILE H CA 1
ATOM 4819 C C . ILE B 1 120 ? 52.734 -17.841 45.008 1.00 52.47 132 ILE H C 1
ATOM 4820 O O . ILE B 1 120 ? 52.190 -18.469 44.107 1.00 51.87 132 ILE H O 1
ATOM 4825 N N . GLU B 1 121 ? 53.726 -18.353 45.731 1.00 51.08 133 GLU H N 1
ATOM 4826 C CA . GLU B 1 121 ? 54.274 -19.684 45.475 1.00 55.40 133 GLU H CA 1
ATOM 4827 C C . GLU B 1 121 ? 53.810 -20.725 46.504 1.00 56.40 133 GLU H C 1
ATOM 4828 O O . GLU B 1 121 ? 54.385 -21.813 46.611 1.00 57.39 133 GLU H O 1
ATOM 4834 N N . ASN B 1 122 ? 52.762 -20.376 47.245 1.00 53.81 134 ASN H N 1
ATOM 4835 C CA . ASN B 1 122 ? 52.156 -21.241 48.252 1.00 54.73 134 ASN H CA 1
ATOM 4836 C C . ASN B 1 122 ? 53.059 -21.513 49.440 1.00 51.67 134 ASN H C 1
ATOM 4837 O O . ASN B 1 122 ? 52.787 -22.411 50.228 1.00 58.24 134 ASN H O 1
ATOM 4842 N N . ASN B 1 123 ? 54.117 -20.728 49.590 1.00 49.74 135 ASN H N 1
ATOM 4843 C CA . ASN B 1 123 ? 54.918 -20.799 50.804 1.00 49.11 135 ASN H CA 1
ATOM 4844 C C . ASN B 1 123 ? 54.165 -20.189 51.981 1.00 54.71 135 ASN H C 1
ATOM 4845 O O . ASN B 1 123 ? 53.597 -19.096 51.869 1.00 47.90 135 ASN H O 1
ATOM 4850 N N . LYS B 1 124 ? 54.162 -20.896 53.105 1.00 48.03 136 LYS H N 1
ATOM 4851 C CA . LYS B 1 124 ? 53.425 -20.457 54.276 1.00 46.69 136 LYS H CA 1
ATOM 4852 C C . LYS B 1 124 ? 54.206 -19.443 55.098 1.00 46.97 136 LYS H C 1
ATOM 4853 O O . LYS B 1 124 ? 55.417 -19.568 55.293 1.00 50.84 136 LYS H O 1
ATOM 4859 N N . VAL B 1 125 ? 53.496 -18.426 55.573 1.00 43.46 137 VAL H N 1
ATOM 4860 C CA . VAL B 1 125 ? 54.064 -17.373 56.400 1.00 42.66 137 VAL H CA 1
ATOM 4861 C C . VAL B 1 125 ? 53.207 -17.183 57.643 1.00 49.98 137 VAL H C 1
ATOM 4862 O O . VAL B 1 125 ? 51.971 -17.105 57.554 1.00 45.83 137 VAL H O 1
ATOM 4866 N N . LYS B 1 126 ? 53.861 -17.104 58.796 1.00 45.85 138 LYS H N 1
ATOM 4867 C CA . LYS B 1 126 ? 53.165 -16.937 60.062 1.00 46.35 138 LYS H CA 1
ATOM 4868 C C . LYS B 1 126 ? 53.468 -15.564 60.629 1.00 44.99 138 LYS H C 1
ATOM 4869 O O . LYS B 1 126 ? 54.616 -15.138 60.645 1.00 43.69 138 LYS H O 1
ATOM 4875 N N . LEU B 1 127 ? 52.429 -14.848 61.056 1.00 42.93 139 LEU H N 1
ATOM 4876 C CA . LEU B 1 127 ? 52.594 -13.466 61.500 1.00 39.20 139 LEU H CA 1
ATOM 4877 C C . LEU B 1 127 ? 51.787 -13.183 62.764 1.00 41.75 139 LEU H C 1
ATOM 4878 O O . LEU B 1 127 ? 50.612 -13.520 62.835 1.00 41.22 139 LEU H O 1
ATOM 4883 N N . PHE B 1 128 ? 52.417 -12.563 63.755 1.00 40.47 140 PHE H N 1
ATOM 4884 C CA . PHE B 1 128 ? 51.745 -12.234 65.005 1.00 43.65 140 PHE H CA 1
ATOM 4885 C C . PHE B 1 128 ? 51.203 -10.807 64.981 1.00 42.94 140 PHE H C 1
ATOM 4886 O O . PHE B 1 128 ? 51.758 -9.943 64.300 1.00 41.82 140 PHE H O 1
ATOM 4894 N N . TYR B 1 129 ? 50.140 -10.553 65.741 1.00 37.79 141 TYR H N 1
ATOM 4895 C CA . TYR B 1 129 ? 49.547 -9.216 65.794 1.00 36.01 141 TYR H CA 1
ATOM 4896 C C . TYR B 1 129 ? 49.079 -8.878 67.198 1.00 35.40 141 TYR H C 1
ATOM 4897 O O . TYR B 1 129 ? 48.805 -9.771 67.981 1.00 39.67 141 TYR H O 1
ATOM 4906 N N . ASP B 1 130 ? 48.975 -7.586 67.503 1.00 36.29 142 ASP H N 1
ATOM 4907 C CA . ASP B 1 130 ? 48.249 -7.120 68.682 1.00 35.28 142 ASP H CA 1
ATOM 4908 C C . ASP B 1 130 ? 46.778 -6.794 68.335 1.00 42.43 142 ASP H C 1
ATOM 4909 O O . ASP B 1 130 ? 45.866 -7.032 69.131 1.00 38.10 142 ASP H O 1
ATOM 4914 N N . TYR B 1 131 ? 46.568 -6.214 67.159 1.00 37.85 143 TYR H N 1
ATOM 4915 C CA . TYR B 1 131 ? 45.218 -5.986 66.634 1.00 38.03 143 TYR H CA 1
ATOM 4916 C C . TYR B 1 131 ? 45.135 -6.423 65.183 1.00 36.67 143 TYR H C 1
ATOM 4917 O O . TYR B 1 131 ? 46.092 -6.261 64.428 1.00 34.37 143 TYR H O 1
ATOM 4926 N N . LEU B 1 132 ? 43.981 -6.960 64.801 1.00 35.80 144 LEU H N 1
ATOM 4927 C CA . LEU B 1 132 ? 43.749 -7.401 63.440 1.00 35.49 144 LEU H CA 1
ATOM 4928 C C . LEU B 1 132 ? 42.528 -6.681 62.859 1.00 36.93 144 LEU H C 1
ATOM 4929 O O . LEU B 1 132 ? 41.431 -6.728 63.441 1.00 33.28 144 LEU H O 1
ATOM 4934 N N . ILE B 1 133 ? 42.724 -6.009 61.726 1.00 33.62 145 ILE H N 1
ATOM 4935 C CA . ILE B 1 133 ? 41.631 -5.350 61.014 1.00 30.80 145 ILE H CA 1
ATOM 4936 C C . ILE B 1 133 ? 41.277 -6.147 59.763 1.00 34.54 145 ILE H C 1
ATOM 4937 O O . ILE B 1 133 ? 42.016 -6.125 58.768 1.00 31.19 145 ILE H O 1
ATOM 4942 N N . ILE B 1 134 ? 40.172 -6.882 59.808 1.00 27.99 146 ILE H N 1
ATOM 4943 C CA . ILE B 1 134 ? 39.804 -7.712 58.663 1.00 31.90 146 ILE H CA 1
ATOM 4944 C C . ILE B 1 134 ? 38.983 -6.889 57.648 1.00 31.22 146 ILE H C 1
ATOM 4945 O O . ILE B 1 134 ? 37.889 -6.408 57.947 1.00 26.56 146 ILE H O 1
ATOM 4950 N N . ALA B 1 135 ? 39.553 -6.705 56.463 1.00 30.05 147 ALA H N 1
ATOM 4951 C CA . ALA B 1 135 ? 38.914 -5.921 55.407 1.00 28.50 147 ALA H CA 1
ATOM 4952 C C . ALA B 1 135 ? 39.105 -6.616 54.060 1.00 29.65 147 ALA H C 1
ATOM 4953 O O . ALA B 1 135 ? 39.573 -6.005 53.090 1.00 30.62 147 ALA H O 1
ATOM 4955 N N . VAL B 1 136 ? 38.744 -7.890 54.006 1.00 27.27 148 VAL H N 1
ATOM 4956 C CA . VAL B 1 136 ? 39.047 -8.725 52.842 1.00 30.14 148 VAL H CA 1
ATOM 4957 C C . VAL B 1 136 ? 37.973 -8.688 51.760 1.00 27.03 148 VAL H C 1
ATOM 4958 O O . VAL B 1 136 ? 38.078 -9.376 50.749 1.00 30.33 148 VAL H O 1
ATOM 4962 N N . GLY B 1 137 ? 36.938 -7.885 51.979 1.00 29.71 149 GLY H N 1
ATOM 4963 C CA . GLY B 1 137 ? 35.889 -7.715 50.992 1.00 29.17 149 GLY H CA 1
ATOM 4964 C C . GLY B 1 137 ? 35.106 -8.999 50.740 1.00 31.21 149 GLY H C 1
ATOM 4965 O O . GLY B 1 137 ? 34.939 -9.823 51.635 1.00 30.56 149 GLY H O 1
ATOM 4966 N N . ALA B 1 138 ? 34.638 -9.155 49.509 1.00 28.90 150 ALA H N 1
ATOM 4967 C CA . ALA B 1 138 ? 33.845 -10.301 49.101 1.00 35.29 150 ALA H CA 1
ATOM 4968 C C . ALA B 1 138 ? 34.326 -10.774 47.729 1.00 40.26 150 ALA H C 1
ATOM 4969 O O . ALA B 1 138 ? 35.231 -10.169 47.141 1.00 37.94 150 ALA H O 1
ATOM 4971 N N . LYS B 1 139 ? 33.754 -11.858 47.218 1.00 37.95 151 LYS H N 1
ATOM 4972 C CA . LYS B 1 139 ? 34.141 -12.318 45.887 1.00 41.25 151 LYS H CA 1
ATOM 4973 C C . LYS B 1 139 ? 32.910 -12.445 45.005 1.00 42.72 151 LYS H C 1
ATOM 4974 O O . LYS B 1 139 ? 31.784 -12.208 45.453 1.00 44.71 151 LYS H O 1
ATOM 4980 N N . THR B 1 140 ? 33.125 -12.772 43.735 1.00 42.87 152 THR H N 1
ATOM 4981 C CA . THR B 1 140 ? 32.019 -12.860 42.788 1.00 46.09 152 THR H CA 1
ATOM 4982 C C . THR B 1 140 ? 31.138 -14.075 43.094 1.00 43.25 152 THR H C 1
ATOM 4983 O O . THR B 1 140 ? 31.626 -15.115 43.527 1.00 43.07 152 THR H O 1
ATOM 4987 N N . ASN B 1 141 ? 29.840 -13.926 42.871 1.00 45.32 153 ASN H N 1
ATOM 4988 C CA . ASN B 1 141 ? 28.888 -15.007 43.112 1.00 46.66 153 ASN H CA 1
ATOM 4989 C C . ASN B 1 141 ? 28.126 -15.392 41.847 1.00 37.90 153 ASN H C 1
ATOM 4990 O O . ASN B 1 141 ? 27.432 -14.568 41.259 1.00 40.40 153 ASN H O 1
ATOM 4995 N N . THR B 1 142 ? 28.260 -16.651 41.445 1.00 41.25 154 THR H N 1
ATOM 4996 C CA . THR B 1 142 ? 27.610 -17.165 40.236 1.00 42.51 154 THR H CA 1
ATOM 4997 C C . THR B 1 142 ? 26.232 -17.758 40.499 1.00 45.38 154 THR H C 1
ATOM 4998 O O . THR B 1 142 ? 25.549 -18.182 39.558 1.00 43.20 154 THR H O 1
ATOM 5002 N N . PHE B 1 143 ? 25.842 -17.811 41.773 1.00 43.52 155 PHE H N 1
ATOM 5003 C CA . PHE B 1 143 ? 24.607 -18.482 42.190 1.00 44.85 155 PHE H CA 1
ATOM 5004 C C . PHE B 1 143 ? 24.566 -19.949 41.726 1.00 41.27 155 PHE H C 1
ATOM 5005 O O . PHE B 1 143 ? 23.499 -20.520 41.558 1.00 45.36 155 PHE H O 1
ATOM 5013 N N . ASN B 1 144 ? 25.736 -20.532 41.481 1.00 42.22 156 ASN H N 1
ATOM 5014 C CA . ASN B 1 144 ? 25.857 -21.905 40.993 1.00 47.89 156 ASN H CA 1
ATOM 5015 C C . ASN B 1 144 ? 25.114 -22.152 39.685 1.00 46.37 156 ASN H C 1
ATOM 5016 O O . ASN B 1 144 ? 24.797 -23.295 39.357 1.00 43.27 156 ASN H O 1
ATOM 5021 N N . ILE B 1 145 ? 24.822 -21.081 38.952 1.00 42.44 157 ILE H N 1
ATOM 5022 C CA . ILE B 1 145 ? 24.201 -21.205 37.644 1.00 40.48 157 ILE H CA 1
ATOM 5023 C C . ILE B 1 145 ? 25.213 -21.823 36.703 1.00 42.79 157 ILE H C 1
ATOM 5024 O O . ILE B 1 145 ? 26.346 -21.349 36.581 1.00 44.91 157 ILE H O 1
ATOM 5029 N N . ASN B 1 146 ? 24.807 -22.921 36.082 1.00 47.71 158 ASN H N 1
ATOM 5030 C CA . ASN B 1 146 ? 25.663 -23.707 35.209 1.00 45.20 158 ASN H CA 1
ATOM 5031 C C . ASN B 1 146 ? 26.265 -22.830 34.119 1.00 44.25 158 ASN H C 1
ATOM 5032 O O . ASN B 1 146 ? 25.540 -22.093 33.450 1.00 41.33 158 ASN H O 1
ATOM 5037 N N . GLY B 1 147 ? 27.592 -22.861 33.992 1.00 39.20 159 GLY H N 1
ATOM 5038 C CA . GLY B 1 147 ? 28.266 -22.202 32.884 1.00 40.74 159 GLY H CA 1
ATOM 5039 C C . GLY B 1 147 ? 28.727 -20.771 33.135 1.00 41.21 159 GLY H C 1
ATOM 5040 O O . GLY B 1 147 ? 29.505 -20.214 32.354 1.00 38.22 159 GLY H O 1
ATOM 5041 N N . VAL B 1 148 ? 28.259 -20.165 34.221 1.00 37.81 160 VAL H N 1
ATOM 5042 C CA . VAL B 1 148 ? 28.597 -18.775 34.468 1.00 41.09 160 VAL H CA 1
ATOM 5043 C C . VAL B 1 148 ? 30.097 -18.609 34.749 1.00 39.32 160 VAL H C 1
ATOM 5044 O O . VAL B 1 148 ? 30.749 -17.737 34.185 1.00 34.07 160 VAL H O 1
ATOM 5048 N N . ASP B 1 149 ? 30.665 -19.473 35.577 1.00 41.93 161 ASP H N 1
ATOM 5049 C CA . ASP B 1 149 ? 32.088 -19.347 35.865 1.00 45.26 161 ASP H CA 1
ATOM 5050 C C . ASP B 1 149 ? 32.951 -19.723 34.665 1.00 46.40 161 ASP H C 1
ATOM 5051 O O . ASP B 1 149 ? 34.025 -19.149 34.461 1.00 44.44 161 ASP H O 1
ATOM 5056 N N . LYS B 1 150 ? 32.458 -20.649 33.851 1.00 43.19 162 LYS H N 1
ATOM 5057 C CA . LYS B 1 150 ? 33.174 -21.053 32.656 1.00 43.34 162 LYS H CA 1
ATOM 5058 C C . LYS B 1 150 ? 33.168 -19.980 31.583 1.00 40.76 162 LYS H C 1
ATOM 5059 O O . LYS B 1 150 ? 34.196 -19.725 30.963 1.00 40.09 162 LYS H O 1
ATOM 5065 N N . TYR B 1 151 ? 32.023 -19.343 31.361 1.00 36.08 163 TYR H N 1
ATOM 5066 C CA . TYR B 1 151 ? 31.873 -18.545 30.152 1.00 39.03 163 TYR H CA 1
ATOM 5067 C C . TYR B 1 151 ? 31.689 -17.039 30.346 1.00 36.63 163 TYR H C 1
ATOM 5068 O O . TYR B 1 151 ? 31.929 -16.274 29.412 1.00 37.04 163 TYR H O 1
ATOM 5077 N N . ALA B 1 152 ? 31.249 -16.611 31.527 1.00 32.88 164 ALA H N 1
ATOM 5078 C CA . ALA B 1 152 ? 30.940 -15.195 31.735 1.00 30.85 164 ALA H CA 1
ATOM 5079 C C . ALA B 1 152 ? 32.166 -14.418 32.203 1.00 32.61 164 ALA H C 1
ATOM 5080 O O . ALA B 1 152 ? 33.056 -14.984 32.837 1.00 31.99 164 ALA H O 1
ATOM 5082 N N . TYR B 1 153 ? 32.193 -13.124 31.888 1.00 27.84 165 TYR H N 1
ATOM 5083 C CA . TYR B 1 153 ? 33.210 -12.206 32.394 1.00 29.52 165 TYR H CA 1
ATOM 5084 C C . TYR B 1 153 ? 32.670 -11.429 33.607 1.00 31.80 165 TYR H C 1
ATOM 5085 O O . TYR B 1 153 ? 31.622 -10.773 33.513 1.00 28.07 165 TYR H O 1
ATOM 5094 N N . PHE B 1 154 ? 33.383 -11.478 34.727 1.00 31.10 166 PHE H N 1
ATOM 5095 C CA . PHE B 1 154 ? 32.978 -10.715 35.903 1.00 31.48 166 PHE H CA 1
ATOM 5096 C C . PHE B 1 154 ? 33.500 -9.278 35.808 1.00 32.73 166 PHE H C 1
ATOM 5097 O O . PHE B 1 154 ? 34.374 -8.992 34.989 1.00 31.82 166 PHE H O 1
ATOM 5105 N N . VAL B 1 155 ? 32.983 -8.381 36.652 1.00 30.81 167 VAL H N 1
ATOM 5106 C CA . VAL B 1 155 ? 33.420 -6.985 36.658 1.00 29.07 167 VAL H CA 1
ATOM 5107 C C . VAL B 1 155 ? 33.743 -6.591 38.078 1.00 35.25 167 VAL H C 1
ATOM 5108 O O . VAL B 1 155 ? 33.034 -5.781 38.678 1.00 37.15 167 VAL H O 1
ATOM 5112 N N . LYS B 1 156 ? 34.807 -7.147 38.628 1.00 30.60 168 LYS H N 1
ATOM 5113 C CA . LYS B 1 156 ? 35.048 -6.933 40.046 1.00 34.85 168 LYS H CA 1
ATOM 5114 C C . LYS B 1 156 ? 36.343 -6.165 40.319 1.00 35.12 168 LYS H C 1
ATOM 5115 O O . LYS B 1 156 ? 36.464 -5.478 41.343 1.00 33.71 168 LYS H O 1
ATOM 5121 N N . ASP B 1 157 ? 37.296 -6.246 39.391 1.00 26.53 169 ASP H N 1
ATOM 5122 C CA . ASP B 1 157 ? 38.595 -5.610 39.610 1.00 30.97 169 ASP H CA 1
ATOM 5123 C C . ASP B 1 157 ? 39.218 -5.162 38.284 1.00 31.04 169 ASP H C 1
ATOM 5124 O O . ASP B 1 157 ? 38.656 -5.383 37.204 1.00 28.00 169 ASP H O 1
ATOM 5129 N N . ILE B 1 158 ? 40.370 -4.517 38.373 1.00 27.61 170 ILE H N 1
ATOM 5130 C CA . ILE B 1 158 ? 41.033 -3.981 37.194 1.00 29.84 170 ILE H CA 1
ATOM 5131 C C . ILE B 1 158 ? 41.194 -5.032 36.087 1.00 30.52 170 ILE H C 1
ATOM 5132 O O . ILE B 1 158 ? 40.837 -4.788 34.936 1.00 29.59 170 ILE H O 1
ATOM 5137 N N . ASP B 1 159 ? 41.718 -6.204 36.441 1.00 28.21 171 ASP H N 1
ATOM 5138 C CA . ASP B 1 159 ? 41.986 -7.238 35.445 1.00 34.34 171 ASP H CA 1
ATOM 5139 C C . ASP B 1 159 ? 40.692 -7.666 34.735 1.00 31.71 171 ASP H C 1
ATOM 5140 O O . ASP B 1 159 ? 40.688 -7.883 33.523 1.00 29.71 171 ASP H O 1
ATOM 5145 N N . ASP B 1 160 ? 39.599 -7.768 35.494 1.00 28.52 172 ASP H N 1
ATOM 5146 C CA . ASP B 1 160 ? 38.297 -8.114 34.931 1.00 28.03 172 ASP H CA 1
ATOM 5147 C C . ASP B 1 160 ? 37.885 -7.126 33.840 1.00 26.12 172 ASP H C 1
ATOM 5148 O O . ASP B 1 160 ? 37.482 -7.520 32.748 1.00 28.97 172 ASP H O 1
ATOM 5153 N N . ALA B 1 161 ? 37.967 -5.839 34.143 1.00 25.25 173 ALA H N 1
ATOM 5154 C CA . ALA B 1 161 ? 37.504 -4.819 33.201 1.00 26.88 173 ALA H CA 1
ATOM 5155 C C . ALA B 1 161 ? 38.334 -4.843 31.932 1.00 29.94 173 ALA H C 1
ATOM 5156 O O . ALA B 1 161 ? 37.811 -4.651 30.827 1.00 27.78 173 ALA H O 1
ATOM 5158 N N . LEU B 1 162 ? 39.638 -5.061 32.088 1.00 28.55 174 LEU H N 1
ATOM 5159 C CA . LEU B 1 162 ? 40.533 -5.083 30.938 1.00 28.01 174 LEU H CA 1
ATOM 5160 C C . LEU B 1 162 ? 40.328 -6.333 30.059 1.00 28.84 174 LEU H C 1
ATOM 5161 O O . LEU B 1 162 ? 40.456 -6.262 28.838 1.00 26.71 174 LEU H O 1
ATOM 5166 N N . LYS B 1 163 ? 39.999 -7.464 30.673 1.00 27.50 175 LYS H N 1
ATOM 5167 C CA . LYS B 1 163 ? 39.726 -8.660 29.895 1.00 29.22 175 LYS H CA 1
ATOM 5168 C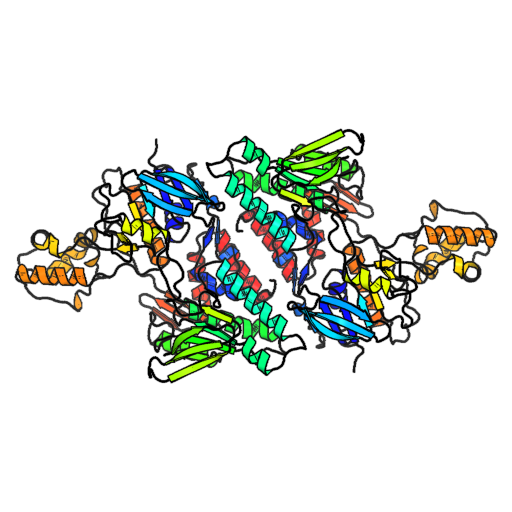 C . LYS B 1 163 ? 38.436 -8.503 29.105 1.00 29.73 175 LYS H C 1
ATOM 5169 O O . LYS B 1 163 ? 38.330 -8.981 27.969 1.00 28.14 175 LYS H O 1
ATOM 5175 N N . ILE B 1 164 ? 37.459 -7.833 29.714 1.00 26.44 176 ILE H N 1
ATOM 5176 C CA . ILE B 1 164 ? 36.222 -7.503 29.032 1.00 25.47 176 ILE H CA 1
ATOM 5177 C C . ILE B 1 164 ? 36.480 -6.612 27.826 1.00 30.96 176 ILE H C 1
ATOM 5178 O O . ILE B 1 164 ? 36.024 -6.910 26.721 1.00 28.90 176 ILE H O 1
ATOM 5183 N N . ARG B 1 165 ? 37.221 -5.526 28.040 1.00 25.29 177 ARG H N 1
ATOM 5184 C CA . ARG B 1 165 ? 37.589 -4.633 26.951 1.00 24.71 177 ARG H CA 1
ATOM 5185 C C . ARG B 1 165 ? 38.318 -5.390 25.855 1.00 29.19 177 ARG H C 1
ATOM 5186 O O . ARG B 1 165 ? 37.977 -5.251 24.679 1.00 26.57 177 ARG H O 1
ATOM 5194 N N . LYS B 1 166 ? 39.310 -6.200 26.238 1.00 28.40 178 LYS H N 1
ATOM 5195 C CA . LYS B 1 166 ? 40.107 -6.911 25.239 1.00 32.59 178 LYS H CA 1
ATOM 5196 C C . LYS B 1 166 ? 39.241 -7.906 24.427 1.00 30.95 178 LYS H C 1
ATOM 5197 O O . LYS B 1 166 ? 39.397 -8.030 23.204 1.00 31.09 178 LYS H O 1
ATOM 5203 N N . LYS B 1 167 ? 38.339 -8.615 25.111 1.00 29.45 179 LYS H N 1
ATOM 5204 C CA . LYS B 1 167 ? 37.476 -9.576 24.434 1.00 27.72 179 LYS H CA 1
ATOM 5205 C C . LYS B 1 167 ? 36.612 -8.879 23.383 1.00 27.55 179 LYS H C 1
ATOM 5206 O O . LYS B 1 167 ? 36.522 -9.326 22.246 1.00 29.00 179 LYS H O 1
ATOM 5212 N N . PHE B 1 168 ? 36.006 -7.765 23.752 1.00 26.77 180 PHE H N 1
ATOM 5213 C CA . PHE B 1 168 ? 35.192 -7.018 22.806 1.00 26.06 180 PHE H CA 1
ATOM 5214 C C . PHE B 1 168 ? 36.010 -6.550 21.589 1.00 33.57 180 PHE H C 1
ATOM 5215 O O . PHE B 1 168 ? 35.568 -6.665 20.445 1.00 27.40 180 PHE H O 1
ATOM 5223 N N . LEU B 1 169 ? 37.215 -6.047 21.847 1.00 30.02 181 LEU H N 1
ATOM 5224 C CA . LEU B 1 169 ? 38.082 -5.595 20.763 1.00 30.11 181 LEU H CA 1
ATOM 5225 C C . LEU B 1 169 ? 38.463 -6.764 19.865 1.00 30.03 181 LEU H C 1
ATOM 5226 O O . LEU B 1 169 ? 38.518 -6.600 18.638 1.00 30.30 181 LEU H O 1
ATOM 5231 N N . ASP B 1 170 ? 38.712 -7.928 20.467 1.00 30.07 182 ASP H N 1
ATOM 5232 C CA . ASP B 1 170 ? 39.060 -9.130 19.709 1.00 33.85 182 ASP H CA 1
ATOM 5233 C C . ASP B 1 170 ? 37.912 -9.546 18.776 1.00 33.94 182 ASP H C 1
ATOM 5234 O O . ASP B 1 170 ? 38.141 -10.004 17.647 1.00 31.59 182 ASP H O 1
ATOM 5239 N N . ILE B 1 171 ? 36.683 -9.415 19.262 1.00 30.93 183 ILE H N 1
ATOM 5240 C CA . ILE B 1 171 ? 35.521 -9.851 18.494 1.00 27.31 183 ILE H CA 1
ATOM 5241 C C . ILE B 1 171 ? 35.333 -8.941 17.293 1.00 28.08 183 ILE H C 1
ATOM 5242 O O . ILE B 1 171 ? 35.009 -9.409 16.192 1.00 31.89 183 ILE H O 1
ATOM 5247 N N . LEU B 1 172 ? 35.555 -7.645 17.483 1.00 28.22 184 LEU H N 1
ATOM 5248 C CA . LEU B 1 172 ? 35.446 -6.702 16.367 1.00 29.08 184 LEU H CA 1
ATOM 5249 C C . LEU B 1 172 ? 36.411 -7.072 15.239 1.00 33.27 184 LEU H C 1
ATOM 5250 O O . LEU B 1 172 ? 36.053 -7.027 14.054 1.00 27.19 184 LEU H O 1
ATOM 5255 N N . GLU B 1 173 ? 37.648 -7.409 15.602 1.00 32.38 185 GLU H N 1
ATOM 5256 C CA . GLU B 1 173 ? 38.630 -7.775 14.573 1.00 35.55 185 GLU H CA 1
ATOM 5257 C C . GLU B 1 173 ? 38.236 -9.087 13.903 1.00 34.46 185 GLU H C 1
ATOM 5258 O O . GLU B 1 173 ? 38.310 -9.212 12.682 1.00 32.17 185 GLU H O 1
ATOM 5264 N N . LYS B 1 174 ? 37.794 -10.054 14.701 1.00 31.70 186 LYS H N 1
ATOM 5265 C CA . LYS B 1 174 ? 37.404 -11.349 14.159 1.00 31.05 186 LYS H CA 1
ATOM 5266 C C . LYS B 1 174 ? 36.271 -11.229 13.133 1.00 36.76 186 LYS H C 1
ATOM 5267 O O . LYS B 1 174 ? 36.292 -11.896 12.091 1.00 37.34 186 LYS H O 1
ATOM 5273 N N . CYS B 1 175 ? 35.311 -10.351 13.400 1.00 33.35 187 CYS H N 1
ATOM 5274 C CA . CYS B 1 175 ? 34.150 -10.184 12.522 1.00 36.85 187 CYS H CA 1
ATOM 5275 C C . CYS B 1 175 ? 34.408 -9.308 11.295 1.00 39.22 187 CYS H C 1
ATOM 5276 O O . CYS B 1 175 ? 33.508 -9.092 10.493 1.00 36.48 187 CYS H O 1
ATOM 5279 N N . THR B 1 176 ? 35.620 -8.780 11.166 1.00 34.27 188 THR H N 1
ATOM 5280 C CA . THR B 1 176 ? 35.984 -8.006 9.991 1.00 33.60 188 THR H CA 1
ATOM 5281 C C . THR B 1 176 ? 36.626 -8.945 8.934 1.00 35.61 188 THR H C 1
ATOM 5282 O O . THR B 1 176 ? 36.824 -8.564 7.783 1.00 33.49 188 THR H O 1
ATOM 5286 N N . LEU B 1 177 ? 36.928 -10.178 9.333 1.00 32.70 189 LEU H N 1
ATOM 5287 C CA . LEU B 1 177 ? 37.498 -11.175 8.422 1.00 35.65 189 LEU H CA 1
ATOM 5288 C C . LEU B 1 177 ? 36.465 -11.657 7.389 1.00 43.20 189 LEU H C 1
ATOM 5289 O O . LEU B 1 177 ? 35.264 -11.672 7.670 1.00 40.83 189 LEU H O 1
ATOM 5294 N N . PRO B 1 178 ? 36.931 -12.063 6.193 1.00 44.80 190 PRO H N 1
ATOM 5295 C CA . PRO B 1 178 ? 35.997 -12.419 5.109 1.00 44.25 190 PRO H CA 1
ATOM 5296 C C . PRO B 1 178 ? 35.372 -13.806 5.281 1.00 43.63 190 PRO H C 1
ATOM 5297 O O . PRO B 1 178 ? 34.409 -14.160 4.602 1.00 54.91 190 PRO H O 1
ATOM 5301 N N . ASN B 1 179 ? 35.935 -14.588 6.188 1.00 44.52 191 ASN H N 1
ATOM 5302 C CA . ASN B 1 179 ? 35.521 -15.965 6.384 1.00 55.86 191 ASN H CA 1
ATOM 5303 C C . ASN B 1 179 ? 34.325 -16.156 7.341 1.00 59.17 191 ASN H C 1
ATOM 5304 O O . ASN B 1 179 ? 34.196 -17.219 7.942 1.00 62.62 191 ASN H O 1
ATOM 5309 N N . ILE B 1 180 ? 33.469 -15.142 7.501 1.00 60.52 192 ILE H N 1
ATOM 5310 C CA . ILE B 1 180 ? 32.283 -15.296 8.360 1.00 57.77 192 ILE H CA 1
ATOM 5311 C C . ILE B 1 180 ? 31.027 -14.623 7.803 1.00 49.49 192 ILE H C 1
ATOM 5312 O O . ILE B 1 180 ? 31.087 -13.556 7.198 1.00 56.03 192 ILE H O 1
ATOM 5317 N N . SER B 1 181 ? 29.887 -15.276 8.008 1.00 50.52 193 SER H N 1
ATOM 5318 C CA . SER B 1 181 ? 28.603 -14.810 7.483 1.00 51.88 193 SER H CA 1
ATOM 5319 C C . SER B 1 181 ? 27.985 -13.720 8.347 1.00 51.29 193 SER H C 1
ATOM 5320 O O . SER B 1 181 ? 28.351 -13.558 9.513 1.00 47.04 193 SER H O 1
ATOM 5323 N N . ASN B 1 182 ? 27.025 -13.001 7.773 1.00 49.34 194 ASN H N 1
ATOM 5324 C CA . ASN B 1 182 ? 26.306 -11.956 8.489 1.00 50.97 194 ASN H CA 1
ATOM 5325 C C . ASN B 1 182 ? 25.554 -12.508 9.701 1.00 55.88 194 ASN H C 1
ATOM 5326 O O . ASN B 1 182 ? 25.512 -11.874 10.758 1.00 49.12 194 ASN H O 1
ATOM 5331 N N . GLU B 1 183 ? 25.000 -13.708 9.558 1.00 53.23 195 GLU H N 1
ATOM 5332 C CA . GLU B 1 183 ? 24.293 -14.361 10.654 1.00 50.95 195 GLU H CA 1
ATOM 5333 C C . GLU B 1 183 ? 25.223 -14.666 11.816 1.00 48.77 195 GLU H C 1
ATOM 5334 O O . GLU B 1 183 ? 24.878 -14.480 12.986 1.00 47.95 195 GLU H O 1
ATOM 5340 N N . GLU B 1 184 ? 26.411 -15.143 11.491 1.00 45.65 196 GLU H N 1
ATOM 5341 C CA . GLU B 1 184 ? 27.367 -15.483 12.521 1.00 50.66 196 GLU H CA 1
ATOM 5342 C C . GLU B 1 184 ? 27.882 -14.199 13.202 1.00 45.79 196 GLU H C 1
ATOM 5343 O O . GLU B 1 184 ? 28.176 -14.205 14.398 1.00 43.48 196 GLU H O 1
ATOM 5349 N N . LYS B 1 185 ? 27.970 -13.107 12.438 1.00 42.77 197 LYS H N 1
ATOM 5350 C CA . LYS B 1 185 ? 28.395 -11.817 12.976 1.00 42.49 197 LYS H CA 1
ATOM 5351 C C . LYS B 1 185 ? 27.397 -11.296 14.010 1.00 41.12 197 LYS H C 1
ATOM 5352 O O . LYS B 1 185 ? 27.793 -10.828 15.083 1.00 37.34 197 LYS H O 1
ATOM 5358 N N . LYS B 1 186 ? 26.107 -11.361 13.677 1.00 37.45 198 LYS H N 1
ATOM 5359 C CA . LYS B 1 186 ? 25.066 -10.885 14.580 1.00 41.06 198 LYS H CA 1
ATOM 5360 C C . LYS B 1 186 ? 25.119 -11.628 15.903 1.00 35.30 198 LYS H C 1
ATOM 5361 O O . LYS B 1 186 ? 24.876 -11.047 16.951 1.00 37.09 198 LYS H O 1
ATOM 5367 N N . LYS B 1 187 ? 25.452 -12.911 15.851 1.00 36.63 199 LYS H N 1
ATOM 5368 C CA . LYS B 1 187 ? 25.558 -13.700 17.065 1.00 35.49 199 LYS H CA 1
ATOM 5369 C C . LYS B 1 187 ? 26.785 -13.302 17.883 1.00 37.48 199 LYS H C 1
ATOM 5370 O O . LYS B 1 187 ? 26.707 -13.146 19.104 1.00 33.81 199 LYS H O 1
ATOM 5376 N N . MET B 1 188 ? 27.920 -13.148 17.205 1.00 35.67 200 MET H N 1
ATOM 5377 C CA . MET B 1 188 ? 29.176 -12.834 17.877 1.00 36.02 200 MET H CA 1
ATOM 5378 C C . MET B 1 188 ? 29.223 -11.407 18.399 1.00 30.94 200 MET H C 1
ATOM 5379 O O . MET B 1 188 ? 29.899 -11.125 19.381 1.00 35.02 200 MET H O 1
ATOM 5384 N N . LEU B 1 189 ? 28.527 -10.499 17.734 1.00 29.49 201 LEU H N 1
ATOM 5385 C CA . LEU B 1 189 ? 28.588 -9.108 18.135 1.00 31.10 201 LEU H CA 1
ATOM 5386 C C . LEU B 1 189 ? 27.440 -8.736 19.073 1.00 31.92 201 LEU H C 1
ATOM 5387 O O . LEU B 1 189 ? 27.091 -7.576 19.187 1.00 30.47 201 LEU H O 1
ATOM 5392 N N . HIS B 1 190 ? 26.850 -9.727 19.732 1.00 30.03 202 HIS H N 1
ATOM 5393 C CA . HIS B 1 190 ? 25.828 -9.439 20.717 1.00 31.30 202 HIS H CA 1
ATOM 5394 C C . HIS B 1 190 ? 26.463 -9.446 22.098 1.00 28.76 202 HIS H C 1
ATOM 5395 O O . HIS B 1 190 ? 26.977 -10.461 22.537 1.00 29.84 202 HIS H O 1
ATOM 5402 N N . VAL B 1 191 ? 26.456 -8.294 22.754 1.00 28.66 203 VAL H N 1
ATOM 5403 C CA . VAL B 1 191 ? 26.992 -8.175 24.104 1.00 28.40 203 VAL H CA 1
ATOM 5404 C C . VAL B 1 191 ? 25.807 -8.192 25.067 1.00 30.04 203 VAL H C 1
ATOM 5405 O O . VAL B 1 191 ? 24.839 -7.459 24.870 1.00 30.40 203 VAL H O 1
ATOM 5409 N N . ALA B 1 192 ? 25.873 -9.056 26.070 1.00 28.89 204 ALA H N 1
ATOM 5410 C CA . ALA B 1 192 ? 24.816 -9.180 27.061 1.00 33.68 204 ALA H CA 1
ATOM 5411 C C . ALA B 1 192 ? 25.386 -8.892 28.421 1.00 32.83 204 ALA H C 1
ATOM 5412 O O . ALA B 1 192 ? 26.413 -9.461 28.796 1.00 31.51 204 ALA H O 1
ATOM 5414 N N . VAL B 1 193 ? 24.722 -8.010 29.156 1.00 26.53 205 VAL H N 1
ATOM 5415 C CA . VAL B 1 193 ? 25.167 -7.653 30.481 1.00 26.30 205 VAL H CA 1
ATOM 5416 C C . VAL B 1 193 ? 24.105 -8.105 31.474 1.00 31.86 205 VAL H C 1
ATOM 5417 O O . VAL B 1 193 ? 22.932 -7.739 31.352 1.00 30.34 205 VAL H O 1
ATOM 5421 N N . VAL B 1 194 ? 24.515 -8.917 32.439 1.00 29.93 206 VAL H N 1
ATOM 5422 C CA . VAL B 1 194 ? 23.571 -9.472 33.400 1.00 27.33 206 VAL H CA 1
ATOM 5423 C C . VAL B 1 194 ? 23.614 -8.690 34.706 1.00 29.31 206 VAL H C 1
ATOM 5424 O O . VAL B 1 194 ? 24.603 -8.715 35.434 1.00 32.26 206 VAL H O 1
ATOM 5428 N N . GLY B 1 195 ? 22.538 -7.969 34.986 1.00 31.28 207 GLY H N 1
ATOM 5429 C CA . GLY B 1 195 ? 22.432 -7.214 36.224 1.00 33.83 207 GLY H CA 1
ATOM 5430 C C . GLY B 1 195 ? 22.042 -5.780 35.945 1.00 33.00 207 GLY H C 1
ATOM 5431 O O . GLY B 1 195 ? 22.743 -5.094 35.207 1.00 30.41 207 GLY H O 1
ATOM 5432 N N . GLY B 1 196 ? 20.922 -5.338 36.524 1.00 33.42 208 GLY H N 1
ATOM 5433 C CA . GLY B 1 196 ? 20.380 -4.011 36.269 1.00 31.89 208 GLY H CA 1
ATOM 5434 C C . GLY B 1 196 ? 20.710 -2.962 37.315 1.00 29.87 208 GLY H C 1
ATOM 5435 O O . GLY B 1 196 ? 20.165 -1.853 37.282 1.00 29.20 208 GLY H O 1
ATOM 5436 N N . GLY B 1 197 ? 21.624 -3.302 38.219 1.00 31.73 209 GLY H N 1
ATOM 5437 C CA . GLY B 1 197 ? 22.129 -2.368 39.216 1.00 30.01 209 GLY H CA 1
ATOM 5438 C C . GLY B 1 197 ? 23.120 -1.418 38.558 1.00 31.72 209 GLY H C 1
ATOM 5439 O O . GLY B 1 197 ? 23.309 -1.464 37.343 1.00 32.51 209 GLY H O 1
ATOM 5440 N N . PRO B 1 198 ? 23.740 -0.539 39.354 1.00 31.21 210 PRO H N 1
ATOM 5441 C CA . PRO B 1 198 ? 24.593 0.515 38.797 1.00 32.78 210 PRO H CA 1
ATOM 5442 C C . PRO B 1 198 ? 25.745 -0.017 37.937 1.00 29.31 210 PRO H C 1
ATOM 5443 O O . PRO B 1 198 ? 26.001 0.577 36.891 1.00 30.96 210 PRO H O 1
ATOM 5447 N N . THR B 1 199 ? 26.415 -1.093 38.348 1.00 28.03 211 THR H N 1
ATOM 5448 C CA . THR B 1 199 ? 27.538 -1.606 37.562 1.00 32.07 211 THR H CA 1
ATOM 5449 C C . THR B 1 199 ? 27.092 -2.103 36.184 1.00 28.42 211 THR H C 1
ATOM 5450 O O . THR B 1 199 ? 27.658 -1.702 35.167 1.00 27.73 211 THR H O 1
ATOM 5454 N N . GLY B 1 200 ? 26.080 -2.967 36.154 1.00 27.42 212 GLY H N 1
ATOM 5455 C CA . GLY B 1 200 ? 25.527 -3.453 34.897 1.00 22.70 212 GLY H CA 1
ATOM 5456 C C . GLY B 1 200 ? 25.061 -2.322 33.992 1.00 24.91 212 GLY H C 1
ATOM 5457 O O . GLY B 1 200 ? 25.324 -2.303 32.786 1.00 26.72 212 GLY H O 1
ATOM 5458 N N . VAL B 1 201 ? 24.376 -1.356 34.580 1.00 25.32 213 VAL H N 1
ATOM 5459 C CA . VAL B 1 201 ? 23.894 -0.211 33.819 1.00 25.24 213 VAL H CA 1
ATOM 5460 C C . VAL B 1 201 ? 25.051 0.603 33.246 1.00 26.21 213 VAL H C 1
ATOM 5461 O O . VAL B 1 201 ? 25.023 0.987 32.086 1.00 25.74 213 VAL H O 1
ATOM 5465 N N . GLU B 1 202 ? 26.063 0.877 34.065 1.00 26.03 214 GLU H N 1
ATOM 5466 C CA . GLU B 1 202 ? 27.172 1.719 33.612 1.00 25.53 214 GLU H CA 1
ATOM 5467 C C . GLU B 1 202 ? 28.037 1.012 32.578 1.00 26.50 214 GLU H C 1
ATOM 5468 O O . GLU B 1 202 ? 28.480 1.623 31.605 1.00 26.23 214 GLU H O 1
ATOM 5474 N N . VAL B 1 203 ? 28.258 -0.278 32.776 1.00 25.06 215 VAL H N 1
ATOM 5475 C CA . VAL B 1 203 ? 28.992 -1.058 31.777 1.00 26.27 215 VAL H CA 1
ATOM 5476 C C . VAL B 1 203 ? 28.257 -1.038 30.448 1.00 27.80 215 VAL H C 1
ATOM 5477 O O . VAL B 1 203 ? 28.874 -0.849 29.404 1.00 27.83 215 VAL H O 1
ATOM 5481 N N . THR B 1 204 ? 26.937 -1.211 30.488 1.00 26.73 216 THR H N 1
ATOM 5482 C CA . THR B 1 204 ? 26.128 -1.153 29.268 1.00 28.83 216 THR H CA 1
ATOM 5483 C C . THR B 1 204 ? 26.222 0.222 28.595 1.00 28.11 216 THR H C 1
ATOM 5484 O O . THR B 1 204 ? 26.428 0.310 27.382 1.00 29.25 216 THR H O 1
ATOM 5488 N N . ALA B 1 205 ? 26.078 1.288 29.383 1.00 28.19 217 ALA H N 1
ATOM 5489 C CA . ALA B 1 205 ? 26.107 2.654 28.859 1.00 28.18 217 ALA H CA 1
ATOM 5490 C C . ALA B 1 205 ? 27.448 2.956 28.185 1.00 29.30 217 ALA H C 1
ATOM 5491 O O . ALA B 1 205 ? 27.497 3.564 27.116 1.00 28.15 217 ALA H O 1
ATOM 5493 N N . GLU B 1 206 ? 28.531 2.514 28.820 1.00 28.31 218 GLU H N 1
ATOM 5494 C CA . GLU B 1 206 ? 29.876 2.761 28.311 1.00 27.98 218 GLU H CA 1
ATOM 5495 C C . GLU B 1 206 ? 30.132 2.037 26.996 1.00 28.30 218 GLU H C 1
ATOM 5496 O O . GLU B 1 206 ? 30.713 2.614 26.079 1.00 29.67 218 GLU H O 1
ATOM 5502 N N . PHE B 1 207 ? 29.714 0.777 26.904 1.00 24.66 219 PHE H N 1
ATOM 5503 C CA . PHE B 1 207 ? 29.787 0.090 25.629 1.00 30.45 219 PHE H CA 1
ATOM 5504 C C . PHE B 1 207 ? 28.916 0.737 24.558 1.00 31.33 219 PHE H C 1
ATOM 5505 O O . PHE B 1 207 ? 29.337 0.814 23.402 1.00 32.21 219 PHE H O 1
ATOM 5513 N N . ALA B 1 208 ? 27.722 1.207 24.925 1.00 28.01 220 ALA H N 1
ATOM 5514 C CA . ALA B 1 208 ? 26.859 1.841 23.931 1.00 31.53 220 ALA H CA 1
ATOM 5515 C C . ALA B 1 208 ? 27.520 3.087 23.353 1.00 29.52 220 ALA H C 1
ATOM 5516 O O . ALA B 1 208 ? 27.463 3.301 22.141 1.00 29.43 220 ALA H O 1
ATOM 5518 N N . ASP B 1 209 ? 28.152 3.898 24.202 1.00 28.96 221 ASP H N 1
ATOM 5519 C CA . ASP B 1 209 ? 28.874 5.089 23.738 1.00 30.90 221 ASP H CA 1
ATOM 5520 C C . ASP B 1 209 ? 30.046 4.715 22.828 1.00 32.98 221 ASP H C 1
ATOM 5521 O O . ASP B 1 209 ? 30.219 5.278 21.744 1.00 32.36 221 ASP H O 1
ATOM 5526 N N . PHE B 1 210 ? 30.861 3.782 23.297 1.00 29.78 222 PHE H N 1
ATOM 5527 C CA . PHE B 1 210 ? 31.996 3.281 22.524 1.00 32.16 222 PHE H CA 1
ATOM 5528 C C . PHE B 1 210 ? 31.522 2.782 21.137 1.00 30.22 222 PHE H C 1
ATOM 5529 O O . PHE B 1 210 ? 32.039 3.208 20.095 1.00 28.21 222 PHE H O 1
ATOM 5537 N N . ILE B 1 211 ? 30.518 1.910 21.142 1.00 26.88 223 ILE H N 1
ATOM 5538 C CA . ILE B 1 211 ? 29.943 1.375 19.908 1.00 31.24 223 ILE H CA 1
ATOM 5539 C C . ILE B 1 211 ? 29.431 2.486 18.986 1.00 33.83 223 ILE H C 1
ATOM 5540 O O . ILE B 1 211 ? 29.714 2.486 17.774 1.00 33.98 223 ILE H O 1
ATOM 5545 N N . ASN B 1 212 ? 28.716 3.449 19.558 1.00 32.40 224 ASN H N 1
ATOM 5546 C CA . ASN B 1 212 ? 28.173 4.550 18.777 1.00 32.43 224 ASN H CA 1
ATOM 5547 C C . ASN B 1 212 ? 29.182 5.579 18.304 1.00 37.38 224 ASN H C 1
ATOM 5548 O O . ASN B 1 212 ? 28.878 6.346 17.404 1.00 32.79 224 ASN H O 1
ATOM 5553 N N . LYS B 1 213 ? 30.368 5.615 18.907 1.00 32.56 225 LYS H N 1
ATOM 5554 C CA . LYS B 1 213 ? 31.351 6.611 18.505 1.00 32.39 225 LYS H CA 1
ATOM 5555 C C . LYS B 1 213 ? 32.556 5.992 17.783 1.00 34.26 225 LYS H C 1
ATOM 5556 O O . LYS B 1 213 ? 32.565 5.902 16.558 1.00 34.75 225 LYS H O 1
ATOM 5562 N N . GLU B 1 214 ? 33.567 5.564 18.532 1.00 32.42 226 GLU H N 1
ATOM 5563 C CA . GLU B 1 214 ? 34.801 5.083 17.916 1.00 30.88 226 GLU H CA 1
ATOM 5564 C C . GLU B 1 214 ? 34.619 3.816 17.093 1.00 32.00 226 GLU H C 1
ATOM 5565 O O . GLU B 1 214 ? 35.233 3.669 16.045 1.00 32.08 226 GLU H O 1
ATOM 5571 N N . VAL B 1 215 ? 33.793 2.899 17.574 1.00 29.67 227 VAL H N 1
ATOM 5572 C CA . VAL B 1 215 ? 33.595 1.643 16.880 1.00 32.18 227 VAL H CA 1
ATOM 5573 C C . VAL B 1 215 ? 32.882 1.897 15.559 1.00 34.78 227 VAL H C 1
ATOM 5574 O O . VAL B 1 215 ? 33.279 1.369 14.518 1.00 32.78 227 VAL H O 1
ATOM 5578 N N . LYS B 1 216 ? 31.857 2.741 15.603 1.00 31.08 228 LYS H N 1
ATOM 5579 C CA . LYS B 1 216 ? 31.100 3.071 14.400 1.00 36.04 228 LYS H CA 1
ATOM 5580 C C . LYS B 1 216 ? 32.019 3.674 13.326 1.00 36.02 228 LYS H C 1
ATOM 5581 O O . LYS B 1 216 ? 31.895 3.362 12.152 1.00 38.82 228 LYS H O 1
ATOM 5587 N N . ILE B 1 217 ? 32.969 4.499 13.754 1.00 37.51 229 ILE H N 1
ATOM 5588 C CA . ILE B 1 217 ? 33.921 5.121 12.842 1.00 39.35 229 ILE H CA 1
ATOM 5589 C C . ILE B 1 217 ? 34.949 4.133 12.294 1.00 41.27 229 ILE H C 1
ATOM 5590 O O . ILE B 1 217 ? 35.175 4.096 11.088 1.00 40.02 229 ILE H O 1
ATOM 5595 N N . ASN B 1 218 ? 35.546 3.313 13.163 1.00 38.23 230 ASN H N 1
ATOM 5596 C CA . ASN B 1 218 ? 36.621 2.404 12.741 1.00 34.81 230 ASN H CA 1
ATOM 5597 C C . ASN B 1 218 ? 36.182 1.047 12.189 1.00 35.30 230 ASN H C 1
ATOM 5598 O O . ASN B 1 218 ? 36.968 0.353 11.546 1.00 33.77 230 ASN H O 1
ATOM 5603 N N . TYR B 1 219 ? 34.942 0.651 12.457 1.00 32.92 231 TYR H N 1
ATOM 5604 C CA . TYR B 1 219 ? 34.444 -0.640 11.996 1.00 34.80 231 TYR H CA 1
ATOM 5605 C C . TYR B 1 219 ? 33.089 -0.458 11.330 1.00 36.33 231 TYR H C 1
ATOM 5606 O O . TYR B 1 219 ? 32.126 -1.171 11.634 1.00 32.06 231 TYR H O 1
ATOM 5615 N N . LYS B 1 220 ? 33.015 0.500 10.412 1.00 38.05 232 LYS H N 1
ATOM 5616 C CA . LYS B 1 220 ? 31.724 0.879 9.829 1.00 41.40 232 LYS H CA 1
ATOM 5617 C C . LYS B 1 220 ? 30.964 -0.303 9.202 1.00 41.17 232 LYS H C 1
ATOM 5618 O O . LYS B 1 220 ? 29.739 -0.396 9.328 1.00 42.84 232 LYS H O 1
ATOM 5624 N N . ASP B 1 221 ? 31.691 -1.232 8.597 1.00 41.06 233 ASP H N 1
ATOM 5625 C CA . ASP B 1 221 ? 31.071 -2.350 7.889 1.00 48.70 233 ASP H CA 1
ATOM 5626 C C . ASP B 1 221 ? 30.365 -3.373 8.781 1.00 47.11 233 ASP H C 1
ATOM 5627 O O . ASP B 1 221 ? 29.581 -4.176 8.283 1.00 42.57 233 ASP H O 1
ATOM 5632 N N . ILE B 1 222 ? 30.663 -3.388 10.081 1.00 38.70 234 ILE H N 1
ATOM 5633 C CA . ILE B 1 222 ? 30.012 -4.348 10.964 1.00 32.06 234 ILE H CA 1
ATOM 5634 C C . ILE B 1 222 ? 29.191 -3.667 12.049 1.00 37.38 234 ILE H C 1
ATOM 5635 O O . ILE B 1 222 ? 28.588 -4.341 12.878 1.00 39.19 234 ILE H O 1
ATOM 5640 N N . PHE B 1 223 ? 29.173 -2.335 12.040 1.00 37.01 235 PHE H N 1
ATOM 5641 C CA . PHE B 1 223 ? 28.478 -1.574 13.067 1.00 36.05 235 PHE H CA 1
ATOM 5642 C C . PHE B 1 223 ? 27.042 -2.037 13.232 1.00 42.41 235 PHE H C 1
ATOM 5643 O O . PHE B 1 223 ? 26.578 -2.264 14.352 1.00 34.59 235 PHE H O 1
ATOM 5651 N N . ASN B 1 224 ? 26.366 -2.216 12.099 1.00 39.92 236 ASN H N 1
ATOM 5652 C CA . ASN B 1 224 ? 24.947 -2.541 12.079 1.00 41.84 236 ASN H CA 1
ATOM 5653 C C . ASN B 1 224 ? 24.641 -3.915 12.641 1.00 39.15 236 ASN H C 1
ATOM 5654 O O . ASN B 1 224 ? 23.497 -4.193 12.950 1.00 41.07 236 ASN H O 1
ATOM 5659 N N . PHE B 1 225 ? 25.647 -4.775 12.780 1.00 35.32 237 PHE H N 1
ATOM 5660 C CA . PHE B 1 225 ? 25.410 -6.100 13.368 1.00 34.72 237 PHE H CA 1
ATOM 5661 C C . PHE B 1 225 ? 25.581 -6.168 14.884 1.00 34.19 237 PHE H C 1
ATOM 5662 O O . PHE B 1 225 ? 25.283 -7.198 15.499 1.00 36.18 237 PHE H O 1
ATOM 5670 N N . ILE B 1 226 ? 26.055 -5.081 15.483 1.00 35.13 238 ILE H N 1
ATOM 5671 C CA . ILE B 1 226 ? 26.333 -5.052 16.921 1.00 34.17 238 ILE H CA 1
ATOM 5672 C C . ILE B 1 226 ? 25.062 -4.804 17.719 1.00 34.24 238 ILE H C 1
ATOM 5673 O O . ILE B 1 226 ? 24.288 -3.922 17.377 1.00 34.74 238 ILE H O 1
ATOM 5678 N N . SER B 1 227 ? 24.865 -5.567 18.792 1.00 31.20 239 SER H N 1
ATOM 5679 C CA . SER B 1 227 ? 23.769 -5.290 19.702 1.00 33.66 239 SER H CA 1
ATOM 5680 C C . SER B 1 227 ? 24.201 -5.454 21.153 1.00 33.89 239 SER H C 1
ATOM 5681 O O . SER B 1 227 ? 25.196 -6.133 21.454 1.00 31.55 239 SER H O 1
ATOM 5684 N N . ILE B 1 228 ? 23.446 -4.820 22.042 1.00 29.79 240 ILE H N 1
ATOM 5685 C CA . ILE B 1 228 ? 23.652 -4.951 23.466 1.00 31.81 240 ILE H CA 1
ATOM 5686 C C . ILE B 1 228 ? 22.333 -5.207 24.173 1.00 33.01 240 ILE H C 1
ATOM 5687 O O . ILE B 1 228 ? 21.345 -4.524 23.911 1.00 32.82 240 ILE H O 1
ATOM 5692 N N . SER B 1 229 ? 22.332 -6.152 25.099 1.00 32.17 241 SER H N 1
ATOM 5693 C CA . SER B 1 229 ? 21.153 -6.391 25.917 1.00 33.05 241 SER H CA 1
ATOM 5694 C C . SER B 1 229 ? 21.536 -6.268 27.374 1.00 33.14 241 SER H C 1
ATOM 5695 O O . SER B 1 229 ? 22.632 -6.672 27.748 1.00 33.21 241 SER H O 1
ATOM 5698 N N . ILE B 1 230 ? 20.653 -5.721 28.203 1.00 29.83 242 ILE H N 1
ATOM 5699 C CA . ILE B 1 230 ? 20.877 -5.803 29.636 1.00 28.04 242 ILE H CA 1
ATOM 5700 C C . ILE B 1 230 ? 19.752 -6.623 30.267 1.00 29.05 242 ILE H C 1
ATOM 5701 O O . ILE B 1 230 ? 18.587 -6.463 29.919 1.00 32.66 242 ILE H O 1
ATOM 5706 N N . ILE B 1 231 ? 20.120 -7.535 31.162 1.00 28.71 243 ILE H N 1
ATOM 5707 C CA . ILE B 1 231 ? 19.181 -8.495 31.743 1.00 31.45 243 ILE H CA 1
ATOM 5708 C C . ILE B 1 231 ? 19.044 -8.257 33.242 1.00 32.37 243 ILE H C 1
ATOM 5709 O O . ILE B 1 231 ? 20.043 -8.201 33.957 1.00 31.99 243 ILE H O 1
ATOM 5714 N N . GLU B 1 232 ? 17.805 -8.101 33.705 1.00 29.25 244 GLU H N 1
ATOM 5715 C CA . GLU B 1 232 ? 17.547 -7.765 35.103 1.00 33.61 244 GLU H CA 1
ATOM 5716 C C . GLU B 1 232 ? 16.256 -8.448 35.598 1.00 32.65 244 GLU H C 1
ATOM 5717 O O . GLU B 1 232 ? 15.214 -8.354 34.955 1.00 32.76 244 GLU H O 1
ATOM 5723 N N . GLY B 1 233 ? 16.341 -9.133 36.735 1.00 31.32 245 GLY H N 1
ATOM 5724 C CA . GLY B 1 233 ? 15.204 -9.875 37.281 1.00 35.84 245 GLY H CA 1
ATOM 5725 C C . GLY B 1 233 ? 13.969 -9.048 37.614 1.00 34.59 245 GLY H C 1
ATOM 5726 O O . GLY B 1 233 ? 12.838 -9.482 37.355 1.00 35.92 245 GLY H O 1
ATOM 5727 N N . GLY B 1 234 ? 14.177 -7.851 38.162 1.00 32.33 246 GLY H N 1
ATOM 5728 C CA . GLY B 1 234 ? 13.079 -6.968 38.538 1.00 31.12 246 GLY H CA 1
ATOM 5729 C C . GLY B 1 234 ? 12.626 -6.102 37.385 1.00 38.27 246 GLY H C 1
ATOM 5730 O O . GLY B 1 234 ? 13.198 -6.167 36.299 1.00 34.79 246 GLY H O 1
ATOM 5731 N N . ASN B 1 235 ? 11.602 -5.281 37.612 1.00 35.03 247 ASN H N 1
ATOM 5732 C CA . ASN B 1 235 ? 11.085 -4.409 36.567 1.00 38.17 247 ASN H CA 1
ATOM 5733 C C . ASN B 1 235 ? 11.944 -3.169 36.289 1.00 37.48 247 ASN H C 1
ATOM 5734 O O . ASN B 1 235 ? 11.823 -2.549 35.236 1.00 39.20 247 ASN H O 1
ATOM 5739 N N . ASN B 1 236 ? 12.813 -2.808 37.223 1.00 33.96 248 ASN H N 1
ATOM 5740 C CA . ASN B 1 236 ? 13.519 -1.532 37.118 1.00 36.79 248 ASN H CA 1
ATOM 5741 C C . ASN B 1 236 ? 15.038 -1.651 36.927 1.00 33.21 248 ASN H C 1
ATOM 5742 O O . ASN B 1 236 ? 15.707 -2.374 37.669 1.00 33.85 248 ASN H O 1
ATOM 5747 N N . LEU B 1 237 ? 15.584 -0.914 35.964 1.00 31.67 249 LEU H N 1
ATOM 5748 C CA . LEU B 1 237 ? 17.018 -0.649 35.995 1.00 31.26 249 LEU H CA 1
ATOM 5749 C C . LEU B 1 237 ? 17.268 0.333 37.149 1.00 33.20 249 LEU H C 1
ATOM 5750 O O . LEU B 1 237 ? 16.414 1.166 37.441 1.00 31.97 249 LEU H O 1
ATOM 5755 N N . LEU B 1 238 ? 18.435 0.253 37.778 1.00 32.03 250 LEU H N 1
ATOM 5756 C CA . LEU B 1 238 ? 18.761 1.083 38.941 1.00 30.76 250 LEU H CA 1
ATOM 5757 C C . LEU B 1 238 ? 17.642 1.055 39.994 1.00 35.92 250 LEU H C 1
ATOM 5758 O O . LEU B 1 238 ? 17.081 2.100 40.331 1.00 33.79 250 LEU H O 1
ATOM 5763 N N . PRO B 1 239 ? 17.313 -0.144 40.511 1.00 35.70 251 PRO H N 1
ATOM 5764 C CA . PRO B 1 239 ? 16.156 -0.247 41.409 1.00 37.77 251 PRO H CA 1
ATOM 5765 C C . PRO B 1 239 ? 16.378 0.451 42.756 1.00 41.56 251 PRO H C 1
ATOM 5766 O O . PRO B 1 239 ? 15.399 0.820 43.388 1.00 42.43 251 PRO H O 1
ATOM 5770 N N . THR B 1 240 ? 17.623 0.665 43.176 1.00 40.37 252 THR H N 1
ATOM 5771 C CA . THR B 1 240 ? 17.854 1.353 44.454 1.00 41.22 252 THR H CA 1
ATOM 5772 C C . THR B 1 240 ? 17.817 2.882 44.332 1.00 38.60 252 THR H C 1
ATOM 5773 O O . THR B 1 240 ? 17.943 3.590 45.332 1.00 42.22 252 THR H O 1
ATOM 5777 N N . PHE B 1 241 ? 17.673 3.381 43.109 1.00 37.33 253 PHE H N 1
ATOM 5778 C CA . PHE B 1 241 ? 17.508 4.814 42.861 1.00 35.73 253 PHE H CA 1
ATOM 5779 C C . PHE B 1 241 ? 16.002 5.099 42.866 1.00 39.21 253 PHE H C 1
ATOM 5780 O O . PHE B 1 241 ? 15.209 4.192 43.123 1.00 46.47 253 PHE H O 1
ATOM 5788 N N . THR B 1 242 ? 15.596 6.320 42.540 1.00 39.67 254 THR H N 1
ATOM 5789 C CA . THR B 1 242 ? 14.162 6.651 42.477 1.00 42.77 254 THR H CA 1
ATOM 5790 C C . THR B 1 242 ? 13.466 6.101 41.231 1.00 41.19 254 THR H C 1
ATOM 5791 O O . THR B 1 242 ? 14.116 5.767 40.226 1.00 36.16 254 THR H O 1
ATOM 5795 N N . GLN B 1 243 ? 12.139 6.000 41.303 1.00 36.83 255 GLN H N 1
ATOM 5796 C CA . GLN B 1 243 ? 11.369 5.454 40.201 1.00 37.49 255 GLN H CA 1
ATOM 5797 C C . GLN B 1 243 ? 11.521 6.327 38.969 1.00 35.87 255 GLN H C 1
ATOM 5798 O O . GLN B 1 243 ? 11.604 5.811 37.856 1.00 36.91 255 GLN H O 1
ATOM 5804 N N . ASN B 1 244 ? 11.573 7.643 39.158 1.00 35.17 256 ASN H N 1
ATOM 5805 C CA . ASN B 1 244 ? 11.778 8.555 38.033 1.00 37.84 256 ASN H CA 1
ATOM 5806 C C . ASN B 1 244 ? 13.142 8.326 37.370 1.00 40.11 256 ASN H C 1
ATOM 5807 O O . ASN B 1 244 ? 13.269 8.402 36.139 1.00 33.12 256 ASN H O 1
ATOM 5812 N N . ILE B 1 245 ? 14.165 8.057 38.183 1.00 35.76 257 ILE H N 1
ATOM 5813 C CA . ILE B 1 245 ? 15.485 7.751 37.622 1.00 30.83 257 ILE H CA 1
ATOM 5814 C C . ILE B 1 245 ? 15.466 6.419 36.858 1.00 30.18 257 ILE H C 1
ATOM 5815 O O . ILE B 1 245 ? 16.014 6.317 35.757 1.00 32.01 257 ILE H O 1
ATOM 5820 N N . SER B 1 246 ? 14.832 5.399 37.427 1.00 33.47 258 SER H N 1
ATOM 5821 C CA . SER B 1 246 ? 14.677 4.122 36.723 1.00 35.40 258 SER H CA 1
ATOM 5822 C C . SER B 1 246 ? 13.967 4.261 35.371 1.00 33.47 258 SER H C 1
ATOM 5823 O O . SER B 1 246 ? 14.394 3.666 34.374 1.00 32.80 258 SER H O 1
ATOM 5826 N N . ASP B 1 247 ? 12.897 5.050 35.332 1.00 35.64 259 ASP H N 1
ATOM 5827 C CA . ASP B 1 247 ? 12.141 5.224 34.089 1.00 36.15 259 ASP H CA 1
ATOM 5828 C C . ASP B 1 247 ? 12.994 5.943 33.070 1.00 32.58 259 ASP H C 1
ATOM 5829 O O . ASP B 1 247 ? 13.034 5.559 31.913 1.00 36.15 259 ASP H O 1
ATOM 5834 N N . PHE B 1 248 ? 13.671 6.999 33.507 1.00 34.27 260 PHE H N 1
ATOM 5835 C CA . PHE B 1 248 ? 14.548 7.767 32.628 1.00 34.34 260 PHE H CA 1
ATOM 5836 C C . PHE B 1 248 ? 15.703 6.921 32.082 1.00 35.63 260 PHE H C 1
ATOM 5837 O O . PHE B 1 248 ? 16.086 7.054 30.918 1.00 35.41 260 PHE H O 1
ATOM 5845 N N . THR B 1 249 ? 16.237 6.041 32.916 1.00 30.51 261 THR H N 1
ATOM 5846 C CA . THR B 1 249 ? 17.317 5.155 32.489 1.00 32.31 261 THR H CA 1
ATOM 5847 C C . THR B 1 249 ? 16.841 4.177 31.411 1.00 33.40 261 THR H C 1
ATOM 5848 O O . THR B 1 249 ? 17.515 4.003 30.387 1.00 30.39 261 THR H O 1
ATOM 5852 N N . LYS B 1 250 ? 15.693 3.533 31.633 1.00 31.71 262 LYS H N 1
ATOM 5853 C CA . LYS B 1 250 ? 15.147 2.629 30.620 1.00 32.56 262 LYS H CA 1
ATOM 5854 C C . LYS B 1 250 ? 14.815 3.392 29.331 1.00 34.68 262 LYS H C 1
ATOM 5855 O O . LYS B 1 250 ? 15.066 2.886 28.234 1.00 35.45 262 LYS H O 1
ATOM 5861 N N . GLU B 1 251 ? 14.293 4.614 29.450 1.00 34.81 263 GLU H N 1
ATOM 5862 C CA . GLU B 1 251 ? 14.026 5.429 28.261 1.00 37.40 263 GLU H CA 1
ATOM 5863 C C . GLU B 1 251 ? 15.301 5.782 27.511 1.00 37.64 263 GLU H C 1
ATOM 5864 O O . GLU B 1 251 ? 15.330 5.765 26.274 1.00 36.76 263 GLU H O 1
ATOM 5870 N N . ASN B 1 252 ? 16.352 6.131 28.249 1.00 34.97 264 ASN H N 1
ATOM 5871 C CA . ASN B 1 252 ? 17.616 6.463 27.600 1.00 32.83 264 ASN H CA 1
ATOM 5872 C C . ASN B 1 252 ? 18.167 5.220 26.883 1.00 35.81 264 ASN H C 1
ATOM 5873 O O . ASN B 1 252 ? 18.666 5.316 25.758 1.00 34.33 264 ASN H O 1
ATOM 5878 N N . PHE B 1 253 ? 18.058 4.052 27.525 1.00 32.54 265 PHE H N 1
ATOM 5879 C CA . PHE B 1 253 ? 18.533 2.815 26.912 1.00 32.49 265 PHE H CA 1
ATOM 5880 C C . PHE B 1 253 ? 17.723 2.463 25.647 1.00 36.46 265 PHE H C 1
ATOM 5881 O O . PHE B 1 253 ? 18.307 2.145 24.617 1.00 36.19 265 PHE H O 1
ATOM 5889 N N . HIS B 1 254 ? 16.392 2.524 25.725 1.00 41.13 266 HIS H N 1
ATOM 5890 C CA . HIS B 1 254 ? 15.545 2.369 24.527 1.00 40.91 266 HIS H CA 1
ATOM 5891 C C . HIS B 1 254 ? 15.978 3.298 23.402 1.00 39.35 266 HIS H C 1
ATOM 5892 O O . HIS B 1 254 ? 16.160 2.860 22.272 1.00 41.20 266 HIS H O 1
ATOM 5899 N N . ASN B 1 255 ? 16.127 4.585 23.710 1.00 40.95 267 ASN H N 1
ATOM 5900 C CA . ASN B 1 255 ? 16.557 5.558 22.707 1.00 39.96 267 ASN H CA 1
ATOM 5901 C C . ASN B 1 255 ? 17.928 5.220 22.131 1.00 43.45 267 ASN H C 1
ATOM 5902 O O . ASN B 1 255 ? 18.256 5.640 21.025 1.00 44.44 267 ASN H O 1
ATOM 5907 N N . LEU B 1 256 ? 18.738 4.472 22.880 1.00 38.27 268 LEU H N 1
ATOM 5908 C CA . LEU B 1 256 ? 20.047 4.050 22.375 1.00 39.31 268 LEU H CA 1
ATOM 5909 C C . LEU B 1 256 ? 19.991 2.672 21.700 1.00 38.91 268 LEU H C 1
ATOM 5910 O O . LEU B 1 256 ? 21.023 2.134 21.303 1.00 39.71 268 LEU H O 1
ATOM 5915 N N . ASN B 1 257 ? 18.790 2.100 21.606 1.00 39.11 269 ASN H N 1
ATOM 5916 C CA . ASN B 1 257 ? 18.564 0.795 20.969 1.00 40.76 269 ASN H CA 1
ATOM 5917 C C . ASN B 1 257 ? 19.256 -0.348 21.685 1.00 36.79 269 ASN H C 1
ATOM 5918 O O . ASN B 1 257 ? 19.584 -1.386 21.087 1.00 32.82 269 ASN H O 1
ATOM 5923 N N . ILE B 1 258 ? 19.444 -0.156 22.985 1.00 35.96 270 ILE H N 1
ATOM 5924 C CA . ILE B 1 258 ? 19.844 -1.230 23.873 1.00 28.37 270 ILE H CA 1
ATOM 5925 C C . ILE B 1 258 ? 18.623 -2.087 24.158 1.00 31.71 270 ILE H C 1
ATOM 5926 O O . ILE B 1 258 ? 17.546 -1.553 24.393 1.00 35.57 270 ILE H O 1
ATOM 5931 N N . ASN B 1 259 ? 18.781 -3.404 24.146 1.00 30.32 271 ASN H N 1
ATOM 5932 C CA . ASN B 1 259 ? 17.696 -4.282 24.503 1.00 33.05 271 ASN H CA 1
ATOM 5933 C C . ASN B 1 259 ? 17.550 -4.342 26.017 1.00 38.54 271 ASN H C 1
ATOM 5934 O O . ASN B 1 259 ? 18.408 -4.912 26.700 1.00 32.96 271 ASN H O 1
ATOM 5939 N N . VAL B 1 260 ? 16.466 -3.793 26.550 1.00 33.86 272 VAL H N 1
ATOM 5940 C CA . VAL B 1 260 ? 16.282 -3.860 27.995 1.00 33.71 272 VAL H CA 1
ATOM 5941 C C . VAL B 1 260 ? 15.408 -5.042 28.394 1.00 35.94 272 VAL H C 1
ATOM 5942 O O . VAL B 1 260 ? 14.192 -5.025 28.216 1.00 36.64 272 VAL H O 1
ATOM 5946 N N . LEU B 1 261 ? 16.049 -6.072 28.929 1.00 35.31 273 LEU H N 1
ATOM 5947 C CA . LEU B 1 261 ? 15.362 -7.293 29.316 1.00 30.85 273 LEU H CA 1
ATOM 5948 C C . LEU B 1 261 ? 15.136 -7.300 30.820 1.00 33.00 273 LEU H C 1
ATOM 5949 O O . LEU B 1 261 ? 15.586 -8.204 31.526 1.00 31.24 273 LEU H O 1
ATOM 5954 N N . THR B 1 262 ? 14.454 -6.271 31.320 1.00 34.08 274 THR H N 1
ATOM 5955 C CA . THR B 1 262 ? 13.929 -6.293 32.688 1.00 34.61 274 THR H CA 1
ATOM 5956 C C . THR B 1 262 ? 12.938 -7.461 32.848 1.00 36.09 274 THR H C 1
ATOM 5957 O O . THR B 1 262 ? 12.425 -7.983 31.857 1.00 34.04 274 THR H O 1
ATOM 5961 N N . ASN B 1 263 ? 12.698 -7.874 34.089 1.00 35.95 275 ASN H N 1
ATOM 5962 C CA . ASN B 1 263 ? 11.816 -9.016 34.385 1.00 37.42 275 ASN H CA 1
ATOM 5963 C C . ASN B 1 263 ? 12.281 -10.318 33.725 1.00 39.03 275 ASN H C 1
ATOM 5964 O O . ASN B 1 263 ? 11.460 -11.117 33.280 1.00 37.36 275 ASN H O 1
ATOM 5969 N N . TYR B 1 264 ? 13.599 -10.516 33.680 1.00 36.04 276 TYR H N 1
ATOM 5970 C CA . TYR B 1 264 ? 14.200 -11.755 33.209 1.00 33.26 276 TYR H CA 1
ATOM 5971 C C . TYR B 1 264 ? 15.437 -12.061 34.012 1.00 38.00 276 TYR H C 1
ATOM 5972 O O . TYR B 1 264 ? 16.169 -11.149 34.401 1.00 36.73 276 TYR H O 1
ATOM 5981 N N . TYR B 1 265 ? 15.697 -13.338 34.253 1.00 34.99 277 TYR H N 1
ATOM 5982 C CA . TYR B 1 265 ? 16.968 -13.692 34.862 1.00 38.71 277 TYR H CA 1
ATOM 5983 C C . TYR B 1 265 ? 17.579 -14.917 34.186 1.00 42.27 277 TYR H C 1
ATOM 5984 O O . TYR B 1 265 ? 16.890 -15.712 33.537 1.00 39.74 277 TYR H O 1
ATOM 5993 N N . VAL B 1 266 ? 18.891 -15.032 34.309 1.00 38.84 278 VAL H N 1
ATOM 5994 C CA . VAL B 1 266 ? 19.635 -16.074 33.623 1.00 42.18 278 VAL H CA 1
ATOM 5995 C C . VAL B 1 266 ? 19.526 -17.381 34.401 1.00 39.91 278 VAL H C 1
ATOM 5996 O O . VAL B 1 266 ? 19.624 -17.380 35.619 1.00 38.03 278 VAL H O 1
ATOM 6000 N N . ILE B 1 267 ? 19.297 -18.490 33.703 1.00 37.77 279 ILE H N 1
ATOM 6001 C CA . ILE B 1 267 ? 19.158 -19.775 34.382 1.00 41.41 279 ILE H CA 1
ATOM 6002 C C . ILE B 1 267 ? 20.170 -20.799 33.907 1.00 40.89 279 ILE H C 1
ATOM 6003 O O . ILE B 1 267 ? 20.351 -21.838 34.540 1.00 40.64 279 ILE H O 1
ATOM 6008 N N . ASP B 1 268 ? 20.825 -20.504 32.790 1.00 40.84 280 ASP H N 1
ATOM 6009 C CA . ASP B 1 268 ? 21.841 -21.398 32.251 1.00 40.38 280 ASP H CA 1
ATOM 6010 C C . ASP B 1 268 ? 22.708 -20.683 31.222 1.00 38.22 280 ASP H C 1
ATOM 6011 O O . ASP B 1 268 ? 22.222 -19.858 30.450 1.00 40.69 280 ASP H O 1
ATOM 6016 N N . VAL B 1 269 ? 23.995 -21.004 31.215 1.00 38.15 281 VAL H N 1
ATOM 6017 C CA . VAL B 1 269 ? 24.921 -20.420 30.247 1.00 39.99 281 VAL H CA 1
ATOM 6018 C C . VAL B 1 269 ? 25.730 -21.512 29.558 1.00 37.91 281 VAL H C 1
ATOM 6019 O O . VAL B 1 269 ? 26.347 -22.333 30.216 1.00 38.46 281 VAL H O 1
ATOM 6023 N N . ASP B 1 270 ? 25.701 -21.524 28.232 1.00 40.59 282 ASP H N 1
ATOM 6024 C CA . ASP B 1 270 ? 26.548 -22.421 27.444 1.00 45.90 282 ASP H CA 1
ATOM 6025 C C . ASP B 1 270 ? 27.566 -21.593 26.655 1.00 44.62 282 ASP H C 1
ATOM 6026 O O . ASP B 1 270 ? 27.633 -20.379 26.817 1.00 38.91 282 ASP H O 1
ATOM 6031 N N . LYS B 1 271 ? 28.353 -22.238 25.802 1.00 46.58 283 LYS H N 1
ATOM 6032 C CA . LYS B 1 271 ? 29.431 -21.535 25.110 1.00 47.72 283 LYS H CA 1
ATOM 6033 C C . LYS B 1 271 ? 28.955 -20.436 24.155 1.00 46.08 283 LYS H C 1
ATOM 6034 O O . LYS B 1 271 ? 29.526 -19.345 24.144 1.00 47.14 283 LYS H O 1
ATOM 6040 N N . HIS B 1 272 ? 27.918 -20.705 23.368 1.00 43.16 284 HIS H N 1
ATOM 6041 C CA . HIS B 1 272 ? 27.459 -19.732 22.376 1.00 45.67 284 HIS H CA 1
ATOM 6042 C C . HIS B 1 272 ? 26.067 -19.156 22.651 1.00 41.55 284 HIS H C 1
ATOM 6043 O O . HIS B 1 272 ? 25.620 -18.238 21.968 1.00 37.50 284 HIS H O 1
ATOM 6050 N N . SER B 1 273 ? 25.378 -19.679 23.653 1.00 39.81 285 SER H N 1
ATOM 6051 C CA . SER B 1 273 ? 24.072 -19.121 23.983 1.00 38.52 285 SER H CA 1
ATOM 6052 C C . SER B 1 273 ? 23.780 -19.234 25.468 1.00 38.46 285 SER H C 1
ATOM 6053 O O . SER B 1 273 ? 24.419 -20.014 26.173 1.00 39.90 285 SER H O 1
ATOM 6056 N N . PHE B 1 274 ? 22.844 -18.422 25.955 1.00 36.74 286 PHE H N 1
ATOM 6057 C CA . PHE B 1 274 ? 22.378 -18.583 27.329 1.00 37.43 286 PHE H CA 1
ATOM 6058 C C . PHE B 1 274 ? 20.845 -18.571 27.378 1.00 38.28 286 PHE H C 1
ATOM 6059 O O . PHE B 1 274 ? 20.176 -18.145 26.422 1.00 38.41 286 PHE H O 1
ATOM 6067 N N . HIS B 1 275 ? 20.293 -19.046 28.490 1.00 37.78 287 HIS H N 1
ATOM 6068 C CA . HIS B 1 275 ? 18.844 -19.110 28.653 1.00 38.20 287 HIS H CA 1
ATOM 6069 C C . HIS B 1 275 ? 18.375 -18.143 29.730 1.00 39.58 287 HIS H C 1
ATOM 6070 O O . HIS B 1 275 ? 18.970 -18.063 30.801 1.00 37.61 287 HIS H O 1
ATOM 6077 N N . ILE B 1 276 ? 17.316 -17.403 29.435 1.00 34.19 288 ILE H N 1
ATOM 6078 C CA . ILE B 1 276 ? 16.703 -16.555 30.436 1.00 37.25 288 ILE H CA 1
ATOM 6079 C C . ILE B 1 276 ? 15.270 -16.989 30.709 1.00 40.09 288 ILE H C 1
ATOM 6080 O O . ILE B 1 276 ? 14.615 -17.618 29.882 1.00 35.78 288 ILE H O 1
ATOM 6085 N N . GLN B 1 277 ? 14.798 -16.592 31.875 1.00 38.37 289 GLN H N 1
ATOM 6086 C CA . GLN B 1 277 ? 13.524 -17.007 32.427 1.00 41.26 289 GLN H CA 1
ATOM 6087 C C . GLN B 1 277 ? 12.706 -15.774 32.792 1.00 43.31 289 GLN H C 1
ATOM 6088 O O . GLN B 1 277 ? 13.205 -14.893 33.491 1.00 39.51 289 GLN H O 1
ATOM 6094 N N . SER B 1 278 ? 11.469 -15.687 32.306 1.00 37.27 290 SER H N 1
ATOM 6095 C CA . SER B 1 278 ? 10.600 -14.580 32.707 1.00 40.96 290 SER H CA 1
ATOM 6096 C C . SER B 1 278 ? 10.321 -14.601 34.207 1.00 43.63 290 SER H C 1
ATOM 6097 O O . SER B 1 278 ? 10.160 -15.666 34.802 1.00 44.24 290 SER H O 1
ATOM 6100 N N . SER B 1 279 ? 10.285 -13.416 34.810 1.00 41.54 291 SER H N 1
ATOM 6101 C CA . SER B 1 279 ? 9.962 -13.260 36.224 1.00 42.10 291 SER H CA 1
ATOM 6102 C C . SER B 1 279 ? 8.459 -13.179 36.419 1.00 42.82 291 SER H C 1
ATOM 6103 O O . SER B 1 279 ? 7.962 -13.300 37.530 1.00 51.91 291 SER H O 1
ATOM 6106 N N . LEU B 1 280 ? 7.758 -12.938 35.320 1.00 41.89 292 LEU H N 1
ATOM 6107 C CA . LEU B 1 280 ? 6.312 -12.762 35.295 1.00 47.67 292 LEU H CA 1
ATOM 6108 C C . LEU B 1 280 ? 5.539 -14.008 34.873 1.00 46.75 292 LEU H C 1
ATOM 6109 O O . LEU B 1 280 ? 4.353 -14.126 35.161 1.00 47.62 292 LEU H O 1
ATOM 6114 N N . ASN B 1 281 ? 6.209 -14.915 34.172 1.00 48.42 293 ASN H N 1
ATOM 6115 C CA . ASN B 1 281 ? 5.606 -16.172 33.735 1.00 42.06 293 ASN H CA 1
ATOM 6116 C C . ASN B 1 281 ? 6.659 -17.275 33.766 1.00 42.87 293 ASN H C 1
ATOM 6117 O O . ASN B 1 281 ? 7.525 -17.340 32.888 1.00 40.93 293 ASN H O 1
ATOM 6122 N N . LYS B 1 282 ? 6.556 -18.157 34.762 1.00 43.58 294 LYS H N 1
ATOM 6123 C CA . LYS B 1 282 ? 7.556 -19.208 34.999 1.00 46.74 294 LYS H CA 1
ATOM 6124 C C . LYS B 1 282 ? 7.741 -20.135 33.797 1.00 46.75 294 LYS H C 1
ATOM 6125 O O . LYS B 1 282 ? 8.782 -20.782 33.656 1.00 47.91 294 LYS H O 1
ATOM 6131 N N . ASN B 1 283 ? 6.750 -20.176 32.917 1.00 40.47 295 ASN H N 1
ATOM 6132 C CA . ASN B 1 283 ? 6.795 -21.096 31.787 1.00 45.45 295 ASN H CA 1
ATOM 6133 C C . ASN B 1 283 ? 7.462 -20.498 30.559 1.00 44.84 295 ASN H C 1
ATOM 6134 O O . ASN B 1 283 ? 7.758 -21.215 29.613 1.00 43.48 295 ASN H O 1
ATOM 6139 N N . GLU B 1 284 ? 7.702 -19.188 30.582 1.00 41.62 296 GLU H N 1
ATOM 6140 C CA . GLU B 1 284 ? 8.325 -18.522 29.446 1.00 44.11 296 GLU H CA 1
ATOM 6141 C C . GLU B 1 284 ? 9.840 -18.430 29.615 1.00 45.67 296 GLU H C 1
ATOM 6142 O O . GLU B 1 284 ? 10.352 -17.865 30.595 1.00 38.58 296 GLU H O 1
ATOM 6148 N N . LYS B 1 285 ? 10.540 -19.025 28.655 1.00 41.28 297 LYS H N 1
ATOM 6149 C CA . LYS B 1 285 ? 11.991 -19.016 28.611 1.00 42.30 297 LYS H CA 1
ATOM 6150 C C . LYS B 1 285 ? 12.419 -18.532 27.236 1.00 45.60 297 LYS H C 1
ATOM 6151 O O . LYS B 1 285 ? 11.644 -18.604 26.276 1.00 44.19 297 LYS H O 1
ATOM 6157 N N . LYS B 1 286 ? 13.638 -18.008 27.143 1.00 42.11 298 LYS H N 1
ATOM 6158 C CA . LYS B 1 286 ? 14.209 -17.647 25.847 1.00 45.05 298 LYS H CA 1
ATOM 6159 C C . LYS B 1 286 ? 15.678 -18.047 25.794 1.00 44.59 298 LYS H C 1
ATOM 6160 O O . LYS B 1 286 ? 16.388 -18.008 26.804 1.00 37.83 298 LYS H O 1
ATOM 6166 N N . LYS B 1 287 ? 16.099 -18.463 24.606 1.00 41.25 299 LYS H N 1
ATOM 6167 C CA . LYS B 1 287 ? 17.478 -18.823 24.321 1.00 44.15 299 LYS H CA 1
ATOM 6168 C C . LYS B 1 287 ? 18.045 -17.688 23.499 1.00 41.44 299 LYS H C 1
ATOM 6169 O O . LYS B 1 287 ? 17.423 -17.269 22.533 1.00 41.60 299 LYS H O 1
ATOM 6175 N N . LEU B 1 288 ? 19.206 -17.179 23.886 1.00 39.44 300 LEU H N 1
ATOM 6176 C CA . LEU B 1 288 ? 19.808 -16.029 23.220 1.00 41.17 300 LEU H CA 1
ATOM 6177 C C . LEU B 1 288 ? 21.244 -16.350 22.863 1.00 38.39 300 LEU H C 1
ATOM 6178 O O . LEU B 1 288 ? 21.987 -16.854 23.711 1.00 40.05 300 LEU H O 1
ATOM 6183 N N . SER B 1 289 ? 21.635 -16.043 21.633 1.00 36.39 301 SER H N 1
ATOM 6184 C CA . SER B 1 289 ? 23.030 -16.145 21.235 1.00 41.62 301 SER H CA 1
ATOM 6185 C C . SER B 1 289 ? 23.799 -14.937 21.756 1.00 40.93 301 SER H C 1
ATOM 6186 O O . SER B 1 289 ? 23.217 -13.856 21.954 1.00 36.08 301 SER H O 1
ATOM 6189 N N . TYR B 1 290 ? 25.098 -15.125 21.992 1.00 35.12 302 TYR H N 1
ATOM 6190 C CA . TYR B 1 290 ? 25.930 -14.042 22.503 1.00 36.01 302 TYR H CA 1
ATOM 6191 C C . TYR B 1 290 ? 27.387 -14.223 22.100 1.00 35.55 302 TYR H C 1
ATOM 6192 O O . TYR B 1 290 ? 27.831 -15.351 21.879 1.00 34.29 302 TYR H O 1
ATOM 6201 N N . GLY B 1 291 ? 28.121 -13.114 22.031 1.00 33.40 303 GLY H N 1
ATOM 6202 C CA . GLY B 1 291 ? 29.563 -13.136 21.849 1.00 32.70 303 GLY H CA 1
ATOM 6203 C C . GLY B 1 291 ? 30.337 -12.774 23.111 1.00 31.17 303 GLY H C 1
ATOM 6204 O O . GLY B 1 291 ? 31.431 -13.270 23.345 1.00 34.30 303 GLY H O 1
ATOM 6205 N N . LEU B 1 292 ? 29.767 -11.905 23.934 1.00 28.36 304 LEU H N 1
ATOM 6206 C CA . LEU B 1 292 ? 30.413 -11.489 25.174 1.00 31.66 304 LEU H CA 1
ATOM 6207 C C . LEU B 1 292 ? 29.363 -11.417 26.279 1.00 29.96 304 LEU H C 1
ATOM 6208 O O . LEU B 1 292 ? 28.385 -10.681 26.162 1.00 30.34 304 LEU H O 1
ATOM 6213 N N . LEU B 1 293 ? 29.558 -12.188 27.343 1.00 27.89 305 LEU H N 1
ATOM 6214 C CA . LEU B 1 293 ? 28.595 -12.213 28.436 1.00 28.77 305 LEU H CA 1
ATOM 6215 C C . LEU B 1 293 ? 29.220 -11.623 29.680 1.00 30.01 305 LEU H C 1
ATOM 6216 O O . LEU B 1 293 ? 30.211 -12.146 30.182 1.00 29.59 305 LEU H O 1
ATOM 6221 N N . ILE B 1 294 ? 28.631 -10.540 30.185 1.00 26.99 306 ILE H N 1
ATOM 6222 C CA . ILE B 1 294 ? 29.193 -9.857 31.337 1.00 28.04 306 ILE H CA 1
ATOM 6223 C C . ILE B 1 294 ? 28.295 -10.047 32.565 1.00 31.38 306 ILE H C 1
ATOM 6224 O O . ILE B 1 294 ? 27.099 -9.739 32.528 1.00 30.47 306 ILE H O 1
ATOM 6229 N N . TRP B 1 295 ? 28.877 -10.584 33.638 1.00 27.26 307 TRP H N 1
ATOM 6230 C CA . TRP B 1 295 ? 28.153 -10.859 34.873 1.00 32.64 307 TRP H CA 1
ATOM 6231 C C . TRP B 1 295 ? 28.443 -9.752 35.885 1.00 33.04 307 TRP H C 1
ATOM 6232 O O . TRP B 1 295 ? 29.488 -9.757 36.539 1.00 31.68 307 TRP H O 1
ATOM 6243 N N . ALA B 1 296 ? 27.514 -8.815 36.031 1.00 32.67 308 ALA H N 1
ATOM 6244 C CA . ALA B 1 296 ? 27.834 -7.573 36.719 1.00 38.91 308 ALA H CA 1
ATOM 6245 C C . ALA B 1 296 ? 27.441 -7.572 38.184 1.00 46.40 308 ALA H C 1
ATOM 6246 O O . ALA B 1 296 ? 27.755 -6.624 38.898 1.00 54.55 308 ALA H O 1
ATOM 6248 N N . SER B 1 297 ? 26.825 -8.660 38.633 1.00 44.02 309 SER H N 1
ATOM 6249 C CA . SER B 1 297 ? 26.177 -8.733 39.940 1.00 50.72 309 SER H CA 1
ATOM 6250 C C . SER B 1 297 ? 26.594 -9.936 40.781 1.00 50.12 309 SER H C 1
ATOM 6251 O O . SER B 1 297 ? 26.946 -10.976 40.237 1.00 45.23 309 SER H O 1
ATOM 6254 N N . GLY B 1 298 ? 26.539 -9.794 42.104 1.00 51.80 310 GLY H N 1
ATOM 6255 C CA . GLY B 1 298 ? 26.689 -10.941 42.981 1.00 49.17 310 GLY H CA 1
ATOM 6256 C C . GLY B 1 298 ? 27.909 -10.999 43.889 1.00 51.23 310 GLY H C 1
ATOM 6257 O O . GLY B 1 298 ? 29.051 -11.039 43.422 1.00 52.37 310 GLY H O 1
ATOM 6258 N N . LEU B 1 299 ? 27.653 -11.014 45.196 1.00 52.13 311 LEU H N 1
ATOM 6259 C CA . LEU B 1 299 ? 28.699 -11.148 46.203 1.00 44.58 311 LEU H CA 1
ATOM 6260 C C . LEU B 1 299 ? 28.607 -12.491 46.928 1.00 48.36 311 LEU H C 1
ATOM 6261 O O . LEU B 1 299 ? 27.520 -12.978 47.235 1.00 44.81 311 LEU H O 1
ATOM 6266 N N . ALA B 1 300 ? 29.759 -13.073 47.216 1.00 46.81 312 ALA H N 1
ATOM 6267 C CA . ALA B 1 300 ? 29.842 -14.219 48.100 1.00 44.03 312 ALA H CA 1
ATOM 6268 C C . ALA B 1 300 ? 31.017 -13.971 49.030 1.00 41.68 312 ALA H C 1
ATOM 6269 O O . ALA B 1 300 ? 31.883 -13.147 48.736 1.00 38.45 312 ALA H O 1
ATOM 6271 N N . GLN B 1 301 ? 31.050 -14.673 50.151 1.00 38.59 313 GLN H N 1
ATOM 6272 C CA . GLN B 1 301 ? 32.093 -14.453 51.130 1.00 39.28 313 GLN H CA 1
ATOM 6273 C C . GLN B 1 301 ? 33.383 -15.139 50.705 1.00 40.97 313 GLN H C 1
ATOM 6274 O O . GLN B 1 301 ? 33.362 -16.185 50.066 1.00 38.97 313 GLN H O 1
ATOM 6280 N N . THR B 1 302 ? 34.511 -14.533 51.056 1.00 39.04 314 THR H N 1
ATOM 6281 C CA . THR B 1 302 ? 35.810 -15.126 50.766 1.00 41.79 314 THR H CA 1
ATOM 6282 C C . THR B 1 302 ? 35.948 -16.442 51.528 1.00 41.14 314 THR H C 1
ATOM 6283 O O . THR B 1 302 ? 35.284 -16.646 52.552 1.00 38.47 314 THR H O 1
ATOM 6287 N N . THR B 1 303 ? 36.828 -17.312 51.046 1.00 44.14 315 THR H N 1
ATOM 6288 C CA . THR B 1 303 ? 37.108 -18.572 51.731 1.00 44.32 315 THR H CA 1
ATOM 6289 C C . THR B 1 303 ? 37.692 -18.302 53.115 1.00 41.46 315 THR H C 1
ATOM 6290 O O . THR B 1 303 ? 37.356 -18.990 54.082 1.00 44.00 315 THR H O 1
ATOM 6294 N N . LEU B 1 304 ? 38.534 -17.281 53.230 1.00 42.53 316 LEU H N 1
ATOM 6295 C CA . LEU B 1 304 ? 39.117 -16.934 54.532 1.00 37.33 316 LEU H CA 1
ATOM 6296 C C . LEU B 1 304 ? 38.040 -16.687 55.599 1.00 41.08 316 LEU H C 1
ATOM 6297 O O . LEU B 1 304 ? 38.142 -17.157 56.738 1.00 40.27 316 LEU H O 1
ATOM 6302 N N . ILE B 1 305 ? 37.005 -15.950 55.217 1.00 38.08 317 ILE H N 1
ATOM 6303 C CA . ILE B 1 305 ? 35.928 -15.617 56.133 1.00 41.30 317 ILE H CA 1
ATOM 6304 C C . ILE B 1 305 ? 35.109 -16.873 56.454 1.00 37.29 317 ILE H C 1
ATOM 6305 O O . ILE B 1 305 ? 34.733 -17.086 57.602 1.00 37.79 317 ILE H O 1
ATOM 6310 N N . GLN B 1 306 ? 34.836 -17.691 55.440 1.00 40.16 318 GLN H N 1
ATOM 6311 C CA . GLN B 1 306 ? 34.125 -18.961 55.633 1.00 45.96 318 GLN H CA 1
ATOM 6312 C C . GLN B 1 306 ? 34.834 -19.843 56.646 1.00 49.82 318 GLN H C 1
ATOM 6313 O O . GLN B 1 306 ? 34.186 -20.456 57.505 1.00 45.98 318 GLN H O 1
ATOM 6319 N N . LYS B 1 307 ? 36.164 -19.902 56.538 1.00 45.24 319 LYS H N 1
ATOM 6320 C CA . LYS B 1 307 ? 36.979 -20.739 57.418 1.00 45.94 319 LYS H CA 1
ATOM 6321 C C . LYS B 1 307 ? 37.107 -20.139 58.807 1.00 44.94 319 LYS H C 1
ATOM 6322 O O . LYS B 1 307 ? 37.097 -20.857 59.803 1.00 48.16 319 LYS H O 1
ATOM 6328 N N . PHE B 1 308 ? 37.257 -18.822 58.874 1.00 41.99 320 PHE H N 1
ATOM 6329 C CA . PHE B 1 308 ? 37.369 -18.129 60.146 1.00 39.52 320 PHE H CA 1
ATOM 6330 C C . PHE B 1 308 ? 36.099 -18.300 60.986 1.00 45.51 320 PHE H C 1
ATOM 6331 O O . PHE B 1 308 ? 36.158 -18.434 62.223 1.00 43.87 320 PHE H O 1
ATOM 6339 N N . LEU B 1 309 ? 34.955 -18.286 60.311 1.00 41.53 321 LEU H N 1
ATOM 6340 C CA . LEU B 1 309 ? 33.665 -18.343 61.002 1.00 48.51 321 LEU H CA 1
ATOM 6341 C C . LEU B 1 309 ? 33.548 -19.620 61.818 1.00 47.91 321 LEU H C 1
ATOM 6342 O O . LEU B 1 309 ? 33.094 -19.604 62.963 1.00 49.97 321 LEU H O 1
ATOM 6347 N N . LYS B 1 310 ? 33.995 -20.720 61.228 1.00 46.97 322 LYS H N 1
ATOM 6348 C CA . LYS B 1 310 ? 33.848 -22.041 61.834 1.00 53.90 322 LYS H CA 1
ATOM 6349 C C . LYS B 1 310 ? 34.725 -22.246 63.054 1.00 50.92 322 LYS H C 1
ATOM 6350 O O . LYS B 1 310 ? 34.577 -23.239 63.755 1.00 58.63 322 LYS H O 1
ATOM 6356 N N . THR B 1 311 ? 35.622 -21.303 63.319 1.00 51.77 323 THR H N 1
ATOM 6357 C CA . THR B 1 311 ? 36.513 -21.405 64.463 1.00 50.19 323 THR H CA 1
ATOM 6358 C C . THR B 1 311 ? 36.019 -20.562 65.621 1.00 50.45 323 THR H C 1
ATOM 6359 O O . THR B 1 311 ? 36.613 -20.563 66.692 1.00 52.22 323 THR H O 1
ATOM 6363 N N . ILE B 1 312 ? 34.938 -19.824 65.399 1.00 50.98 324 ILE H N 1
ATOM 6364 C CA . ILE B 1 312 ? 34.307 -19.046 66.464 1.00 51.18 324 ILE H CA 1
ATOM 6365 C C . ILE B 1 312 ? 32.996 -19.734 66.831 1.00 50.27 324 ILE H C 1
ATOM 6366 O O . ILE B 1 312 ? 32.065 -19.778 66.018 1.00 50.30 324 ILE H O 1
ATOM 6371 N N . PRO B 1 313 ? 32.940 -20.313 68.046 1.00 55.40 325 PRO H N 1
ATOM 6372 C CA . PRO B 1 313 ? 31.799 -21.132 68.477 1.00 54.01 325 PRO H CA 1
ATOM 6373 C C . PRO B 1 313 ? 30.490 -20.381 68.292 1.00 48.32 325 PRO H C 1
ATOM 6374 O O . PRO B 1 313 ? 29.594 -20.860 67.599 1.00 52.23 325 PRO H O 1
ATOM 6378 N N . VAL B 1 314 ? 30.411 -19.196 68.880 1.00 47.43 326 VAL H N 1
ATOM 6379 C CA . VAL B 1 314 ? 29.255 -18.320 68.723 1.00 48.49 326 VAL H CA 1
ATOM 6380 C C . VAL B 1 314 ? 28.864 -18.019 67.260 1.00 54.73 326 VAL H C 1
ATOM 6381 O O . VAL B 1 314 ? 27.679 -17.894 66.948 1.00 55.90 326 VAL H O 1
ATOM 6385 N N . GLN B 1 315 ? 29.833 -17.958 66.351 1.00 49.09 327 GLN H N 1
ATOM 6386 C CA . GLN B 1 315 ? 29.514 -17.618 64.963 1.00 52.34 327 GLN H CA 1
ATOM 6387 C C . GLN B 1 315 ? 29.576 -18.812 64.014 1.00 52.10 327 GLN H C 1
ATOM 6388 O O . GLN B 1 315 ? 29.502 -18.634 62.801 1.00 50.69 327 GLN H O 1
ATOM 6394 N N . ALA B 1 316 ? 29.715 -20.019 64.559 1.00 55.59 328 ALA H N 1
ATOM 6395 C CA . ALA B 1 316 ? 30.080 -21.192 63.756 1.00 53.81 328 ALA H CA 1
ATOM 6396 C C . ALA B 1 316 ? 29.182 -21.447 62.556 1.00 56.05 328 ALA H C 1
ATOM 6397 O O . ALA B 1 316 ? 29.657 -21.896 61.515 1.00 59.86 328 ALA H O 1
ATOM 6399 N N . ASN B 1 317 ? 27.896 -21.135 62.672 1.00 57.42 329 ASN H N 1
ATOM 6400 C CA . ASN B 1 317 ? 26.983 -21.375 61.556 1.00 55.34 329 ASN H CA 1
ATOM 6401 C C . ASN B 1 317 ? 26.479 -20.095 60.911 1.00 59.74 329 ASN H C 1
ATOM 6402 O O . ASN B 1 317 ? 25.472 -20.107 60.202 1.00 58.46 329 ASN H O 1
ATOM 6407 N N . ASN B 1 318 ? 27.187 -18.992 61.142 1.00 58.40 330 ASN H N 1
ATOM 6408 C CA . ASN B 1 318 ? 26.878 -17.758 60.434 1.00 53.85 330 ASN H CA 1
ATOM 6409 C C . ASN B 1 318 ? 27.317 -17.851 58.977 1.00 52.63 330 ASN H C 1
ATOM 6410 O O . ASN B 1 318 ? 28.239 -18.595 58.641 1.00 57.89 330 ASN H O 1
ATOM 6415 N N . ALA B 1 319 ? 26.644 -17.097 58.116 1.00 54.83 331 ALA H N 1
ATOM 6416 C CA . ALA B 1 319 ? 27.020 -16.997 56.715 1.00 54.30 331 ALA H CA 1
ATOM 6417 C C . ALA B 1 319 ? 27.899 -15.763 56.486 1.00 49.11 331 ALA H C 1
ATOM 6418 O O . ALA B 1 319 ? 28.522 -15.616 55.441 1.00 52.02 331 ALA H O 1
ATOM 6420 N N . ILE B 1 320 ? 27.922 -14.861 57.459 1.00 49.46 332 ILE H N 1
ATOM 6421 C CA . ILE B 1 320 ? 28.742 -13.665 57.339 1.00 46.19 332 ILE H CA 1
ATOM 6422 C C . ILE B 1 320 ? 29.288 -13.285 58.709 1.00 41.22 332 ILE H C 1
ATOM 6423 O O . ILE B 1 320 ? 28.693 -13.603 59.739 1.00 45.30 332 ILE H O 1
ATOM 6428 N N . LEU B 1 321 ? 30.445 -12.638 58.710 1.00 39.38 333 LEU H N 1
ATOM 6429 C CA . LEU B 1 321 ? 31.119 -12.239 59.932 1.00 38.92 333 LEU H CA 1
ATOM 6430 C C . LEU B 1 321 ? 30.347 -11.131 60.652 1.00 39.63 333 LEU H C 1
ATOM 6431 O O . LEU B 1 321 ? 30.108 -10.064 60.082 1.00 37.65 333 LEU H O 1
ATOM 6436 N N . LYS B 1 322 ? 29.977 -11.363 61.906 1.00 37.21 334 LYS H N 1
ATOM 6437 C CA . LYS B 1 322 ? 29.237 -10.350 62.661 1.00 34.44 334 LYS H CA 1
ATOM 6438 C C . LYS B 1 322 ? 30.174 -9.543 63.541 1.00 34.91 334 LYS H C 1
ATOM 6439 O O . LYS B 1 322 ? 31.048 -10.107 64.197 1.00 35.38 334 LYS H O 1
ATOM 6445 N N . VAL B 1 323 ? 30.009 -8.222 63.549 1.00 32.40 335 VAL H N 1
ATOM 6446 C CA . VAL B 1 323 ? 30.785 -7.370 64.450 1.00 33.71 335 VAL H CA 1
ATOM 6447 C C . VAL B 1 323 ? 29.815 -6.610 65.321 1.00 33.84 335 VAL H C 1
ATOM 6448 O O . VAL B 1 323 ? 28.633 -6.500 64.975 1.00 35.02 335 VAL H O 1
ATOM 6452 N N . ASP B 1 324 ? 30.284 -6.076 66.442 1.00 32.61 336 ASP H N 1
ATOM 6453 C CA . ASP B 1 324 ? 29.386 -5.281 67.281 1.00 32.70 336 ASP H CA 1
ATOM 6454 C C . ASP B 1 324 ? 29.361 -3.829 66.818 1.00 35.00 336 ASP H C 1
ATOM 6455 O O . ASP B 1 324 ? 29.951 -3.490 65.788 1.00 35.25 336 ASP H O 1
ATOM 6460 N N . GLU B 1 325 ? 28.705 -2.965 67.589 1.00 32.79 337 GLU H N 1
ATOM 6461 C CA . GLU B 1 325 ? 28.504 -1.571 67.184 1.00 30.49 337 GLU H CA 1
ATOM 6462 C C . GLU B 1 325 ? 29.805 -0.775 67.148 1.00 34.98 337 GLU H C 1
ATOM 6463 O O . GLU B 1 325 ? 29.832 0.374 66.703 1.00 32.25 337 GLU H O 1
ATOM 6469 N N . LYS B 1 326 ? 30.890 -1.391 67.616 1.00 34.67 338 LYS H N 1
ATOM 6470 C CA . LYS B 1 326 ? 32.190 -0.730 67.618 1.00 34.82 338 LYS H CA 1
ATOM 6471 C C . LYS B 1 326 ? 33.115 -1.395 66.601 1.00 31.23 338 LYS H C 1
ATOM 6472 O O . LYS B 1 326 ? 34.310 -1.106 66.555 1.00 33.08 338 LYS H O 1
ATOM 6478 N N . LEU B 1 327 ? 32.525 -2.297 65.816 1.00 28.63 339 LEU H N 1
ATOM 6479 C CA . LEU B 1 327 ? 33.158 -2.993 64.693 1.00 34.39 339 LEU H CA 1
ATOM 6480 C C . LEU B 1 327 ? 34.082 -4.112 65.179 1.00 36.30 339 LEU H C 1
ATOM 6481 O O . LEU B 1 327 ? 34.887 -4.619 64.408 1.00 31.02 339 LEU H O 1
ATOM 6486 N N . ARG B 1 328 ? 33.952 -4.498 66.454 1.00 33.94 340 ARG H N 1
ATOM 6487 C CA . ARG B 1 328 ? 34.708 -5.637 66.994 1.00 33.25 340 ARG H CA 1
ATOM 6488 C C . ARG B 1 328 ? 34.048 -6.956 66.634 1.00 30.58 340 ARG H C 1
ATOM 6489 O O . ARG B 1 328 ? 32.850 -7.111 66.797 1.00 33.90 340 ARG H O 1
ATOM 6497 N N . VAL B 1 329 ? 34.828 -7.903 66.123 1.00 30.04 341 VAL H N 1
ATOM 6498 C CA . VAL B 1 329 ? 34.312 -9.224 65.805 1.00 28.47 341 VAL H CA 1
ATOM 6499 C C . VAL B 1 329 ? 33.758 -9.883 67.065 1.00 39.48 341 VAL H C 1
ATOM 6500 O O . VAL B 1 329 ? 34.405 -9.850 68.110 1.00 38.90 341 VAL H O 1
ATOM 6504 N N . ILE B 1 330 ? 32.557 -10.449 66.967 1.00 39.69 342 ILE H N 1
ATOM 6505 C CA . ILE B 1 330 ? 31.854 -11.011 68.128 1.00 40.80 342 ILE H CA 1
ATOM 6506 C C . ILE B 1 330 ? 32.306 -12.442 68.429 1.00 38.65 342 ILE H C 1
ATOM 6507 O O . ILE B 1 330 ? 32.379 -13.274 67.526 1.00 40.84 342 ILE H O 1
ATOM 6512 N N . GLY B 1 331 ? 32.578 -12.737 69.699 1.00 45.45 343 GLY H N 1
ATOM 6513 C CA . GLY B 1 331 ? 33.028 -14.062 70.085 1.00 44.75 343 GLY H CA 1
ATOM 6514 C C . GLY B 1 331 ? 34.542 -14.138 70.207 1.00 47.06 343 GLY H C 1
ATOM 6515 O O . GLY B 1 331 ? 35.124 -15.219 70.116 1.00 47.12 343 GLY H O 1
ATOM 6516 N N . ILE B 1 332 ? 35.179 -12.982 70.376 1.00 43.29 344 ILE H N 1
ATOM 6517 C CA . ILE B 1 332 ? 36.625 -12.920 70.563 1.00 47.60 344 ILE H CA 1
ATOM 6518 C C . ILE B 1 332 ? 36.923 -12.338 71.940 1.00 45.84 344 ILE H C 1
ATOM 6519 O O . ILE B 1 332 ? 36.844 -11.118 72.131 1.00 46.92 344 ILE H O 1
ATOM 6524 N N . PRO B 1 333 ? 37.286 -13.208 72.902 1.00 50.27 345 PRO H N 1
ATOM 6525 C CA . PRO B 1 333 ? 37.479 -12.800 74.298 1.00 44.53 345 PRO H CA 1
ATOM 6526 C C . PRO B 1 333 ? 38.388 -11.586 74.410 1.00 48.40 345 PRO H C 1
ATOM 6527 O O . PRO B 1 333 ? 38.152 -10.715 75.247 1.00 46.77 345 PRO H O 1
ATOM 6531 N N . SER B 1 334 ? 39.398 -11.505 73.547 1.00 48.02 346 SER H N 1
ATOM 6532 C CA . SER B 1 334 ? 40.368 -10.415 73.646 1.00 48.52 346 SER H CA 1
ATOM 6533 C C . SER B 1 334 ? 39.921 -9.096 72.990 1.00 46.57 346 SER H C 1
ATOM 6534 O O . SER B 1 334 ? 40.595 -8.075 73.161 1.00 45.14 346 SER H O 1
ATOM 6537 N N . ASN B 1 335 ? 38.785 -9.105 72.285 1.00 45.07 347 ASN H N 1
ATOM 6538 C CA . ASN B 1 335 ? 38.279 -7.899 71.616 1.00 43.62 347 ASN H CA 1
ATOM 6539 C C . ASN B 1 335 ? 39.328 -7.175 70.781 1.00 39.90 347 ASN H C 1
ATOM 6540 O O . ASN B 1 335 ? 39.345 -5.938 70.744 1.00 39.84 347 ASN H O 1
ATOM 6545 N N . ASN B 1 336 ? 40.210 -7.925 70.132 1.00 39.63 348 ASN H N 1
ATOM 6546 C CA . ASN B 1 336 ? 41.310 -7.296 69.416 1.00 42.06 348 ASN H CA 1
ATOM 6547 C C . ASN B 1 336 ? 41.276 -7.605 67.913 1.00 41.09 348 ASN H C 1
ATOM 6548 O O . ASN B 1 336 ? 42.216 -7.284 67.183 1.00 37.01 348 ASN H O 1
ATOM 6553 N N . ILE B 1 337 ? 40.199 -8.241 67.463 1.00 35.32 349 ILE H N 1
ATOM 6554 C CA . ILE B 1 337 ? 39.940 -8.380 66.042 1.00 36.66 349 ILE H CA 1
ATOM 6555 C C . ILE B 1 337 ? 38.741 -7.498 65.618 1.00 38.97 349 ILE H C 1
ATOM 6556 O O . ILE B 1 337 ? 37.678 -7.532 66.253 1.00 35.97 349 ILE H O 1
ATOM 6561 N N . TYR B 1 338 ? 38.942 -6.692 64.572 1.00 32.88 350 TYR H N 1
ATOM 6562 C CA . TYR B 1 338 ? 37.908 -5.823 64.005 1.00 30.00 350 TYR H CA 1
ATOM 6563 C C . TYR B 1 338 ? 37.662 -6.221 62.551 1.00 32.89 350 TYR H C 1
ATOM 6564 O O . TYR B 1 338 ? 38.518 -6.845 61.922 1.00 29.45 350 TYR H O 1
ATOM 6573 N N . ALA B 1 339 ? 36.487 -5.893 62.021 1.00 30.85 351 ALA H N 1
ATOM 6574 C CA . ALA B 1 339 ? 36.226 -6.116 60.597 1.00 28.66 351 ALA H CA 1
ATOM 6575 C C . ALA B 1 339 ? 35.447 -4.933 60.043 1.00 31.93 351 ALA H C 1
ATOM 6576 O O . ALA B 1 339 ? 34.601 -4.369 60.744 1.00 35.42 351 ALA H O 1
ATOM 6578 N N . ILE B 1 340 ? 35.747 -4.539 58.806 1.00 29.38 352 ILE H N 1
ATOM 6579 C CA . ILE B 1 340 ? 35.088 -3.387 58.182 1.00 26.78 352 ILE H CA 1
ATOM 6580 C C . ILE B 1 340 ? 34.800 -3.718 56.730 1.00 32.23 352 ILE H C 1
ATOM 6581 O O . ILE B 1 340 ? 35.397 -4.642 56.173 1.00 32.57 352 ILE H O 1
ATOM 6586 N N . GLY B 1 341 ? 33.879 -2.989 56.111 1.00 29.11 353 GLY H N 1
ATOM 6587 C CA . GLY B 1 341 ? 33.623 -3.202 54.698 1.00 29.00 353 GLY H CA 1
ATOM 6588 C C . GLY B 1 341 ? 32.675 -4.346 54.397 1.00 29.25 353 GLY H C 1
ATOM 6589 O O . GLY B 1 341 ? 31.846 -4.717 55.229 1.00 29.82 353 GLY H O 1
ATOM 6590 N N . ASP B 1 342 ? 32.813 -4.915 53.206 1.00 26.01 354 ASP H N 1
ATOM 6591 C CA . ASP B 1 342 ? 31.847 -5.895 52.693 1.00 32.76 354 ASP H CA 1
ATOM 6592 C C . ASP B 1 342 ? 31.880 -7.265 53.385 1.00 32.96 354 ASP H C 1
ATOM 6593 O O . ASP B 1 342 ? 30.983 -8.076 53.194 1.00 30.73 354 ASP H O 1
ATOM 6598 N N . CYS B 1 343 ? 32.933 -7.558 54.136 1.00 32.39 355 CYS H N 1
ATOM 6599 C CA . CYS B 1 343 ? 33.035 -8.892 54.739 1.00 35.17 355 CYS H CA 1
ATOM 6600 C C . CYS B 1 343 ? 32.270 -9.012 56.054 1.00 37.58 355 CYS H C 1
ATOM 6601 O O . CYS B 1 343 ? 32.258 -10.085 56.650 1.00 39.95 355 CYS H O 1
ATOM 6604 N N . LYS B 1 344 ? 31.627 -7.933 56.501 1.00 32.74 356 LYS H N 1
ATOM 6605 C CA . LYS B 1 344 ? 31.045 -7.911 57.836 1.00 35.05 356 LYS H CA 1
ATOM 6606 C C . LYS B 1 344 ? 29.572 -7.456 57.808 1.00 35.03 356 LYS H C 1
ATOM 6607 O O . LYS B 1 344 ? 29.115 -6.820 56.841 1.00 32.96 356 LYS H O 1
ATOM 6613 N N . LYS B 1 345 ? 28.844 -7.772 58.876 1.00 31.66 357 LYS H N 1
ATOM 6614 C CA . LYS B 1 345 ? 27.580 -7.100 59.187 1.00 35.18 357 LYS H CA 1
ATOM 6615 C C . LYS B 1 345 ? 27.577 -6.721 60.663 1.00 34.61 357 LYS H C 1
ATOM 6616 O O . LYS B 1 345 ? 28.125 -7.445 61.486 1.00 34.03 357 LYS H O 1
ATOM 6622 N N . ILE B 1 346 ? 26.987 -5.580 60.987 1.00 28.42 358 ILE H N 1
ATOM 6623 C CA . ILE B 1 346 ? 26.949 -5.111 62.360 1.00 30.58 358 ILE H CA 1
ATOM 6624 C C . ILE B 1 346 ? 25.747 -5.691 63.119 1.00 38.31 358 ILE H C 1
ATOM 6625 O O . ILE B 1 346 ? 24.621 -5.649 62.627 1.00 35.11 358 ILE H O 1
ATOM 6630 N N . GLN B 1 347 ? 26.007 -6.257 64.298 1.00 34.34 359 GLN H N 1
ATOM 6631 C CA . GLN B 1 347 ? 24.946 -6.666 65.216 1.00 38.83 359 GLN H CA 1
ATOM 6632 C C . GLN B 1 347 ? 25.110 -5.876 66.507 1.00 37.92 359 GLN H C 1
ATOM 6633 O O . GLN B 1 347 ? 25.921 -6.240 67.367 1.00 35.52 359 GLN H O 1
ATOM 6639 N N . PRO B 1 348 ? 24.369 -4.767 66.637 1.00 32.48 360 PRO H N 1
ATOM 6640 C CA . PRO B 1 348 ? 24.630 -3.846 67.741 1.00 35.51 360 PRO H CA 1
ATOM 6641 C C . PRO B 1 348 ? 24.130 -4.377 69.073 1.00 38.10 360 PRO H C 1
ATOM 6642 O O . PRO B 1 348 ? 23.314 -5.298 69.097 1.00 35.58 360 PRO H O 1
ATOM 6646 N N . LYS B 1 349 ? 24.641 -3.787 70.150 1.00 35.76 361 LYS H N 1
ATOM 6647 C CA . LYS B 1 349 ? 24.149 -4.027 71.494 1.00 36.81 361 LYS H CA 1
ATOM 6648 C C . LYS B 1 349 ? 22.636 -3.794 71.491 1.00 39.82 361 LYS H C 1
ATOM 6649 O O . LYS B 1 349 ? 22.161 -2.795 70.953 1.00 39.40 361 LYS H O 1
ATOM 6655 N N . LEU B 1 350 ? 21.887 -4.722 72.076 1.00 39.53 362 LEU H N 1
ATOM 6656 C CA . LEU B 1 350 ? 20.424 -4.701 71.998 1.00 38.97 362 LEU H CA 1
ATOM 6657 C C . LEU B 1 350 ? 19.799 -3.745 73.006 1.00 39.76 362 LEU H C 1
ATOM 6658 O O . LEU B 1 350 ? 20.052 -3.846 74.206 1.00 38.90 362 LEU H O 1
ATOM 6663 N N . LEU B 1 351 ? 18.994 -2.814 72.505 1.00 37.83 363 LEU H N 1
ATOM 6664 C CA . LEU B 1 351 ? 18.211 -1.911 73.346 1.00 36.89 363 LEU H CA 1
ATOM 6665 C C . LEU B 1 351 ? 17.407 -2.691 74.375 1.00 39.19 363 LEU H C 1
ATOM 6666 O O . LEU B 1 351 ? 17.366 -2.332 75.551 1.00 37.45 363 LEU H O 1
ATOM 6671 N N . HIS B 1 352 ? 16.749 -3.753 73.928 1.00 39.19 364 HIS H N 1
ATOM 6672 C CA . HIS B 1 352 ? 15.792 -4.397 74.817 1.00 47.48 364 HIS H CA 1
ATOM 6673 C C . HIS B 1 352 ? 16.472 -5.168 75.946 1.00 47.94 364 HIS H C 1
ATOM 6674 O O . HIS B 1 352 ? 15.837 -5.490 76.940 1.00 46.19 364 HIS H O 1
ATOM 6681 N N . GLU B 1 353 ? 17.771 -5.411 75.825 1.00 46.83 365 GLU H N 1
ATOM 6682 C CA . GLU B 1 353 ? 18.506 -6.022 76.932 1.00 48.20 365 GLU H CA 1
ATOM 6683 C C . GLU B 1 353 ? 18.976 -4.980 77.919 1.00 43.97 365 GLU H C 1
ATOM 6684 O O . GLU B 1 353 ? 19.644 -5.310 78.891 1.00 48.06 365 GLU H O 1
ATOM 6690 N N . HIS B 1 354 ? 18.617 -3.723 77.678 1.00 42.08 366 HIS H N 1
ATOM 6691 C CA . HIS B 1 354 ? 18.968 -2.642 78.591 1.00 44.76 366 HIS H CA 1
ATOM 6692 C C . HIS B 1 354 ? 17.780 -1.715 78.884 1.00 40.29 366 HIS H C 1
ATOM 6693 O O . HIS B 1 354 ? 17.951 -0.528 79.146 1.00 39.52 366 HIS H O 1
ATOM 6700 N N . THR B 1 355 ? 16.574 -2.276 78.856 1.00 44.65 367 THR H N 1
ATOM 6701 C CA . THR B 1 355 ? 15.343 -1.499 79.015 1.00 40.45 367 THR H CA 1
ATOM 6702 C C . THR B 1 355 ? 15.345 -0.616 80.276 1.00 45.84 367 THR H C 1
ATOM 6703 O O . THR B 1 355 ? 15.117 0.601 80.205 1.00 44.44 367 THR H O 1
ATOM 6707 N N . ASN B 1 356 ? 15.616 -1.218 81.433 1.00 50.08 368 ASN H N 1
ATOM 6708 C CA . ASN B 1 356 ? 15.603 -0.468 82.690 1.00 49.98 368 ASN H CA 1
ATOM 6709 C C . ASN B 1 356 ? 16.601 0.684 82.748 1.00 47.82 368 ASN H C 1
ATOM 6710 O O . ASN B 1 356 ? 16.277 1.770 83.239 1.00 46.46 368 ASN H O 1
ATOM 6715 N N . GLU B 1 357 ? 17.807 0.464 82.233 1.00 47.90 369 GLU H N 1
ATOM 6716 C CA . GLU B 1 357 ? 18.798 1.539 82.193 1.00 48.20 369 GLU H CA 1
ATOM 6717 C C . GLU B 1 357 ? 18.298 2.681 81.338 1.00 46.99 369 GLU H C 1
ATOM 6718 O O . GLU B 1 357 ? 18.477 3.850 81.673 1.00 49.74 369 GLU H O 1
ATOM 6724 N N . ILE B 1 358 ? 17.686 2.335 80.211 1.00 46.90 370 ILE H N 1
ATOM 6725 C CA . ILE B 1 358 ? 17.189 3.352 79.301 1.00 46.48 370 ILE H CA 1
ATOM 6726 C C . ILE B 1 358 ? 16.034 4.109 79.952 1.00 43.62 370 ILE H C 1
ATOM 6727 O O . ILE B 1 358 ? 15.965 5.335 79.863 1.00 47.98 370 ILE H O 1
ATOM 6732 N N . ILE B 1 359 ? 15.144 3.377 80.617 1.00 44.88 371 ILE H N 1
ATOM 6733 C CA . ILE B 1 359 ? 14.025 3.991 81.346 1.00 51.25 371 ILE H CA 1
ATOM 6734 C C . ILE B 1 359 ? 14.513 5.069 82.327 1.00 51.74 371 ILE H C 1
ATOM 6735 O O . ILE B 1 359 ? 14.010 6.192 82.308 1.00 52.88 371 ILE H O 1
ATOM 6740 N N . LYS B 1 360 ? 15.513 4.745 83.150 1.00 54.89 372 LYS H N 1
ATOM 6741 C CA . LYS B 1 360 ? 16.112 5.741 84.062 1.00 57.13 372 LYS H CA 1
ATOM 6742 C C . LYS B 1 360 ? 16.652 6.956 83.314 1.00 57.34 372 LYS H C 1
ATOM 6743 O O . LYS B 1 360 ? 16.460 8.096 83.738 1.00 58.85 372 LYS H O 1
ATOM 6749 N N . ILE B 1 361 ? 17.336 6.701 82.201 1.00 55.86 373 ILE H N 1
ATOM 6750 C CA . ILE B 1 361 ? 17.902 7.774 81.387 1.00 56.72 373 ILE H CA 1
ATOM 6751 C C . ILE B 1 361 ? 16.821 8.746 80.911 1.00 57.84 373 ILE H C 1
ATOM 6752 O O . ILE B 1 361 ? 17.048 9.958 80.852 1.00 57.99 373 ILE H O 1
ATOM 6757 N N . LEU B 1 362 ? 15.639 8.228 80.584 1.00 58.52 374 LEU H N 1
ATOM 6758 C CA . LEU B 1 362 ? 14.581 9.109 80.102 1.00 60.70 374 LEU H CA 1
ATOM 6759 C C . LEU B 1 362 ? 14.133 10.045 81.234 1.00 68.21 374 LEU H C 1
ATOM 6760 O O . LEU B 1 362 ? 13.742 9.589 82.309 1.00 70.48 374 LEU H O 1
ATOM 6765 N N . THR B 1 363 ? 14.218 11.352 80.985 1.00 72.90 375 THR H N 1
ATOM 6766 C CA . THR B 1 363 ? 13.877 12.369 81.982 1.00 75.48 375 THR H CA 1
ATOM 6767 C C . THR B 1 363 ? 12.442 12.864 81.840 1.00 81.78 375 THR H C 1
ATOM 6768 O O . THR B 1 363 ? 11.851 13.367 82.805 1.00 87.20 375 THR H O 1
ATOM 6772 N N . GLY B 1 364 ? 11.914 12.795 80.621 1.00 75.51 376 GLY H N 1
ATOM 6773 C CA . GLY B 1 364 ? 10.537 13.170 80.396 1.00 79.39 376 GLY H CA 1
ATOM 6774 C C . GLY B 1 364 ? 9.745 12.012 80.929 1.00 82.14 376 GLY H C 1
ATOM 6775 O O . GLY B 1 364 ? 9.226 11.243 80.141 1.00 81.30 376 GLY H O 1
ATOM 6776 N N . ASN B 1 365 ? 9.669 11.882 82.255 1.00 86.09 377 ASN H N 1
ATOM 6777 C CA . ASN B 1 365 ? 9.075 10.689 82.862 1.00 88.99 377 ASN H CA 1
ATOM 6778 C C . ASN B 1 365 ? 7.624 10.528 82.545 1.00 88.79 377 ASN H C 1
ATOM 6779 O O . ASN B 1 365 ? 6.743 11.079 83.197 1.00 93.67 377 ASN H O 1
ATOM 6784 N N . LYS B 1 366 ? 7.470 9.709 81.517 1.00 80.31 378 LYS H N 1
ATOM 6785 C CA . LYS B 1 366 ? 6.271 9.393 80.810 1.00 73.55 378 LYS H CA 1
ATOM 6786 C C . LYS B 1 366 ? 6.928 8.634 79.649 1.00 63.92 378 LYS H C 1
ATOM 6787 O O . LYS B 1 366 ? 7.548 9.265 78.793 1.00 62.03 378 LYS H O 1
ATOM 6793 N N . LEU B 1 367 ? 6.846 7.302 79.621 1.00 56.10 379 LEU H N 1
ATOM 6794 C CA . LEU B 1 367 ? 7.541 6.547 78.572 1.00 55.69 379 LEU H CA 1
ATOM 6795 C C . LEU B 1 367 ? 6.822 6.627 77.239 1.00 53.15 379 LEU H C 1
ATOM 6796 O O . LEU B 1 367 ? 5.959 5.801 76.926 1.00 52.21 379 LEU H O 1
ATOM 6801 N N . THR B 1 368 ? 7.230 7.616 76.456 1.00 50.24 380 THR H N 1
ATOM 6802 C CA . THR B 1 368 ? 6.683 7.867 75.135 1.00 49.79 380 THR H CA 1
ATOM 6803 C C . THR B 1 368 ? 7.806 7.788 74.107 1.00 50.37 380 THR H C 1
ATOM 6804 O O . THR B 1 368 ? 8.982 7.879 74.461 1.00 50.55 380 THR H O 1
ATOM 6808 N N . SER B 1 369 ? 7.456 7.621 72.838 1.00 48.46 381 SER H N 1
ATOM 6809 C CA . SER B 1 369 ? 8.477 7.594 71.805 1.00 49.38 381 SER H CA 1
ATOM 6810 C C . SER B 1 369 ? 9.148 8.960 71.713 1.00 52.15 381 SER H C 1
ATOM 6811 O O . SER B 1 369 ? 10.329 9.060 71.373 1.00 49.91 381 SER H O 1
ATOM 6814 N N . GLU B 1 370 ? 8.410 10.014 72.042 1.00 51.24 382 GLU H N 1
ATOM 6815 C CA . GLU B 1 370 ? 8.981 11.349 71.969 1.00 53.47 382 GLU H CA 1
ATOM 6816 C C . GLU B 1 370 ? 10.021 11.536 73.065 1.00 56.01 382 GLU H C 1
ATOM 6817 O O . GLU B 1 370 ? 11.028 12.211 72.859 1.00 55.90 382 GLU H O 1
ATOM 6823 N N . ALA B 1 371 ? 9.783 10.921 74.218 1.00 50.96 383 ALA H N 1
ATOM 6824 C CA . ALA B 1 371 ? 10.741 10.971 75.319 1.00 53.86 383 ALA H CA 1
ATOM 6825 C C . ALA B 1 371 ? 12.057 10.318 74.902 1.00 52.76 383 ALA H C 1
ATOM 6826 O O . ALA B 1 371 ? 13.132 10.873 75.116 1.00 49.87 383 ALA H O 1
ATOM 6828 N N . LEU B 1 372 ? 11.957 9.136 74.303 1.00 48.89 384 LEU H N 1
ATOM 6829 C CA . LEU B 1 372 ? 13.121 8.428 73.788 1.00 47.90 384 LEU H CA 1
ATOM 6830 C C . LEU B 1 372 ? 13.853 9.270 72.742 1.00 49.85 384 LEU H C 1
ATOM 6831 O O . LEU B 1 372 ? 15.071 9.401 72.790 1.00 47.41 384 LEU H O 1
ATOM 6836 N N . LYS B 1 373 ? 13.107 9.871 71.817 1.00 50.07 385 LYS H N 1
ATOM 6837 C CA . LYS B 1 373 ? 13.728 10.657 70.756 1.00 49.41 385 LYS H CA 1
ATOM 6838 C C . LYS B 1 373 ? 14.448 11.873 71.313 1.00 51.08 385 LYS H C 1
ATOM 6839 O O . LYS B 1 373 ? 15.418 12.360 70.727 1.00 49.64 385 LYS H O 1
ATOM 6845 N N . LEU B 1 374 ? 14.004 12.331 72.472 1.00 48.10 386 LEU H N 1
ATOM 6846 C CA . LEU B 1 374 ? 14.616 13.485 73.092 1.00 49.14 386 LEU H CA 1
ATOM 6847 C C . LEU B 1 374 ? 16.023 13.161 73.602 1.00 48.51 386 LEU H C 1
ATOM 6848 O O . LEU B 1 374 ? 16.854 14.055 73.727 1.00 52.11 386 LEU H O 1
ATOM 6853 N N . LYS B 1 375 ? 16.293 11.889 73.893 1.00 50.30 387 LYS H N 1
ATOM 6854 C CA . LYS B 1 375 ? 17.632 11.470 74.344 1.00 51.36 387 LYS H CA 1
ATOM 6855 C C . LYS B 1 375 ? 18.439 10.753 73.262 1.00 50.90 387 LYS H C 1
ATOM 6856 O O . LYS B 1 375 ? 19.445 10.098 73.540 1.00 47.93 387 LYS H O 1
ATOM 6862 N N . GLN B 1 376 ? 18.006 10.918 72.021 1.00 50.99 388 GLN H N 1
ATOM 6863 C CA . GLN B 1 376 ? 18.540 10.126 70.934 1.00 54.73 388 GLN H CA 1
ATOM 6864 C C . GLN B 1 376 ? 19.988 10.550 70.618 1.00 52.19 388 GLN H C 1
ATOM 6865 O O . GLN B 1 376 ? 20.805 9.704 70.239 1.00 55.30 388 GLN H O 1
ATOM 6871 N N . SER B 1 377 ? 20.334 11.822 70.826 1.00 51.87 389 SER H N 1
ATOM 6872 C CA . SER B 1 377 ? 21.731 12.236 70.689 1.00 56.18 389 SER H CA 1
ATOM 6873 C C . SER B 1 377 ? 22.660 11.458 71.620 1.00 57.24 389 SER H C 1
ATOM 6874 O O . SER B 1 377 ? 23.704 10.961 71.191 1.00 59.59 389 SER H O 1
ATOM 6877 N N . GLU B 1 378 ? 22.314 11.387 72.901 1.00 57.49 390 GLU H N 1
ATOM 6878 C CA . GLU B 1 378 ? 23.158 10.708 73.861 1.00 53.58 390 GLU H CA 1
ATOM 6879 C C . GLU B 1 378 ? 23.152 9.198 73.648 1.00 50.99 390 GLU H C 1
ATOM 6880 O O . GLU B 1 378 ? 24.196 8.549 73.707 1.00 51.16 390 GLU H O 1
ATOM 6886 N N . LEU B 1 379 ? 21.984 8.624 73.395 1.00 45.71 391 LEU H N 1
ATOM 6887 C CA . LEU B 1 379 ? 21.904 7.171 73.368 1.00 43.40 391 LEU H CA 1
ATOM 6888 C C . LEU B 1 379 ? 22.409 6.555 72.058 1.00 37.34 391 LEU H C 1
ATOM 6889 O O . LEU B 1 379 ? 22.744 5.371 72.027 1.00 37.29 391 LEU H O 1
ATOM 6894 N N . THR B 1 380 ? 22.482 7.340 70.985 1.00 40.51 392 THR H N 1
ATOM 6895 C CA . THR B 1 380 ? 23.011 6.828 69.716 1.00 40.07 392 THR H CA 1
ATOM 6896 C C . THR B 1 380 ? 24.508 6.550 69.798 1.00 41.24 392 THR H C 1
ATOM 6897 O O . THR B 1 380 ? 25.047 5.810 68.985 1.00 36.15 392 THR H O 1
ATOM 6901 N N . LYS B 1 381 ? 25.181 7.163 70.769 1.00 43.20 393 LYS H N 1
ATOM 6902 C CA . LYS B 1 381 ? 26.591 6.875 71.001 1.00 40.64 393 LYS H CA 1
ATOM 6903 C C . LYS B 1 381 ? 26.769 5.429 71.425 1.00 38.47 393 LYS H C 1
ATOM 6904 O O . LYS B 1 381 ? 27.818 4.831 71.201 1.00 37.63 393 LYS H O 1
ATOM 6910 N N . THR B 1 382 ? 25.724 4.859 72.015 1.00 35.31 394 THR H N 1
ATOM 6911 C CA . THR B 1 382 ? 25.738 3.465 72.418 1.00 34.53 394 THR H CA 1
ATOM 6912 C C . THR B 1 382 ? 24.958 2.571 71.453 1.00 36.30 394 THR H C 1
ATOM 6913 O O . THR B 1 382 ? 25.402 1.473 71.124 1.00 39.07 394 THR H O 1
ATOM 6917 N N . PHE B 1 383 ? 23.801 3.044 70.997 1.00 34.17 395 PHE H N 1
ATOM 6918 C CA . PHE B 1 383 ? 22.915 2.226 70.174 1.00 33.38 395 PHE H CA 1
ATOM 6919 C C . PHE B 1 383 ? 22.685 2.885 68.817 1.00 34.95 395 PHE H C 1
ATOM 6920 O O . PHE B 1 383 ? 21.888 3.820 68.714 1.00 34.43 395 PHE H O 1
ATOM 6928 N N . PRO B 1 384 ? 23.387 2.413 67.769 1.00 35.14 396 PRO H N 1
ATOM 6929 C CA . PRO B 1 384 ? 23.228 3.102 66.479 1.00 34.10 396 PRO H CA 1
ATOM 6930 C C . PRO B 1 384 ? 21.818 2.947 65.916 1.00 30.51 396 PRO H C 1
ATOM 6931 O O . PRO B 1 384 ? 21.392 3.782 65.122 1.00 34.56 396 PRO H O 1
ATOM 6935 N N . GLN B 1 385 ? 21.105 1.902 66.334 1.00 29.96 397 GLN H N 1
ATOM 6936 C CA . GLN B 1 385 ? 19.763 1.651 65.823 1.00 31.89 397 GLN H CA 1
ATOM 6937 C C . GLN B 1 385 ? 18.745 2.725 66.250 1.00 36.15 397 GLN H C 1
ATOM 6938 O O . GLN B 1 385 ? 17.650 2.781 65.703 1.00 34.49 397 GLN H O 1
ATOM 6944 N N . LEU B 1 386 ? 19.121 3.595 67.184 1.00 31.68 398 LEU H N 1
ATOM 6945 C CA . LEU B 1 386 ? 18.264 4.711 67.591 1.00 35.01 398 LEU H CA 1
ATOM 6946 C C . LEU B 1 386 ? 18.443 5.939 66.716 1.00 36.97 398 LEU H C 1
ATOM 6947 O O . LEU B 1 386 ? 17.713 6.921 66.864 1.00 37.87 398 LEU H O 1
ATOM 6952 N N . SER B 1 387 ? 19.431 5.901 65.827 1.00 31.81 399 SER H N 1
ATOM 6953 C CA . SER B 1 387 ? 19.685 7.035 64.952 1.00 38.37 399 SER H CA 1
ATOM 6954 C C . SER B 1 387 ? 18.441 7.373 64.141 1.00 35.05 399 SER H C 1
ATOM 6955 O O . SER B 1 387 ? 17.701 6.478 63.722 1.00 33.25 399 SER H O 1
ATOM 6958 N N . ILE B 1 388 ? 18.206 8.660 63.921 1.00 37.69 400 ILE H N 1
ATOM 6959 C CA . ILE B 1 388 ? 17.076 9.066 63.095 1.00 37.44 400 ILE H CA 1
ATOM 6960 C C . ILE B 1 388 ? 17.262 8.575 61.655 1.00 40.61 400 ILE H C 1
ATOM 6961 O O . ILE B 1 388 ? 16.303 8.521 60.892 1.00 37.00 400 ILE H O 1
ATOM 6966 N N . SER B 1 389 ? 18.497 8.213 61.294 1.00 35.20 401 SER H N 1
ATOM 6967 C CA . SER B 1 389 ? 18.767 7.596 60.001 1.00 35.10 401 SER H CA 1
ATOM 6968 C C . SER B 1 389 ? 18.422 6.112 60.006 1.00 34.84 401 SER H C 1
ATOM 6969 O O . SER B 1 389 ? 18.397 5.485 58.953 1.00 34.74 401 SER H O 1
ATOM 6972 N N . LYS B 1 390 ? 18.176 5.546 61.189 1.00 32.32 402 LYS H N 1
ATOM 6973 C CA . LYS B 1 390 ? 17.925 4.108 61.316 1.00 32.28 402 LYS H CA 1
ATOM 6974 C C . LYS B 1 390 ? 16.509 3.781 61.793 1.00 35.86 402 LYS H C 1
ATOM 6975 O O . LYS B 1 390 ? 16.005 2.680 61.549 1.00 34.65 402 LYS H O 1
ATOM 6981 N N . TRP B 1 391 ? 15.881 4.721 62.494 1.00 33.41 403 TRP H N 1
ATOM 6982 C CA . TRP B 1 391 ? 14.538 4.497 63.028 1.00 34.49 403 TRP H CA 1
ATOM 6983 C C . TRP B 1 391 ? 13.686 5.708 62.699 1.00 34.92 403 TRP H C 1
ATOM 6984 O O . TRP B 1 391 ? 14.060 6.840 63.011 1.00 35.65 403 TRP H O 1
ATOM 6995 N N . ASP B 1 392 ? 12.548 5.472 62.059 1.00 38.21 404 ASP H N 1
ATOM 6996 C CA . ASP B 1 392 ? 11.638 6.560 61.720 1.00 41.74 404 ASP H CA 1
ATOM 6997 C C . ASP B 1 392 ? 10.742 6.856 62.916 1.00 40.22 404 ASP H C 1
ATOM 6998 O O . ASP B 1 392 ? 9.731 6.180 63.121 1.00 38.26 404 ASP H O 1
ATOM 7003 N N . TYR B 1 393 ? 11.115 7.866 63.695 1.00 38.89 405 TYR H N 1
ATOM 7004 C CA . TYR B 1 393 ? 10.344 8.240 64.881 1.00 42.73 405 TYR H CA 1
ATOM 7005 C C . TYR B 1 393 ? 8.952 8.798 64.545 1.00 44.60 405 TYR H C 1
ATOM 7006 O O . TYR B 1 393 ? 8.004 8.569 65.292 1.00 48.33 405 TYR H O 1
ATOM 7015 N N . GLU B 1 394 ? 8.827 9.505 63.420 1.00 46.34 406 GLU H N 1
ATOM 7016 C CA . GLU B 1 394 ? 7.558 10.146 63.053 1.00 47.03 406 GLU H CA 1
ATOM 7017 C C . GLU B 1 394 ? 6.520 9.098 62.682 1.00 46.01 406 GLU H C 1
ATOM 7018 O O . GLU B 1 394 ? 5.350 9.219 63.022 1.00 50.95 406 GLU H O 1
ATOM 7024 N N . LYS B 1 395 ? 6.955 8.059 61.981 1.00 44.99 407 LYS H N 1
ATOM 7025 C CA . LYS B 1 395 ? 6.041 7.006 61.558 1.00 44.73 407 LYS H CA 1
ATOM 7026 C C . LYS B 1 395 ? 5.844 5.916 62.603 1.00 47.26 407 LYS H C 1
ATOM 7027 O O . LYS B 1 395 ? 5.052 5.000 62.397 1.00 45.46 407 LYS H O 1
ATOM 7033 N N . ASN B 1 396 ? 6.561 5.996 63.722 1.00 43.78 408 ASN H N 1
ATOM 7034 C CA . ASN B 1 396 ? 6.392 4.996 64.772 1.00 44.12 408 ASN H CA 1
ATOM 7035 C C . ASN B 1 396 ? 6.144 5.654 66.129 1.00 49.09 408 ASN H C 1
ATOM 7036 O O . ASN B 1 396 ? 6.639 5.172 67.154 1.00 43.10 408 ASN H O 1
ATOM 7041 N N . LYS B 1 397 ? 5.391 6.755 66.144 1.00 47.10 409 LYS H N 1
ATOM 7042 C CA . LYS B 1 397 ? 5.059 7.395 67.412 1.00 50.78 409 LYS H CA 1
ATOM 7043 C C . LYS B 1 397 ? 4.236 6.480 68.294 1.00 47.62 409 LYS H C 1
ATOM 7044 O O . LYS B 1 397 ? 3.430 5.688 67.812 1.00 48.45 409 LYS H O 1
ATOM 7050 N N . LYS B 1 398 ? 4.479 6.592 69.592 1.00 47.01 410 LYS H N 1
ATOM 7051 C CA . LYS B 1 398 ? 3.823 5.771 70.598 1.00 52.69 410 LYS H CA 1
ATOM 7052 C C . LYS B 1 398 ? 3.553 6.628 71.816 1.00 45.31 410 LYS H C 1
ATOM 7053 O O . LYS B 1 398 ? 4.420 7.383 72.246 1.00 50.09 410 LYS H O 1
ATOM 7059 N N . GLY B 1 399 ? 2.337 6.540 72.346 1.00 51.19 411 GLY H N 1
ATOM 7060 C CA . GLY B 1 399 ? 1.968 7.270 73.545 1.00 44.43 411 GLY H CA 1
ATOM 7061 C C . GLY B 1 399 ? 2.635 6.670 74.765 1.00 51.71 411 GLY H C 1
ATOM 7062 O O . GLY B 1 399 ? 3.656 5.988 74.669 1.00 49.50 411 GLY H O 1
ATOM 7063 N N . GLU B 1 400 ? 2.058 6.914 75.934 1.00 52.32 412 GLU H N 1
ATOM 7064 C CA . GLU B 1 400 ? 2.646 6.413 77.163 1.00 49.44 412 GLU H CA 1
ATOM 7065 C C . GLU B 1 400 ? 2.627 4.891 77.176 1.00 44.73 412 GLU H C 1
ATOM 7066 O O . GLU B 1 400 ? 1.616 4.277 76.861 1.00 44.18 412 GLU H O 1
ATOM 7072 N N . MET B 1 401 ? 3.744 4.279 77.547 1.00 45.01 413 MET H N 1
ATOM 7073 C CA . MET B 1 401 ? 3.848 2.828 77.529 1.00 41.33 413 MET H CA 1
ATOM 7074 C C . MET B 1 401 ? 4.111 2.295 78.932 1.00 48.10 413 MET H C 1
ATOM 7075 O O . MET B 1 401 ? 4.751 2.967 79.737 1.00 47.24 413 MET H O 1
ATOM 7080 N N . THR B 1 402 ? 3.646 1.082 79.218 1.00 41.21 414 THR H N 1
ATOM 7081 C CA . THR B 1 402 ? 4.110 0.384 80.407 1.00 46.76 414 THR H CA 1
ATOM 7082 C C . THR B 1 402 ? 5.553 -0.051 80.151 1.00 50.01 414 THR H C 1
ATOM 7083 O O . THR B 1 402 ? 5.984 -0.093 79.000 1.00 46.56 414 THR H O 1
ATOM 7087 N N . PRO B 1 403 ? 6.313 -0.342 81.221 1.00 51.79 415 PRO H N 1
ATOM 7088 C CA . PRO B 1 403 ? 7.672 -0.854 81.022 1.00 46.31 415 PRO H CA 1
ATOM 7089 C C . PRO B 1 403 ? 7.739 -2.043 80.062 1.00 48.62 415 PRO H C 1
ATOM 7090 O O . PRO B 1 403 ? 8.615 -2.049 79.196 1.00 45.99 415 PRO H O 1
ATOM 7094 N N . GLN B 1 404 ? 6.838 -3.013 80.194 1.00 43.46 416 GLN H N 1
ATOM 7095 C CA . GLN B 1 404 ? 6.812 -4.149 79.274 1.00 48.57 416 GLN H CA 1
ATOM 7096 C C . GLN B 1 404 ? 6.556 -3.718 77.817 1.00 49.61 416 GLN H C 1
ATOM 7097 O O . GLN B 1 404 ? 7.121 -4.285 76.878 1.00 45.34 416 GLN H O 1
ATOM 7103 N N . GLN B 1 405 ? 5.684 -2.731 77.634 1.00 46.69 417 GLN H N 1
ATOM 7104 C CA . GLN B 1 405 ? 5.381 -2.233 76.301 1.00 45.68 417 GLN H CA 1
ATOM 7105 C C . GLN B 1 405 ? 6.597 -1.503 75.744 1.00 46.96 417 GLN H C 1
ATOM 7106 O O . GLN B 1 405 ? 6.916 -1.615 74.562 1.00 41.24 417 GLN H O 1
ATOM 7112 N N . PHE B 1 406 ? 7.277 -0.766 76.616 1.00 44.77 418 PHE H N 1
ATOM 7113 C CA . PHE B 1 406 ? 8.475 -0.046 76.228 1.00 44.06 418 PHE H CA 1
ATOM 7114 C C . PHE B 1 406 ? 9.553 -1.030 75.802 1.00 42.16 418 PHE H C 1
ATOM 7115 O O . PHE B 1 406 ? 10.225 -0.831 74.800 1.00 40.54 418 PHE H O 1
ATOM 7123 N N . HIS B 1 407 ? 9.698 -2.096 76.575 1.00 42.32 419 HIS H N 1
ATOM 7124 C CA . HIS B 1 407 ? 10.579 -3.193 76.235 1.00 44.25 419 HIS H CA 1
ATOM 7125 C C . HIS B 1 407 ? 10.282 -3.701 74.822 1.00 44.78 419 HIS H C 1
ATOM 7126 O O . HIS B 1 407 ? 11.191 -3.861 74.002 1.00 40.23 419 HIS H O 1
ATOM 7133 N N . ASP B 1 408 ? 9.005 -3.948 74.536 1.00 46.07 420 ASP H N 1
ATOM 7134 C CA . ASP B 1 408 ? 8.600 -4.459 73.224 1.00 42.35 420 ASP H CA 1
ATOM 7135 C C . ASP B 1 408 ? 8.910 -3.469 72.103 1.00 38.61 420 ASP H C 1
ATOM 7136 O O . ASP B 1 408 ? 9.262 -3.860 70.990 1.00 41.27 420 ASP H O 1
ATOM 7141 N N . TYR B 1 409 ? 8.764 -2.189 72.409 1.00 36.16 421 TYR H N 1
ATOM 7142 C CA . TYR B 1 409 ? 9.064 -1.125 71.467 1.00 37.20 421 TYR H CA 1
ATOM 7143 C C . TYR B 1 409 ? 10.557 -1.102 71.137 1.00 42.04 421 TYR H C 1
ATOM 7144 O O . TYR B 1 409 ? 10.935 -1.047 69.967 1.00 34.71 421 TYR H O 1
ATOM 7153 N N . LEU B 1 410 ? 11.389 -1.129 72.179 1.00 37.49 422 LEU H N 1
ATOM 7154 C CA . LEU B 1 410 ? 12.843 -1.184 72.011 1.00 38.78 422 LEU H CA 1
ATOM 7155 C C . LEU B 1 410 ? 13.224 -2.395 71.177 1.00 40.57 422 LEU H C 1
ATOM 7156 O O . LEU B 1 410 ? 14.107 -2.324 70.318 1.00 37.92 422 LEU H O 1
ATOM 7161 N N . PHE B 1 411 ? 12.563 -3.513 71.449 1.00 35.11 423 PHE H N 1
ATOM 7162 C CA . PHE B 1 411 ? 12.778 -4.716 70.675 1.00 35.62 423 PHE H CA 1
ATOM 7163 C C . PHE B 1 411 ? 12.501 -4.491 69.180 1.00 43.11 423 PHE H C 1
ATOM 7164 O O . PHE B 1 411 ? 13.222 -5.027 68.320 1.00 41.92 423 PHE H O 1
ATOM 7172 N N . GLU B 1 412 ? 11.471 -3.709 68.861 1.00 39.51 424 GLU H N 1
ATOM 7173 C CA . GLU B 1 412 ? 11.169 -3.443 67.454 1.00 43.66 424 GLU H CA 1
ATOM 7174 C C . GLU B 1 412 ? 12.258 -2.589 66.821 1.00 38.27 424 GLU H C 1
ATOM 7175 O O . GLU B 1 412 ? 12.601 -2.783 65.651 1.00 38.26 424 GLU H O 1
ATOM 7181 N N . ILE B 1 413 ? 12.799 -1.646 67.581 1.00 35.35 425 ILE H N 1
ATOM 7182 C CA . ILE B 1 413 ? 13.908 -0.846 67.068 1.00 39.43 425 ILE H CA 1
ATOM 7183 C C . ILE B 1 413 ? 15.140 -1.738 66.812 1.00 39.79 425 ILE H C 1
ATOM 7184 O O . ILE B 1 413 ? 15.769 -1.632 65.746 1.00 35.41 425 ILE H O 1
ATOM 7189 N N . ASP B 1 414 ? 15.442 -2.641 67.750 1.00 32.68 426 ASP H N 1
ATOM 7190 C CA . ASP B 1 414 ? 16.544 -3.590 67.580 1.00 36.75 426 ASP H CA 1
ATOM 7191 C C . ASP B 1 414 ? 16.374 -4.387 66.299 1.00 38.88 426 ASP H C 1
ATOM 7192 O O . ASP B 1 414 ? 17.304 -4.508 65.499 1.00 38.18 426 ASP H O 1
ATOM 7197 N N . LYS B 1 415 ? 15.178 -4.929 66.116 1.00 35.06 427 LYS H N 1
ATOM 7198 C CA . LYS B 1 415 ? 14.876 -5.794 64.990 1.00 40.48 427 LYS H CA 1
ATOM 7199 C C . LYS B 1 415 ? 14.980 -5.045 63.655 1.00 38.83 427 LYS H C 1
ATOM 7200 O O . LYS B 1 415 ? 15.349 -5.627 62.633 1.00 39.26 427 LYS H O 1
ATOM 7206 N N . ASN B 1 416 ? 14.644 -3.758 63.681 1.00 33.86 428 ASN H N 1
ATOM 7207 C CA . ASN B 1 416 ? 14.621 -2.915 62.490 1.00 37.98 428 ASN H CA 1
ATOM 7208 C C . ASN B 1 416 ? 16.008 -2.483 61.982 1.00 35.59 428 ASN H C 1
ATOM 7209 O O . ASN B 1 416 ? 16.151 -2.077 60.828 1.00 33.67 428 ASN H O 1
ATOM 7214 N N . TYR B 1 417 ? 17.021 -2.582 62.838 1.00 33.74 429 TYR H N 1
ATOM 7215 C CA . TYR B 1 417 ? 18.360 -2.105 62.486 1.00 31.19 429 TYR H CA 1
ATOM 7216 C C . TYR B 1 417 ? 18.887 -2.754 61.200 1.00 31.69 429 TYR H C 1
ATOM 7217 O O . TYR B 1 417 ? 18.871 -3.977 61.046 1.00 32.61 429 TYR H O 1
ATOM 7226 N N . LYS B 1 418 ? 19.360 -1.914 60.286 1.00 32.30 430 LYS H N 1
ATOM 7227 C CA . LYS B 1 418 ? 19.953 -2.385 59.040 1.00 33.78 430 LYS H CA 1
ATOM 7228 C C . LYS B 1 418 ? 21.452 -2.113 59.119 1.00 33.49 430 LYS H C 1
ATOM 7229 O O . LYS B 1 418 ? 21.872 -0.978 59.387 1.00 30.08 430 LYS H O 1
ATOM 7235 N N . SER B 1 419 ? 22.250 -3.145 58.896 1.00 31.20 431 SER H N 1
ATOM 7236 C CA . SER B 1 419 ? 23.701 -2.989 58.844 1.00 34.33 431 SER H CA 1
ATOM 7237 C C . SER B 1 419 ? 24.089 -2.044 57.696 1.00 31.84 431 SER H C 1
ATOM 7238 O O . SER B 1 419 ? 23.331 -1.880 56.748 1.00 29.36 431 SER H O 1
ATOM 7241 N N . PRO B 1 420 ? 25.266 -1.406 57.780 1.00 33.14 432 PRO H N 1
ATOM 7242 C CA . PRO B 1 420 ? 25.652 -0.577 56.630 1.00 29.90 432 PRO H CA 1
ATOM 7243 C C . PRO B 1 420 ? 25.653 -1.382 55.309 1.00 30.11 432 PRO H C 1
ATOM 7244 O O . PRO B 1 420 ? 26.108 -2.529 55.248 1.00 27.61 432 PRO H O 1
ATOM 7248 N N . THR B 1 421 ? 25.113 -0.774 54.259 1.00 30.13 433 THR H N 1
ATOM 7249 C CA . THR B 1 421 ? 25.108 -1.394 52.933 1.00 30.26 433 THR H CA 1
ATOM 7250 C C . THR B 1 421 ? 26.548 -1.640 52.447 1.00 28.17 433 THR H C 1
ATOM 7251 O O . THR B 1 421 ? 27.454 -0.910 52.837 1.00 25.68 433 THR H O 1
ATOM 7255 N N . PRO B 1 422 ? 26.758 -2.684 51.622 1.00 30.99 434 PRO H N 1
ATOM 7256 C CA . PRO B 1 422 ? 28.119 -3.016 51.165 1.00 31.60 434 PRO H CA 1
ATOM 7257 C C . PRO B 1 422 ? 28.592 -2.063 50.069 1.00 29.32 434 PRO H C 1
ATOM 7258 O O . PRO B 1 422 ? 28.513 -2.379 48.875 1.00 29.01 434 PRO H O 1
ATOM 7262 N N . THR B 1 423 ? 29.064 -0.891 50.480 1.00 26.96 435 THR H N 1
ATOM 7263 C CA . THR B 1 423 ? 29.494 0.134 49.543 1.00 28.14 435 THR H CA 1
ATOM 7264 C C . THR B 1 423 ? 30.886 0.689 49.860 1.00 27.48 435 THR H C 1
ATOM 7265 O O . THR B 1 423 ? 31.372 0.579 50.998 1.00 25.19 435 THR H O 1
ATOM 7269 N N . ALA B 1 424 ? 31.506 1.307 48.862 1.00 24.27 436 ALA H N 1
ATOM 7270 C CA . ALA B 1 424 ? 32.783 1.972 49.067 1.00 26.48 436 ALA H CA 1
ATOM 7271 C C . ALA B 1 424 ? 32.606 3.095 50.065 1.00 26.99 436 ALA H C 1
ATOM 7272 O O . ALA B 1 424 ? 33.477 3.350 50.895 1.00 25.68 436 ALA H O 1
ATOM 7274 N N . GLN B 1 425 ? 31.465 3.763 49.971 1.00 27.47 437 GLN H N 1
ATOM 7275 C CA . GLN B 1 425 ? 31.127 4.851 50.869 1.00 27.25 437 GLN H CA 1
ATOM 7276 C C . GLN B 1 425 ? 31.193 4.405 52.325 1.00 27.05 437 GLN H C 1
ATOM 7277 O O . GLN B 1 425 ? 31.823 5.053 53.160 1.00 27.38 437 GLN H O 1
ATOM 7283 N N . ASN B 1 426 ? 30.539 3.288 52.626 1.00 23.70 438 ASN H N 1
ATOM 7284 C CA . ASN B 1 426 ? 30.520 2.803 53.990 1.00 26.79 438 ASN H CA 1
ATOM 7285 C C . ASN B 1 426 ? 31.866 2.227 54.400 1.00 27.96 438 ASN H C 1
ATOM 7286 O O . ASN B 1 426 ? 32.293 2.455 55.522 1.00 25.74 438 ASN H O 1
ATOM 7291 N N . ALA B 1 427 ? 32.540 1.503 53.500 1.00 25.03 439 ALA H N 1
ATOM 7292 C CA . ALA B 1 427 ? 33.858 0.980 53.847 1.00 27.82 439 ALA H CA 1
ATOM 7293 C C . ALA B 1 427 ? 34.807 2.123 54.209 1.00 26.35 439 ALA H C 1
ATOM 7294 O O . ALA B 1 427 ? 35.565 2.030 55.178 1.00 24.88 439 ALA H O 1
ATOM 7296 N N . LYS B 1 428 ? 34.740 3.212 53.452 1.00 26.49 440 LYS H N 1
ATOM 7297 C CA . LYS B 1 428 ? 35.595 4.359 53.729 1.00 27.58 440 LYS H CA 1
ATOM 7298 C C . LYS B 1 428 ? 35.256 5.016 55.066 1.00 29.45 440 LYS H C 1
ATOM 7299 O O . LYS B 1 428 ? 36.149 5.388 55.844 1.00 27.81 440 LYS H O 1
ATOM 7305 N N . GLN B 1 429 ? 33.969 5.192 55.333 1.00 27.71 441 GLN H N 1
ATOM 7306 C CA . GLN B 1 429 ? 33.589 5.837 56.596 1.00 30.16 441 GLN H CA 1
ATOM 7307 C C . GLN B 1 429 ? 33.959 4.985 57.818 1.00 30.08 441 GLN H C 1
ATOM 7308 O O . GLN B 1 429 ? 34.325 5.524 58.862 1.00 27.41 441 GLN H O 1
ATOM 7314 N N . GLU B 1 430 ? 33.836 3.666 57.688 1.00 26.43 442 GLU H N 1
ATOM 7315 C CA . GLU B 1 430 ? 34.183 2.755 58.768 1.00 27.64 442 GLU H CA 1
ATOM 7316 C C . GLU B 1 430 ? 35.681 2.801 59.034 1.00 31.87 442 GLU H C 1
ATOM 7317 O O . GLU B 1 430 ? 36.137 2.759 60.188 1.00 29.69 442 GLU H O 1
ATOM 7323 N N . ALA B 1 431 ? 36.443 2.865 57.946 1.00 28.84 443 ALA H N 1
ATOM 7324 C CA . ALA B 1 431 ? 37.886 2.926 58.035 1.00 28.94 443 ALA H CA 1
ATOM 7325 C C . ALA B 1 431 ? 38.330 4.178 58.760 1.00 25.11 443 ALA H C 1
ATOM 7326 O O . ALA B 1 431 ? 39.247 4.121 59.565 1.00 28.10 443 ALA H O 1
ATOM 7328 N N . TYR B 1 432 ? 37.713 5.316 58.448 1.00 26.72 444 TYR H N 1
ATOM 7329 C CA . TYR B 1 432 ? 38.089 6.557 59.097 1.00 29.32 444 TYR H CA 1
ATOM 7330 C C . TYR B 1 432 ? 37.662 6.535 60.561 1.00 33.03 444 TYR H C 1
ATOM 7331 O O . TYR B 1 432 ? 38.421 6.952 61.437 1.00 31.50 444 TYR H O 1
ATOM 7340 N N . TYR B 1 433 ? 36.455 6.034 60.813 1.00 28.63 445 TYR H N 1
ATOM 7341 C CA . TYR B 1 433 ? 35.954 5.901 62.168 1.00 32.04 445 TYR H CA 1
ATOM 7342 C C . TYR B 1 433 ? 36.925 5.079 63.015 1.00 32.48 445 TYR H C 1
ATOM 7343 O O . TYR B 1 433 ? 37.320 5.495 64.099 1.00 34.74 445 TYR H O 1
ATOM 7352 N N . LEU B 1 434 ? 37.302 3.909 62.515 1.00 29.33 446 LEU H N 1
ATOM 7353 C CA . LEU B 1 434 ? 38.035 2.962 63.329 1.00 31.31 446 LEU H CA 1
ATOM 7354 C C . LEU B 1 434 ? 39.494 3.385 63.501 1.00 33.63 446 LEU H C 1
ATOM 7355 O O . LEU B 1 434 ? 40.052 3.264 64.592 1.00 32.46 446 LEU H O 1
ATOM 7360 N N . SER B 1 435 ? 40.094 3.904 62.435 1.00 30.57 447 SER H N 1
ATOM 7361 C CA . SER B 1 435 ? 41.457 4.413 62.515 1.00 31.25 447 SER H CA 1
ATOM 7362 C C . SER B 1 435 ? 41.482 5.609 63.489 1.00 37.87 447 SER H C 1
ATOM 7363 O O . SER B 1 435 ? 42.399 5.730 64.303 1.00 35.22 447 SER H O 1
ATOM 7366 N N . ASN B 1 436 ? 40.468 6.471 63.445 1.00 32.87 448 ASN H N 1
ATOM 7367 C CA . ASN B 1 436 ? 40.375 7.534 64.440 1.00 34.37 448 ASN H CA 1
ATOM 7368 C C . ASN B 1 436 ? 40.225 6.995 65.873 1.00 37.55 448 ASN H C 1
ATOM 7369 O O . ASN B 1 436 ? 40.734 7.598 66.825 1.00 37.93 448 ASN H O 1
ATOM 7374 N N . VAL B 1 437 ? 39.523 5.875 66.030 1.00 35.83 449 VAL H N 1
ATOM 7375 C CA . VAL B 1 437 ? 39.388 5.270 67.353 1.00 38.52 449 VAL H CA 1
ATOM 7376 C C . VAL B 1 437 ? 40.742 4.791 67.893 1.00 40.45 449 VAL H C 1
ATOM 7377 O O . VAL B 1 437 ? 41.057 4.983 69.081 1.00 35.53 449 VAL H O 1
ATOM 7381 N N . PHE B 1 438 ? 41.541 4.183 67.022 1.00 33.59 450 PHE H N 1
ATOM 7382 C CA . PHE B 1 438 ? 42.891 3.771 67.390 1.00 37.13 450 PHE H CA 1
ATOM 7383 C C . PHE B 1 438 ? 43.811 4.953 67.666 1.00 40.07 450 PHE H C 1
ATOM 7384 O O . PHE B 1 438 ? 44.601 4.908 68.614 1.00 40.61 450 PHE H O 1
ATOM 7392 N N . ASN B 1 439 ? 43.702 6.008 66.862 1.00 33.34 451 ASN H N 1
ATOM 7393 C CA . ASN B 1 439 ? 44.541 7.188 67.044 1.00 34.52 451 ASN H CA 1
ATOM 7394 C C . ASN B 1 439 ? 44.228 7.982 68.303 1.00 44.22 451 ASN H C 1
ATOM 7395 O O . ASN B 1 439 ? 45.137 8.526 68.926 1.00 43.30 451 ASN H O 1
ATOM 7400 N N . ASN B 1 440 ? 42.949 8.086 68.658 1.00 39.91 452 ASN H N 1
ATOM 7401 C CA . ASN B 1 440 ? 42.547 9.081 69.646 1.00 40.42 452 ASN H CA 1
ATOM 7402 C C . ASN B 1 440 ? 41.739 8.593 70.842 1.00 44.04 452 ASN H C 1
ATOM 7403 O O . ASN B 1 440 ? 41.372 9.393 71.703 1.00 45.88 452 ASN H O 1
ATOM 7408 N N . PHE B 1 441 ? 41.486 7.292 70.920 1.00 42.78 453 PHE H N 1
ATOM 7409 C CA . PHE B 1 441 ? 40.700 6.743 72.014 1.00 42.30 453 PHE H CA 1
ATOM 7410 C C . PHE B 1 441 ? 41.434 5.588 72.679 1.00 47.02 453 PHE H C 1
ATOM 7411 O O . PHE B 1 441 ? 41.632 5.596 73.894 1.00 49.32 453 PHE H O 1
ATOM 7419 N N . ILE B 1 442 ? 41.852 4.603 71.889 1.00 37.56 454 ILE H N 1
ATOM 7420 C CA . ILE B 1 442 ? 42.560 3.450 72.438 1.00 47.16 454 ILE H CA 1
ATOM 7421 C C . ILE B 1 442 ? 43.906 3.848 73.094 1.00 55.01 454 ILE H C 1
ATOM 7422 O O . ILE B 1 442 ? 44.690 4.615 72.531 1.00 55.12 454 ILE H O 1
ATOM 7427 N N . HIS B 1 443 ? 44.121 3.333 74.309 1.00 59.07 455 HIS H N 1
ATOM 7428 C CA . HIS B 1 443 ? 45.269 3.658 75.174 1.00 63.23 455 HIS H CA 1
ATOM 7429 C C . HIS B 1 443 ? 45.424 5.153 75.406 1.00 65.04 455 HIS H C 1
ATOM 7430 O O . HIS B 1 443 ? 46.521 5.708 75.299 1.00 71.36 455 HIS H O 1
ATOM 7437 N N . THR B 1 444 ? 44.296 5.790 75.703 1.00 56.88 456 THR H N 1
ATOM 7438 C CA . THR B 1 444 ? 44.231 7.184 76.116 1.00 55.69 456 THR H CA 1
ATOM 7439 C C . THR B 1 444 ? 43.095 7.285 77.131 1.00 62.19 456 THR H C 1
ATOM 7440 O O . THR B 1 444 ? 42.365 6.313 77.357 1.00 62.36 456 THR H O 1
ATOM 7444 N N . ASN B 1 445 ? 42.923 8.457 77.731 1.00 63.19 457 ASN H N 1
ATOM 7445 C CA . ASN B 1 445 ? 41.906 8.620 78.767 1.00 67.25 457 ASN H CA 1
ATOM 7446 C C . ASN B 1 445 ? 40.479 8.766 78.224 1.00 67.16 457 ASN H C 1
ATOM 7447 O O . ASN B 1 445 ? 39.539 9.036 78.978 1.00 68.20 457 ASN H O 1
ATOM 7452 N N . GLN B 1 446 ? 40.321 8.575 76.917 1.00 65.18 458 GLN H N 1
ATOM 7453 C CA . GLN B 1 446 ? 38.997 8.555 76.306 1.00 61.48 458 GLN H CA 1
ATOM 7454 C C . GLN B 1 446 ? 38.608 7.126 75.926 1.00 59.75 458 GLN H C 1
ATOM 7455 O O . GLN B 1 446 ? 37.572 6.895 75.294 1.00 54.46 458 GLN H O 1
ATOM 7461 N N . LYS B 1 447 ? 39.442 6.172 76.333 1.00 54.31 459 LYS H N 1
ATOM 7462 C CA . LYS B 1 447 ? 39.283 4.764 75.964 1.00 48.95 459 LYS H CA 1
ATOM 7463 C C . LYS B 1 447 ? 37.912 4.153 76.276 1.00 54.4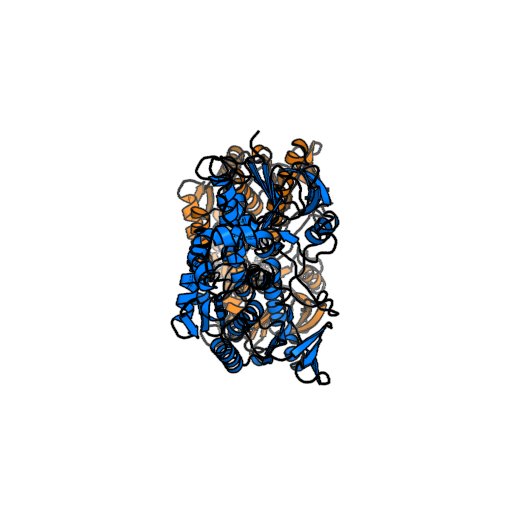9 459 LYS H C 1
ATOM 7464 O O . LYS B 1 447 ? 37.562 3.102 75.734 1.00 50.45 459 LYS H O 1
ATOM 7470 N N . PHE B 1 448 ? 37.135 4.815 77.129 1.00 56.76 460 PHE H N 1
ATOM 7471 C CA . PHE B 1 448 ? 35.803 4.333 77.493 1.00 59.01 460 PHE H CA 1
ATOM 7472 C C . PHE B 1 448 ? 34.706 5.214 76.913 1.00 52.99 460 PHE H C 1
ATOM 7473 O O . PHE B 1 448 ? 33.524 4.952 77.119 1.00 55.15 460 PHE H O 1
ATOM 7481 N N . ASN B 1 449 ? 35.108 6.262 76.200 1.00 47.63 461 ASN H N 1
ATOM 7482 C CA . ASN B 1 449 ? 34.167 7.133 75.503 1.00 54.14 461 ASN H CA 1
ATOM 7483 C C . ASN B 1 449 ? 34.088 6.867 73.995 1.00 47.06 461 ASN H C 1
ATOM 7484 O O . ASN B 1 449 ? 33.781 7.774 73.226 1.00 46.52 461 ASN H O 1
ATOM 7489 N N . ILE B 1 450 ? 34.365 5.639 73.575 1.00 43.25 462 ILE H N 1
ATOM 7490 C CA . ILE B 1 450 ? 34.299 5.294 72.155 1.00 40.86 462 ILE H CA 1
ATOM 7491 C C . ILE B 1 450 ? 32.841 5.181 71.700 1.00 41.07 462 ILE H C 1
ATOM 7492 O O . ILE B 1 450 ? 32.114 4.300 72.166 1.00 34.57 462 ILE H O 1
ATOM 7497 N N . PRO B 1 451 ? 32.408 6.076 70.789 1.00 38.49 463 PRO H N 1
ATOM 7498 C CA . PRO B 1 451 ? 31.022 6.024 70.297 1.00 38.66 463 PRO H CA 1
ATOM 7499 C C . PRO B 1 451 ? 30.781 4.882 69.286 1.00 39.40 463 PRO H C 1
ATOM 7500 O O . PRO B 1 451 ? 31.727 4.347 68.692 1.00 37.16 463 PRO H O 1
ATOM 7504 N N . SER B 1 452 ? 29.523 4.499 69.088 1.00 33.67 464 SER H N 1
ATOM 7505 C CA . SER B 1 452 ? 29.231 3.432 68.126 1.00 36.16 464 SER H CA 1
ATOM 7506 C C . SER B 1 452 ? 29.393 3.964 66.697 1.00 31.71 464 SER H C 1
ATOM 7507 O O . SER B 1 452 ? 29.357 5.167 66.481 1.00 31.86 464 SER H O 1
ATOM 7510 N N . PHE B 1 453 ? 29.565 3.078 65.724 1.00 32.03 465 PHE H N 1
ATOM 7511 C CA . PHE B 1 453 ? 29.660 3.544 64.340 1.00 32.05 465 PHE H CA 1
ATOM 7512 C C . PHE B 1 453 ? 28.278 3.815 63.727 1.00 30.08 465 PHE H C 1
ATOM 7513 O O . PHE B 1 453 ? 27.419 2.937 63.708 1.00 30.79 465 PHE H O 1
ATOM 7521 N N . ILE B 1 454 ? 28.071 5.021 63.214 1.00 31.07 466 ILE H N 1
ATOM 7522 C CA . ILE B 1 454 ? 26.838 5.322 62.481 1.00 33.35 466 ILE H CA 1
ATOM 7523 C C . ILE B 1 454 ? 27.192 6.009 61.153 1.00 32.45 466 ILE H C 1
ATOM 7524 O O . ILE B 1 454 ? 27.794 7.072 61.143 1.00 33.34 466 ILE H O 1
ATOM 7529 N N . GLU B 1 455 ? 26.855 5.368 60.037 1.00 29.99 467 GLU H N 1
ATOM 7530 C CA . GLU B 1 455 ? 27.252 5.874 58.722 1.00 31.16 467 GLU H CA 1
ATOM 7531 C C . GLU B 1 455 ? 26.376 7.034 58.265 1.00 33.71 467 GLU H C 1
ATOM 7532 O O . GLU B 1 455 ? 25.277 7.231 58.777 1.00 31.71 467 GLU H O 1
ATOM 7538 N N . LYS B 1 456 ? 26.881 7.811 57.308 1.00 32.91 468 LYS H N 1
ATOM 7539 C CA . LYS B 1 456 ? 26.122 8.907 56.736 1.00 35.47 468 LYS H CA 1
ATOM 7540 C C . LYS B 1 456 ? 25.973 8.699 55.223 1.00 37.84 468 LYS H C 1
ATOM 7541 O O . LYS B 1 456 ? 26.960 8.565 54.488 1.00 35.18 468 LYS H O 1
ATOM 7547 N N . TRP B 1 457 ? 24.734 8.644 54.761 1.00 36.38 469 TRP H N 1
ATOM 7548 C CA . TRP B 1 457 ? 24.501 8.461 53.335 1.00 34.72 469 TRP H CA 1
ATOM 7549 C C . TRP B 1 457 ? 24.754 9.772 52.587 1.00 35.75 469 TRP H C 1
ATOM 7550 O O . TRP B 1 457 ? 24.230 10.827 52.948 1.00 35.54 469 TRP H O 1
ATOM 7561 N N . LYS B 1 458 ? 25.564 9.697 51.546 1.00 33.13 470 LYS H N 1
ATOM 7562 C CA . LYS B 1 458 ? 25.961 10.886 50.810 1.00 33.43 470 LYS H CA 1
ATOM 7563 C C . LYS B 1 458 ? 25.324 10.931 49.416 1.00 33.47 470 LYS H C 1
ATOM 7564 O O . LYS B 1 458 ? 25.487 11.892 48.687 1.00 37.44 470 LYS H O 1
ATOM 7570 N N . GLY B 1 459 ? 24.614 9.880 49.035 1.00 31.81 471 GLY H N 1
ATOM 7571 C CA . GLY B 1 459 ? 24.016 9.846 47.717 1.00 31.88 471 GLY H CA 1
ATOM 7572 C C . GLY B 1 459 ? 24.714 8.907 46.752 1.00 36.35 471 GLY H C 1
ATOM 7573 O O . GLY B 1 459 ? 25.790 8.380 47.055 1.00 33.38 471 GLY H O 1
ATOM 7574 N N . SER B 1 460 ? 24.093 8.699 45.590 1.00 31.02 472 SER H N 1
ATOM 7575 C CA . SER B 1 460 ? 24.608 7.801 44.565 1.00 30.80 472 SER H CA 1
ATOM 7576 C C . SER B 1 460 ? 24.541 8.477 43.206 1.00 35.73 472 SER H C 1
ATOM 7577 O O . SER B 1 460 ? 23.644 9.294 42.962 1.00 28.02 472 SER H O 1
ATOM 7580 N N . LEU B 1 461 ? 25.449 8.069 42.316 1.00 27.66 473 LEU H N 1
ATOM 7581 C CA . LEU B 1 461 ? 25.619 8.646 40.986 1.00 30.47 473 LEU H CA 1
ATOM 7582 C C . LEU B 1 461 ? 25.692 7.504 39.995 1.00 31.56 473 LEU H C 1
ATOM 7583 O O . LEU B 1 461 ? 26.271 6.468 40.301 1.00 31.24 473 LEU H O 1
ATOM 7588 N N . ALA B 1 462 ? 25.154 7.696 38.797 1.00 30.53 474 ALA H N 1
ATOM 7589 C CA . ALA B 1 462 ? 25.347 6.710 37.748 1.00 33.47 474 ALA H CA 1
ATOM 7590 C C . ALA B 1 462 ? 25.397 7.369 36.382 1.00 32.56 474 ALA H C 1
ATOM 7591 O O . ALA B 1 462 ? 24.623 8.285 36.104 1.00 30.56 474 ALA H O 1
ATOM 7593 N N . TYR B 1 463 ? 26.327 6.921 35.540 1.00 30.77 475 TYR H N 1
ATOM 7594 C CA . TYR B 1 463 ? 26.360 7.333 34.145 1.00 30.25 475 TYR H CA 1
ATOM 7595 C C . TYR B 1 463 ? 25.509 6.393 33.293 1.00 30.39 475 TYR H C 1
ATOM 7596 O O . TYR B 1 463 ? 25.696 5.182 33.338 1.00 30.54 475 TYR H O 1
ATOM 7605 N N . ILE B 1 464 ? 24.572 6.929 32.506 1.00 28.68 476 ILE H N 1
ATOM 7606 C CA . ILE B 1 464 ? 23.621 6.041 31.829 1.00 28.22 476 ILE H CA 1
ATOM 7607 C C . ILE B 1 464 ? 23.638 6.167 30.293 1.00 29.70 476 ILE H C 1
ATOM 7608 O O . ILE B 1 464 ? 22.721 5.697 29.614 1.00 30.18 476 ILE H O 1
ATOM 7613 N N . GLY B 1 465 ? 24.695 6.766 29.747 1.00 28.01 477 GLY H N 1
ATOM 7614 C CA . GLY B 1 465 ? 24.890 6.776 28.306 1.00 28.54 477 GLY H CA 1
ATOM 7615 C C . GLY B 1 465 ? 24.529 8.102 27.646 1.00 34.46 477 GLY H C 1
ATOM 7616 O O . GLY B 1 465 ? 23.686 8.860 28.145 1.00 29.29 477 GLY H O 1
ATOM 7617 N N . ASN B 1 466 ? 25.194 8.384 26.529 1.00 35.52 478 ASN H N 1
ATOM 7618 C CA . ASN B 1 466 ? 24.917 9.563 25.714 1.00 37.55 478 ASN H CA 1
ATOM 7619 C C . ASN B 1 466 ? 24.901 10.852 26.524 1.00 35.37 478 ASN H C 1
ATOM 7620 O O . ASN B 1 466 ? 23.967 11.653 26.402 1.00 36.55 478 ASN H O 1
ATOM 7625 N N . HIS B 1 467 ? 25.935 11.022 27.351 1.00 35.25 479 HIS H N 1
ATOM 7626 C CA . HIS B 1 467 ? 26.172 12.218 28.156 1.00 36.71 479 HIS H CA 1
ATOM 7627 C C . HIS B 1 467 ? 25.279 12.339 29.382 1.00 32.77 479 HIS H C 1
ATOM 7628 O O . HIS B 1 467 ? 25.422 13.285 30.155 1.00 36.30 479 HIS H O 1
ATOM 7635 N N . GLN B 1 468 ? 24.364 11.399 29.565 1.00 29.10 480 GLN H N 1
ATOM 7636 C CA . GLN B 1 468 ? 23.396 11.500 30.650 1.00 32.16 480 GLN H CA 1
ATOM 7637 C C . GLN B 1 468 ? 23.861 10.870 31.975 1.00 31.80 480 GLN H C 1
ATOM 7638 O O . GLN B 1 468 ? 24.175 9.675 32.056 1.00 29.82 480 GLN H O 1
ATOM 7644 N N . VAL B 1 469 ? 23.883 11.692 33.011 1.00 26.50 481 VAL H N 1
ATOM 7645 C CA . VAL B 1 469 ? 24.181 11.238 34.356 1.00 26.28 481 VAL H CA 1
ATOM 7646 C C . VAL B 1 469 ? 22.941 11.403 35.229 1.00 30.23 481 VAL H C 1
ATOM 7647 O O . VAL B 1 469 ? 22.251 12.430 35.156 1.00 24.92 481 VAL H O 1
ATOM 7651 N N . VAL B 1 470 ? 22.653 10.384 36.037 1.00 26.42 482 VAL H N 1
ATOM 7652 C CA . VAL B 1 470 ? 21.608 10.491 37.036 1.00 27.10 482 VAL H CA 1
ATOM 7653 C C . VAL B 1 470 ? 22.236 10.466 38.425 1.00 34.19 482 VAL H C 1
ATOM 7654 O O . VAL B 1 470 ? 23.317 9.893 38.629 1.00 27.68 482 VAL H O 1
ATOM 7658 N N . ALA B 1 471 ? 21.563 11.106 39.378 1.00 30.31 483 ALA H N 1
ATOM 7659 C CA . ALA B 1 471 ? 22.052 11.119 40.748 1.00 30.42 483 ALA H CA 1
ATOM 7660 C C . ALA B 1 471 ? 20.878 11.145 41.710 1.00 32.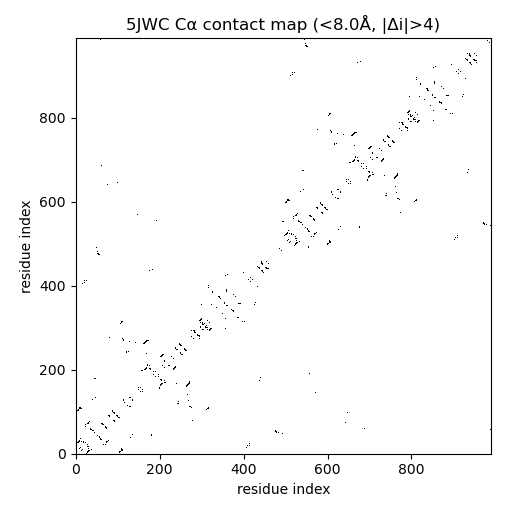38 483 ALA H C 1
ATOM 7661 O O . ALA B 1 471 ? 19.892 11.872 41.515 1.00 29.46 483 ALA H O 1
ATOM 7663 N N . ASP B 1 472 ? 20.983 10.307 42.725 1.00 31.58 484 ASP H N 1
ATOM 7664 C CA . ASP B 1 472 ? 19.995 10.222 43.784 1.00 32.86 484 ASP H CA 1
ATOM 7665 C C . ASP B 1 472 ? 20.698 10.677 45.056 1.00 35.62 484 ASP H C 1
ATOM 7666 O O . ASP B 1 472 ? 21.469 9.921 45.630 1.00 37.54 484 ASP H O 1
ATOM 7671 N N . LEU B 1 473 ? 20.481 11.928 45.461 1.00 31.48 485 LEU H N 1
ATOM 7672 C CA . LEU B 1 473 ? 21.211 12.512 46.586 1.00 31.66 485 LEU H CA 1
ATOM 7673 C C . LEU B 1 473 ? 20.263 12.857 47.730 1.00 35.39 485 LEU H C 1
ATOM 7674 O O . LEU B 1 473 ? 19.050 12.871 47.537 1.00 32.29 485 LEU H O 1
ATOM 7679 N N . PRO B 1 474 ? 20.813 13.119 48.933 1.00 36.40 486 PRO H N 1
ATOM 7680 C CA . PRO B 1 474 ? 19.922 13.727 49.922 1.00 39.78 486 PRO H CA 1
ATOM 7681 C C . PRO B 1 474 ? 19.434 15.061 49.367 1.00 34.69 486 PRO H C 1
ATOM 7682 O O . PRO B 1 474 ? 20.265 15.887 48.970 1.00 38.48 486 PRO H O 1
ATOM 7686 N N . TYR B 1 475 ? 18.120 15.227 49.292 1.00 35.33 487 TYR H N 1
ATOM 7687 C CA . TYR B 1 475 ? 17.477 16.496 48.907 1.00 35.80 487 TYR H CA 1
ATOM 7688 C C . TYR B 1 475 ? 17.487 16.842 47.409 1.00 37.17 487 TYR H C 1
ATOM 7689 O O . TYR B 1 475 ? 16.852 17.822 47.030 1.00 36.69 487 TYR H O 1
ATOM 7698 N N . TYR B 1 476 ? 18.181 16.076 46.560 1.00 33.99 488 TYR H N 1
ATOM 7699 C CA . TYR B 1 476 ? 18.201 16.363 45.097 1.00 34.04 488 TYR H CA 1
ATOM 7700 C C . TYR B 1 476 ? 18.098 15.079 44.305 1.00 37.63 488 TYR H C 1
ATOM 7701 O O . TYR B 1 476 ? 18.621 14.058 44.740 1.00 33.62 488 TYR H O 1
ATOM 7710 N N . GLU B 1 477 ? 17.450 15.140 43.140 1.00 32.60 489 GLU H N 1
ATOM 7711 C CA . GLU B 1 477 ? 17.625 14.120 42.111 1.00 36.68 489 GLU H CA 1
ATOM 7712 C C . GLU B 1 477 ? 18.088 14.812 40.842 1.00 39.67 489 GLU H C 1
ATOM 7713 O O . GLU B 1 477 ? 17.547 15.861 40.454 1.00 34.98 489 GLU H O 1
ATOM 7719 N N . LEU B 1 478 ? 19.076 14.206 40.196 1.00 35.07 490 LEU H N 1
ATOM 7720 C CA . LEU B 1 478 ? 19.564 14.660 38.907 1.00 32.70 490 LEU H CA 1
ATOM 7721 C C . LEU B 1 478 ? 19.121 13.661 37.847 1.00 34.10 490 LEU H C 1
ATOM 7722 O O . LEU B 1 478 ? 19.276 12.443 38.017 1.00 31.72 490 LEU H O 1
ATOM 7727 N N . LYS B 1 479 ? 18.562 14.155 36.748 1.00 32.38 491 LYS H N 1
ATOM 7728 C CA . LYS B 1 479 ? 18.081 13.240 35.722 1.00 32.81 491 LYS H CA 1
ATOM 7729 C C . LYS B 1 479 ? 18.584 13.666 34.351 1.00 33.36 491 LYS H C 1
ATOM 7730 O O . LYS B 1 479 ? 17.809 14.097 33.506 1.00 34.24 491 LYS H O 1
ATOM 7736 N N . GLY B 1 480 ? 19.894 13.563 34.143 1.00 29.94 492 GLY H N 1
ATOM 7737 C CA . GLY B 1 480 ? 20.491 13.931 32.864 1.00 28.66 492 GLY H CA 1
ATOM 7738 C C . GLY B 1 480 ? 20.591 15.432 32.603 1.00 30.74 492 GLY H C 1
ATOM 7739 O O . GLY B 1 480 ? 20.567 16.235 33.521 1.00 31.52 492 GLY H O 1
ATOM 7740 N N . GLY B 1 481 ? 20.706 15.806 31.336 1.00 31.40 493 GLY H N 1
ATOM 7741 C CA . GLY B 1 481 ? 20.874 17.200 30.967 1.00 35.92 493 GLY H CA 1
ATOM 7742 C C . GLY B 1 481 ? 22.325 17.546 30.692 1.00 36.83 493 GLY H C 1
ATOM 7743 O O . GLY B 1 481 ? 23.237 16.799 31.076 1.00 33.02 493 GLY H O 1
ATOM 7744 N N . ARG B 1 482 ? 22.527 18.689 30.043 1.00 37.72 494 ARG H N 1
ATOM 7745 C CA . ARG B 1 482 ? 23.839 19.145 29.590 1.00 42.16 494 ARG H CA 1
ATOM 7746 C C . ARG B 1 482 ? 24.897 19.225 30.686 1.00 42.54 494 ARG H C 1
ATOM 7747 O O . ARG B 1 482 ? 26.075 18.972 30.439 1.00 46.18 494 ARG H O 1
ATOM 7755 N N . PHE B 1 483 ? 24.491 19.579 31.898 1.00 38.31 495 PHE H N 1
ATOM 7756 C CA . PHE B 1 483 ? 25.457 19.752 32.966 1.00 38.64 495 PHE H CA 1
ATOM 7757 C C . PHE B 1 483 ? 25.573 18.549 33.900 1.00 36.52 495 PHE H C 1
ATOM 7758 O O . PHE B 1 483 ? 26.342 18.583 34.849 1.00 36.48 495 PHE H O 1
ATOM 7766 N N . SER B 1 484 ? 24.808 17.494 33.648 1.00 33.95 496 SER H N 1
ATOM 7767 C CA . SER B 1 484 ? 24.877 16.342 34.529 1.00 32.29 496 SER H CA 1
ATOM 7768 C C . SER B 1 484 ? 26.239 15.647 34.425 1.00 29.32 496 SER H C 1
ATOM 7769 O O . SER B 1 484 ? 26.752 15.171 35.435 1.00 30.14 496 SER H O 1
ATOM 7772 N N . SER B 1 485 ? 26.833 15.601 33.230 1.00 30.64 497 SER H N 1
ATOM 7773 C CA . SER B 1 485 ? 28.165 15.003 33.094 1.00 32.82 497 SER H CA 1
ATOM 7774 C C . SER B 1 485 ? 29.200 15.875 33.798 1.00 34.57 497 SER H C 1
ATOM 7775 O O . SER B 1 485 ? 30.197 15.361 34.300 1.00 34.78 497 SER H O 1
ATOM 7778 N N . THR B 1 486 ? 28.967 17.187 33.850 1.00 32.68 498 THR H N 1
ATOM 7779 C CA . THR B 1 486 ? 29.892 18.082 34.546 1.00 31.51 498 THR H CA 1
ATOM 7780 C C . THR B 1 486 ? 29.836 17.827 36.038 1.00 31.11 498 THR H C 1
ATOM 7781 O O . THR B 1 486 ? 30.851 17.844 36.735 1.00 31.07 498 THR H O 1
ATOM 7785 N N . PHE B 1 487 ? 28.630 17.596 36.533 1.00 32.43 499 PHE H N 1
ATOM 7786 C CA . PHE B 1 487 ? 28.425 17.294 37.938 1.00 29.41 499 PHE H CA 1
ATOM 7787 C C . PHE B 1 487 ? 29.188 16.038 38.356 1.00 28.53 499 PHE H C 1
ATOM 7788 O O . PHE B 1 487 ? 29.860 15.997 39.396 1.00 28.74 499 PHE H O 1
ATOM 7796 N N . TRP B 1 488 ? 29.088 15.018 37.520 1.00 28.01 500 TRP H N 1
ATOM 7797 C CA . TRP B 1 488 ? 29.759 13.740 37.751 1.00 30.35 500 TRP H CA 1
ATOM 7798 C C . TRP B 1 488 ? 31.281 13.960 37.905 1.00 27.63 500 TRP H C 1
ATOM 7799 O O . TRP B 1 488 ? 31.901 13.460 38.835 1.00 30.77 500 TRP H O 1
ATOM 7810 N N . LYS B 1 489 ? 31.864 14.738 37.001 1.00 30.35 501 LYS H N 1
ATOM 7811 C CA . LYS B 1 489 ? 33.309 15.019 37.030 1.00 33.43 501 LYS H CA 1
ATOM 7812 C C . LYS B 1 489 ? 33.725 15.786 38.287 1.00 29.15 501 LYS H C 1
ATOM 7813 O O . LYS B 1 489 ? 34.726 15.468 38.915 1.00 28.68 501 LYS H O 1
ATOM 7819 N N . VAL B 1 490 ? 32.939 16.791 38.657 1.00 31.43 502 VAL H N 1
ATOM 7820 C CA . VAL B 1 490 ? 33.192 17.554 39.877 1.00 29.89 502 VAL H CA 1
ATOM 7821 C C . VAL B 1 490 ? 33.155 16.664 41.117 1.00 34.87 502 VAL H C 1
ATOM 7822 O O . VAL B 1 490 ? 33.987 16.803 42.027 1.00 33.04 502 VAL H O 1
ATOM 7826 N N . VAL B 1 491 ? 32.189 15.750 41.157 1.00 29.75 503 VAL H N 1
ATOM 7827 C CA . VAL B 1 491 ? 32.085 14.839 42.285 1.00 31.83 503 VAL H CA 1
ATOM 7828 C C . VAL B 1 491 ? 33.282 13.898 42.307 1.00 30.05 503 VAL H C 1
ATOM 7829 O O . VAL B 1 491 ? 34.003 13.814 43.289 1.00 30.75 503 VAL H O 1
ATOM 7833 N N . TYR B 1 492 ? 33.493 13.182 41.215 1.00 28.64 504 TYR H N 1
ATOM 7834 C CA . TYR B 1 492 ? 34.535 12.159 41.241 1.00 30.63 504 TYR H CA 1
ATOM 7835 C C . TYR B 1 492 ? 35.945 12.690 41.403 1.00 30.25 504 TYR H C 1
ATOM 7836 O O . TYR B 1 492 ? 36.762 12.020 42.038 1.00 30.93 504 TYR H O 1
ATOM 7845 N N . ILE B 1 493 ? 36.254 13.869 40.863 1.00 27.74 505 ILE H N 1
ATOM 7846 C CA . ILE B 1 493 ? 37.633 14.343 41.019 1.00 32.22 505 ILE H CA 1
ATOM 7847 C C . ILE B 1 493 ? 37.926 14.627 42.497 1.00 31.92 505 ILE H C 1
ATOM 7848 O O . ILE B 1 493 ? 39.071 14.506 42.949 1.00 32.29 505 ILE H O 1
ATOM 7853 N N . GLN B 1 494 ? 36.890 14.938 43.269 1.00 31.27 506 GLN H N 1
ATOM 7854 C CA . GLN B 1 494 ? 37.103 15.144 44.697 1.00 35.41 506 GLN H CA 1
ATOM 7855 C C . GLN B 1 494 ? 37.144 13.832 45.488 1.00 36.07 506 GLN H C 1
ATOM 7856 O O . GLN B 1 494 ? 37.680 13.801 46.598 1.00 34.94 506 GLN H O 1
ATOM 7862 N N . LEU B 1 495 ? 36.569 12.762 44.937 1.00 28.92 507 LEU H N 1
ATOM 7863 C CA . LEU B 1 495 ? 36.606 11.460 45.616 1.00 29.42 507 LEU H CA 1
ATOM 7864 C C . LEU B 1 495 ? 37.914 10.687 45.394 1.00 29.01 507 LEU H C 1
ATOM 7865 O O . LEU B 1 495 ? 38.263 9.819 46.200 1.00 29.93 507 LEU H O 1
ATOM 7870 N N . LEU B 1 496 ? 38.636 10.999 44.317 1.00 27.55 508 LEU H N 1
ATOM 7871 C CA . LEU B 1 496 ? 39.923 10.360 44.045 1.00 28.29 508 LEU H CA 1
ATOM 7872 C C . LEU B 1 496 ? 40.901 10.594 45.216 1.00 31.44 508 LEU H C 1
ATOM 7873 O O . LEU B 1 496 ? 40.828 11.624 45.878 1.00 30.15 508 LEU H O 1
ATOM 7878 N N . LEU B 1 497 ? 41.792 9.635 45.485 1.00 29.96 509 LEU H N 1
ATOM 7879 C CA . LEU B 1 497 ? 42.578 9.673 46.730 1.00 31.90 509 LEU H CA 1
ATOM 7880 C C . LEU B 1 497 ? 44.001 10.233 46.598 1.00 35.07 509 LEU H C 1
ATOM 7881 O O . LEU B 1 497 ? 44.753 10.228 47.567 1.00 32.85 509 LEU H O 1
ATOM 7886 N N . SER B 1 498 ? 44.358 10.741 45.420 1.00 30.73 510 SER H N 1
ATOM 7887 C CA . SER B 1 498 ? 45.665 11.369 45.226 1.00 32.41 510 SER H CA 1
ATOM 7888 C C . SER B 1 498 ? 45.618 12.393 44.107 1.00 34.30 510 SER H C 1
ATOM 7889 O O . SER B 1 498 ? 44.743 12.334 43.242 1.00 30.11 510 SER H O 1
ATOM 7892 N N . TRP B 1 499 ? 46.558 13.334 44.125 1.00 32.27 511 TRP H N 1
ATOM 7893 C CA . TRP B 1 499 ? 46.689 14.287 43.028 1.00 29.70 511 TRP H CA 1
ATOM 7894 C C . TRP B 1 499 ? 47.117 13.597 41.726 1.00 30.27 511 TRP H C 1
ATOM 7895 O O . TRP B 1 499 ? 46.701 14.008 40.649 1.00 32.89 511 TRP H O 1
ATOM 7906 N N . LYS B 1 500 ? 47.931 12.547 41.822 1.00 28.08 512 LYS H N 1
ATOM 7907 C CA . LYS B 1 500 ? 48.298 11.753 40.646 1.00 28.40 512 LYS H CA 1
ATOM 7908 C C . LYS B 1 500 ? 47.035 11.281 39.904 1.00 29.37 512 LYS H C 1
ATOM 7909 O O . LYS B 1 500 ? 46.884 11.496 38.705 1.00 28.20 512 LYS H O 1
ATOM 7915 N N . SER B 1 501 ? 46.118 10.664 40.634 1.00 27.65 513 SER H N 1
ATOM 7916 C CA . SER B 1 501 ? 44.908 10.148 40.012 1.00 28.99 513 SER H CA 1
ATOM 7917 C C . SER B 1 501 ? 44.060 11.290 39.441 1.00 28.38 513 SER H C 1
ATOM 7918 O O . SER B 1 501 ? 43.423 11.142 38.411 1.00 27.33 513 SER H O 1
ATOM 7921 N N . ARG B 1 502 ? 44.044 12.422 40.131 1.00 27.12 514 ARG H N 1
ATOM 7922 C CA . ARG B 1 502 ? 43.260 13.556 39.663 1.00 29.99 514 ARG H CA 1
ATOM 7923 C C . ARG B 1 502 ? 43.851 14.115 38.372 1.00 29.77 514 ARG H C 1
ATOM 7924 O O . ARG B 1 502 ? 43.126 14.506 37.461 1.00 28.83 514 ARG H O 1
ATOM 7932 N N . PHE B 1 503 ? 45.177 14.153 38.323 1.00 26.98 515 PHE H N 1
ATOM 7933 C CA . PHE B 1 503 ? 45.909 14.546 37.128 1.00 31.54 515 PHE H CA 1
ATOM 7934 C C . PHE B 1 503 ? 45.469 13.674 35.951 1.00 28.93 515 PHE H C 1
ATOM 7935 O O . PHE B 1 503 ? 45.072 14.176 34.909 1.00 27.47 515 PHE H O 1
ATOM 7943 N N . HIS B 1 504 ? 45.506 12.359 36.145 1.00 28.95 516 HIS H N 1
ATOM 7944 C CA . HIS B 1 504 ? 45.121 11.412 35.093 1.00 31.03 516 HIS H CA 1
ATOM 7945 C C . HIS B 1 504 ? 43.643 11.503 34.722 1.00 28.92 516 HIS H C 1
ATOM 7946 O O . HIS B 1 504 ? 43.278 11.368 33.554 1.00 26.35 516 HIS H O 1
ATOM 7953 N N . PHE B 1 505 ? 42.804 11.713 35.729 1.00 26.66 517 PHE H N 1
ATOM 7954 C CA . PHE B 1 505 ? 41.366 11.908 35.510 1.00 28.41 517 PHE H CA 1
ATOM 7955 C C . PHE B 1 505 ? 41.142 13.042 34.499 1.00 28.35 517 PHE H C 1
ATOM 7956 O O . PHE B 1 505 ? 40.429 12.890 33.510 1.00 28.78 517 PHE H O 1
ATOM 7964 N N . PHE B 1 506 ? 41.789 14.172 34.742 1.00 26.81 518 PHE H N 1
ATOM 7965 C CA . PHE B 1 506 ? 41.652 15.319 33.862 1.00 31.73 518 PHE H CA 1
ATOM 7966 C C . PHE B 1 506 ? 42.235 15.036 32.471 1.00 32.54 518 PHE H C 1
ATOM 7967 O O . PHE B 1 506 ? 41.590 15.313 31.453 1.00 33.18 518 PHE H O 1
ATOM 7975 N N . ILE B 1 507 ? 43.442 14.475 32.427 1.00 32.59 519 ILE H N 1
ATOM 7976 C CA . ILE B 1 507 ? 44.122 14.213 31.152 1.00 31.44 519 ILE H CA 1
ATOM 7977 C C . ILE B 1 507 ? 43.344 13.210 30.294 1.00 32.24 519 ILE H C 1
ATOM 7978 O O . ILE B 1 507 ? 43.213 13.394 29.078 1.00 31.03 519 ILE H O 1
ATOM 7983 N N . ASP B 1 508 ? 42.823 12.156 30.923 1.00 28.47 520 ASP H N 1
ATOM 7984 C CA . ASP B 1 508 ? 42.058 11.158 30.195 1.00 30.80 520 ASP H CA 1
ATOM 7985 C C . ASP B 1 508 ? 40.834 11.759 29.511 1.00 33.00 520 ASP H C 1
ATOM 7986 O O . ASP B 1 508 ? 40.479 11.355 28.416 1.00 33.98 520 ASP H O 1
ATOM 7991 N N . PHE B 1 509 ? 40.172 12.719 30.147 1.00 34.18 521 PHE H N 1
ATOM 7992 C CA . PHE B 1 509 ? 39.035 13.322 29.467 1.00 36.79 521 PHE H CA 1
ATOM 7993 C C . PHE B 1 509 ? 39.478 14.203 28.307 1.00 37.20 521 PHE H C 1
ATOM 7994 O O . PHE B 1 509 ? 38.842 14.182 27.253 1.00 36.16 521 PHE H O 1
ATOM 8002 N N . ILE B 1 510 ? 40.566 14.951 28.477 1.00 34.86 522 ILE H N 1
ATOM 8003 C CA . ILE B 1 510 ? 41.155 15.673 27.348 1.00 34.92 522 ILE H CA 1
ATOM 8004 C C . ILE B 1 510 ? 41.518 14.709 26.216 1.00 38.08 522 ILE H C 1
ATOM 8005 O O . ILE B 1 510 ? 41.193 14.955 25.049 1.00 36.41 522 ILE H O 1
ATOM 8010 N N . LYS B 1 511 ? 42.192 13.617 26.573 1.00 34.68 523 LYS H N 1
ATOM 8011 C CA . LYS B 1 511 ? 42.655 12.633 25.603 1.00 33.10 523 LYS H CA 1
ATOM 8012 C C . LYS B 1 511 ? 41.488 12.067 24.803 1.00 36.68 523 LYS H C 1
ATOM 8013 O O . LYS B 1 511 ? 41.540 11.963 23.577 1.00 32.64 523 LYS H O 1
ATOM 8019 N N . THR B 1 512 ? 40.451 11.668 25.522 1.00 32.47 524 THR H N 1
ATOM 8020 C CA . THR B 1 512 ? 39.289 11.036 24.924 1.00 36.38 524 THR H CA 1
ATOM 8021 C C . THR B 1 512 ? 38.529 12.020 24.021 1.00 41.05 524 THR H C 1
ATOM 8022 O O . THR B 1 512 ? 38.076 11.653 22.936 1.00 37.47 524 THR H O 1
ATOM 8026 N N . LYS B 1 513 ? 38.420 13.275 24.451 1.00 35.64 525 LYS H N 1
ATOM 8027 C CA . LYS B 1 513 ? 37.765 14.281 23.613 1.00 40.69 525 LYS H CA 1
ATOM 8028 C C . LYS B 1 513 ? 38.520 14.563 22.311 1.00 38.92 525 LYS H C 1
ATOM 8029 O O . LYS B 1 513 ? 37.916 14.699 21.256 1.00 41.37 525 LYS H O 1
ATOM 8035 N N . TRP B 1 514 ? 39.841 14.674 22.389 1.00 34.52 526 TRP H N 1
ATOM 8036 C CA . TRP B 1 514 ? 40.647 15.056 21.227 1.00 36.77 526 TRP H CA 1
ATOM 8037 C C . TRP B 1 514 ? 41.005 13.904 20.301 1.00 36.73 526 TRP H C 1
ATOM 8038 O O . TRP B 1 514 ? 41.085 14.086 19.092 1.00 35.18 526 TRP H O 1
ATOM 8049 N N . TYR B 1 515 ? 41.277 12.729 20.861 1.00 32.25 527 TYR H N 1
ATOM 8050 C CA . TYR B 1 515 ? 41.790 11.630 20.041 1.00 32.68 527 TYR H CA 1
ATOM 8051 C C . TYR B 1 515 ? 40.918 10.392 20.095 1.00 33.30 527 TYR H C 1
ATOM 8052 O O . TYR B 1 515 ? 41.170 9.438 19.381 1.00 35.08 527 TYR H O 1
ATOM 8061 N N . GLY B 1 516 ? 39.914 10.392 20.966 1.00 33.68 528 GLY H N 1
ATOM 8062 C CA . GLY B 1 516 ? 39.028 9.249 21.093 1.00 36.28 528 GLY H CA 1
ATOM 8063 C C . GLY B 1 516 ? 39.574 8.131 21.966 1.00 36.80 528 GLY H C 1
ATOM 8064 O O . GLY B 1 516 ? 40.732 8.161 22.378 1.00 35.39 528 GLY H O 1
ATOM 8065 N N . ARG B 1 517 ? 38.732 7.143 22.248 1.00 32.28 529 ARG H N 1
ATOM 8066 C CA . ARG B 1 517 ? 39.136 5.977 23.025 1.00 34.57 529 ARG H CA 1
ATOM 8067 C C . ARG B 1 517 ? 40.129 5.097 22.259 1.00 34.55 529 ARG H C 1
ATOM 8068 O O . ARG B 1 517 ? 40.015 4.956 21.050 1.00 32.87 529 ARG H O 1
ATOM 8076 N N . PRO B 1 518 ? 41.086 4.474 22.972 1.00 34.77 530 PRO H N 1
ATOM 8077 C CA . PRO B 1 518 ? 42.116 3.662 22.310 1.00 36.67 530 PRO H CA 1
ATOM 8078 C C . PRO B 1 518 ? 41.608 2.274 21.907 1.00 31.37 530 PRO H C 1
ATOM 8079 O O . PRO B 1 518 ? 40.695 1.733 22.536 1.00 29.89 530 PRO H O 1
ATOM 8083 N N . PHE B 1 519 ? 42.205 1.708 20.866 1.00 30.83 531 PHE H N 1
ATOM 8084 C CA . PHE B 1 519 ? 41.906 0.348 20.439 1.00 28.76 531 PHE H CA 1
ATOM 8085 C C . PHE B 1 519 ? 43.051 -0.627 20.730 1.00 32.33 531 PHE H C 1
ATOM 8086 O O . PHE B 1 519 ? 42.937 -1.815 20.449 1.00 28.53 531 PHE H O 1
ATOM 8094 N N . ILE B 1 520 ? 44.146 -0.125 21.302 1.00 33.23 532 ILE H N 1
ATOM 8095 C CA . ILE B 1 520 ? 45.289 -0.983 21.596 1.00 30.07 532 ILE H CA 1
ATOM 8096 C C . ILE B 1 520 ? 44.928 -2.039 22.640 1.00 31.40 532 ILE H C 1
ATOM 8097 O O . ILE B 1 520 ? 44.348 -1.734 23.695 1.00 34.85 532 ILE H O 1
ATOM 8102 N N . LYS B 1 521 ? 45.254 -3.285 22.311 1.00 33.28 533 LYS H N 1
ATOM 8103 C CA . LYS B 1 521 ? 44.972 -4.474 23.126 1.00 40.88 533 LYS H CA 1
ATOM 8104 C C . LYS B 1 521 ? 46.115 -5.499 23.015 1.00 43.26 533 LYS H C 1
ATOM 8105 O O . LYS B 1 521 ? 46.289 -6.347 23.908 1.00 44.62 533 LYS H O 1
#

Solvent-accessible surface area: 45212 Å² total; per-residue (Å²): 281,101,58,56,0,0,0,2,10,3,17,32,6,0,0,0,0,0,42,57,0,39,2,115,100,9,50,0,11,0,3,5,85,54,8,33,0,1,4,50,44,1,6,7,9,5,0,0,10,13,4,42,32,35,1,0,5,6,13,0,19,72,38,8,95,46,210,77,62,82,65,6,67,2,24,37,1,78,12,26,42,6,77,24,140,95,74,29,0,13,0,42,11,160,90,115,69,134,9,106,23,115,7,46,27,0,0,0,9,38,22,8,85,30,38,20,111,146,34,101,15,0,105,156,56,14,60,42,16,78,33,9,80,35,0,62,108,0,26,93,71,2,3,51,10,0,1,70,0,40,8,82,62,30,57,82,101,81,30,100,110,36,1,16,1,0,0,11,7,0,25,56,47,1,0,22,0,0,0,8,0,3,20,0,12,63,99,10,0,100,96,15,10,160,134,4,40,127,40,22,42,10,5,0,2,32,28,35,85,35,0,0,69,115,16,39,96,89,0,2,72,44,0,47,96,12,0,95,112,33,128,8,78,21,30,15,23,50,103,6,54,42,1,83,128,129,11,0,62,2,26,12,53,135,65,155,102,76,104,85,131,39,32,15,16,1,0,0,6,21,43,24,83,27,28,24,80,11,0,86,100,3,4,159,66,0,104,105,3,32,152,58,92,34,0,66,0,21,9,55,0,62,2,55,31,5,115,66,70,7,0,12,0,0,9,40,0,5,56,6,65,5,81,50,0,36,113,44,15,104,101,1,41,170,68,12,97,58,155,122,15,21,6,91,10,0,63,126,48,27,85,87,7,25,114,50,8,0,1,0,9,119,80,34,16,62,7,93,177,53,145,104,53,125,12,72,83,114,91,0,55,74,12,0,84,82,1,15,148,52,25,134,24,2,84,68,54,24,68,12,6,48,32,1,0,82,34,0,0,60,5,1,18,75,38,22,117,47,139,71,75,181,93,28,45,7,6,65,23,137,126,105,4,42,26,0,33,0,0,75,126,36,1,0,0,21,34,43,212,155,85,46,101,9,39,210,154,1,30,70,66,18,76,77,36,23,57,123,75,2,34,22,180,30,1,54,31,16,4,122,19,16,39,43,15,17,162,151,73,11,22,34,9,30,58,158,102,59,61,0,1,0,2,11,4,17,32,5,0,0,0,0,0,45,58,0,37,2,113,100,10,48,0,12,0,2,6,87,54,7,34,0,1,5,51,42,0,6,7,9,4,0,0,11,10,3,41,34,36,1,0,4,6,13,0,21,69,39,8,100,51,217,84,60,79,67,6,69,2,23,39,2,79,11,22,47,7,77,25,146,92,74,28,0,11,0,44,11,160,88,116,69,143,9,107,23,111,6,45,29,0,0,0,10,37,23,10,81,39,38,22,113,148,33,102,15,0,108,157,55,15,60,35,16,79,32,10,75,35,0,62,108,0,27,91,71,2,3,46,10,0,0,66,0,38,10,82,61,25,64,83,119,77,29,118,98,28,1,16,1,0,0,12,7,1,24,54,46,1,0,23,0,0,0,8,0,4,20,0,13,64,99,10,0,100,97,14,10,160,128,3,41,130,39,22,37,10,3,0,2,32,27,34,87,34,0,0,69,114,17,36,99,88,0,2,62,50,0,43,102,12,0,94,122,33,131,7,66,22,31,16,22,45,102,5,60,41,2,83,129,129,15,0,60,0,17,11,52,139,66,167,111,96,109,99,129,32,34,16,15,1,1,0,8,19,50,24,80,29,28,25,73,11,0,86,94,3,5,155,67,0,105,106,1,36,151,51,90,30,0,61,0,22,8,54,0,61,2,52,30,6,118,64,73,8,0,13,0,0,9,40,0,10,103,8,79,5,83,51,0,36,116,47,15,113,104,2,44,178,60,4,102,39,129,123,22,28,3,88,7,0,62,126,41,30,81,105,7,19,118,49,8,0,1,0,10,116,79,34,17,61,8,104,176,53,139,100,54,113,12,71,84,113,92,0,56,70,12,0,85,85,1,16,155,52,24,129,22,9,86,85,58,26,62,11,6,49,32,0,0,82,33,0,0,59,4,1,17,75,36,22,119,52,138,74,97,171,93,27,46,6,8,67,25,129,127,101,8,43,24,0,32,0,0,74,127,35,1,0,0,20,34,46,212,155,84,44,101,10,39,208,153,1,25,69,68,17,69,78,34,24,57,120,78,2,32,21,180,31,1,54,32,15,4,122,17,15,44,43,13,15,164,150,70,11,23,32,13,31,60